Protein 2BNL (pdb70)

Foldseek 3Di:
DLVVVLVVCVVCVVVLLVVLLVLLQVLCVPPPDDDDSVVSSVLSVLVSVQLNQQSPHNPRCLVSLLVSLLVCVVVDNDVNLVVSLVVSLVVVLVCCVVVSVVVVVSSCVSCVRNVVSSVVSNVVSVD/DLCVVLVLCVVCVVVLLVVLLVLLQVLQVPPPHHDDSVVSSVLSNLVSVQLNLQSPHNPSCLVSLLVSLLVCVVVDNDVSLVVSLVVSLVVVLVCCCVSVVSVVSSCVSCVRNSVSSVVSNVVSVD/DLVVVLVLLVVCVPVLLVVLLVLLQVLCVPPPDGDDSVVSSVLSNLVSVQLNQQSPHNPRCVVSLLVSLLVCVVVPNDVSLLVSLVVSLVVVLVCCVPDDPVDDSVVSVVSSCVSRVRNSVSSVVSNVVSVD/DLVVVLVLCVVCVVVLLVVLLVLLQVLQVVDPDDDDSVVSSVLSVLVSVQLNQQSPHNPRCLVSLLVSLVVCVVVDPDVNLVVSLVVSLVVVLVCCVVVSVVVVVSSCVSCVRNVVSSVVSNVVVVD/DLCVVLVVCVVCVVVLLVVLLVLLVVLCVPPPHDDDSVVSSVLSNLVSVQLNQQSPHNPRCLVSLLVSLVVCVVVPPDVNLVVSLVVSLVVVLVCCVVVSVVVVVSSCVSRVRNSVSSVVSNVVVVD/DLCVVLVLCVVCVVVLLVVLLVLLQVLQVVPPHDDDSVVSSVLSVLVSVQLNQQSPHNPRCLVSLLVSLVVCVVVPPDVSLVVSLVVSLVVVLVCCVVVSVVSNVSSCVSRVRNSVSSVVSNVVVVD

Secondary structure (DSSP, 8-state):
--HHHHHHHHHTHHHHHHHHHHHHHHHHTTSS----HHHHHHHHHHHHHHHHT-SS-TTTTHHHHHHHHHHHHHTT---HHHHHHHHHHHHHHH-----HHHHHHHHHHHHHHHHHHHHHHHHHHH-/--HHHHHHHHHTHHHHHHHHHHHHHHHHTTSSS---HHHHHHHHHHHHHHHHH-SS-SSTTHHHHHHHHHHHHHHT---HHHHHHHHHHHHHHH----HHHHHHHHHHHHHHHHHHHHHHHHHTT-/--HHHHHHHHHTHHHHHHHHHHHHHHHHTTSSS---HHHHHHHHHHHHHHHHH-SS-SSTTHHHHHHHHHHHHHTT---HHHHHHHHHHHHHHH--TT--TT--HHHHHHHHHHHHHHHHHHHHHHHHHHH-/--HHHHHHHHHTHHHHHHHHHHHHHHHHTTSS----HHHHHHHHHHHHHHHHH-SS-SSTTHHHHHHHHHHHHHHT---HHHHHHHHHHHHHHH-----HHHHHHHHHHHHHHHHHHHHHHHHHHH-/--HHHHHHHHHTHHHHHHHHHHHHHHHHTTSSS---HHHHHHHHHHHHHHHHT-SS-SSTTHHHHHHHHHHHHHTT---HHHHHHHHHHHHHHH-----HHHHHHHHHHHHHHHHHHHHHHHHHHH-/--HHHHHHHHHTHHHHHHHHHHHHHHHHTTSS----HHHHHHHHHHHHHHHHH-SS-SSTTHHHHHHHHHHHHHTT---HHHHHHHHHHHHHHH-----HHHHHHHHHHHHHHHHHHHHHHHHHHH-

Radius of gyration: 33.42 Å; Cα contacts (8 Å, |Δi|>4): 756; chains: 6; bounding box: 87×86×76 Å

InterPro domains:
  IPR002645 STAS domain [PF01740] (153-253)
  IPR002645 STAS domain [PS50801] (150-265)
  IPR012292 Globin/Protoglobin [G3DSA:1.10.490.10] (1-136)
  IPR014792 RsbS co-antagonist protein RsbRA N-terminal domain [PF08678] (11-136)
  IPR036513 STAS domain superfamily [G3DSA:3.30.750.24] (148-268)
  IPR036513 STAS domain superfamily [SSF52091] (150-244)
  IPR051932 Bacterial Stress Response Regulators [PTHR33745] (4-265)

CATH classification: 1.10.490.10

Organism: Bacillus subtilis (strain 168) (NCBI:txid224308)

Nearest PDB structures (foldseek):
  2bnl-assembly1_B  TM=9.980E-01  e=1.025E-14  Bacillus subtilis
  2bnl-assembly3_F  TM=1.006E+00  e=1.606E-14  Bacillus subtilis
  2bnl-assembly2_C  TM=9.885E-01  e=1.191E-14  Bacillus subtilis
  5hay-assembly1_A  TM=3.260E-01  e=5.876E+00  Thermochaetoides thermophila DSM 1495
  2bnl-assembly1_B  TM=1.008E+00  e=1.007E-14  Bacillus subtilis

Structure (mmCIF, N/CA/C/O backbone):
data_2BNL
#
_entry.id   2BNL
#
_cell.length_a   136.062
_cell.length_b   136.062
_cell.length_c   113.296
_cell.angle_alpha   90.00
_cell.angle_beta   90.00
_cell.angle_gamma   120.00
#
_symmetry.space_group_name_H-M   'P 32 1 2'
#
loop_
_entity.id
_entity.type
_entity.pdbx_description
1 polymer 'MODULATOR PROTEIN RSBR'
2 non-polymer 'SODIUM ION'
3 water water
#
loop_
_atom_site.group_PDB
_atom_site.id
_atom_site.type_symbol
_atom_site.label_atom_id
_atom_site.label_alt_id
_atom_site.label_comp_id
_atom_site.label_asym_id
_atom_site.label_entity_id
_atom_site.label_seq_id
_atom_site.pdbx_PDB_ins_code
_atom_site.Cartn_x
_atom_site.Cartn_y
_atom_site.Cartn_z
_atom_site.occupancy
_atom_site.B_iso_or_equiv
_atom_site.auth_seq_id
_atom_site.auth_comp_id
_atom_site.auth_asym_id
_atom_site.auth_atom_id
_atom_site.pdbx_PDB_model_num
ATOM 1 N N . SER A 1 3 ? 26.262 157.474 -22.625 1.00 46.66 3 SER A N 1
ATOM 2 C CA . SER A 1 3 ? 26.960 158.494 -21.796 1.00 43.97 3 SER A CA 1
ATOM 3 C C . SER A 1 3 ? 26.740 158.281 -20.249 1.00 43.75 3 SER A C 1
ATOM 4 O O . SER A 1 3 ? 25.631 157.999 -19.709 1.00 45.91 3 SER A O 1
ATOM 7 N N . ASN A 1 4 ? 27.830 158.494 -19.552 1.00 39.22 4 ASN A N 1
ATOM 8 C CA . ASN A 1 4 ? 27.907 158.379 -18.114 1.00 34.19 4 ASN A CA 1
ATOM 9 C C . ASN A 1 4 ? 27.983 159.760 -17.509 1.00 32.35 4 ASN A C 1
ATOM 10 O O . ASN A 1 4 ? 28.391 159.896 -16.378 1.00 31.46 4 ASN A O 1
ATOM 15 N N . GLN A 1 5 ? 27.654 160.799 -18.291 1.00 29.31 5 GLN A N 1
ATOM 16 C CA . GLN A 1 5 ? 27.830 162.204 -17.852 1.00 31.35 5 GLN A CA 1
ATOM 17 C C . GLN A 1 5 ? 27.119 162.524 -16.540 1.00 29.64 5 GLN A C 1
ATOM 18 O O . GLN A 1 5 ? 27.687 163.162 -15.632 1.00 29.24 5 GLN A O 1
ATOM 24 N N . THR A 1 6 ? 25.871 162.086 -16.435 1.00 30.56 6 THR A N 1
ATOM 25 C CA . THR A 1 6 ? 25.074 162.420 -15.251 1.00 31.85 6 THR A CA 1
ATOM 26 C C . THR A 1 6 ? 25.690 161.858 -13.932 1.00 29.96 6 THR A C 1
ATOM 27 O O . THR A 1 6 ? 25.863 162.572 -12.983 1.00 31.56 6 THR A O 1
ATOM 31 N N . VAL A 1 7 ? 26.034 160.574 -13.909 1.00 31.23 7 VAL A N 1
ATOM 32 C CA . VAL A 1 7 ? 26.597 159.964 -12.752 1.00 30.96 7 VAL A CA 1
ATOM 33 C C . VAL A 1 7 ? 27.980 160.522 -12.516 1.00 30.88 7 VAL A C 1
ATOM 34 O O . VAL A 1 7 ? 28.353 160.869 -11.412 1.00 29.78 7 VAL A O 1
ATOM 38 N N . TYR A 1 8 ? 28.784 160.578 -13.577 1.00 31.58 8 TYR A N 1
ATOM 39 C CA . TYR A 1 8 ? 30.169 161.101 -13.415 1.00 32.09 8 TYR A CA 1
ATOM 40 C C . TYR A 1 8 ? 30.155 162.467 -12.772 1.00 32.07 8 TYR A C 1
ATOM 41 O O . TYR A 1 8 ? 30.903 162.729 -11.813 1.00 29.87 8 TYR A O 1
ATOM 50 N N . GLN A 1 9 ? 29.317 163.369 -13.296 1.00 32.12 9 GLN A N 1
ATOM 51 C CA . GLN A 1 9 ? 29.203 164.707 -12.748 1.00 33.48 9 GLN A CA 1
ATOM 52 C C . GLN A 1 9 ? 28.796 164.783 -11.285 1.00 31.07 9 GLN A C 1
ATOM 53 O O . GLN A 1 9 ? 29.316 165.560 -10.541 1.00 29.87 9 GLN A O 1
ATOM 59 N N . PHE A 1 10 ? 27.907 163.894 -10.860 1.00 32.19 10 PHE A N 1
ATOM 60 C CA . PHE A 1 10 ? 27.525 163.878 -9.506 1.00 31.58 10 PHE A CA 1
ATOM 61 C C . PHE A 1 10 ? 28.672 163.425 -8.640 1.00 30.26 10 PHE A C 1
ATOM 62 O O . PHE A 1 10 ? 28.937 164.003 -7.608 1.00 32.34 10 PHE A O 1
ATOM 70 N N . ILE A 1 11 ? 29.411 162.418 -9.058 1.00 32.61 11 ILE A N 1
ATOM 71 C CA . ILE A 1 11 ? 30.595 161.998 -8.313 1.00 31.00 11 ILE A CA 1
ATOM 72 C C . ILE A 1 11 ? 31.589 163.109 -8.249 1.00 30.29 11 ILE A C 1
ATOM 73 O O . ILE A 1 11 ? 32.072 163.384 -7.135 1.00 28.99 11 ILE A O 1
ATOM 78 N N . ALA A 1 12 ? 31.912 163.770 -9.400 1.00 28.16 12 ALA A N 1
ATOM 79 C CA . ALA A 1 12 ? 32.874 164.861 -9.423 1.00 28.51 12 ALA A CA 1
ATOM 80 C C . ALA A 1 12 ? 32.494 165.997 -8.445 1.00 30.19 12 ALA A C 1
ATOM 81 O O . ALA A 1 12 ? 33.387 166.532 -7.811 1.00 30.14 12 ALA A O 1
ATOM 83 N N . GLU A 1 13 ? 31.189 166.316 -8.313 1.00 30.86 13 GLU A N 1
ATOM 84 C CA . GLU A 1 13 ? 30.709 167.410 -7.500 1.00 32.28 13 GLU A CA 1
ATOM 85 C C . GLU A 1 13 ? 30.514 167.073 -6.029 1.00 32.97 13 GLU A C 1
ATOM 86 O O . GLU A 1 13 ? 30.312 167.954 -5.278 1.00 30.45 13 GLU A O 1
ATOM 92 N N . ASN A 1 14 ? 30.671 165.811 -5.657 1.00 32.17 14 ASN A N 1
ATOM 93 C CA . ASN A 1 14 ? 30.328 165.333 -4.298 1.00 33.57 14 ASN A CA 1
ATOM 94 C C . ASN A 1 14 ? 31.404 164.444 -3.750 1.00 33.37 14 ASN A C 1
ATOM 95 O O . ASN A 1 14 ? 31.113 163.472 -3.070 1.00 31.13 14 ASN A O 1
ATOM 100 N N . GLN A 1 15 ? 32.663 164.761 -4.099 1.00 33.16 15 GLN A N 1
ATOM 101 C CA . GLN A 1 15 ? 33.742 163.865 -3.821 1.00 32.26 15 GLN A CA 1
ATOM 102 C C . GLN A 1 15 ? 33.943 163.651 -2.307 1.00 34.06 15 GLN A C 1
ATOM 103 O O . GLN A 1 15 ? 34.155 162.517 -1.874 1.00 30.83 15 GLN A O 1
ATOM 109 N N . ASN A 1 16 ? 34.020 164.748 -1.585 1.00 33.45 16 ASN A N 1
ATOM 110 C CA . ASN A 1 16 ? 34.256 164.622 -0.114 1.00 36.74 16 ASN A CA 1
ATOM 111 C C . ASN A 1 16 ? 33.146 163.877 0.581 1.00 34.21 16 ASN A C 1
ATOM 112 O O . ASN A 1 16 ? 33.416 163.031 1.453 1.00 33.72 16 ASN A O 1
ATOM 117 N N . GLU A 1 17 ? 31.906 164.146 0.192 1.00 34.65 17 GLU A N 1
ATOM 118 C CA . GLU A 1 17 ? 30.754 163.460 0.752 1.00 36.12 17 GLU A CA 1
ATOM 119 C C . GLU A 1 17 ? 30.804 161.958 0.473 1.00 35.61 17 GLU A C 1
ATOM 120 O O . GLU A 1 17 ? 30.516 161.115 1.330 1.00 29.67 17 GLU A O 1
ATOM 126 N N . LEU A 1 18 ? 31.097 161.597 -0.788 1.00 34.47 18 LEU A N 1
ATOM 127 C CA . LEU A 1 18 ? 31.156 160.198 -1.133 1.00 34.45 18 LEU A CA 1
ATOM 128 C C . LEU A 1 18 ? 32.275 159.449 -0.425 1.00 33.98 18 LEU A C 1
ATOM 129 O O . LEU A 1 18 ? 32.099 158.350 -0.041 1.00 36.75 18 LEU A O 1
ATOM 134 N N . LEU A 1 19 ? 33.408 160.070 -0.268 1.00 34.91 19 LEU A N 1
ATOM 135 C CA . LEU A 1 19 ? 34.539 159.505 0.365 1.00 35.30 19 LEU A CA 1
ATOM 136 C C . LEU A 1 19 ? 34.099 159.102 1.821 1.00 35.51 19 LEU A C 1
ATOM 137 O O . LEU A 1 19 ? 34.458 158.040 2.282 1.00 31.72 19 LEU A O 1
ATOM 142 N N . GLN A 1 20 ? 33.428 160.037 2.496 1.00 33.84 20 GLN A N 1
ATOM 143 C CA . GLN A 1 20 ? 32.962 159.786 3.877 1.00 37.38 20 GLN A CA 1
ATOM 144 C C . GLN A 1 20 ? 31.932 158.661 3.900 1.00 36.22 20 GLN A C 1
ATOM 145 O O . GLN A 1 20 ? 31.983 157.785 4.724 1.00 36.97 20 GLN A O 1
ATOM 151 N N . LEU A 1 21 ? 30.978 158.703 2.984 1.00 35.14 21 LEU A N 1
ATOM 152 C CA . LEU A 1 21 ? 29.961 157.683 2.896 1.00 35.68 21 LEU A CA 1
ATOM 153 C C . LEU A 1 21 ? 30.548 156.249 2.701 1.00 33.30 21 LEU A C 1
ATOM 154 O O . LEU A 1 21 ? 30.149 155.313 3.356 1.00 32.04 21 LEU A O 1
ATOM 159 N N . TRP A 1 22 ? 31.438 156.132 1.739 1.00 31.94 22 TRP A N 1
ATOM 160 C CA . TRP A 1 22 ? 32.096 154.897 1.419 1.00 30.17 22 TRP A CA 1
ATOM 161 C C . TRP A 1 22 ? 33.063 154.429 2.483 1.00 31.17 22 TRP A C 1
ATOM 162 O O . TRP A 1 22 ? 33.142 153.255 2.730 1.00 29.77 22 TRP A O 1
ATOM 173 N N . THR A 1 23 ? 33.764 155.362 3.142 1.00 32.41 23 THR A N 1
ATOM 174 C CA . THR A 1 23 ? 34.622 155.019 4.251 1.00 32.42 23 THR A CA 1
ATOM 175 C C . THR A 1 23 ? 33.776 154.426 5.377 1.00 32.05 23 THR A C 1
ATOM 176 O O . THR A 1 23 ? 34.110 153.425 5.971 1.00 32.62 23 THR A O 1
ATOM 180 N N . ASP A 1 24 ? 32.664 155.056 5.670 1.00 32.21 24 ASP A N 1
ATOM 181 C CA . ASP A 1 24 ? 31.737 154.564 6.687 1.00 33.26 24 ASP A CA 1
ATOM 182 C C . ASP A 1 24 ? 31.146 153.242 6.359 1.00 32.03 24 ASP A C 1
ATOM 183 O O . ASP A 1 24 ? 30.938 152.416 7.242 1.00 29.95 24 ASP A O 1
ATOM 188 N N . THR A 1 25 ? 30.858 152.992 5.087 1.00 30.92 25 THR A N 1
ATOM 189 C CA . THR A 1 25 ? 30.354 151.665 4.653 1.00 30.90 25 THR A CA 1
ATOM 190 C C . THR A 1 25 ? 31.394 150.599 4.919 1.00 30.57 25 THR A C 1
ATOM 191 O O . THR A 1 25 ? 31.060 149.589 5.477 1.00 29.26 25 THR A O 1
ATOM 195 N N . LEU A 1 26 ? 32.679 150.850 4.573 1.00 31.64 26 LEU A N 1
ATOM 196 C CA . LEU A 1 26 ? 33.757 149.898 4.823 1.00 31.63 26 LEU A CA 1
ATOM 197 C C . LEU A 1 26 ? 33.897 149.593 6.281 1.00 32.90 26 LEU A C 1
ATOM 198 O O . LEU A 1 26 ? 34.011 148.452 6.681 1.00 32.75 26 LEU A O 1
ATOM 203 N N . LYS A 1 27 ? 33.843 150.631 7.078 1.00 31.87 27 LYS A N 1
ATOM 204 C CA . LYS A 1 27 ? 33.986 150.470 8.486 1.00 33.15 27 LYS A CA 1
ATOM 205 C C . LYS A 1 27 ? 32.865 149.626 9.060 1.00 32.63 27 LYS A C 1
ATOM 206 O O . LYS A 1 27 ? 33.090 148.723 9.862 1.00 31.04 27 LYS A O 1
ATOM 212 N N . GLU A 1 28 ? 31.638 149.920 8.635 1.00 31.99 28 GLU A N 1
ATOM 213 C CA . GLU A 1 28 ? 30.443 149.158 9.083 1.00 32.78 28 GLU A CA 1
ATOM 214 C C . GLU A 1 28 ? 30.598 147.707 8.733 1.00 31.26 28 GLU A C 1
ATOM 215 O O . GLU A 1 28 ? 30.357 146.824 9.529 1.00 29.26 28 GLU A O 1
ATOM 221 N N . LEU A 1 29 ? 31.032 147.454 7.520 1.00 31.39 29 LEU A N 1
ATOM 222 C CA . LEU A 1 29 ? 31.210 146.094 7.103 1.00 32.60 29 LEU A CA 1
ATOM 223 C C . LEU A 1 29 ? 32.333 145.385 7.824 1.00 31.38 29 LEU A C 1
ATOM 224 O O . LEU A 1 29 ? 32.211 144.146 8.112 1.00 30.70 29 LEU A O 1
ATOM 229 N N . SER A 1 30 ? 33.404 146.125 8.128 1.00 31.86 30 SER A N 1
ATOM 230 C CA . SER A 1 30 ? 34.566 145.493 8.805 1.00 32.65 30 SER A CA 1
ATOM 231 C C . SER A 1 30 ? 34.223 144.952 10.213 1.00 32.38 30 SER A C 1
ATOM 232 O O . SER A 1 30 ? 34.860 144.050 10.700 1.00 30.73 30 SER A O 1
ATOM 235 N N . GLU A 1 31 ? 33.236 145.580 10.831 1.00 33.54 31 GLU A N 1
ATOM 236 C CA . GLU A 1 31 ? 32.736 145.178 12.144 1.00 35.17 31 GLU A CA 1
ATOM 237 C C . GLU A 1 31 ? 32.184 143.791 12.197 1.00 36.93 31 GLU A C 1
ATOM 238 O O . GLU A 1 31 ? 32.161 143.198 13.256 1.00 38.13 31 GLU A O 1
ATOM 244 N N . GLN A 1 32 ? 31.820 143.229 11.068 1.00 39.27 32 GLN A N 1
ATOM 245 C CA . GLN A 1 32 ? 31.420 141.851 10.983 1.00 42.90 32 GLN A CA 1
ATOM 246 C C . GLN A 1 32 ? 32.588 140.932 10.616 1.00 45.07 32 GLN A C 1
ATOM 247 O O . GLN A 1 32 ? 32.365 139.744 10.439 1.00 46.82 32 GLN A O 1
ATOM 253 N N . GLU A 1 33 ? 33.798 141.440 10.411 1.00 46.04 33 GLU A N 1
ATOM 254 C CA . GLU A 1 33 ? 34.916 140.578 10.061 1.00 47.11 33 GLU A CA 1
ATOM 255 C C . GLU A 1 33 ? 35.686 140.299 11.396 1.00 47.30 33 GLU A C 1
ATOM 256 O O . GLU A 1 33 ? 35.346 140.846 12.457 1.00 45.92 33 GLU A O 1
ATOM 262 N N . SER A 1 34 ? 36.734 139.477 11.322 1.00 48.21 34 SER A N 1
ATOM 263 C CA . SER A 1 34 ? 37.463 139.031 12.557 1.00 49.88 34 SER A CA 1
ATOM 264 C C . SER A 1 34 ? 38.459 140.109 13.051 1.00 47.58 34 SER A C 1
ATOM 265 O O . SER A 1 34 ? 38.888 140.110 14.197 1.00 47.82 34 SER A O 1
ATOM 268 N N . TYR A 1 35 ? 38.776 141.063 12.185 1.00 44.75 35 TYR A N 1
ATOM 269 C CA . TYR A 1 35 ? 39.574 142.169 12.642 1.00 41.92 35 TYR A CA 1
ATOM 270 C C . TYR A 1 35 ? 39.136 143.398 11.809 1.00 38.53 35 TYR A C 1
ATOM 271 O O . TYR A 1 35 ? 38.580 143.250 10.683 1.00 35.13 35 TYR A O 1
ATOM 280 N N . GLN A 1 36 ? 39.378 144.566 12.406 1.00 35.13 36 GLN A N 1
ATOM 281 C CA . GLN A 1 36 ? 39.200 145.829 11.708 1.00 35.06 36 GLN A CA 1
ATOM 282 C C . GLN A 1 36 ? 40.561 146.472 11.462 1.00 33.86 36 GLN A C 1
ATOM 283 O O . GLN A 1 36 ? 41.461 146.474 12.326 1.00 35.05 36 GLN A O 1
ATOM 289 N N . LEU A 1 37 ? 40.737 146.968 10.242 1.00 33.21 37 LEU A N 1
ATOM 290 C CA . LEU A 1 37 ? 41.858 147.814 9.951 1.00 33.21 37 LEU A CA 1
ATOM 291 C C . LEU A 1 37 ? 41.569 149.259 10.482 1.00 33.47 37 LEU A C 1
ATOM 292 O O . LEU A 1 37 ? 40.525 149.511 11.102 1.00 33.55 37 LEU A O 1
ATOM 297 N N . THR A 1 38 ? 42.430 150.217 10.103 1.00 34.52 38 THR A N 1
ATOM 298 C CA . THR A 1 38 ? 42.317 151.537 10.612 1.00 32.89 38 THR A CA 1
ATOM 299 C C . THR A 1 38 ? 41.352 152.367 9.755 1.00 31.69 38 THR A C 1
ATOM 300 O O . THR A 1 38 ? 41.204 152.102 8.547 1.00 28.40 38 THR A O 1
ATOM 304 N N . ASP A 1 39 ? 40.871 153.478 10.359 1.00 28.87 39 ASP A N 1
ATOM 305 C CA . ASP A 1 39 ? 40.133 154.460 9.555 1.00 31.62 39 ASP A CA 1
ATOM 306 C C . ASP A 1 39 ? 40.847 154.914 8.297 1.00 32.36 39 ASP A C 1
ATOM 307 O O . ASP A 1 39 ? 40.190 155.014 7.247 1.00 30.13 39 ASP A O 1
ATOM 312 N N . GLN A 1 40 ? 42.153 155.281 8.426 1.00 31.03 40 GLN A N 1
ATOM 313 C CA . GLN A 1 40 ? 42.938 155.677 7.296 1.00 31.16 40 GLN A CA 1
ATOM 314 C C . GLN A 1 40 ? 43.049 154.614 6.196 1.00 30.10 40 GLN A C 1
ATOM 315 O O . GLN A 1 40 ? 43.067 154.982 5.063 1.00 29.84 40 GLN A O 1
ATOM 321 N N . VAL A 1 41 ? 43.157 153.318 6.537 1.00 29.76 41 VAL A N 1
ATOM 322 C CA . VAL A 1 41 ? 43.232 152.276 5.546 1.00 30.96 41 VAL A CA 1
ATOM 323 C C . VAL A 1 41 ? 41.939 152.294 4.745 1.00 30.49 41 VAL A C 1
ATOM 324 O O . VAL A 1 41 ? 41.957 152.282 3.514 1.00 29.53 41 VAL A O 1
ATOM 328 N N . TYR A 1 42 ? 40.817 152.404 5.434 1.00 30.84 42 TYR A N 1
ATOM 329 C CA . TYR A 1 42 ? 39.518 152.369 4.681 1.00 30.41 42 TYR A CA 1
ATOM 330 C C . TYR A 1 42 ? 39.298 153.629 3.897 1.00 31.79 42 TYR A C 1
ATOM 331 O O . TYR A 1 42 ? 38.811 153.563 2.702 1.00 31.10 42 TYR A O 1
ATOM 340 N N . GLU A 1 43 ? 39.682 154.779 4.477 1.00 31.51 43 GLU A N 1
ATOM 341 C CA . GLU A 1 43 ? 39.647 156.021 3.720 1.00 32.62 43 GLU A CA 1
ATOM 342 C C . GLU A 1 43 ? 40.482 155.964 2.411 1.00 32.69 43 GLU A C 1
ATOM 343 O O . GLU A 1 43 ? 40.063 156.410 1.384 1.00 30.21 43 GLU A O 1
ATOM 349 N N . ASN A 1 44 ? 41.648 155.395 2.507 1.00 30.39 44 ASN A N 1
ATOM 350 C CA . ASN A 1 44 ? 42.552 155.284 1.393 1.00 31.56 44 ASN A CA 1
ATOM 351 C C . ASN A 1 44 ? 41.990 154.373 0.300 1.00 31.11 44 ASN A C 1
ATOM 352 O O . ASN A 1 44 ? 42.188 154.600 -0.867 1.00 29.33 44 ASN A O 1
ATOM 357 N N . ILE A 1 45 ? 41.329 153.315 0.708 1.00 31.70 45 ILE A N 1
ATOM 358 C CA . ILE A 1 45 ? 40.553 152.504 -0.247 1.00 34.29 45 ILE A CA 1
ATOM 359 C C . ILE A 1 45 ? 39.436 153.255 -0.968 1.00 34.04 45 ILE A C 1
ATOM 360 O O . ILE A 1 45 ? 39.343 153.162 -2.197 1.00 32.77 45 ILE A O 1
ATOM 365 N N . SER A 1 46 ? 38.634 154.023 -0.224 1.00 33.14 46 SER A N 1
ATOM 366 C CA . SER A 1 46 ? 37.588 154.833 -0.820 1.00 32.14 46 SER A CA 1
ATOM 367 C C . SER A 1 46 ? 38.162 155.849 -1.757 1.00 31.84 46 SER A C 1
ATOM 368 O O . SER A 1 46 ? 37.561 156.093 -2.784 1.00 29.44 46 SER A O 1
ATOM 371 N N . LYS A 1 47 ? 39.271 156.475 -1.370 1.00 30.38 47 LYS A N 1
ATOM 372 C CA . LYS A 1 47 ? 39.903 157.480 -2.209 1.00 31.51 47 LYS A CA 1
ATOM 373 C C . LYS A 1 47 ? 40.477 156.857 -3.498 1.00 30.53 47 LYS A C 1
ATOM 374 O O . LYS A 1 47 ? 40.340 157.471 -4.555 1.00 33.03 47 LYS A O 1
ATOM 380 N N . GLU A 1 48 ? 41.110 155.723 -3.393 1.00 31.76 48 GLU A N 1
ATOM 381 C CA . GLU A 1 48 ? 41.694 155.001 -4.569 1.00 33.53 48 GLU A CA 1
ATOM 382 C C . GLU A 1 48 ? 40.540 154.632 -5.475 1.00 32.67 48 GLU A C 1
ATOM 383 O O . GLU A 1 48 ? 40.638 154.673 -6.686 1.00 31.31 48 GLU A O 1
ATOM 389 N N . TYR A 1 49 ? 39.442 154.184 -4.902 1.00 28.46 49 TYR A N 1
ATOM 390 C CA . TYR A 1 49 ? 38.215 153.860 -5.753 1.00 30.01 49 TYR A CA 1
ATOM 391 C C . TYR A 1 49 ? 37.592 155.042 -6.460 1.00 31.26 49 TYR A C 1
ATOM 392 O O . TYR A 1 49 ? 37.311 154.996 -7.666 1.00 28.49 49 TYR A O 1
ATOM 401 N N . ILE A 1 50 ? 37.391 156.141 -5.720 1.00 31.45 50 ILE A N 1
ATOM 402 C CA . ILE A 1 50 ? 36.892 157.338 -6.372 1.00 33.97 50 ILE A CA 1
ATOM 403 C C . ILE A 1 50 ? 37.828 157.792 -7.561 1.00 30.96 50 ILE A C 1
ATOM 404 O O . ILE A 1 50 ? 37.330 158.254 -8.581 1.00 31.06 50 ILE A O 1
ATOM 409 N N . ASP A 1 51 ? 39.127 157.730 -7.355 1.00 30.84 51 ASP A N 1
ATOM 410 C CA . ASP A 1 51 ? 40.121 158.118 -8.358 1.00 33.62 51 ASP A CA 1
ATOM 411 C C . ASP A 1 51 ? 39.971 157.231 -9.614 1.00 32.64 51 ASP A C 1
ATOM 412 O O . ASP A 1 51 ? 40.057 157.745 -10.695 1.00 32.65 51 ASP A O 1
ATOM 417 N N . ILE A 1 52 ? 39.694 155.951 -9.421 1.00 31.81 52 ILE A N 1
ATOM 418 C CA . ILE A 1 52 ? 39.270 155.031 -10.517 1.00 30.26 52 ILE A CA 1
ATOM 419 C C . ILE A 1 52 ? 38.027 155.489 -11.265 1.00 29.60 52 ILE A C 1
ATOM 420 O O . ILE A 1 52 ? 38.032 155.567 -12.507 1.00 28.61 52 ILE A O 1
ATOM 425 N N . LEU A 1 53 ? 37.025 155.893 -10.520 1.00 29.44 53 LEU A N 1
ATOM 426 C CA . LEU A 1 53 ? 35.792 156.325 -11.100 1.00 29.09 53 LEU A CA 1
ATOM 427 C C . LEU A 1 53 ? 36.036 157.544 -11.951 1.00 29.24 53 LEU A C 1
ATOM 428 O O . LEU A 1 53 ? 35.517 157.622 -13.069 1.00 29.45 53 LEU A O 1
ATOM 433 N N . LEU A 1 54 ? 36.826 158.493 -11.439 1.00 30.23 54 LEU A N 1
ATOM 434 C CA . LEU A 1 54 ? 37.047 159.787 -12.124 1.00 30.26 54 LEU A CA 1
ATOM 435 C C . LEU A 1 54 ? 37.841 159.627 -13.480 1.00 28.87 54 LEU A C 1
ATOM 436 O O . LEU A 1 54 ? 37.796 160.495 -14.304 1.00 29.77 54 LEU A O 1
ATOM 441 N N . LEU A 1 55 ? 38.564 158.516 -13.637 1.00 29.05 55 LEU A N 1
ATOM 442 C CA . LEU A 1 55 ? 39.266 158.127 -14.860 1.00 29.53 55 LEU A CA 1
ATOM 443 C C . LEU A 1 55 ? 38.405 157.335 -15.804 1.00 28.19 55 LEU A C 1
ATOM 444 O O . LEU A 1 55 ? 38.817 157.082 -16.879 1.00 26.58 55 LEU A O 1
ATOM 449 N N . SER A 1 56 ? 37.225 156.925 -15.373 1.00 29.32 56 SER A N 1
ATOM 450 C CA . SER A 1 56 ? 36.369 155.893 -16.070 1.00 29.29 56 SER A CA 1
ATOM 451 C C . SER A 1 56 ? 35.120 156.364 -16.802 1.00 29.86 56 SER A C 1
ATOM 452 O O . SER A 1 56 ? 34.112 155.614 -16.941 1.00 29.58 56 SER A O 1
ATOM 455 N N . VAL A 1 57 ? 35.110 157.625 -17.248 1.00 28.76 57 VAL A N 1
ATOM 456 C CA . VAL A 1 57 ? 33.866 158.150 -17.849 1.00 28.30 57 VAL A CA 1
ATOM 457 C C . VAL A 1 57 ? 33.459 157.367 -19.155 1.00 27.54 57 VAL A C 1
ATOM 458 O O . VAL A 1 57 ? 32.304 157.206 -19.402 1.00 26.16 57 VAL A O 1
ATOM 462 N N . LYS A 1 58 ? 34.448 156.884 -19.886 1.00 28.79 58 LYS A N 1
ATOM 463 C CA . LYS A 1 58 ? 34.244 156.140 -21.103 1.00 30.46 58 LYS A CA 1
ATOM 464 C C . LYS A 1 58 ? 34.030 154.680 -20.762 1.00 32.83 58 LYS A C 1
ATOM 465 O O . LYS A 1 58 ? 33.017 154.078 -21.127 1.00 35.07 58 LYS A O 1
ATOM 471 N N . ASP A 1 59 ? 34.966 154.106 -20.003 1.00 33.08 59 ASP A N 1
ATOM 472 C CA . ASP A 1 59 ? 34.957 152.695 -19.672 1.00 32.88 59 ASP A CA 1
ATOM 473 C C . ASP A 1 59 ? 36.057 152.480 -18.654 1.00 32.80 59 ASP A C 1
ATOM 474 O O . ASP A 1 59 ? 36.775 153.427 -18.250 1.00 32.89 59 ASP A O 1
ATOM 479 N N . GLU A 1 60 ? 36.241 151.203 -18.344 1.00 31.12 60 GLU A N 1
ATOM 480 C CA . GLU A 1 60 ? 37.201 150.755 -17.362 1.00 30.89 60 GLU A CA 1
ATOM 481 C C . GLU A 1 60 ? 38.674 150.649 -17.801 1.00 31.43 60 GLU A C 1
ATOM 482 O O . GLU A 1 60 ? 39.583 150.306 -16.994 1.00 30.88 60 GLU A O 1
ATOM 488 N N . ASN A 1 61 ? 38.973 151.033 -19.042 1.00 33.21 61 ASN A N 1
ATOM 489 C CA . ASN A 1 61 ? 40.312 150.837 -19.582 1.00 32.83 61 ASN A CA 1
ATOM 490 C C . ASN A 1 61 ? 41.367 151.838 -19.129 1.00 31.89 61 ASN A C 1
ATOM 491 O O . ASN A 1 61 ? 42.545 151.433 -18.930 1.00 31.31 61 ASN A O 1
ATOM 496 N N . ALA A 1 62 ? 40.980 153.102 -18.970 1.00 31.13 62 ALA A N 1
ATOM 497 C CA . ALA A 1 62 ? 41.981 154.130 -18.614 1.00 31.68 62 ALA A CA 1
ATOM 498 C C . ALA A 1 62 ? 42.577 153.900 -17.197 1.00 30.07 62 ALA A C 1
ATOM 499 O O . ALA A 1 62 ? 43.753 154.190 -16.922 1.00 31.17 62 ALA A O 1
ATOM 501 N N . ALA A 1 63 ? 41.770 153.326 -16.341 1.00 29.90 63 ALA A N 1
ATOM 502 C CA . ALA A 1 63 ? 42.142 153.072 -14.929 1.00 31.37 63 ALA A CA 1
ATOM 503 C C . ALA A 1 63 ? 42.743 151.676 -14.697 1.00 30.98 63 ALA A C 1
ATOM 504 O O . ALA A 1 63 ? 42.846 151.252 -13.587 1.00 30.47 63 ALA A O 1
ATOM 506 N N . GLU A 1 64 ? 43.229 151.031 -15.749 1.00 32.97 64 GLU A N 1
ATOM 507 C CA . GLU A 1 64 ? 43.886 149.696 -15.676 1.00 33.28 64 GLU A CA 1
ATOM 508 C C . GLU A 1 64 ? 44.858 149.517 -14.511 1.00 32.44 64 GLU A C 1
ATOM 509 O O . GLU A 1 64 ? 44.759 148.560 -13.765 1.00 33.29 64 GLU A O 1
ATOM 515 N N . SER A 1 65 ? 45.845 150.374 -14.458 1.00 32.97 65 SER A N 1
ATOM 516 C CA . SER A 1 65 ? 46.874 150.317 -13.481 1.00 35.43 65 SER A CA 1
ATOM 517 C C . SER A 1 65 ? 46.329 150.609 -12.024 1.00 35.09 65 SER A C 1
ATOM 518 O O . SER A 1 65 ? 46.666 149.881 -11.060 1.00 34.10 65 SER A O 1
ATOM 521 N N . GLN A 1 66 ? 45.445 151.599 -11.913 1.00 31.70 66 GLN A N 1
ATOM 522 C CA . GLN A 1 66 ? 44.849 151.970 -10.664 1.00 31.42 66 GLN A CA 1
ATOM 523 C C . GLN A 1 66 ? 43.983 150.799 -10.121 1.00 31.21 66 GLN A C 1
ATOM 524 O O . GLN A 1 66 ? 43.961 150.530 -8.882 1.00 30.75 66 GLN A O 1
ATOM 530 N N . ILE A 1 67 ? 43.198 150.187 -11.037 1.00 28.51 67 ILE A N 1
ATOM 531 C CA . ILE A 1 67 ? 42.412 149.009 -10.773 1.00 31.37 67 ILE A CA 1
ATOM 532 C C . ILE A 1 67 ? 43.239 147.882 -10.221 1.00 31.53 67 ILE A C 1
ATOM 533 O O . ILE A 1 67 ? 42.855 147.207 -9.273 1.00 29.69 67 ILE A O 1
ATOM 538 N N . SER A 1 68 ? 44.324 147.614 -10.894 1.00 32.42 68 SER A N 1
ATOM 539 C CA . SER A 1 68 ? 45.154 146.484 -10.563 1.00 34.94 68 SER A CA 1
ATOM 540 C C . SER A 1 68 ? 45.799 146.693 -9.182 1.00 33.25 68 SER A C 1
ATOM 541 O O . SER A 1 68 ? 45.872 145.726 -8.355 1.00 34.61 68 SER A O 1
ATOM 544 N N . GLU A 1 69 ? 46.283 147.894 -8.944 1.00 33.19 69 GLU A N 1
ATOM 545 C CA . GLU A 1 69 ? 46.799 148.269 -7.627 1.00 34.59 69 GLU A CA 1
ATOM 546 C C . GLU A 1 69 ? 45.780 148.185 -6.494 1.00 33.94 69 GLU A C 1
ATOM 547 O O . GLU A 1 69 ? 46.123 147.711 -5.369 1.00 30.04 69 GLU A O 1
ATOM 553 N N . LEU A 1 70 ? 44.567 148.693 -6.736 1.00 31.42 70 LEU A N 1
ATOM 554 C CA . LEU A 1 70 ? 43.562 148.610 -5.690 1.00 31.76 70 LEU A CA 1
ATOM 555 C C . LEU A 1 70 ? 43.256 147.135 -5.343 1.00 31.56 70 LEU A C 1
ATOM 556 O O . LEU A 1 70 ? 43.106 146.792 -4.145 1.00 29.71 70 LEU A O 1
ATOM 561 N N . ALA A 1 71 ? 43.133 146.268 -6.364 1.00 31.40 71 ALA A N 1
ATOM 562 C CA . ALA A 1 71 ? 42.735 144.867 -6.146 1.00 32.72 71 ALA A CA 1
ATOM 563 C C . ALA A 1 71 ? 43.822 144.112 -5.411 1.00 32.13 71 ALA A C 1
ATOM 564 O O . ALA A 1 71 ? 43.545 143.340 -4.473 1.00 31.80 71 ALA A O 1
ATOM 566 N N . LEU A 1 72 ? 45.054 144.318 -5.824 1.00 31.06 72 LEU A N 1
ATOM 567 C CA . LEU A 1 72 ? 46.201 143.723 -5.177 1.00 31.81 72 LEU A CA 1
ATOM 568 C C . LEU A 1 72 ? 46.361 144.103 -3.716 1.00 31.53 72 LEU A C 1
ATOM 569 O O . LEU A 1 72 ? 46.594 143.268 -2.850 1.00 30.92 72 LEU A O 1
ATOM 574 N N . ARG A 1 73 ? 46.131 145.379 -3.424 1.00 31.47 73 ARG A N 1
ATOM 575 C CA . ARG A 1 73 ? 46.167 145.853 -2.031 1.00 31.57 73 ARG A CA 1
ATOM 576 C C . ARG A 1 73 ? 45.073 145.174 -1.241 1.00 30.07 73 ARG A C 1
ATOM 577 O O . ARG A 1 73 ? 45.306 144.734 -0.084 1.00 32.00 73 ARG A O 1
ATOM 585 N N . ALA A 1 74 ? 43.873 145.119 -1.798 1.00 29.34 74 ALA A N 1
ATOM 586 C CA . ALA A 1 74 ? 42.785 144.403 -1.141 1.00 30.38 74 ALA A CA 1
ATOM 587 C C . ALA A 1 74 ? 43.110 142.942 -0.697 1.00 31.30 74 ALA A C 1
ATOM 588 O O . ALA A 1 74 ? 42.880 142.524 0.457 1.00 30.53 74 ALA A O 1
ATOM 590 N N . VAL A 1 75 ? 43.635 142.187 -1.626 1.00 31.14 75 VAL A N 1
ATOM 591 C CA . VAL A 1 75 ? 44.194 140.877 -1.352 1.00 31.77 75 VAL A CA 1
ATOM 592 C C . VAL A 1 75 ? 45.205 140.952 -0.240 1.00 32.44 75 VAL A C 1
ATOM 593 O O . VAL A 1 75 ? 45.065 140.175 0.736 1.00 30.77 75 VAL A O 1
ATOM 597 N N . GLN A 1 76 ? 46.180 141.850 -0.341 1.00 31.36 76 GLN A N 1
ATOM 598 C CA . GLN A 1 76 ? 47.340 141.793 0.568 1.00 33.48 76 GLN A CA 1
ATOM 599 C C . GLN A 1 76 ? 46.975 142.137 2.003 1.00 33.14 76 GLN A C 1
ATOM 600 O O . GLN A 1 76 ? 47.607 141.623 2.911 1.00 33.43 76 GLN A O 1
ATOM 606 N N . ILE A 1 77 ? 45.964 143.011 2.155 1.00 33.95 77 ILE A N 1
ATOM 607 C CA . ILE A 1 77 ? 45.507 143.451 3.462 1.00 34.34 77 ILE A CA 1
ATOM 608 C C . ILE A 1 77 ? 44.515 142.496 4.011 1.00 33.57 77 ILE A C 1
ATOM 609 O O . ILE A 1 77 ? 44.110 142.736 5.101 1.00 31.18 77 ILE A O 1
ATOM 614 N N . GLY A 1 78 ? 44.103 141.436 3.280 1.00 32.94 78 GLY A N 1
ATOM 615 C CA . GLY A 1 78 ? 43.210 140.427 3.886 1.00 35.21 78 GLY A CA 1
ATOM 616 C C . GLY A 1 78 ? 41.703 140.659 3.666 1.00 34.72 78 GLY A C 1
ATOM 617 O O . GLY A 1 78 ? 40.874 140.027 4.316 1.00 35.22 78 GLY A O 1
ATOM 618 N N . LEU A 1 79 ? 41.322 141.561 2.771 1.00 33.07 79 LEU A N 1
ATOM 619 C CA . LEU A 1 79 ? 39.873 141.669 2.377 1.00 32.43 79 LEU A CA 1
ATOM 620 C C . LEU A 1 79 ? 39.567 140.467 1.475 1.00 32.88 79 LEU A C 1
ATOM 621 O O . LEU A 1 79 ? 40.281 140.198 0.549 1.00 32.92 79 LEU A O 1
ATOM 626 N N . SER A 1 80 ? 38.544 139.697 1.805 1.00 32.85 80 SER A N 1
ATOM 627 C CA . SER A 1 80 ? 38.062 138.639 0.887 1.00 31.73 80 SER A CA 1
ATOM 628 C C . SER A 1 80 ? 37.334 139.203 -0.274 1.00 28.98 80 SER A C 1
ATOM 629 O O . SER A 1 80 ? 36.944 140.371 -0.291 1.00 28.75 80 SER A O 1
ATOM 640 N N . LYS A 1 82 ? 34.490 138.165 -1.176 1.00 29.82 82 LYS A N 1
ATOM 641 C CA . LYS A 1 82 ? 33.125 138.322 -0.610 1.00 29.77 82 LYS A CA 1
ATOM 642 C C . LYS A 1 82 ? 32.965 139.746 -0.044 1.00 28.48 82 LYS A C 1
ATOM 643 O O . LYS A 1 82 ? 31.977 140.426 -0.292 1.00 29.91 82 LYS A O 1
ATOM 649 N N . PHE A 1 83 ? 33.901 140.160 0.840 1.00 29.74 83 PHE A N 1
ATOM 650 C CA . PHE A 1 83 ? 33.905 141.486 1.467 1.00 29.04 83 PHE A CA 1
ATOM 651 C C . PHE A 1 83 ? 33.992 142.590 0.410 1.00 30.59 83 PHE A C 1
ATOM 652 O O . PHE A 1 83 ? 33.222 143.573 0.401 1.00 30.68 83 PHE A O 1
ATOM 660 N N . LEU A 1 84 ? 34.935 142.431 -0.493 1.00 28.71 84 LEU A N 1
ATOM 661 C CA . LEU A 1 84 ? 35.090 143.403 -1.544 1.00 30.68 84 LEU A CA 1
ATOM 662 C C . LEU A 1 84 ? 33.840 143.559 -2.374 1.00 29.97 84 LEU A C 1
ATOM 663 O O . LEU A 1 84 ? 33.413 144.694 -2.597 1.00 30.96 84 LEU A O 1
ATOM 668 N N . ALA A 1 85 ? 33.268 142.438 -2.833 1.00 31.19 85 ALA A N 1
ATOM 669 C CA . ALA A 1 85 ? 32.093 142.493 -3.698 1.00 30.33 85 ALA A CA 1
ATOM 670 C C . ALA A 1 85 ? 30.881 143.013 -2.921 1.00 30.07 85 ALA A C 1
ATOM 671 O O . ALA A 1 85 ? 30.127 143.778 -3.403 1.00 30.46 85 ALA A O 1
ATOM 673 N N . THR A 1 86 ? 30.764 142.709 -1.636 1.00 29.52 86 THR A N 1
ATOM 674 C CA . THR A 1 86 ? 29.696 143.289 -0.836 1.00 29.38 86 THR A CA 1
ATOM 675 C C . THR A 1 86 ? 29.844 144.784 -0.693 1.00 29.60 86 THR A C 1
ATOM 676 O O . THR A 1 86 ? 28.864 145.487 -0.845 1.00 29.28 86 THR A O 1
ATOM 680 N N . ALA A 1 87 ? 31.061 145.270 -0.396 1.00 29.91 87 ALA A N 1
ATOM 681 C CA . ALA A 1 87 ? 31.360 146.658 -0.297 1.00 30.65 87 ALA A CA 1
ATOM 682 C C . ALA A 1 87 ? 31.068 147.463 -1.523 1.00 31.39 87 ALA A C 1
ATOM 683 O O . ALA A 1 87 ? 30.416 148.515 -1.505 1.00 31.63 87 ALA A O 1
ATOM 685 N N . LEU A 1 88 ? 31.593 146.998 -2.630 1.00 32.20 88 LEU A N 1
ATOM 686 C CA . LEU A 1 88 ? 31.322 147.700 -3.887 1.00 31.96 88 LEU A CA 1
ATOM 687 C C . LEU A 1 88 ? 29.808 147.799 -4.214 1.00 31.73 88 LEU A C 1
ATOM 688 O O . LEU A 1 88 ? 29.379 148.852 -4.760 1.00 32.50 88 LEU A O 1
ATOM 693 N N . ALA A 1 89 ? 29.076 146.715 -4.009 1.00 31.39 89 ALA A N 1
ATOM 694 C CA . ALA A 1 89 ? 27.556 146.683 -4.164 1.00 33.22 89 ALA A CA 1
ATOM 695 C C . ALA A 1 89 ? 26.890 147.777 -3.300 1.00 34.15 89 ALA A C 1
ATOM 696 O O . ALA A 1 89 ? 26.079 148.583 -3.762 1.00 34.66 89 ALA A O 1
ATOM 698 N N . GLU A 1 90 ? 27.313 147.858 -2.032 1.00 35.45 90 GLU A N 1
ATOM 699 C CA . GLU A 1 90 ? 26.815 148.888 -1.147 1.00 35.22 90 GLU A CA 1
ATOM 700 C C . GLU A 1 90 ? 27.248 150.299 -1.542 1.00 34.73 90 GLU A C 1
ATOM 701 O O . GLU A 1 90 ? 26.468 151.220 -1.329 1.00 34.15 90 GLU A O 1
ATOM 707 N N . PHE A 1 91 ? 28.469 150.499 -2.117 1.00 32.30 91 PHE A N 1
ATOM 708 C CA . PHE A 1 91 ? 28.928 151.784 -2.541 1.00 30.46 91 PHE A CA 1
ATOM 709 C C . PHE A 1 91 ? 27.915 152.395 -3.550 1.00 30.67 91 PHE A C 1
ATOM 710 O O . PHE A 1 91 ? 27.505 153.524 -3.339 1.00 31.48 91 PHE A O 1
ATOM 718 N N . TRP A 1 92 ? 27.503 151.644 -4.576 1.00 30.53 92 TRP A N 1
ATOM 719 C CA . TRP A 1 92 ? 26.635 152.218 -5.623 1.00 31.58 92 TRP A CA 1
ATOM 720 C C . TRP A 1 92 ? 25.213 152.453 -5.063 1.00 31.73 92 TRP A C 1
ATOM 721 O O . TRP A 1 92 ? 24.520 153.415 -5.451 1.00 30.00 92 TRP A O 1
ATOM 732 N N . LYS A 1 93 ? 24.800 151.581 -4.152 1.00 31.74 93 LYS A N 1
ATOM 733 C CA . LYS A 1 93 ? 23.480 151.649 -3.584 1.00 33.60 93 LYS A CA 1
ATOM 734 C C . LYS A 1 93 ? 23.305 152.839 -2.681 1.00 33.81 93 LYS A C 1
ATOM 735 O O . LYS A 1 93 ? 22.212 153.498 -2.668 1.00 32.22 93 LYS A O 1
ATOM 741 N N . ARG A 1 94 ? 24.401 153.162 -1.983 1.00 33.57 94 ARG A N 1
ATOM 742 C CA . ARG A 1 94 ? 24.434 154.317 -1.198 1.00 35.29 94 ARG A CA 1
ATOM 743 C C . ARG A 1 94 ? 24.502 155.609 -1.980 1.00 34.02 94 ARG A C 1
ATOM 744 O O . ARG A 1 94 ? 23.901 156.587 -1.589 1.00 33.31 94 ARG A O 1
ATOM 752 N N . LEU A 1 95 ? 25.175 155.581 -3.117 1.00 31.83 95 LEU A N 1
ATOM 753 C CA . LEU A 1 95 ? 25.197 156.693 -4.042 1.00 31.77 95 LEU A CA 1
ATOM 754 C C . LEU A 1 95 ? 23.785 156.867 -4.658 1.00 31.44 95 LEU A C 1
ATOM 755 O O . LEU A 1 95 ? 23.269 157.996 -4.812 1.00 30.15 95 LEU A O 1
ATOM 760 N N . TYR A 1 96 ? 23.129 155.746 -4.989 1.00 31.59 96 TYR A N 1
ATOM 761 C CA . TYR A 1 96 ? 21.766 155.815 -5.413 1.00 31.39 96 TYR A CA 1
ATOM 762 C C . TYR A 1 96 ? 20.855 156.601 -4.437 1.00 31.83 96 TYR A C 1
ATOM 763 O O . TYR A 1 96 ? 20.141 157.510 -4.826 1.00 31.00 96 TYR A O 1
ATOM 772 N N . THR A 1 97 ? 20.901 156.260 -3.183 1.00 32.48 97 THR A N 1
ATOM 773 C CA . THR A 1 97 ? 20.058 156.945 -2.141 1.00 35.35 97 THR A CA 1
ATOM 774 C C . THR A 1 97 ? 20.355 158.473 -2.176 1.00 37.15 97 THR A C 1
ATOM 775 O O . THR A 1 97 ? 19.423 159.267 -2.221 1.00 36.05 97 THR A O 1
ATOM 779 N N . LYS A 1 98 ? 21.654 158.863 -2.230 1.00 38.92 98 LYS A N 1
ATOM 780 C CA . LYS A 1 98 ? 22.052 160.263 -2.346 1.00 40.31 98 LYS A CA 1
ATOM 781 C C . LYS A 1 98 ? 21.469 160.918 -3.565 1.00 39.74 98 LYS A C 1
ATOM 782 O O . LYS A 1 98 ? 20.819 161.975 -3.468 1.00 39.36 98 LYS A O 1
ATOM 796 N N . ASN A 1 100 ? 19.091 159.864 -5.632 1.00 41.00 100 ASN A N 1
ATOM 797 C CA . ASN A 1 100 ? 17.670 159.672 -5.819 1.00 42.56 100 ASN A CA 1
ATOM 798 C C . ASN A 1 100 ? 16.893 160.699 -5.058 1.00 46.24 100 ASN A C 1
ATOM 799 O O . ASN A 1 100 ? 15.820 161.120 -5.509 1.00 45.90 100 ASN A O 1
ATOM 804 N N . ASP A 1 101 ? 17.430 161.071 -3.904 1.00 49.96 101 ASP A N 1
ATOM 805 C CA . ASP A 1 101 ? 16.848 162.119 -3.112 1.00 54.34 101 ASP A CA 1
ATOM 806 C C . ASP A 1 101 ? 17.024 163.486 -3.709 1.00 56.17 101 ASP A C 1
ATOM 807 O O . ASP A 1 101 ? 16.354 164.414 -3.346 1.00 57.46 101 ASP A O 1
ATOM 812 N N . LYS A 1 102 ? 17.844 163.591 -4.732 1.00 59.68 102 LYS A N 1
ATOM 813 C CA . LYS A 1 102 ? 17.777 164.755 -5.592 1.00 61.10 102 LYS A CA 1
ATOM 814 C C . LYS A 1 102 ? 17.047 164.275 -6.849 1.00 61.45 102 LYS A C 1
ATOM 815 O O . LYS A 1 102 ? 17.018 164.956 -7.859 1.00 62.97 102 LYS A O 1
ATOM 821 N N . GLU A 1 108 ? 13.121 159.732 -13.351 1.00 44.35 108 GLU A N 1
ATOM 822 C CA . GLU A 1 108 ? 12.706 158.399 -12.794 1.00 44.19 108 GLU A CA 1
ATOM 823 C C . GLU A 1 108 ? 13.848 157.743 -11.978 1.00 42.44 108 GLU A C 1
ATOM 824 O O . GLU A 1 108 ? 15.034 157.781 -12.332 1.00 42.21 108 GLU A O 1
ATOM 830 N N . SER A 1 109 ? 13.463 157.107 -10.889 1.00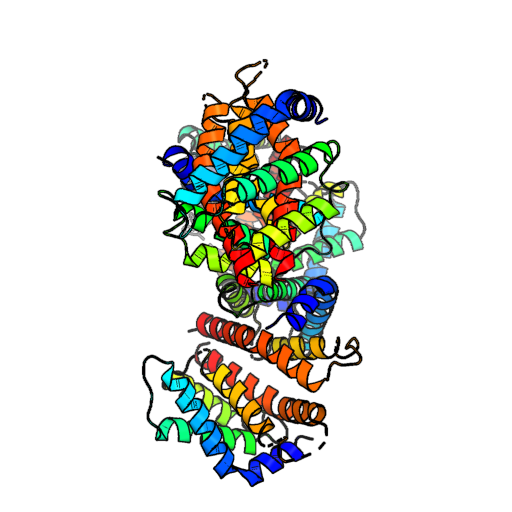 40.35 109 SER A N 1
ATOM 831 C CA . SER A 1 109 ? 14.356 156.273 -10.080 1.00 41.71 109 SER A CA 1
ATOM 832 C C . SER A 1 109 ? 14.981 155.108 -10.863 1.00 40.58 109 SER A C 1
ATOM 833 O O . SER A 1 109 ? 16.163 154.832 -10.741 1.00 40.30 109 SER A O 1
ATOM 836 N N . THR A 1 110 ? 14.153 154.462 -11.669 1.00 40.04 110 THR A N 1
ATOM 837 C CA . THR A 1 110 ? 14.567 153.314 -12.428 1.00 40.62 110 THR A CA 1
ATOM 838 C C . THR A 1 110 ? 15.684 153.725 -13.412 1.00 39.07 110 THR A C 1
ATOM 839 O O . THR A 1 110 ? 16.728 153.103 -13.452 1.00 33.67 110 THR A O 1
ATOM 843 N N . GLU A 1 111 ? 15.480 154.792 -14.143 1.00 37.33 111 GLU A N 1
ATOM 844 C CA . GLU A 1 111 ? 16.540 155.242 -15.028 1.00 40.24 111 GLU A CA 1
ATOM 845 C C . GLU A 1 111 ? 17.819 155.689 -14.325 1.00 36.70 111 GLU A C 1
ATOM 846 O O . GLU A 1 111 ? 18.877 155.378 -14.816 1.00 35.92 111 GLU A O 1
ATOM 852 N N . LEU A 1 112 ? 17.711 156.351 -13.172 1.00 33.15 112 LEU A N 1
ATOM 853 C CA . LEU A 1 112 ? 18.846 156.538 -12.321 1.00 32.77 112 LEU A CA 1
ATOM 854 C C . LEU A 1 112 ? 19.617 155.269 -11.942 1.00 32.24 112 LEU A C 1
ATOM 855 O O . LEU A 1 112 ? 20.824 155.248 -11.981 1.00 32.58 112 LEU A O 1
ATOM 860 N N . ILE A 1 113 ? 18.941 154.213 -11.507 1.00 31.66 113 ILE A N 1
ATOM 861 C CA . ILE A 1 113 ? 19.586 152.967 -11.275 1.00 31.90 113 ILE A CA 1
ATOM 862 C C . ILE A 1 113 ? 20.338 152.440 -12.500 1.00 32.11 113 ILE A C 1
ATOM 863 O O . ILE A 1 113 ? 21.447 151.937 -12.380 1.00 32.88 113 ILE A O 1
ATOM 868 N N . TRP A 1 114 ? 19.710 152.475 -13.657 1.00 32.98 114 TRP A N 1
ATOM 869 C CA . TRP A 1 114 ? 20.377 151.968 -14.853 1.00 33.72 114 TRP A CA 1
ATOM 870 C C . TRP A 1 114 ? 21.596 152.823 -15.277 1.00 32.77 114 TRP A C 1
ATOM 871 O O . TRP A 1 114 ? 22.594 152.291 -15.846 1.00 32.49 114 TRP A O 1
ATOM 882 N N . GLN A 1 115 ? 21.521 154.118 -15.011 1.00 32.25 115 GLN A N 1
ATOM 883 C CA . GLN A 1 115 ? 22.648 155.031 -15.215 1.00 33.01 115 GLN A CA 1
ATOM 884 C C . GLN A 1 115 ? 23.765 154.707 -14.313 1.00 30.48 115 GLN A C 1
ATOM 885 O O . GLN A 1 115 ? 24.950 154.592 -14.708 1.00 28.99 115 GLN A O 1
ATOM 891 N N . ILE A 1 116 ? 23.422 154.441 -13.086 1.00 29.88 116 ILE A N 1
ATOM 892 C CA . ILE A 1 116 ? 24.435 154.043 -12.134 1.00 30.54 116 ILE A CA 1
ATOM 893 C C . ILE A 1 116 ? 25.101 152.727 -12.469 1.00 31.82 116 ILE A C 1
ATOM 894 O O . ILE A 1 116 ? 26.374 152.620 -12.438 1.00 30.86 116 ILE A O 1
ATOM 899 N N . ASP A 1 117 ? 24.272 151.764 -12.841 1.00 29.79 117 ASP A N 1
ATOM 900 C CA . ASP A 1 117 ? 24.739 150.394 -13.158 1.00 31.80 117 ASP A CA 1
ATOM 901 C C . ASP A 1 117 ? 25.688 150.474 -14.414 1.00 31.30 117 ASP A C 1
ATOM 902 O O . ASP A 1 117 ? 26.728 149.869 -14.459 1.00 30.79 117 ASP A O 1
ATOM 907 N N . ARG A 1 118 ? 25.247 151.207 -15.400 1.00 29.87 118 ARG A N 1
ATOM 908 C CA . ARG A 1 118 ? 26.020 151.371 -16.632 1.00 33.94 118 ARG A CA 1
ATOM 909 C C . ARG A 1 118 ? 27.468 151.861 -16.377 1.00 32.24 118 ARG A C 1
ATOM 910 O O . ARG A 1 118 ? 28.433 151.451 -17.018 1.00 31.99 118 ARG A O 1
ATOM 918 N N . PHE A 1 119 ? 27.580 152.826 -15.493 1.00 31.33 119 PHE A N 1
ATOM 919 C CA . PHE A 1 119 ? 28.886 153.389 -15.117 1.00 29.87 119 PHE A CA 1
ATOM 920 C C . PHE A 1 119 ? 29.746 152.442 -14.276 1.00 29.95 119 PHE A C 1
ATOM 921 O O . PHE 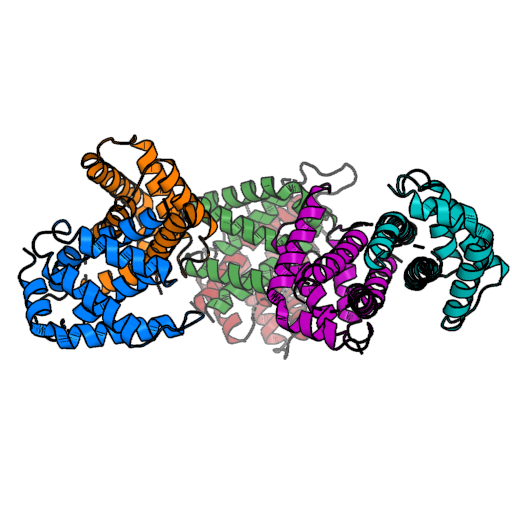A 1 119 ? 30.908 152.230 -14.567 1.00 30.84 119 PHE A O 1
ATOM 929 N N . PHE A 1 120 ? 29.175 151.878 -13.201 1.00 30.14 120 PHE A N 1
ATOM 930 C CA . PHE A 1 120 ? 29.908 151.131 -12.216 1.00 29.53 120 PHE A CA 1
ATOM 931 C C . PHE A 1 120 ? 30.160 149.687 -12.578 1.00 30.37 120 PHE A C 1
ATOM 932 O O . PHE A 1 120 ? 31.211 149.162 -12.244 1.00 30.78 120 PHE A O 1
ATOM 940 N N . SER A 1 121 ? 29.191 149.037 -13.255 1.00 30.11 121 SER A N 1
ATOM 941 C CA . SER A 1 121 ? 29.260 147.590 -13.481 1.00 31.61 121 SER A CA 1
ATOM 942 C C . SER A 1 121 ? 30.601 147.140 -14.148 1.00 30.59 121 SER A C 1
ATOM 943 O O . SER A 1 121 ? 31.309 146.363 -13.585 1.00 30.20 121 SER A O 1
ATOM 946 N N . PRO A 1 122 ? 30.981 147.741 -15.280 1.00 29.33 122 PRO A N 1
ATOM 947 C CA . PRO A 1 122 ? 32.303 147.341 -15.887 1.00 29.77 122 PRO A CA 1
ATOM 948 C C . PRO A 1 122 ? 33.587 147.637 -15.042 1.00 29.44 122 PRO A C 1
ATOM 949 O O . PRO A 1 122 ? 34.586 146.930 -15.110 1.00 30.03 122 PRO A O 1
ATOM 953 N N . ILE A 1 123 ? 33.535 148.715 -14.271 1.00 29.00 123 ILE A N 1
ATOM 954 C CA . ILE A 1 123 ? 34.606 149.018 -13.314 1.00 29.63 123 ILE A CA 1
ATOM 955 C C . ILE A 1 123 ? 34.710 147.967 -12.250 1.00 26.92 123 ILE A C 1
ATOM 956 O O . ILE A 1 123 ? 35.760 147.361 -12.016 1.00 27.14 123 ILE A O 1
ATOM 961 N N . ASN A 1 124 ? 33.569 147.681 -11.610 1.00 28.40 124 ASN A N 1
ATOM 962 C CA . ASN A 1 124 ? 33.585 146.660 -10.551 1.00 28.41 124 ASN A CA 1
ATOM 963 C C . ASN A 1 124 ? 33.943 145.281 -11.014 1.00 29.10 124 ASN A C 1
ATOM 964 O O . ASN A 1 124 ? 34.616 144.566 -10.290 1.00 29.32 124 ASN A O 1
ATOM 969 N N . THR A 1 125 ? 33.444 144.882 -12.169 1.00 28.50 125 THR A N 1
ATOM 970 C CA . THR A 1 125 ? 33.791 143.536 -12.754 1.00 28.72 125 THR A CA 1
ATOM 971 C C . THR A 1 125 ? 35.299 143.432 -13.020 1.00 28.02 125 THR A C 1
ATOM 972 O O . THR A 1 125 ? 35.914 142.417 -12.807 1.00 28.93 125 THR A O 1
ATOM 976 N N . GLU A 1 126 ? 35.888 144.524 -13.421 1.00 27.95 126 GLU A N 1
ATOM 977 C CA . GLU A 1 126 ? 37.319 144.563 -13.726 1.00 29.93 126 GLU A CA 1
ATOM 978 C C . GLU A 1 126 ? 38.087 144.510 -12.392 1.00 26.73 126 GLU A C 1
ATOM 979 O O . GLU A 1 126 ? 39.141 143.919 -12.281 1.00 28.77 126 GLU A O 1
ATOM 985 N N . ILE A 1 127 ? 37.619 145.227 -11.409 1.00 28.78 127 ILE A N 1
ATOM 986 C CA . ILE A 1 127 ? 38.188 145.035 -10.087 1.00 28.54 127 ILE A CA 1
ATOM 987 C C . ILE A 1 127 ? 38.130 143.573 -9.594 1.00 29.69 127 ILE A C 1
ATOM 988 O O . ILE A 1 127 ? 39.141 143.024 -9.036 1.00 29.73 127 ILE A O 1
ATOM 993 N N . PHE A 1 128 ? 36.970 142.951 -9.706 1.00 28.89 128 PHE A N 1
ATOM 994 C CA . PHE A 1 128 ? 36.836 141.568 -9.260 1.00 28.04 128 PHE A CA 1
ATOM 995 C C . PHE A 1 128 ? 37.882 140.713 -10.050 1.00 28.09 128 PHE A C 1
ATOM 996 O O . PHE A 1 128 ? 38.540 139.829 -9.506 1.00 26.27 128 PHE A O 1
ATOM 1004 N N . ASN A 1 129 ? 37.950 140.951 -11.379 1.00 28.25 129 ASN A N 1
ATOM 1005 C CA . ASN A 1 129 ? 38.887 140.177 -12.215 1.00 29.13 129 ASN A CA 1
ATOM 1006 C C . ASN A 1 129 ? 40.319 140.278 -11.712 1.00 27.82 129 ASN A C 1
ATOM 1007 O O . ASN A 1 129 ? 41.024 139.311 -11.627 1.00 27.84 129 ASN A O 1
ATOM 1012 N N . GLN A 1 130 ? 40.742 141.495 -11.364 1.00 28.06 130 GLN A N 1
ATOM 1013 C CA . GLN A 1 130 ? 42.179 141.748 -10.948 1.00 29.14 130 GLN A CA 1
ATOM 1014 C C . GLN A 1 130 ? 42.425 141.205 -9.564 1.00 29.05 130 GLN A C 1
ATOM 1015 O O . GLN A 1 130 ? 43.466 140.688 -9.281 1.00 29.62 130 GLN A O 1
ATOM 1021 N N . TYR A 1 131 ? 41.377 141.187 -8.769 1.00 30.97 131 TYR A N 1
ATOM 1022 C CA . TYR A 1 131 ? 41.434 140.547 -7.454 1.00 28.82 131 TYR A CA 1
ATOM 1023 C C . TYR A 1 131 ? 41.795 139.046 -7.600 1.00 30.02 131 TYR A C 1
ATOM 1024 O O . TYR A 1 131 ? 42.743 138.482 -6.947 1.00 30.27 131 TYR A O 1
ATOM 1033 N N . SER A 1 132 ? 41.006 138.360 -8.428 1.00 30.96 132 SER A N 1
ATOM 1034 C CA . SER A 1 132 ? 41.161 136.924 -8.664 1.00 31.95 132 SER A CA 1
ATOM 1035 C C . SER A 1 132 ? 42.510 136.636 -9.335 1.00 32.43 132 SER A C 1
ATOM 1036 O O . SER A 1 132 ? 43.194 135.693 -8.950 1.00 32.30 132 SER A O 1
ATOM 1039 N N . ILE A 1 133 ? 42.873 137.454 -10.311 1.00 34.23 133 ILE A N 1
ATOM 1040 C CA . ILE A 1 133 ? 44.130 137.317 -11.067 1.00 36.55 133 ILE A CA 1
ATOM 1041 C C . ILE A 1 133 ? 45.269 137.438 -10.148 1.00 38.15 133 ILE A C 1
ATOM 1042 O O . ILE A 1 133 ? 46.201 136.691 -10.301 1.00 39.77 133 ILE A O 1
ATOM 1047 N N . SER A 1 134 ? 45.188 138.258 -9.105 1.00 40.69 134 SER A N 1
ATOM 1048 C CA . SER A 1 134 ? 46.309 138.370 -8.163 1.00 43.58 134 SER A CA 1
ATOM 1049 C C . SER A 1 134 ? 46.684 136.969 -7.645 1.00 48.93 134 SER A C 1
ATOM 1050 O O . SER A 1 134 ? 47.865 136.669 -7.327 1.00 51.42 134 SER A O 1
ATOM 1053 N N . TRP A 1 135 ? 45.726 136.043 -7.645 1.00 51.27 135 TRP A N 1
ATOM 1054 C CA . TRP A 1 135 ? 45.986 134.653 -7.165 1.00 52.40 135 TRP A CA 1
ATOM 1055 C C . TRP A 1 135 ? 46.379 133.688 -8.291 1.00 52.98 135 TRP A C 1
ATOM 1056 O O . TRP A 1 135 ? 47.394 132.988 -8.145 1.00 52.85 135 TRP A O 1
ATOM 1067 N N . GLU A 1 136 ? 45.615 133.706 -9.396 1.00 53.36 136 GLU A N 1
ATOM 1068 C CA . GLU A 1 136 ? 45.914 132.938 -10.625 1.00 55.25 136 GLU A CA 1
ATOM 1069 C C . GLU A 1 136 ? 47.401 133.179 -11.019 1.00 55.60 136 GLU A C 1
ATOM 1070 O O . GLU A 1 136 ? 47.785 134.345 -11.222 1.00 56.64 136 GLU A O 1
ATOM 1076 N N . SER B 1 3 ? 9.440 136.250 1.465 1.00 48.00 3 SER B N 1
ATOM 1077 C CA . SER B 1 3 ? 10.606 137.278 1.630 1.00 49.68 3 SER B CA 1
ATOM 1078 C C . SER B 1 3 ? 11.287 137.476 0.219 1.00 47.99 3 SER B C 1
ATOM 1079 O O . SER B 1 3 ? 11.253 138.568 -0.377 1.00 49.17 3 SER B O 1
ATOM 1082 N N . ASN B 1 4 ? 11.861 136.391 -0.304 1.00 43.43 4 ASN B N 1
ATOM 1083 C CA . ASN B 1 4 ? 12.286 136.362 -1.701 1.00 41.57 4 ASN B CA 1
ATOM 1084 C C . ASN B 1 4 ? 11.258 135.636 -2.542 1.00 40.80 4 ASN B C 1
ATOM 1085 O O . ASN B 1 4 ? 11.576 135.094 -3.588 1.00 39.57 4 ASN B O 1
ATOM 1090 N N . GLN B 1 5 ? 10.026 135.589 -2.059 1.00 40.07 5 GLN B N 1
ATOM 1091 C CA . GLN B 1 5 ? 9.018 134.766 -2.662 1.00 40.33 5 GLN B CA 1
ATOM 1092 C C . GLN B 1 5 ? 8.655 135.193 -4.120 1.00 37.30 5 GLN B C 1
ATOM 1093 O O . GLN B 1 5 ? 8.531 134.338 -4.984 1.00 36.58 5 GLN B O 1
ATOM 1099 N N . THR B 1 6 ? 8.520 136.480 -4.366 1.00 36.93 6 THR B N 1
ATOM 1100 C CA . THR B 1 6 ? 8.076 136.966 -5.679 1.00 37.88 6 THR B CA 1
ATOM 1101 C C . THR B 1 6 ? 9.116 136.649 -6.782 1.00 36.78 6 THR B C 1
ATOM 1102 O O . THR B 1 6 ? 8.808 136.113 -7.895 1.00 33.64 6 THR B O 1
ATOM 1106 N N . VAL B 1 7 ? 10.387 136.886 -6.440 1.00 34.68 7 VAL B N 1
ATOM 1107 C CA . VAL B 1 7 ? 11.439 136.520 -7.353 1.00 34.48 7 VAL B CA 1
ATOM 1108 C C . VAL B 1 7 ? 11.603 135.014 -7.445 1.00 33.12 7 VAL B C 1
ATOM 1109 O O . VAL B 1 7 ? 11.724 134.485 -8.539 1.00 34.07 7 VAL B O 1
ATOM 1113 N N . TYR B 1 8 ? 11.646 134.313 -6.320 1.00 34.27 8 TYR B N 1
ATOM 1114 C CA . TYR B 1 8 ? 11.811 132.893 -6.345 1.00 33.70 8 TYR B CA 1
ATOM 1115 C C . TYR B 1 8 ? 10.763 132.231 -7.187 1.00 31.98 8 TYR B C 1
ATOM 1116 O O . TYR B 1 8 ? 11.017 131.291 -8.022 1.00 29.61 8 TYR B O 1
ATOM 1125 N N . GLN B 1 9 ? 9.539 132.633 -6.907 1.00 35.60 9 GLN B N 1
ATOM 1126 C CA . GLN B 1 9 ? 8.377 132.041 -7.625 1.00 36.22 9 GLN B CA 1
ATOM 1127 C C . GLN B 1 9 ? 8.360 132.307 -9.151 1.00 33.27 9 GLN B C 1
ATOM 1128 O O . GLN B 1 9 ? 8.041 131.426 -9.965 1.00 31.14 9 GLN B O 1
ATOM 1134 N N . PHE B 1 10 ? 8.761 133.522 -9.511 1.00 33.37 10 PHE B N 1
ATOM 1135 C CA . PHE B 1 10 ? 8.917 133.842 -10.938 1.00 33.25 10 PHE B CA 1
ATOM 1136 C C . PHE B 1 10 ? 9.966 132.954 -11.636 1.00 32.96 10 PHE B C 1
ATOM 1137 O O . PHE B 1 10 ? 9.720 132.401 -12.711 1.00 33.28 10 PHE B O 1
ATOM 1145 N N . ILE B 1 11 ? 11.128 132.777 -11.008 1.00 31.96 11 ILE B N 1
ATOM 1146 C CA . ILE B 1 11 ? 12.126 131.914 -11.555 1.00 32.35 11 ILE B CA 1
ATOM 1147 C C . ILE B 1 11 ? 11.554 130.511 -11.708 1.00 33.09 11 ILE B C 1
ATOM 1148 O O . ILE B 1 11 ? 11.684 129.850 -12.779 1.00 32.23 11 ILE B O 1
ATOM 1153 N N . ALA B 1 12 ? 10.830 130.054 -10.676 1.00 32.86 12 ALA B N 1
ATOM 1154 C CA . ALA B 1 12 ? 10.368 128.665 -10.687 1.00 31.69 12 ALA B CA 1
ATOM 1155 C C . ALA B 1 12 ? 9.376 128.437 -11.766 1.00 32.98 12 ALA B C 1
ATOM 1156 O O . ALA B 1 12 ? 9.377 127.400 -12.474 1.00 32.68 12 ALA B O 1
ATOM 1158 N N . GLU B 1 13 ? 8.546 129.444 -11.943 1.00 33.07 13 GLU B N 1
ATOM 1159 C CA . GLU B 1 13 ? 7.544 129.380 -12.983 1.00 34.13 13 GLU B CA 1
ATOM 1160 C C . GLU B 1 13 ? 8.043 129.670 -14.406 1.00 33.64 13 GLU B C 1
ATOM 1161 O O . GLU B 1 13 ? 7.295 129.523 -15.317 1.00 33.00 13 GLU B O 1
ATOM 1167 N N . ASN B 1 14 ? 9.273 130.170 -14.584 1.00 33.45 14 ASN B N 1
ATOM 1168 C CA . ASN B 1 14 ? 9.725 130.615 -15.886 1.00 33.69 14 ASN B CA 1
ATOM 1169 C C . ASN B 1 14 ? 11.060 130.018 -16.276 1.00 34.21 14 ASN B C 1
ATOM 1170 O O . ASN B 1 14 ? 11.828 130.621 -16.997 1.00 32.23 14 ASN B O 1
ATOM 1175 N N . GLN B 1 15 ? 11.313 128.803 -15.787 1.00 35.77 15 GLN B N 1
ATOM 1176 C CA . GLN B 1 15 ? 12.627 128.141 -15.853 1.00 37.82 15 GLN B CA 1
ATOM 1177 C C . GLN B 1 15 ? 13.122 127.937 -17.254 1.00 39.51 15 GLN B C 1
ATOM 1178 O O . GLN B 1 15 ? 14.264 128.249 -17.572 1.00 37.34 15 GLN B O 1
ATOM 1184 N N . ASN B 1 16 ? 12.222 127.400 -18.088 1.00 39.92 16 ASN B N 1
ATOM 1185 C CA . ASN B 1 16 ? 12.552 127.112 -19.472 1.00 40.84 16 ASN B CA 1
ATOM 1186 C C . ASN B 1 16 ? 12.910 128.359 -20.274 1.00 38.83 16 ASN B C 1
ATOM 1187 O O . ASN B 1 16 ? 13.886 128.379 -21.033 1.00 38.25 16 ASN B O 1
ATOM 1192 N N . GLU B 1 17 ? 12.130 129.417 -20.128 1.00 37.59 17 GLU B N 1
ATOM 1193 C CA . GLU B 1 17 ? 12.454 130.668 -20.776 1.00 37.91 17 GLU B CA 1
ATOM 1194 C C . GLU B 1 17 ? 13.714 131.342 -20.221 1.00 36.70 17 GLU B C 1
ATOM 1195 O O . GLU B 1 17 ? 14.546 131.903 -21.005 1.00 33.50 17 GLU B O 1
ATOM 1201 N N . LEU B 1 18 ? 13.913 131.309 -18.883 1.00 33.67 18 LEU B N 1
ATOM 1202 C CA . LEU B 1 18 ? 15.186 131.806 -18.298 1.00 33.02 18 LEU B CA 1
ATOM 1203 C C . LEU B 1 18 ? 16.419 131.084 -18.769 1.00 33.75 18 LEU B C 1
ATOM 1204 O O . LEU B 1 18 ? 17.429 131.724 -19.031 1.00 34.03 18 LEU B O 1
ATOM 1209 N N . LEU B 1 19 ? 16.321 129.764 -18.898 1.00 33.60 19 LEU B N 1
ATOM 1210 C CA . LEU B 1 19 ? 17.370 128.941 -19.381 1.00 34.48 19 LEU B CA 1
ATOM 1211 C C . LEU B 1 19 ? 17.782 129.404 -20.767 1.00 35.27 19 LEU B C 1
ATOM 1212 O O . LEU B 1 19 ? 18.978 129.524 -21.052 1.00 33.99 19 LEU B O 1
ATOM 1217 N N . GLN B 1 20 ? 16.785 129.677 -21.636 1.00 35.15 20 GLN B N 1
ATOM 1218 C CA . GLN B 1 20 ? 17.112 130.042 -22.975 1.00 37.63 20 GLN B CA 1
ATOM 1219 C C . GLN B 1 20 ? 17.724 131.447 -22.996 1.00 35.73 20 GLN B C 1
ATOM 1220 O O . GLN B 1 20 ? 18.709 131.726 -23.744 1.00 34.71 20 GLN B O 1
ATOM 1226 N N . LEU B 1 21 ? 17.052 132.339 -22.276 1.00 33.92 21 LEU B N 1
ATOM 1227 C CA . LEU B 1 21 ? 17.535 133.684 -22.117 1.00 33.95 21 LEU B CA 1
ATOM 1228 C C . LEU B 1 21 ? 19.005 133.774 -21.668 1.00 32.66 21 LEU B C 1
ATOM 1229 O O . LEU B 1 21 ? 19.803 134.556 -22.224 1.00 30.73 21 LEU B O 1
ATOM 1234 N N . TRP B 1 22 ? 19.360 133.016 -20.615 1.00 31.70 22 TRP B N 1
ATOM 1235 C CA . TRP B 1 22 ? 20.683 133.087 -20.068 1.00 30.34 22 TRP B CA 1
ATOM 1236 C C . TRP B 1 22 ? 21.711 132.386 -20.939 1.00 29.43 22 TRP B C 1
ATOM 1237 O O . TRP B 1 22 ? 22.883 132.852 -21.077 1.00 29.67 22 TRP B O 1
ATOM 1248 N N . THR B 1 23 ? 21.291 131.277 -21.543 1.00 30.79 23 THR B N 1
ATOM 1249 C CA . THR B 1 23 ? 22.180 130.605 -22.539 1.00 30.87 23 THR B CA 1
ATOM 1250 C C . THR B 1 23 ? 22.522 131.587 -23.603 1.00 31.45 23 THR B C 1
ATOM 1251 O O . THR B 1 23 ? 23.672 131.765 -23.880 1.00 31.39 23 THR B O 1
ATOM 1255 N N . ASP B 1 24 ? 21.522 132.292 -24.155 1.00 33.95 24 ASP B N 1
ATOM 1256 C CA . ASP B 1 24 ? 21.736 133.311 -25.193 1.00 33.56 24 ASP B CA 1
ATOM 1257 C C . ASP B 1 24 ? 22.582 134.436 -24.738 1.00 33.94 24 ASP B C 1
ATOM 1258 O O . ASP B 1 24 ? 23.449 134.864 -25.480 1.00 32.06 24 ASP B O 1
ATOM 1263 N N . THR B 1 25 ? 22.420 134.880 -23.475 1.00 34.57 25 THR B N 1
ATOM 1264 C CA . THR B 1 25 ? 23.329 135.874 -22.892 1.00 33.64 25 THR B CA 1
ATOM 1265 C C . THR B 1 25 ? 24.803 135.410 -22.867 1.00 33.40 25 THR B C 1
ATOM 1266 O O . THR B 1 25 ? 25.649 136.178 -23.312 1.00 33.31 25 THR B O 1
ATOM 1270 N N . LEU B 1 26 ? 25.083 134.124 -22.451 1.00 32.89 26 LEU B N 1
ATOM 1271 C CA . LEU B 1 26 ? 26.446 133.562 -22.432 1.00 30.23 26 LEU B CA 1
ATOM 1272 C C . LEU B 1 26 ? 26.980 133.523 -23.808 1.00 31.09 26 LEU B C 1
ATOM 1273 O O . LEU B 1 26 ? 28.039 133.982 -24.044 1.00 30.09 26 LEU B O 1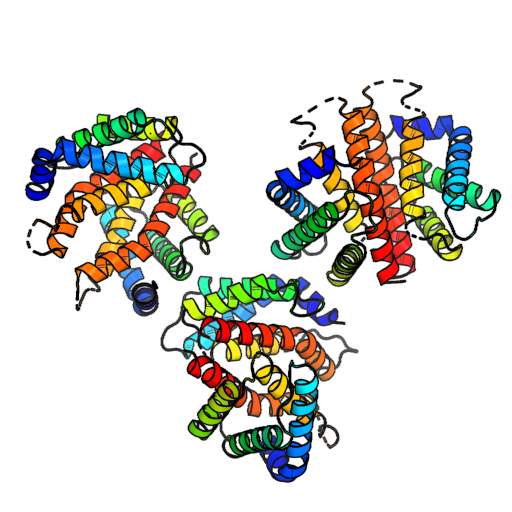
ATOM 1278 N N . LYS B 1 27 ? 26.163 133.052 -24.788 1.00 30.32 27 LYS B N 1
ATOM 1279 C CA . LYS B 1 27 ? 26.634 133.012 -26.143 1.00 31.86 27 LYS B CA 1
ATOM 1280 C C . LYS B 1 27 ? 26.987 134.375 -26.745 1.00 30.88 27 LYS B C 1
ATOM 1281 O O . LYS B 1 27 ? 28.012 134.548 -27.374 1.00 30.08 27 LYS B O 1
ATOM 1287 N N . GLU B 1 28 ? 26.171 135.384 -26.483 1.00 31.59 28 GLU B N 1
ATOM 1288 C CA . GLU B 1 28 ? 26.436 136.725 -26.963 1.00 31.49 28 GLU B CA 1
ATOM 1289 C C . GLU B 1 28 ? 27.703 137.301 -26.384 1.00 30.99 28 GLU B C 1
ATOM 1290 O O . GLU B 1 28 ? 28.585 137.763 -27.122 1.00 27.97 28 GLU B O 1
ATOM 1296 N N . LEU B 1 29 ? 27.908 137.105 -25.069 1.00 31.31 29 LEU B N 1
ATOM 1297 C CA . LEU B 1 29 ? 29.109 137.569 -24.452 1.00 31.13 29 LEU B CA 1
ATOM 1298 C C . LEU B 1 29 ? 30.335 136.861 -24.919 1.00 30.96 29 LEU B C 1
ATOM 1299 O O . LEU B 1 29 ? 31.412 137.508 -25.015 1.00 30.71 29 LEU B O 1
ATOM 1304 N N . SER B 1 30 ? 30.201 135.564 -25.223 1.00 30.70 30 SER B N 1
ATOM 1305 C CA . SER B 1 30 ? 31.308 134.732 -25.715 1.00 31.15 30 SER B CA 1
ATOM 1306 C C . SER B 1 30 ? 31.856 135.218 -27.058 1.00 33.51 30 SER B C 1
ATOM 1307 O O . SER B 1 30 ? 33.062 134.992 -27.363 1.00 33.38 30 SER B O 1
ATOM 1310 N N . GLU B 1 31 ? 30.989 135.808 -27.851 1.00 35.21 31 GLU B N 1
ATOM 1311 C CA . GLU B 1 31 ? 31.412 136.318 -29.167 1.00 38.41 31 GLU B CA 1
ATOM 1312 C C . GLU B 1 31 ? 32.397 137.483 -29.013 1.00 40.99 31 GLU B C 1
ATOM 1313 O O . GLU B 1 31 ? 33.143 137.799 -29.941 1.00 39.91 31 GLU B O 1
ATOM 1319 N N . GLN B 1 32 ? 32.439 138.112 -27.806 1.00 41.90 32 GLN B N 1
ATOM 1320 C CA . GLN B 1 32 ? 33.471 139.108 -27.546 1.00 41.84 32 GLN B CA 1
ATOM 1321 C C . GLN B 1 32 ? 34.765 138.505 -27.066 1.00 42.92 32 GLN B C 1
ATOM 1322 O O . GLN B 1 32 ? 35.719 139.238 -26.855 1.00 43.73 32 GLN B O 1
ATOM 1328 N N . GLU B 1 33 ? 34.832 137.183 -26.925 1.00 43.06 33 GLU B N 1
ATOM 1329 C CA . GLU B 1 33 ? 36.033 136.538 -26.423 1.00 43.33 33 GLU B CA 1
ATOM 1330 C C . GLU B 1 33 ? 36.788 135.904 -27.590 1.00 42.25 33 GLU B C 1
ATOM 1331 O O . GLU B 1 33 ? 36.284 135.770 -28.685 1.00 39.47 33 GLU B O 1
ATOM 1337 N N . SER B 1 34 ? 37.998 135.452 -27.300 1.00 44.46 34 SER B N 1
ATOM 1338 C CA . SER B 1 34 ? 38.921 135.041 -28.381 1.00 45.99 34 SER B CA 1
ATOM 1339 C C . SER B 1 34 ? 38.487 133.679 -28.891 1.00 44.68 34 SER B C 1
ATOM 1340 O O . SER B 1 34 ? 38.754 133.340 -30.049 1.00 45.24 34 SER B O 1
ATOM 1343 N N . TYR B 1 35 ? 37.751 132.911 -28.078 1.00 40.94 35 TYR B N 1
ATOM 1344 C CA . TYR B 1 35 ? 37.051 131.710 -28.587 1.00 41.45 35 TYR B CA 1
ATOM 1345 C C . TYR B 1 35 ? 35.720 131.475 -27.847 1.00 37.68 35 TYR B C 1
ATOM 1346 O O . TYR B 1 35 ? 35.503 132.046 -26.793 1.00 36.84 35 TYR B O 1
ATOM 1355 N N . GLN B 1 36 ? 34.850 130.674 -28.459 1.00 35.55 36 GLN B N 1
ATOM 1356 C CA . GLN B 1 36 ? 33.477 130.418 -27.996 1.00 34.22 36 GLN B CA 1
ATOM 1357 C C . GLN B 1 36 ? 33.393 128.959 -27.721 1.00 35.80 36 GLN B C 1
ATOM 1358 O O . GLN B 1 36 ? 33.713 128.152 -28.602 1.00 34.97 36 GLN B O 1
ATOM 1364 N N . LEU B 1 37 ? 32.957 128.612 -26.500 1.00 34.23 37 LEU B N 1
ATOM 1365 C CA . LEU B 1 37 ? 32.617 127.227 -26.168 1.00 34.63 37 LEU B CA 1
ATOM 1366 C C . LEU B 1 37 ? 31.313 126.902 -26.918 1.00 34.71 37 LEU B C 1
ATOM 1367 O O . LEU B 1 37 ? 30.738 127.740 -27.627 1.00 36.76 37 LEU B O 1
ATOM 1372 N N . THR B 1 38 ? 30.842 125.685 -26.784 1.00 33.85 38 THR B N 1
ATOM 1373 C CA . THR B 1 38 ? 29.704 125.235 -27.583 1.00 31.97 38 THR B CA 1
ATOM 1374 C C . THR B 1 38 ? 28.468 125.570 -26.835 1.00 31.01 38 THR B C 1
ATOM 1375 O O . THR B 1 38 ? 28.480 125.862 -25.592 1.00 31.40 38 THR B O 1
ATOM 1379 N N . ASP B 1 39 ? 27.376 125.613 -27.554 1.00 28.43 39 ASP B N 1
ATOM 1380 C CA . ASP B 1 39 ? 26.055 125.920 -26.913 1.00 30.10 39 ASP B CA 1
ATOM 1381 C C . ASP B 1 39 ? 25.744 125.031 -25.721 1.00 29.55 39 ASP B C 1
ATOM 1382 O O . ASP B 1 39 ? 25.066 125.449 -24.826 1.00 31.68 39 ASP B O 1
ATOM 1387 N N . GLN B 1 40 ? 25.958 123.724 -25.875 1.00 30.12 40 GLN B N 1
ATOM 1388 C CA . GLN B 1 40 ? 25.636 122.842 -24.730 1.00 31.02 40 GLN B CA 1
ATOM 1389 C C . GLN B 1 40 ? 26.398 123.187 -23.479 1.00 29.64 40 GLN B C 1
ATOM 1390 O O . GLN B 1 40 ? 25.909 122.991 -22.347 1.00 27.82 40 GLN B O 1
ATOM 1396 N N . VAL B 1 41 ? 27.647 123.640 -23.647 1.00 29.55 41 VAL B N 1
ATOM 1397 C CA . VAL B 1 41 ? 28.434 123.987 -22.509 1.00 30.87 41 VAL B CA 1
ATOM 1398 C C . VAL B 1 41 ? 27.737 125.187 -21.762 1.00 31.77 41 VAL B C 1
ATOM 1399 O O . VAL B 1 41 ? 27.622 125.209 -20.536 1.00 28.85 41 VAL B O 1
ATOM 1403 N N . TYR B 1 42 ? 27.348 126.226 -22.528 1.00 30.78 42 TYR B N 1
ATOM 1404 C CA . TYR B 1 42 ? 26.673 127.413 -21.939 1.00 30.13 42 TYR B CA 1
ATOM 1405 C C . TYR B 1 42 ? 25.327 127.037 -21.361 1.00 28.76 42 TYR B C 1
ATOM 1406 O O . TYR B 1 42 ? 24.888 127.564 -20.349 1.00 29.21 42 TYR B O 1
ATOM 1415 N N . GLU B 1 43 ? 24.573 126.166 -22.046 1.00 29.88 43 GLU B N 1
ATOM 1416 C CA . GLU B 1 43 ? 23.308 125.725 -21.515 1.00 30.94 43 GLU B CA 1
ATOM 1417 C C . GLU B 1 43 ? 23.427 124.986 -20.180 1.00 30.87 43 GLU B C 1
ATOM 1418 O O . GLU B 1 43 ? 22.667 125.235 -19.240 1.00 29.27 43 GLU B O 1
ATOM 1424 N N . ASN B 1 44 ? 24.377 124.048 -20.082 1.00 31.04 44 ASN B N 1
ATOM 1425 C CA . ASN B 1 44 ? 24.691 123.432 -18.795 1.00 30.21 44 ASN B CA 1
ATOM 1426 C C . ASN B 1 44 ? 25.067 124.431 -17.686 1.00 29.87 44 ASN B C 1
ATOM 1427 O O . ASN B 1 44 ? 24.659 124.270 -16.564 1.00 28.72 44 ASN B O 1
ATOM 1432 N N . ILE B 1 45 ? 25.840 125.466 -18.008 1.00 29.25 45 ILE B N 1
ATOM 1433 C CA . ILE B 1 45 ? 26.142 126.516 -17.022 1.00 31.22 45 ILE B CA 1
ATOM 1434 C C . ILE B 1 45 ? 24.850 127.220 -16.581 1.00 31.31 45 ILE B C 1
ATOM 1435 O O . ILE B 1 45 ? 24.608 127.431 -15.342 1.00 30.13 45 ILE B O 1
ATOM 1440 N N . SER B 1 46 ? 24.040 127.629 -17.565 1.00 29.33 46 SER B N 1
ATOM 1441 C CA . SER B 1 46 ? 22.781 128.212 -17.249 1.00 32.68 46 SER B CA 1
ATOM 1442 C C . SER B 1 46 ? 21.912 127.328 -16.292 1.00 31.51 46 SER B C 1
ATOM 1443 O O . SER B 1 46 ? 21.267 127.846 -15.384 1.00 32.87 46 SER B O 1
ATOM 1446 N N . LYS B 1 47 ? 21.786 126.060 -16.605 1.00 30.99 47 LYS B N 1
ATOM 1447 C CA . LYS B 1 47 ? 20.974 125.138 -15.836 1.00 30.66 47 LYS B CA 1
ATOM 1448 C C . LYS B 1 47 ? 21.533 124.989 -14.434 1.00 31.98 47 LYS B C 1
ATOM 1449 O O . LYS B 1 47 ? 20.776 125.016 -13.452 1.00 29.60 47 LYS B O 1
ATOM 1455 N N . GLU B 1 48 ? 22.843 124.923 -14.316 1.00 29.73 48 GLU B N 1
ATOM 1456 C CA . GLU B 1 48 ? 23.466 124.811 -12.972 1.00 32.77 48 GLU B CA 1
ATOM 1457 C C . GLU B 1 48 ? 23.167 126.032 -12.139 1.00 30.81 48 GLU B C 1
ATOM 1458 O O . GLU B 1 48 ? 22.963 125.951 -10.951 1.00 31.52 48 GLU B O 1
ATOM 1464 N N . TYR B 1 49 ? 23.277 127.195 -12.766 1.00 30.32 49 TYR B N 1
ATOM 1465 C CA . TYR B 1 49 ? 22.923 128.440 -12.142 1.00 29.13 49 TYR B CA 1
ATOM 1466 C C . TYR B 1 49 ? 21.474 128.486 -11.623 1.00 28.71 49 TYR B C 1
ATOM 1467 O O . TYR B 1 49 ? 21.199 128.920 -10.457 1.00 28.57 49 TYR B O 1
ATOM 1476 N N . ILE B 1 50 ? 20.540 128.118 -12.489 1.00 30.06 50 ILE B N 1
ATOM 1477 C CA . ILE B 1 50 ? 19.133 128.044 -12.095 1.00 31.49 50 ILE B CA 1
ATOM 1478 C C . ILE B 1 50 ? 18.936 127.101 -10.937 1.00 31.38 50 ILE B C 1
ATOM 1479 O O . ILE B 1 50 ? 18.184 127.421 -10.008 1.00 31.53 50 ILE B O 1
ATOM 1484 N N . ASP B 1 51 ? 19.594 125.952 -10.951 1.00 31.63 51 ASP B N 1
ATOM 1485 C CA . ASP B 1 51 ? 19.563 125.098 -9.794 1.00 31.47 51 ASP B CA 1
ATOM 1486 C C . ASP B 1 51 ? 20.023 125.792 -8.466 1.00 31.71 51 ASP B C 1
ATOM 1487 O O . ASP B 1 51 ? 19.340 125.697 -7.450 1.00 29.42 51 ASP B O 1
ATOM 1492 N N . ILE B 1 52 ? 21.174 126.430 -8.489 1.00 30.67 52 ILE B N 1
ATOM 1493 C CA . ILE B 1 52 ? 21.621 127.272 -7.443 1.00 31.19 52 ILE B CA 1
ATOM 1494 C C . ILE B 1 52 ? 20.493 128.260 -6.958 1.00 32.48 52 ILE B C 1
ATOM 1495 O O . ILE B 1 52 ? 20.270 128.384 -5.737 1.00 29.29 52 ILE B O 1
ATOM 1500 N N . LEU B 1 53 ? 19.885 129.034 -7.898 1.00 29.88 53 LEU B N 1
ATOM 1501 C CA . LEU B 1 53 ? 18.860 129.980 -7.521 1.00 31.06 53 LEU B CA 1
ATOM 1502 C C . LEU B 1 53 ? 17.723 129.261 -6.773 1.00 32.07 53 LEU B C 1
ATOM 1503 O O . LEU B 1 53 ? 17.227 129.772 -5.776 1.00 30.67 53 LEU B O 1
ATOM 1508 N N . LEU B 1 54 ? 17.305 128.093 -7.271 1.00 31.37 54 LEU B N 1
ATOM 1509 C CA . LEU B 1 54 ? 16.183 127.412 -6.664 1.00 31.79 54 LEU B CA 1
ATOM 1510 C C . LEU B 1 54 ? 16.519 126.762 -5.345 1.00 31.71 54 LEU B C 1
ATOM 1511 O O . LEU B 1 54 ? 15.627 126.368 -4.596 1.00 33.17 54 LEU B O 1
ATOM 1516 N N . LEU B 1 55 ? 17.778 126.498 -5.092 1.00 29.29 55 LEU B N 1
ATOM 1517 C CA . LEU B 1 55 ? 18.183 126.076 -3.721 1.00 30.62 55 LEU B CA 1
ATOM 1518 C C . LEU B 1 55 ? 18.331 127.292 -2.711 1.00 32.09 55 LEU B C 1
ATOM 1519 O O . LEU B 1 55 ? 18.475 127.093 -1.525 1.00 32.35 55 LEU B O 1
ATOM 1524 N N . SER B 1 56 ? 18.361 128.522 -3.250 1.00 31.51 56 SER B N 1
ATOM 1525 C CA . SER B 1 56 ? 18.780 129.762 -2.513 1.00 32.64 56 SER B CA 1
ATOM 1526 C C . SER B 1 56 ? 17.592 130.610 -2.096 1.00 34.38 56 SER B C 1
ATOM 1527 O O . SER B 1 56 ? 17.718 131.840 -1.928 1.00 35.83 56 SER B O 1
ATOM 1530 N N . VAL B 1 57 ? 16.420 129.972 -1.910 1.00 34.69 57 VAL B N 1
ATOM 1531 C CA . VAL B 1 57 ? 15.234 130.731 -1.470 1.00 36.15 57 VAL B CA 1
ATOM 1532 C C . VAL B 1 57 ? 15.503 131.592 -0.200 1.00 37.64 57 VAL B C 1
ATOM 1533 O O . VAL B 1 57 ? 15.022 132.727 -0.132 1.00 39.14 57 VAL B O 1
ATOM 1537 N N . LYS B 1 58 ? 16.269 131.056 0.765 1.00 39.16 58 LYS B N 1
ATOM 1538 C CA . LYS B 1 58 ? 16.521 131.712 2.076 1.00 41.49 58 LYS B CA 1
ATOM 1539 C C . LYS B 1 58 ? 17.726 132.638 1.818 1.00 41.47 58 LYS B C 1
ATOM 1540 O O . LYS B 1 58 ? 17.654 133.887 1.962 1.00 41.35 58 LYS B O 1
ATOM 1546 N N . ASP B 1 59 ? 18.853 132.011 1.443 1.00 40.63 59 ASP B N 1
ATOM 1547 C CA . ASP B 1 59 ? 20.085 132.717 1.223 1.00 39.48 59 ASP B CA 1
ATOM 1548 C C . ASP B 1 59 ? 21.042 131.774 0.427 1.00 38.29 59 ASP B C 1
ATOM 1549 O O . ASP B 1 59 ? 20.621 130.719 0.013 1.00 35.85 59 ASP B O 1
ATOM 1554 N N . GLU B 1 60 ? 22.309 132.123 0.336 1.00 37.80 60 GLU B N 1
ATOM 1555 C CA . GLU B 1 60 ? 23.291 131.359 -0.513 1.00 38.55 60 GLU B CA 1
ATOM 1556 C C . GLU B 1 60 ? 23.816 130.061 0.205 1.00 37.47 60 GLU B C 1
ATOM 1557 O O . GLU B 1 60 ? 24.657 129.348 -0.336 1.00 37.31 60 GLU B O 1
ATOM 1563 N N . ASN B 1 61 ? 23.419 129.813 1.474 1.00 36.28 61 ASN B N 1
ATOM 1564 C CA . ASN B 1 61 ? 24.002 128.710 2.215 1.00 35.46 61 ASN B CA 1
ATOM 1565 C C . ASN B 1 61 ? 23.665 127.266 1.787 1.00 33.84 61 ASN B C 1
ATOM 1566 O O . ASN B 1 61 ? 24.558 126.433 1.731 1.00 33.67 61 ASN B O 1
ATOM 1571 N N . ALA B 1 62 ? 22.411 127.015 1.429 1.00 33.88 62 ALA B N 1
ATOM 1572 C CA . ALA B 1 62 ? 21.916 125.691 1.050 1.00 33.00 62 ALA B CA 1
ATOM 1573 C C . ALA B 1 62 ? 22.657 125.188 -0.188 1.00 32.42 62 ALA B C 1
ATOM 1574 O O . ALA B 1 62 ? 22.843 123.957 -0.358 1.00 34.37 62 ALA B O 1
ATOM 1576 N N . ALA B 1 63 ? 23.002 126.119 -1.061 1.00 31.37 63 ALA B N 1
ATOM 1577 C CA . ALA B 1 63 ? 23.603 125.772 -2.360 1.00 31.37 63 ALA B CA 1
ATOM 1578 C C . ALA B 1 63 ? 25.141 125.714 -2.337 1.00 30.78 63 ALA B C 1
ATOM 1579 O O . ALA B 1 63 ? 25.790 125.775 -3.414 1.00 29.12 63 ALA B O 1
ATOM 1581 N N . GLU B 1 64 ? 25.717 125.627 -1.151 1.00 31.60 64 GLU B N 1
ATOM 1582 C CA . GLU B 1 64 ? 27.169 125.695 -0.979 1.00 32.34 64 GLU B CA 1
ATOM 1583 C C . GLU B 1 64 ? 27.923 124.812 -1.960 1.00 34.21 64 GLU B C 1
ATOM 1584 O O . GLU B 1 64 ? 28.807 125.285 -2.636 1.00 33.87 64 GLU B O 1
ATOM 1590 N N . SER B 1 65 ? 27.545 123.529 -2.002 1.00 32.75 65 SER B N 1
ATOM 1591 C CA . SER B 1 65 ? 28.205 122.502 -2.858 1.00 33.76 65 SER B CA 1
ATOM 1592 C C . SER B 1 65 ? 28.031 122.838 -4.355 1.00 31.18 65 SER B C 1
ATOM 1593 O O . SER B 1 65 ? 28.988 122.864 -5.086 1.00 28.93 65 SER B O 1
ATOM 1596 N N . GLN B 1 66 ? 26.865 123.286 -4.799 1.00 31.52 66 GLN B N 1
ATOM 1597 C CA . GLN B 1 66 ? 26.683 123.600 -6.241 1.00 31.33 66 GLN B CA 1
ATOM 1598 C C . GLN B 1 66 ? 27.404 124.884 -6.633 1.00 31.52 66 GLN B C 1
ATOM 1599 O O . GLN B 1 66 ? 27.871 125.010 -7.758 1.00 30.09 66 GLN B O 1
ATOM 1605 N N . ILE B 1 67 ? 27.469 125.832 -5.701 1.00 29.03 67 ILE B N 1
ATOM 1606 C CA . ILE B 1 67 ? 28.285 127.033 -5.891 1.00 29.33 67 ILE B CA 1
ATOM 1607 C C . ILE B 1 67 ? 29.740 126.777 -6.073 1.00 30.30 67 ILE B C 1
ATOM 1608 O O . ILE B 1 67 ? 30.352 127.371 -6.964 1.00 30.70 67 ILE B O 1
ATOM 1613 N N . SER B 1 68 ? 30.306 125.920 -5.219 1.00 31.37 68 SER B N 1
ATOM 1614 C CA . SER B 1 68 ? 31.654 125.555 -5.339 1.00 32.85 68 SER B CA 1
ATOM 1615 C C . SER B 1 68 ? 31.897 124.806 -6.686 1.00 33.20 68 SER B C 1
ATOM 1616 O O . SER B 1 68 ? 32.927 125.059 -7.363 1.00 32.39 68 SER B O 1
ATOM 1619 N N . GLU B 1 69 ? 30.968 123.934 -7.078 1.00 33.73 69 GLU B N 1
ATOM 1620 C CA . GLU B 1 69 ? 31.120 123.205 -8.329 1.00 32.86 69 GLU B CA 1
ATOM 1621 C C . GLU B 1 69 ? 31.099 124.137 -9.553 1.00 31.92 69 GLU B C 1
ATOM 1622 O O . GLU B 1 69 ? 31.895 123.935 -10.527 1.00 33.51 69 GLU B O 1
ATOM 1628 N N . LEU B 1 70 ? 30.165 125.085 -9.532 1.00 32.22 70 LEU B N 1
ATOM 1629 C CA . LEU B 1 70 ? 30.039 126.013 -10.639 1.00 32.05 70 LEU B CA 1
ATOM 1630 C C . LEU B 1 70 ? 31.246 126.898 -10.735 1.00 32.01 70 LEU B C 1
ATOM 1631 O O . LEU B 1 70 ? 31.763 127.196 -11.847 1.00 30.39 70 LEU B O 1
ATOM 1636 N N . ALA B 1 71 ? 31.765 127.325 -9.581 1.00 29.98 71 ALA B N 1
ATOM 1637 C CA . ALA B 1 71 ? 32.920 128.244 -9.654 1.00 31.30 71 ALA B CA 1
ATOM 1638 C C . ALA B 1 71 ? 34.134 127.471 -10.161 1.00 31.63 71 ALA B C 1
ATOM 1639 O O . ALA B 1 71 ? 34.880 127.996 -10.983 1.00 30.45 71 ALA B O 1
ATOM 1641 N N . LEU B 1 72 ? 34.332 126.236 -9.686 1.00 31.19 72 LEU B N 1
ATOM 1642 C CA . LEU B 1 72 ? 35.426 125.449 -10.149 1.00 32.49 72 LEU B CA 1
ATOM 1643 C C . LEU B 1 72 ? 35.345 125.191 -11.669 1.00 32.73 72 LEU B C 1
ATOM 1644 O O . LEU B 1 72 ? 36.373 125.196 -12.387 1.00 31.22 72 LEU B O 1
ATOM 1649 N N . ARG B 1 73 ? 34.169 124.805 -12.083 1.00 33.52 73 ARG B N 1
ATOM 1650 C CA . ARG B 1 73 ? 33.905 124.635 -13.510 1.00 33.57 73 ARG B CA 1
ATOM 1651 C C . ARG B 1 73 ? 34.182 125.799 -14.379 1.00 32.39 73 ARG B C 1
ATOM 1652 O O . ARG B 1 73 ? 34.839 125.654 -15.460 1.00 31.59 73 ARG B O 1
ATOM 1660 N N . ALA B 1 74 ? 33.734 126.974 -13.977 1.00 31.35 74 ALA B N 1
ATOM 1661 C CA . ALA B 1 74 ? 34.150 128.169 -14.642 1.00 31.70 74 ALA B CA 1
ATOM 1662 C C . ALA B 1 74 ? 35.649 128.383 -14.791 1.00 32.65 74 ALA B C 1
ATOM 1663 O O . ALA B 1 74 ? 36.151 128.730 -15.899 1.00 31.71 74 ALA B O 1
ATOM 1665 N N . VAL B 1 75 ? 36.393 128.231 -13.679 1.00 29.58 75 VAL B N 1
ATOM 1666 C CA . VAL B 1 75 ? 37.822 128.284 -13.741 1.00 33.00 75 VAL B CA 1
ATOM 1667 C C . VAL B 1 75 ? 38.395 127.239 -14.711 1.00 33.42 75 VAL B C 1
ATOM 1668 O O . VAL B 1 75 ? 39.240 127.563 -15.539 1.00 32.88 75 VAL B O 1
ATOM 1672 N N . GLN B 1 76 ? 37.959 126.003 -14.553 1.00 33.03 76 GLN B N 1
ATOM 1673 C CA . GLN B 1 76 ? 38.525 124.878 -15.370 1.00 34.56 76 GLN B CA 1
ATOM 1674 C C . GLN B 1 76 ? 38.285 124.999 -16.907 1.00 33.28 76 GLN B C 1
ATOM 1675 O O . GLN B 1 76 ? 39.158 124.684 -17.701 1.00 33.73 76 GLN B O 1
ATOM 1681 N N . ILE B 1 77 ? 37.167 125.536 -17.280 1.00 33.75 77 ILE B N 1
ATOM 1682 C CA . ILE B 1 77 ? 36.828 125.630 -18.679 1.00 35.37 77 ILE B CA 1
ATOM 1683 C C . ILE B 1 77 ? 37.337 126.945 -19.321 1.00 37.01 77 ILE B C 1
ATOM 1684 O O . ILE B 1 77 ? 37.125 127.139 -20.526 1.00 37.21 77 ILE B O 1
ATOM 1689 N N . GLY B 1 78 ? 37.931 127.855 -18.527 1.00 34.95 78 GLY B N 1
ATOM 1690 C CA . GLY B 1 78 ? 38.564 129.055 -19.086 1.00 35.86 78 GLY B CA 1
ATOM 1691 C C . GLY B 1 78 ? 37.702 130.273 -19.091 1.00 34.21 78 GLY B C 1
ATOM 1692 O O . GLY B 1 78 ? 38.026 131.214 -19.731 1.00 34.50 78 GLY B O 1
ATOM 1693 N N . LEU B 1 79 ? 36.632 130.307 -18.312 1.00 33.40 79 LEU B N 1
ATOM 1694 C CA . LEU B 1 79 ? 35.927 131.575 -18.089 1.00 33.13 79 LEU B CA 1
ATOM 1695 C C . LEU B 1 79 ? 36.644 132.462 -17.033 1.00 33.31 79 LEU B C 1
ATOM 1696 O O . LEU B 1 79 ? 37.005 131.962 -15.923 1.00 33.62 79 LEU B O 1
ATOM 1701 N N . SER B 1 80 ? 36.9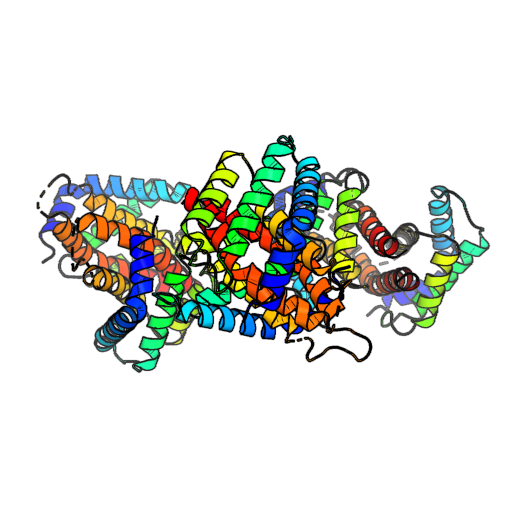79 133.670 -17.432 1.00 29.89 80 SER B N 1
ATOM 1702 C CA . SER B 1 80 ? 37.556 134.668 -16.494 1.00 29.73 80 SER B CA 1
ATOM 1703 C C . SER B 1 80 ? 36.539 135.113 -15.491 1.00 29.23 80 SER B C 1
ATOM 1704 O O . SER B 1 80 ? 35.335 135.024 -15.688 1.00 29.77 80 SER B O 1
ATOM 1715 N N . LYS B 1 82 ? 36.125 138.196 -14.958 1.00 29.13 82 LYS B N 1
ATOM 1716 C CA . LYS B 1 82 ? 35.529 139.279 -15.714 1.00 29.17 82 LYS B CA 1
ATOM 1717 C C . LYS B 1 82 ? 34.279 138.813 -16.515 1.00 28.44 82 LYS B C 1
ATOM 1718 O O . LYS B 1 82 ? 33.156 139.374 -16.378 1.00 27.68 82 LYS B O 1
ATOM 1724 N N . PHE B 1 83 ? 34.482 137.695 -17.204 1.00 28.59 83 PHE B N 1
ATOM 1725 C CA . PHE B 1 83 ? 33.409 137.104 -18.017 1.00 29.82 83 PHE B CA 1
ATOM 1726 C C . PHE B 1 83 ? 32.241 136.642 -17.119 1.00 29.32 83 PHE B C 1
ATOM 1727 O O . PHE B 1 83 ? 31.064 136.991 -17.335 1.00 31.46 83 PHE B O 1
ATOM 1735 N N . LEU B 1 84 ? 32.527 135.886 -16.097 1.00 28.63 84 LEU B N 1
ATOM 1736 C CA . LEU B 1 84 ? 31.501 135.389 -15.181 1.00 29.15 84 LEU B CA 1
ATOM 1737 C C . LEU B 1 84 ? 30.726 136.485 -14.494 1.00 30.27 84 LEU B C 1
ATOM 1738 O O . LEU B 1 84 ? 29.518 136.435 -14.419 1.00 33.20 84 LEU B O 1
ATOM 1743 N N . ALA B 1 85 ? 31.431 137.482 -13.958 1.00 30.25 85 ALA B N 1
ATOM 1744 C CA . ALA B 1 85 ? 30.750 138.582 -13.273 1.00 30.92 85 ALA B CA 1
ATOM 1745 C C . ALA B 1 85 ? 29.895 139.368 -14.276 1.00 30.02 85 ALA B C 1
ATOM 1746 O O . ALA B 1 85 ? 28.864 139.852 -13.939 1.00 29.54 85 ALA B O 1
ATOM 1748 N N . THR B 1 86 ? 30.418 139.582 -15.441 1.00 28.42 86 THR B N 1
ATOM 1749 C CA . THR B 1 86 ? 29.678 140.298 -16.496 1.00 31.11 86 THR B CA 1
ATOM 1750 C C . THR B 1 86 ? 28.381 139.536 -16.826 1.00 31.96 86 THR B C 1
ATOM 1751 O O . THR B 1 86 ? 27.261 140.111 -16.908 1.00 30.49 86 THR B O 1
ATOM 1755 N N . ALA B 1 87 ? 28.542 138.241 -17.005 1.00 31.78 87 ALA B N 1
ATOM 1756 C CA . ALA B 1 87 ? 27.393 137.384 -17.268 1.00 33.02 87 ALA B CA 1
ATOM 1757 C C . ALA B 1 87 ? 26.367 137.398 -16.228 1.00 32.55 87 ALA B C 1
ATOM 1758 O O . ALA B 1 87 ? 25.175 137.527 -16.548 1.00 31.28 87 ALA B O 1
ATOM 1760 N N . LEU B 1 88 ? 26.780 137.181 -14.968 1.00 33.60 88 LEU B N 1
ATOM 1761 C CA . LEU B 1 88 ? 25.827 137.218 -13.853 1.00 33.04 88 LEU B CA 1
ATOM 1762 C C . LEU B 1 88 ? 25.109 138.563 -13.683 1.00 32.28 88 LEU B C 1
ATOM 1763 O O . LEU B 1 88 ? 23.900 138.570 -13.487 1.00 34.19 88 LEU B O 1
ATOM 1768 N N . ALA B 1 89 ? 25.798 139.683 -13.877 1.00 33.34 89 ALA B N 1
ATOM 1769 C CA . ALA B 1 89 ? 25.148 140.996 -13.920 1.00 32.89 89 ALA B CA 1
ATOM 1770 C C . ALA B 1 89 ? 24.096 141.087 -15.032 1.00 32.73 89 ALA B C 1
ATOM 1771 O O . ALA B 1 89 ? 22.966 141.485 -14.841 1.00 34.38 89 ALA B O 1
ATOM 1773 N N . GLU B 1 90 ? 24.428 140.546 -16.186 1.00 33.94 90 GLU B N 1
ATOM 1774 C CA . GLU B 1 90 ? 23.446 140.554 -17.274 1.00 34.12 90 GLU B CA 1
ATOM 1775 C C . GLU B 1 90 ? 22.273 139.639 -17.039 1.00 32.88 90 GLU B C 1
ATOM 1776 O O . GLU B 1 90 ? 21.137 139.967 -17.407 1.00 31.63 90 GLU B O 1
ATOM 1782 N N . PHE B 1 91 ? 22.505 138.526 -16.352 1.00 30.98 91 PHE B N 1
ATOM 1783 C CA . PHE B 1 91 ? 21.420 137.607 -16.043 1.00 31.20 91 PHE B CA 1
ATOM 1784 C C . PHE B 1 91 ? 20.295 138.292 -15.286 1.00 30.22 91 PHE B C 1
ATOM 1785 O O . PHE B 1 91 ? 19.170 138.152 -15.647 1.00 31.46 91 PHE B O 1
ATOM 1793 N N . TRP B 1 92 ? 20.596 139.045 -14.250 1.00 31.37 92 TRP B N 1
ATOM 1794 C CA . TRP B 1 92 ? 19.512 139.540 -13.383 1.00 30.13 92 TRP B CA 1
ATOM 1795 C C . TRP B 1 92 ? 18.816 140.653 -14.114 1.00 31.05 92 TRP B C 1
ATOM 1796 O O . TRP B 1 92 ? 17.571 140.864 -13.951 1.00 30.37 92 TRP B O 1
ATOM 1807 N N . LYS B 1 93 ? 19.578 141.388 -14.944 1.00 32.76 93 LYS B N 1
ATOM 1808 C CA . LYS B 1 93 ? 19.000 142.518 -15.731 1.00 34.86 93 LYS B CA 1
ATOM 1809 C C . LYS B 1 93 ? 18.026 142.006 -16.790 1.00 35.04 93 LYS B C 1
ATOM 1810 O O . LYS B 1 93 ? 16.987 142.612 -17.032 1.00 35.13 93 LYS B O 1
ATOM 1816 N N . ARG B 1 94 ? 18.350 140.891 -17.435 1.00 34.71 94 ARG B N 1
ATOM 1817 C CA . ARG B 1 94 ? 17.420 140.279 -18.376 1.00 35.65 94 ARG B CA 1
ATOM 1818 C C . ARG B 1 94 ? 16.185 139.666 -17.653 1.00 34.59 94 ARG B C 1
ATOM 1819 O O . ARG B 1 94 ? 15.058 139.675 -18.168 1.00 31.30 94 ARG B O 1
ATOM 1827 N N . LEU B 1 95 ? 16.378 139.122 -16.454 1.00 32.85 95 LEU B N 1
ATOM 1828 C CA . LEU B 1 95 ? 15.250 138.718 -15.673 1.00 33.51 95 LEU B CA 1
ATOM 1829 C C . LEU B 1 95 ? 14.345 139.913 -15.386 1.00 34.24 95 LEU B C 1
ATOM 1830 O O . LEU B 1 95 ? 13.136 139.792 -15.406 1.00 32.58 95 LEU B O 1
ATOM 1835 N N . TYR B 1 96 ? 14.958 141.050 -15.019 1.00 34.04 96 TYR B N 1
ATOM 1836 C CA . TYR B 1 96 ? 14.192 142.227 -14.752 1.00 34.68 96 TYR B CA 1
ATOM 1837 C C . TYR B 1 96 ? 13.227 142.590 -15.897 1.00 35.22 96 TYR B C 1
ATOM 1838 O O . TYR B 1 96 ? 12.082 142.916 -15.662 1.00 34.27 96 TYR B O 1
ATOM 1847 N N . THR B 1 97 ? 13.725 142.551 -17.112 1.00 36.27 97 THR B N 1
ATOM 1848 C CA . THR B 1 97 ? 12.972 142.944 -18.296 1.00 38.87 97 THR B CA 1
ATOM 1849 C C . THR B 1 97 ? 11.763 142.048 -18.429 1.00 39.59 97 THR B C 1
ATOM 1850 O O . THR B 1 97 ? 10.663 142.550 -18.563 1.00 38.73 97 THR B O 1
ATOM 1854 N N . LYS B 1 98 ? 11.984 140.734 -18.308 1.00 40.70 98 LYS B N 1
ATOM 1855 C CA . LYS B 1 98 ? 10.901 139.738 -18.191 1.00 41.54 98 LYS B CA 1
ATOM 1856 C C . LYS B 1 98 ? 9.888 140.024 -17.079 1.00 40.75 98 LYS B C 1
ATOM 1857 O O . LYS B 1 98 ? 8.670 140.036 -17.337 1.00 39.90 98 LYS B O 1
ATOM 1871 N N . ASN B 1 100 ? 9.458 142.817 -15.213 1.00 46.69 100 ASN B N 1
ATOM 1872 C CA . ASN B 1 100 ? 8.857 144.173 -15.343 1.00 47.88 100 ASN B CA 1
ATOM 1873 C C . ASN B 1 100 ? 7.677 144.326 -16.321 1.00 51.40 100 ASN B C 1
ATOM 1874 O O . ASN B 1 100 ? 6.931 145.312 -16.275 1.00 52.03 100 ASN B O 1
ATOM 1879 N N . ASP B 1 101 ? 7.488 143.307 -17.140 1.00 55.31 101 ASP B N 1
ATOM 1880 C CA . ASP B 1 101 ? 6.679 143.352 -18.334 1.00 58.07 101 ASP B CA 1
ATOM 1881 C C . ASP B 1 101 ? 5.287 142.708 -18.112 1.00 59.44 101 ASP B C 1
ATOM 1882 O O . ASP B 1 101 ? 5.004 142.166 -17.014 1.00 61.59 101 ASP B O 1
ATOM 1887 N N . GLU B 1 108 ? 5.548 148.949 -8.728 1.00 44.19 108 GLU B N 1
ATOM 1888 C CA . GLU B 1 108 ? 6.740 149.759 -9.146 1.00 42.90 108 GLU B CA 1
ATOM 1889 C C . GLU B 1 108 ? 8.004 149.004 -9.559 1.00 41.19 108 GLU B C 1
ATOM 1890 O O . GLU B 1 108 ? 8.471 148.051 -8.926 1.00 40.10 108 GLU B O 1
ATOM 1896 N N . SER B 1 109 ? 8.585 149.547 -10.624 1.00 39.34 109 SER B N 1
ATOM 1897 C CA . SER B 1 109 ? 9.759 149.055 -11.268 1.00 39.53 109 SER B CA 1
ATOM 1898 C C . SER B 1 109 ? 10.961 149.050 -10.376 1.00 37.76 109 SER B C 1
ATOM 1899 O O . SER B 1 109 ? 11.672 148.058 -10.283 1.00 35.58 109 SER B O 1
ATOM 1902 N N . THR B 1 110 ? 11.130 150.165 -9.685 1.00 36.23 110 THR B N 1
ATOM 1903 C CA . THR B 1 110 ? 12.160 150.311 -8.717 1.00 36.48 110 THR B CA 1
ATOM 1904 C C . THR B 1 110 ? 12.109 149.252 -7.592 1.00 36.48 110 THR B C 1
ATOM 1905 O O . THR B 1 110 ? 13.128 148.675 -7.233 1.00 34.80 110 THR B O 1
ATOM 1909 N N . GLU B 1 111 ? 10.935 148.991 -7.023 1.00 36.18 111 GLU B N 1
ATOM 1910 C CA . GLU B 1 111 ? 10.856 147.975 -5.993 1.00 36.70 111 GLU B CA 1
ATOM 1911 C C . GLU B 1 111 ? 11.213 146.590 -6.498 1.00 35.08 111 GLU B C 1
ATOM 1912 O O . GLU B 1 111 ? 11.816 145.792 -5.779 1.00 34.51 111 GLU B O 1
ATOM 1918 N N . LEU B 1 112 ? 10.790 146.279 -7.709 1.00 34.49 112 LEU B N 1
ATOM 1919 C CA . LEU B 1 112 ? 11.198 145.020 -8.391 1.00 33.58 112 LEU B CA 1
ATOM 1920 C C . LEU B 1 112 ? 12.711 144.882 -8.505 1.00 33.24 112 LEU B C 1
ATOM 1921 O O . LEU B 1 112 ? 13.243 143.857 -8.143 1.00 32.35 112 LEU B O 1
ATOM 1926 N N . ILE B 1 113 ? 13.411 145.942 -8.925 1.00 32.23 113 ILE B N 1
ATOM 1927 C CA . ILE B 1 113 ? 14.873 145.946 -8.964 1.00 32.72 113 ILE B CA 1
ATOM 1928 C C . ILE B 1 113 ? 15.501 145.606 -7.631 1.00 32.94 113 ILE B C 1
ATOM 1929 O O . ILE B 1 113 ? 16.387 144.697 -7.580 1.00 32.18 113 ILE B O 1
ATOM 1934 N N . TRP B 1 114 ? 15.003 146.250 -6.564 1.00 32.46 114 TRP B N 1
ATOM 1935 C CA . TRP B 1 114 ? 15.471 145.940 -5.236 1.00 34.25 114 TRP B CA 1
ATOM 1936 C C . TRP B 1 114 ? 15.129 144.521 -4.739 1.00 33.56 114 TRP B C 1
ATOM 1937 O O . TRP B 1 114 ? 15.920 143.920 -4.003 1.00 33.77 114 TRP B O 1
ATOM 1948 N N . GLN B 1 115 ? 13.998 143.973 -5.157 1.00 33.87 115 GLN B N 1
ATOM 1949 C CA . GLN B 1 115 ? 13.669 142.586 -4.894 1.00 33.39 115 GLN B CA 1
ATOM 1950 C C . GLN B 1 115 ? 14.623 141.673 -5.544 1.00 31.79 115 GLN B C 1
ATOM 1951 O O . GLN B 1 115 ? 15.062 140.670 -4.963 1.00 30.55 115 GLN B O 1
ATOM 1957 N N . ILE B 1 116 ? 14.887 141.954 -6.811 1.00 32.78 116 ILE B N 1
ATOM 1958 C CA . ILE B 1 116 ? 15.797 141.091 -7.584 1.00 32.76 116 ILE B CA 1
ATOM 1959 C C . ILE B 1 116 ? 17.189 141.131 -6.912 1.00 32.84 116 ILE B C 1
ATOM 1960 O O . ILE B 1 116 ? 17.887 140.118 -6.751 1.00 32.34 116 ILE B O 1
ATOM 1965 N N . ASP B 1 117 ? 17.593 142.344 -6.553 1.00 33.47 117 ASP B N 1
ATOM 1966 C CA . ASP B 1 117 ? 18.943 142.589 -5.979 1.00 32.76 117 ASP B CA 1
ATOM 1967 C C . ASP B 1 117 ? 19.085 141.816 -4.655 1.00 33.50 117 ASP B C 1
ATOM 1968 O O . ASP B 1 117 ? 20.036 141.149 -4.430 1.00 32.02 117 ASP B O 1
ATOM 1973 N N . ARG B 1 118 ? 18.088 141.861 -3.820 1.00 31.86 118 ARG B N 1
ATOM 1974 C CA . ARG B 1 118 ? 18.145 141.150 -2.565 1.00 35.91 118 ARG B CA 1
ATOM 1975 C C . ARG B 1 118 ? 18.250 139.627 -2.722 1.00 34.03 118 ARG B C 1
ATOM 1976 O O . ARG B 1 118 ? 18.899 138.969 -1.961 1.00 35.32 118 ARG B O 1
ATOM 1984 N N . PHE B 1 119 ? 17.570 139.050 -3.694 1.00 33.44 119 PHE B N 1
ATOM 1985 C CA . PHE B 1 119 ? 17.698 137.638 -3.951 1.00 32.11 119 PHE B CA 1
ATOM 1986 C C . PHE B 1 119 ? 19.035 137.262 -4.541 1.00 31.19 119 PHE B C 1
ATOM 1987 O O . PHE B 1 119 ? 19.656 136.314 -4.081 1.00 32.14 119 PHE B O 1
ATOM 1995 N N . PHE B 1 120 ? 19.503 137.995 -5.573 1.00 31.05 120 PHE B N 1
ATOM 1996 C CA . PHE B 1 120 ? 20.693 137.569 -6.293 1.00 30.75 120 PHE B CA 1
ATOM 1997 C C . PHE B 1 120 ? 22.019 137.944 -5.666 1.00 32.03 120 PHE B C 1
ATOM 1998 O O . PHE B 1 120 ? 22.989 137.202 -5.812 1.00 31.29 120 PHE B O 1
ATOM 2006 N N . SER B 1 121 ? 22.088 139.128 -5.034 1.00 32.89 121 SER B N 1
ATOM 2007 C CA . SER B 1 121 ? 23.374 139.731 -4.635 1.00 34.78 121 SER B CA 1
ATOM 2008 C C . SER B 1 121 ? 24.254 138.775 -3.802 1.00 33.50 121 SER B C 1
ATOM 2009 O O . SER B 1 121 ? 25.407 138.517 -4.170 1.00 34.72 121 SER B O 1
ATOM 2012 N N . PRO B 1 122 ? 23.692 138.178 -2.745 1.00 32.75 122 PRO B N 1
ATOM 2013 C CA . PRO B 1 122 ? 24.492 137.282 -1.964 1.00 33.03 122 PRO B CA 1
ATOM 2014 C C . PRO B 1 122 ? 24.880 135.966 -2.646 1.00 33.01 122 PRO B C 1
ATOM 2015 O O . PRO B 1 122 ? 25.928 135.397 -2.323 1.00 32.12 122 PRO B O 1
ATOM 2019 N N . ILE B 1 123 ? 24.027 135.532 -3.592 1.00 31.52 123 ILE B N 1
ATOM 2020 C CA . ILE B 1 123 ? 24.346 134.355 -4.364 1.00 30.91 123 ILE B CA 1
ATOM 2021 C C . ILE B 1 123 ? 25.570 134.627 -5.247 1.00 30.23 123 ILE B C 1
ATOM 2022 O O . ILE B 1 123 ? 26.512 133.833 -5.300 1.00 27.92 123 ILE B O 1
ATOM 2027 N N . ASN B 1 124 ? 25.499 135.725 -6.016 1.00 31.28 124 ASN B N 1
ATOM 2028 C CA . ASN B 1 124 ? 26.537 136.077 -6.903 1.00 31.21 124 ASN B CA 1
ATOM 2029 C C . ASN B 1 124 ? 27.837 136.407 -6.180 1.00 29.76 124 ASN B C 1
ATOM 2030 O O . ASN B 1 124 ? 28.897 136.031 -6.693 1.00 29.89 124 ASN B O 1
ATOM 2035 N N . THR B 1 125 ? 27.763 137.112 -5.065 1.00 30.06 125 THR B N 1
ATOM 2036 C CA . THR B 1 125 ? 28.990 137.436 -4.383 1.00 30.89 125 THR B CA 1
ATOM 2037 C C . THR B 1 125 ? 29.628 136.124 -3.852 1.00 29.77 125 THR B C 1
ATOM 2038 O O . THR B 1 125 ? 30.852 136.021 -3.818 1.00 27.17 125 THR B O 1
ATOM 2042 N N . GLU B 1 126 ? 28.802 135.115 -3.478 1.00 29.07 126 GLU B N 1
ATOM 2043 C CA . GLU B 1 126 ? 29.390 133.858 -3.004 1.00 29.31 126 GLU B CA 1
ATOM 2044 C C . GLU B 1 126 ? 30.012 133.083 -4.171 1.00 29.40 126 GLU B C 1
ATOM 2045 O O . GLU B 1 126 ? 31.046 132.475 -4.001 1.00 28.39 126 GLU B O 1
ATOM 2051 N N . ILE B 1 127 ? 29.371 133.130 -5.347 1.00 29.43 127 ILE B N 1
ATOM 2052 C CA . ILE B 1 127 ? 29.988 132.550 -6.489 1.00 28.42 127 ILE B CA 1
ATOM 2053 C C . ILE B 1 127 ? 31.331 133.215 -6.814 1.00 28.00 127 ILE B C 1
ATOM 2054 O O . ILE B 1 127 ? 32.336 132.517 -7.059 1.00 29.16 127 ILE B O 1
ATOM 2059 N N . PHE B 1 128 ? 31.415 134.541 -6.732 1.00 29.17 128 PHE B N 1
ATOM 2060 C CA . PHE B 1 128 ? 32.653 135.234 -6.969 1.00 27.73 128 PHE B CA 1
ATOM 2061 C C . PHE B 1 128 ? 33.709 134.826 -5.975 1.00 27.30 128 PHE B C 1
ATOM 2062 O O . PHE B 1 128 ? 34.858 134.594 -6.351 1.00 26.80 128 PHE B O 1
ATOM 2070 N N . ASN B 1 129 ? 33.324 134.738 -4.726 1.00 27.82 129 ASN B N 1
ATOM 2071 C CA . ASN B 1 129 ? 34.239 134.347 -3.681 1.00 29.45 129 ASN B CA 1
ATOM 2072 C C . ASN B 1 129 ? 34.836 132.939 -3.990 1.00 28.50 129 ASN B C 1
ATOM 2073 O O . ASN B 1 129 ? 36.006 132.715 -3.834 1.00 28.07 129 ASN B O 1
ATOM 2078 N N . GLN B 1 130 ? 33.990 132.006 -4.394 1.00 29.90 130 GLN B N 1
ATOM 2079 C CA . GLN B 1 130 ? 34.447 130.655 -4.521 1.00 28.80 130 GLN B CA 1
ATOM 2080 C C . GLN B 1 130 ? 35.286 130.566 -5.778 1.00 29.16 130 GLN B C 1
ATOM 2081 O O . GLN B 1 130 ? 36.171 129.732 -5.865 1.00 28.77 130 GLN B O 1
ATOM 2087 N N . TYR B 1 131 ? 35.029 131.435 -6.791 1.00 29.67 131 TYR B N 1
ATOM 2088 C CA . TYR B 1 131 ? 35.894 131.446 -8.009 1.00 28.92 131 TYR B CA 1
ATOM 2089 C C . TYR B 1 131 ? 37.308 131.869 -7.592 1.00 29.14 131 TYR B C 1
ATOM 2090 O O . TYR B 1 131 ? 38.248 131.224 -7.928 1.00 30.09 131 TYR B O 1
ATOM 2099 N N . SER B 1 132 ? 37.443 132.900 -6.766 1.00 28.70 132 SER B N 1
ATOM 2100 C CA . SER B 1 132 ? 38.752 133.415 -6.399 1.00 32.95 132 SER B CA 1
ATOM 2101 C C . SER B 1 132 ? 39.463 132.397 -5.507 1.00 34.67 132 SER B C 1
ATOM 2102 O O . SER B 1 132 ? 40.715 132.198 -5.649 1.00 34.63 132 SER B O 1
ATOM 2105 N N . ILE B 1 133 ? 38.692 131.806 -4.575 1.00 34.61 133 ILE B N 1
ATOM 2106 C CA . ILE B 1 133 ? 39.154 130.706 -3.674 1.00 38.51 133 ILE B CA 1
ATOM 2107 C C . ILE B 1 133 ? 39.662 129.536 -4.511 1.00 41.67 133 ILE B C 1
ATOM 2108 O O . ILE B 1 133 ? 40.639 128.933 -4.102 1.00 44.23 133 ILE B O 1
ATOM 2113 N N . SER B 1 134 ? 39.047 129.215 -5.649 1.00 44.14 134 SER B N 1
ATOM 2114 C CA . SER B 1 134 ? 39.469 128.101 -6.475 1.00 47.70 134 SER B CA 1
ATOM 2115 C C . SER B 1 134 ? 40.758 128.402 -7.262 1.00 53.07 134 SER B C 1
ATOM 2116 O O . SER B 1 134 ? 41.024 127.681 -8.311 1.00 55.13 134 SER B O 1
ATOM 2119 N N . TRP B 1 135 ? 41.508 129.465 -6.789 1.00 52.73 135 TRP B N 1
ATOM 2120 C CA . TRP B 1 135 ? 42.916 129.828 -7.143 1.00 51.76 135 TRP B CA 1
ATOM 2121 C C . TRP B 1 135 ? 43.691 130.048 -5.848 1.00 51.44 135 TRP B C 1
ATOM 2122 O O . TRP B 1 135 ? 44.743 129.508 -5.674 1.00 51.83 135 TRP B O 1
ATOM 2133 N N . GLU B 1 136 ? 43.130 130.841 -4.946 1.00 49.62 136 GLU B N 1
ATOM 2134 C CA . GLU B 1 136 ? 43.674 131.032 -3.626 1.00 51.17 136 GLU B CA 1
ATOM 2135 C C . GLU B 1 136 ? 43.958 129.690 -2.879 1.00 51.71 136 GLU B C 1
ATOM 2136 O O . GLU B 1 136 ? 45.114 129.552 -2.395 1.00 51.87 136 GLU B O 1
ATOM 2142 N N . SER C 1 3 ? 11.566 97.480 18.298 1.00 42.94 3 SER C N 1
ATOM 2143 C CA . SER C 1 3 ? 12.864 97.540 17.444 1.00 43.05 3 SER C CA 1
ATOM 2144 C C . SER C 1 3 ? 12.624 97.927 15.934 1.00 42.97 3 SER C C 1
ATOM 2145 O O . SER C 1 3 ? 11.852 97.282 15.198 1.00 45.09 3 SER C O 1
ATOM 2148 N N . ASN C 1 4 ? 13.321 98.975 15.526 1.00 38.28 4 ASN C N 1
ATOM 2149 C CA . ASN C 1 4 ? 13.286 99.465 14.157 1.00 36.88 4 ASN C CA 1
ATOM 2150 C C . ASN C 1 4 ? 14.424 98.960 13.285 1.00 35.48 4 ASN C C 1
ATOM 2151 O O . ASN C 1 4 ? 14.662 99.517 12.213 1.00 31.17 4 ASN C O 1
ATOM 2156 N N . GLN C 1 5 ? 15.092 97.870 13.714 1.00 35.24 5 GLN C N 1
ATOM 2157 C CA . GLN C 1 5 ? 16.275 97.343 13.054 1.00 34.41 5 GLN C CA 1
ATOM 2158 C C . GLN C 1 5 ? 16.050 96.939 11.636 1.00 35.22 5 GLN C C 1
ATOM 2159 O O . GLN C 1 5 ? 16.870 97.330 10.805 1.00 34.00 5 GLN C O 1
ATOM 2165 N N . THR C 1 6 ? 15.009 96.130 11.336 1.00 34.63 6 THR C N 1
ATOM 2166 C CA . THR C 1 6 ? 14.869 95.641 9.953 1.00 33.66 6 THR C CA 1
ATOM 2167 C C . THR C 1 6 ? 14.702 96.855 8.980 1.00 33.19 6 THR C C 1
ATOM 2168 O O . THR C 1 6 ? 15.365 96.931 7.967 1.00 31.00 6 THR C O 1
ATOM 2172 N N . VAL C 1 7 ? 13.840 97.812 9.319 1.00 31.66 7 VAL C N 1
ATOM 2173 C CA . VAL C 1 7 ? 13.706 99.015 8.492 1.00 31.94 7 VAL C CA 1
ATOM 2174 C C . VAL C 1 7 ? 14.973 99.897 8.500 1.00 30.61 7 VAL C C 1
ATOM 2175 O O . VAL C 1 7 ? 15.397 100.368 7.420 1.00 29.30 7 VAL C O 1
ATOM 2179 N N . TYR C 1 8 ? 15.525 100.187 9.668 1.00 29.46 8 TYR C N 1
ATOM 2180 C CA . TYR C 1 8 ? 16.627 101.086 9.751 1.00 30.18 8 TYR C CA 1
ATOM 2181 C C . TYR C 1 8 ? 17.794 100.557 8.856 1.00 32.29 8 TYR C C 1
ATOM 2182 O O . TYR C 1 8 ? 18.378 101.358 8.090 1.00 30.67 8 TYR C O 1
ATOM 2191 N N . GLN C 1 9 ? 18.147 99.263 9.025 1.00 31.43 9 GLN C N 1
ATOM 2192 C CA . GLN C 1 9 ? 19.257 98.634 8.266 1.00 32.82 9 GLN C CA 1
ATOM 2193 C C . GLN C 1 9 ? 19.009 98.635 6.782 1.00 31.25 9 GLN C C 1
ATOM 2194 O O . GLN C 1 9 ? 19.930 98.940 6.025 1.00 32.30 9 GLN C O 1
ATOM 2200 N N . PHE C 1 10 ? 17.745 98.425 6.368 1.00 29.84 10 PHE C N 1
ATOM 2201 C CA . PHE C 1 10 ? 17.400 98.594 4.958 1.00 31.13 10 PHE C CA 1
ATOM 2202 C C . PHE C 1 10 ? 17.674 99.970 4.395 1.00 31.87 10 PHE C C 1
ATOM 2203 O O . PHE C 1 10 ? 18.315 100.108 3.331 1.00 32.38 10 PHE C O 1
ATOM 2211 N N . ILE C 1 11 ? 17.242 101.023 5.116 1.00 30.97 11 ILE C N 1
ATOM 2212 C CA . ILE C 1 11 ? 17.607 102.366 4.739 1.00 29.91 11 ILE C CA 1
ATOM 2213 C C . ILE C 1 11 ? 19.080 102.581 4.637 1.00 29.78 11 ILE C C 1
ATOM 2214 O O . ILE C 1 11 ? 19.559 103.067 3.584 1.00 28.67 11 ILE C O 1
ATOM 2219 N N . ALA C 1 12 ? 19.825 102.198 5.689 1.00 29.64 12 ALA C N 1
ATOM 2220 C CA . ALA C 1 12 ? 21.247 102.384 5.731 1.00 30.57 12 ALA C CA 1
ATOM 2221 C C . ALA C 1 12 ? 21.961 101.741 4.594 1.00 31.56 12 ALA C C 1
ATOM 2222 O O . ALA C 1 12 ? 22.872 102.345 4.065 1.00 33.64 12 ALA C O 1
ATOM 2224 N N . GLU C 1 13 ? 21.492 100.567 4.182 1.00 33.67 13 GLU C N 1
ATOM 2225 C CA . GLU C 1 13 ? 22.136 99.750 3.171 1.00 34.42 13 GLU C CA 1
ATOM 2226 C C . GLU C 1 13 ? 21.662 100.070 1.789 1.00 34.41 13 GLU C C 1
ATOM 2227 O O . GLU C 1 13 ? 22.292 99.604 0.882 1.00 33.57 13 GLU C O 1
ATOM 2233 N N . ASN C 1 14 ? 20.629 100.898 1.605 1.00 33.27 14 ASN C N 1
ATOM 2234 C CA . ASN C 1 14 ? 20.034 101.193 0.285 1.00 33.16 14 ASN C CA 1
ATOM 2235 C C . ASN C 1 14 ? 19.838 102.682 0.045 1.00 33.28 14 ASN C C 1
ATOM 2236 O O . ASN C 1 14 ? 18.890 103.087 -0.659 1.00 34.14 14 ASN C O 1
ATOM 2241 N N . GLN C 1 15 ? 20.773 103.460 0.554 1.00 33.58 15 GLN C N 1
ATOM 2242 C CA . GLN C 1 15 ? 20.703 104.937 0.600 1.00 36.20 15 GLN C CA 1
ATOM 2243 C C . GLN C 1 15 ? 20.669 105.490 -0.811 1.00 36.58 15 GLN C C 1
ATOM 2244 O O . GLN C 1 15 ? 19.855 106.360 -1.077 1.00 34.71 15 GLN C O 1
ATOM 2250 N N . ASN C 1 16 ? 21.505 104.939 -1.711 1.00 35.79 16 ASN C N 1
ATOM 2251 C CA . ASN C 1 16 ? 21.586 105.518 -3.107 1.00 37.05 16 ASN C CA 1
ATOM 2252 C C . ASN C 1 16 ? 20.335 105.169 -3.862 1.00 34.06 16 ASN C C 1
ATOM 2253 O O . ASN C 1 16 ? 19.776 105.988 -4.574 1.00 33.68 16 ASN C O 1
ATOM 2258 N N . GLU C 1 17 ? 19.862 103.972 -3.689 1.00 32.98 17 GLU C N 1
ATOM 2259 C CA . GLU C 1 17 ? 18.646 103.570 -4.400 1.00 34.63 17 GLU C CA 1
ATOM 2260 C C . GLU C 1 17 ? 17.431 104.291 -3.886 1.00 32.31 17 GLU C C 1
ATOM 2261 O O . GLU C 1 17 ? 16.458 104.619 -4.604 1.00 30.06 17 GLU C O 1
ATOM 2267 N N . LEU C 1 18 ? 17.365 104.422 -2.571 1.00 32.08 18 LEU C N 1
ATOM 2268 C CA . LEU C 1 18 ? 16.217 105.186 -2.020 1.00 31.46 18 LEU C CA 1
ATOM 2269 C C . LEU C 1 18 ? 16.258 106.676 -2.446 1.00 32.01 18 LEU C C 1
ATOM 2270 O O . LEU C 1 18 ? 15.227 107.247 -2.690 1.00 32.20 18 LEU C O 1
ATOM 2275 N N . LEU C 1 19 ? 17.431 107.317 -2.433 1.00 33.44 19 LEU C N 1
ATOM 2276 C CA . LEU C 1 19 ? 17.544 108.695 -2.906 1.00 33.78 19 LEU C CA 1
ATOM 2277 C C . LEU C 1 19 ? 16.937 108.813 -4.318 1.00 34.85 19 LEU C C 1
ATOM 2278 O O . LEU C 1 19 ? 16.162 109.734 -4.601 1.00 32.98 19 LEU C O 1
ATOM 2283 N N . GLN C 1 20 ? 17.299 107.878 -5.192 1.00 36.33 20 GLN C N 1
ATOM 2284 C CA . GLN C 1 20 ? 16.778 107.915 -6.541 1.00 37.54 20 GLN C CA 1
ATOM 2285 C C . GLN C 1 20 ? 15.253 107.743 -6.555 1.00 36.22 20 GLN C C 1
ATOM 2286 O O . GLN C 1 20 ? 14.543 108.482 -7.213 1.00 35.42 20 GLN C O 1
ATOM 2292 N N . LEU C 1 21 ? 14.781 106.720 -5.849 1.00 35.97 21 LEU C N 1
ATOM 2293 C CA . LEU C 1 21 ? 13.339 106.394 -5.757 1.00 34.45 21 LEU C CA 1
ATOM 2294 C C . LEU C 1 21 ? 12.546 107.569 -5.345 1.00 32.56 21 LEU C C 1
ATOM 2295 O O . LEU C 1 21 ? 11.520 107.923 -5.961 1.00 32.81 21 LEU C O 1
ATOM 2300 N N . TRP C 1 22 ? 12.959 108.186 -4.222 1.00 31.85 22 TRP C N 1
ATOM 2301 C CA . TRP C 1 22 ? 12.220 109.311 -3.627 1.00 29.93 22 TRP C CA 1
ATOM 2302 C C . TRP C 1 22 ? 12.329 110.630 -4.445 1.00 31.84 22 TRP C C 1
ATOM 2303 O O . TRP C 1 22 ? 11.367 111.332 -4.620 1.00 30.65 22 TRP C O 1
ATOM 2314 N N . THR C 1 23 ? 13.481 110.853 -5.073 1.00 32.72 23 THR C N 1
ATOM 2315 C CA . THR C 1 23 ? 13.632 111.953 -5.961 1.00 32.53 23 THR C CA 1
ATOM 2316 C C . THR C 1 23 ? 12.642 111.761 -7.131 1.00 32.16 23 THR C C 1
ATOM 2317 O O . THR C 1 23 ? 11.959 112.696 -7.500 1.00 32.59 23 THR C O 1
ATOM 2321 N N . ASP C 1 24 ? 12.596 110.573 -7.703 1.00 33.76 24 ASP C N 1
ATOM 2322 C CA . ASP C 1 24 ? 11.677 110.287 -8.848 1.00 33.70 24 ASP C CA 1
ATOM 2323 C C . ASP C 1 24 ? 10.225 110.411 -8.432 1.00 32.00 24 ASP C C 1
ATOM 2324 O O . ASP C 1 24 ? 9.408 110.902 -9.148 1.00 29.98 24 ASP C O 1
ATOM 2329 N N . THR C 1 25 ? 9.922 109.961 -7.226 1.00 31.63 25 THR C N 1
ATOM 2330 C CA . THR C 1 25 ? 8.624 110.179 -6.596 1.00 32.35 25 THR C CA 1
ATOM 2331 C C . THR C 1 25 ? 8.205 111.644 -6.506 1.00 31.11 25 THR C C 1
ATOM 2332 O O . THR C 1 25 ? 7.074 111.971 -6.878 1.00 32.79 25 THR C O 1
ATOM 2336 N N . LEU C 1 26 ? 9.047 112.515 -5.998 1.00 29.71 26 LEU C N 1
ATOM 2337 C CA . LEU C 1 26 ? 8.762 113.921 -5.938 1.00 30.00 26 LEU C CA 1
ATOM 2338 C C . LEU C 1 26 ? 8.580 114.493 -7.362 1.00 31.84 26 LEU C C 1
ATOM 2339 O O . LEU C 1 26 ? 7.634 115.216 -7.613 1.00 31.24 26 LEU C O 1
ATOM 2344 N N . LYS C 1 27 ? 9.416 114.077 -8.296 1.00 33.49 27 LYS C N 1
ATOM 2345 C CA . LYS C 1 27 ? 9.268 114.545 -9.698 1.00 34.33 27 LYS C CA 1
ATOM 2346 C C . LYS C 1 27 ? 7.924 114.182 -10.258 1.00 32.45 27 LYS C C 1
ATOM 2347 O O . LYS C 1 27 ? 7.258 115.018 -10.857 1.00 33.82 27 LYS C O 1
ATOM 2353 N N . GLU C 1 28 ? 7.502 112.942 -10.026 1.00 34.38 28 GLU C N 1
ATOM 2354 C CA . GLU C 1 28 ? 6.239 112.426 -10.474 1.00 34.15 28 GLU C CA 1
ATOM 2355 C C . GLU C 1 28 ? 5.093 113.196 -9.935 1.00 35.85 28 GLU C C 1
ATOM 2356 O O . GLU C 1 28 ? 4.199 113.660 -10.696 1.00 33.05 28 GLU C O 1
ATOM 2362 N N . LEU C 1 29 ? 5.112 113.459 -8.626 1.00 34.04 29 LEU C N 1
ATOM 2363 C CA . LEU C 1 29 ? 4.024 114.213 -8.002 1.00 34.24 29 LEU C CA 1
ATOM 2364 C C . LEU C 1 29 ? 4.053 115.658 -8.459 1.00 33.97 29 LEU C C 1
ATOM 2365 O O . LEU C 1 29 ? 2.996 116.315 -8.660 1.00 34.38 29 LEU C O 1
ATOM 2370 N N . SER C 1 30 ? 5.252 116.167 -8.709 1.00 32.86 30 SER C N 1
ATOM 2371 C CA . SER C 1 30 ? 5.340 117.563 -9.075 1.00 34.48 30 SER C CA 1
ATOM 2372 C C . SER C 1 30 ? 4.670 117.757 -10.446 1.00 34.07 30 SER C C 1
ATOM 2373 O O . SER C 1 30 ? 4.248 118.866 -10.769 1.00 34.61 30 SER C O 1
ATOM 2376 N N . GLU C 1 31 ? 4.667 116.722 -11.284 1.00 35.60 31 GLU C N 1
ATOM 2377 C CA . GLU C 1 31 ? 4.048 116.791 -12.626 1.00 38.25 31 GLU C CA 1
ATOM 2378 C C . GLU C 1 31 ? 2.534 117.094 -12.509 1.00 40.04 31 GLU C C 1
ATOM 2379 O O . GLU C 1 31 ? 1.939 117.642 -13.408 1.00 39.55 31 GLU C O 1
ATOM 2385 N N . GLN C 1 32 ? 1.902 116.766 -11.382 1.00 41.92 32 GLN C N 1
ATOM 2386 C CA . GLN C 1 32 ? 0.489 117.142 -11.241 1.00 43.36 32 GLN C CA 1
ATOM 2387 C C . GLN C 1 32 ? 0.379 118.517 -10.647 1.00 44.37 32 GLN C C 1
ATOM 2388 O O . GLN C 1 32 ? -0.699 118.939 -10.380 1.00 45.85 32 GLN C O 1
ATOM 2394 N N . GLU C 1 33 ? 1.463 119.237 -10.397 1.00 44.77 33 GLU C N 1
ATOM 2395 C CA . GLU C 1 33 ? 1.316 120.602 -9.872 1.00 44.92 33 GLU C CA 1
ATOM 2396 C C . GLU C 1 33 ? 1.426 121.589 -11.023 1.00 45.69 33 GLU C C 1
ATOM 2397 O O . GLU C 1 33 ? 1.726 121.216 -12.179 1.00 45.03 33 GLU C O 1
ATOM 2403 N N . SER C 1 34 ? 1.205 122.868 -10.752 1.00 46.90 34 SER C N 1
ATOM 2404 C CA . SER C 1 34 ? 1.197 123.833 -11.889 1.00 48.81 34 SER C CA 1
ATOM 2405 C C . SER C 1 34 ? 2.623 124.125 -12.394 1.00 47.32 34 SER C C 1
ATOM 2406 O O . SER C 1 34 ? 2.786 124.434 -13.560 1.00 47.52 34 SER C O 1
ATOM 2409 N N . TYR C 1 35 ? 3.636 123.973 -11.519 1.00 45.70 35 TYR C N 1
ATOM 2410 C CA . TYR C 1 35 ? 5.051 124.063 -11.939 1.00 44.39 35 TYR C CA 1
ATOM 2411 C C . TYR C 1 35 ? 5.923 123.030 -11.176 1.00 41.52 35 TYR C C 1
ATOM 2412 O O . TYR C 1 35 ? 5.507 122.445 -10.187 1.00 38.18 35 TYR C O 1
ATOM 2421 N N . GLN C 1 36 ? 7.082 122.727 -11.737 1.00 38.93 36 GLN C N 1
ATOM 2422 C CA . GLN C 1 36 ? 7.950 121.665 -11.260 1.00 38.15 36 GLN C CA 1
ATOM 2423 C C . GLN C 1 36 ? 9.285 122.333 -10.958 1.00 38.91 36 GLN C C 1
ATOM 2424 O O . GLN C 1 36 ? 9.785 123.056 -11.817 1.00 40.97 36 GLN C O 1
ATOM 2430 N N . LEU C 1 37 ? 9.864 122.121 -9.757 1.00 36.45 37 LEU C N 1
ATOM 2431 C CA . LEU C 1 37 ? 11.203 122.547 -9.497 1.00 36.32 37 LEU C CA 1
ATOM 2432 C C . LEU C 1 37 ? 12.201 121.558 -10.211 1.00 36.34 37 LEU C C 1
ATOM 2433 O O . LEU C 1 37 ? 11.840 120.594 -10.970 1.00 35.19 37 LEU C O 1
ATOM 2438 N N . THR C 1 38 ? 13.455 121.761 -9.966 1.00 34.05 38 THR C N 1
ATOM 2439 C CA . THR C 1 38 ? 14.443 121.059 -10.822 1.00 33.78 38 THR C CA 1
ATOM 2440 C C . THR C 1 38 ? 14.791 119.830 -10.000 1.00 32.24 38 THR C C 1
ATOM 2441 O O . THR C 1 38 ? 14.512 119.785 -8.797 1.00 31.18 38 THR C O 1
ATOM 2445 N N . ASP C 1 39 ? 15.379 118.844 -10.641 1.00 30.70 39 ASP C N 1
ATOM 2446 C CA . ASP C 1 39 ? 15.743 117.626 -9.973 1.00 30.57 39 ASP C CA 1
ATOM 2447 C C . ASP C 1 39 ? 16.679 117.813 -8.803 1.00 31.40 39 ASP C C 1
ATOM 2448 O O . ASP C 1 39 ? 16.547 117.090 -7.798 1.00 32.54 39 ASP C O 1
ATOM 2453 N N . GLN C 1 40 ? 17.649 118.728 -8.902 1.00 28.57 40 GLN C N 1
ATOM 2454 C CA . GLN C 1 40 ? 18.493 118.959 -7.775 1.00 30.95 40 GLN C CA 1
ATOM 2455 C C . GLN C 1 40 ? 17.751 119.413 -6.489 1.00 30.59 40 GLN C C 1
ATOM 2456 O O . GLN C 1 40 ? 18.122 119.059 -5.372 1.00 29.95 40 GLN C O 1
ATOM 2462 N N . VAL C 1 41 ? 16.716 120.218 -6.628 1.00 31.21 41 VAL C N 1
ATOM 2463 C CA . VAL C 1 41 ? 15.913 120.633 -5.462 1.00 31.39 41 VAL C CA 1
ATOM 2464 C C . VAL C 1 41 ? 15.255 119.438 -4.774 1.00 31.61 41 VAL C C 1
ATOM 2465 O O . VAL C 1 41 ? 15.221 119.286 -3.539 1.00 30.93 41 VAL C O 1
ATOM 2469 N N . TYR C 1 42 ? 14.684 118.576 -5.606 1.00 30.03 42 TYR C N 1
ATOM 2470 C CA . TYR C 1 42 ? 14.000 117.358 -5.132 1.00 31.01 42 TYR C CA 1
ATOM 2471 C C . TYR C 1 42 ? 14.960 116.382 -4.574 1.00 30.46 42 TYR C C 1
ATOM 2472 O O . TYR C 1 42 ? 14.688 115.759 -3.566 1.00 28.86 42 TYR C O 1
ATOM 2481 N N . GLU C 1 43 ? 16.098 116.226 -5.231 1.00 29.81 43 GLU C N 1
ATOM 2482 C CA . GLU C 1 43 ? 17.164 115.396 -4.695 1.00 30.45 43 GLU C CA 1
ATOM 2483 C C . GLU C 1 43 ? 17.635 115.845 -3.340 1.00 31.21 43 GLU C C 1
ATOM 2484 O O . GLU C 1 43 ? 17.875 114.961 -2.392 1.00 28.32 43 GLU C O 1
ATOM 2490 N N . ASN C 1 44 ? 17.871 117.164 -3.197 1.00 29.78 44 ASN C N 1
ATOM 2491 C CA . ASN C 1 44 ? 18.188 117.680 -1.882 1.00 30.90 44 ASN C CA 1
ATOM 2492 C C . ASN C 1 44 ? 17.171 117.349 -0.768 1.00 30.49 44 ASN C C 1
ATOM 2493 O O . ASN C 1 44 ? 17.505 117.080 0.383 1.00 30.02 44 ASN C O 1
ATOM 2498 N N . ILE C 1 45 ? 15.900 117.479 -1.072 1.00 32.88 45 ILE C N 1
ATOM 2499 C CA . ILE C 1 45 ? 14.855 117.191 -0.119 1.00 32.53 45 ILE C CA 1
ATOM 2500 C C . ILE C 1 45 ? 14.957 115.679 0.289 1.00 32.44 45 ILE C C 1
ATOM 2501 O O . ILE C 1 45 ? 14.878 115.317 1.447 1.00 31.42 45 ILE C O 1
ATOM 2506 N N . SER C 1 46 ? 15.118 114.806 -0.719 1.00 32.20 46 SER C N 1
ATOM 2507 C CA . SER C 1 46 ? 15.208 113.367 -0.486 1.00 32.02 46 SER C CA 1
ATOM 2508 C C . SER C 1 46 ? 16.375 113.090 0.475 1.00 29.43 46 SER C C 1
ATOM 2509 O O . SER C 1 46 ? 16.271 112.239 1.328 1.00 29.60 46 SER C O 1
ATOM 2512 N N . LYS C 1 47 ? 17.516 113.718 0.193 1.00 30.59 47 LYS C N 1
ATOM 2513 C CA . LYS C 1 47 ? 18.737 113.522 0.954 1.00 31.03 47 LYS C CA 1
ATOM 2514 C C . LYS C 1 47 ? 18.559 113.953 2.385 1.00 31.08 47 LYS C C 1
ATOM 2515 O O . LYS C 1 47 ? 18.946 113.259 3.320 1.00 32.13 47 LYS C O 1
ATOM 2521 N N . GLU C 1 48 ? 17.998 115.142 2.567 1.00 31.95 48 GLU C N 1
ATOM 2522 C CA . GLU C 1 48 ? 17.704 115.666 3.866 1.00 31.94 48 GLU C CA 1
ATOM 2523 C C . GLU C 1 48 ? 16.777 114.746 4.613 1.00 30.46 48 GLU C C 1
ATOM 2524 O O . GLU C 1 48 ? 16.922 114.580 5.818 1.00 30.96 48 GLU C O 1
ATOM 2530 N N . TYR C 1 49 ? 15.744 114.233 3.934 1.00 29.64 49 TYR C N 1
ATOM 2531 C CA . TYR C 1 49 ? 14.812 113.242 4.542 1.00 28.65 49 TYR C CA 1
ATOM 2532 C C . TYR C 1 49 ? 15.556 111.981 4.966 1.00 28.28 49 TYR C C 1
ATOM 2533 O O . TYR C 1 49 ? 15.374 111.514 6.069 1.00 29.00 49 TYR C O 1
ATOM 2542 N N . ILE C 1 50 ? 16.428 111.454 4.131 1.00 29.12 50 ILE C N 1
ATOM 2543 C CA . ILE C 1 50 ? 17.233 110.320 4.461 1.00 29.33 50 ILE C CA 1
ATOM 2544 C C . ILE C 1 50 ? 18.046 110.568 5.705 1.00 29.29 50 ILE C C 1
ATOM 2545 O O . ILE C 1 50 ? 18.133 109.648 6.533 1.00 29.60 50 ILE C O 1
ATOM 2550 N N . ASP C 1 51 ? 18.613 111.740 5.829 1.00 28.42 51 ASP C N 1
ATOM 2551 C CA . ASP C 1 51 ? 19.422 112.049 7.013 1.00 28.90 51 ASP C CA 1
ATOM 2552 C C . ASP C 1 51 ? 18.530 112.018 8.256 1.00 28.19 51 ASP C C 1
ATOM 2553 O O . ASP C 1 51 ? 18.932 111.446 9.292 1.00 29.06 51 ASP C O 1
ATOM 2558 N N . ILE C 1 52 ? 17.333 112.531 8.123 1.00 27.85 52 ILE C N 1
ATOM 2559 C CA . ILE C 1 52 ? 16.362 112.468 9.189 1.00 29.62 52 ILE C CA 1
ATOM 2560 C C . ILE C 1 52 ? 16.111 111.013 9.569 1.00 29.21 52 ILE C C 1
ATOM 2561 O O . ILE C 1 52 ? 16.113 110.672 10.773 1.00 30.57 52 ILE C O 1
ATOM 2566 N N . LEU C 1 53 ? 15.844 110.141 8.608 1.00 28.75 53 LEU C N 1
ATOM 2567 C CA . LEU C 1 53 ? 15.591 108.742 8.902 1.00 29.53 53 LEU C CA 1
ATOM 2568 C C . LEU C 1 53 ? 16.772 108.093 9.694 1.00 31.49 53 LEU C C 1
ATOM 2569 O O . LEU C 1 53 ? 16.549 107.362 10.669 1.00 28.77 53 LEU C O 1
ATOM 2574 N N . LEU C 1 54 ? 17.990 108.373 9.275 1.00 31.86 54 LEU C N 1
ATOM 2575 C CA . LEU C 1 54 ? 19.173 107.757 9.860 1.00 32.95 54 LEU C CA 1
ATOM 2576 C C . LEU C 1 54 ? 19.473 108.245 11.221 1.00 31.87 54 LEU C C 1
ATOM 2577 O O . LEU C 1 54 ? 20.253 107.626 11.903 1.00 34.28 54 LEU C O 1
ATOM 2582 N N . LEU C 1 55 ? 18.889 109.368 11.584 1.00 30.24 55 LEU C N 1
ATOM 2583 C CA . LEU C 1 55 ? 18.930 109.831 12.964 1.00 30.57 55 LEU C CA 1
ATOM 2584 C C . LEU C 1 55 ? 17.811 109.301 13.845 1.00 31.24 55 LEU C C 1
ATOM 2585 O O . LEU C 1 55 ? 17.833 109.447 15.035 1.00 31.82 55 LEU C O 1
ATOM 2590 N N . SER C 1 56 ? 16.811 108.626 13.252 1.00 31.38 56 SER C N 1
ATOM 2591 C CA . SER C 1 56 ? 15.531 108.385 13.949 1.00 30.65 56 SER C CA 1
ATOM 2592 C C . SER C 1 56 ? 15.354 106.858 14.260 1.00 30.87 56 SER C C 1
ATOM 2593 O O . SER C 1 56 ? 14.220 106.307 14.288 1.00 29.94 56 SER C O 1
ATOM 2596 N N . VAL C 1 57 ? 16.482 106.174 14.448 1.00 30.39 57 VAL C N 1
ATOM 2597 C CA . VAL C 1 57 ? 16.441 104.691 14.753 1.00 32.52 57 VAL C CA 1
ATOM 2598 C C . VAL C 1 57 ? 15.508 104.357 15.971 1.00 32.62 57 VAL C C 1
ATOM 2599 O O . VAL C 1 57 ? 14.867 103.287 15.972 1.00 32.51 57 VAL C O 1
ATOM 2603 N N . LYS C 1 58 ? 15.498 105.248 16.983 1.00 32.40 58 LYS C N 1
ATOM 2604 C CA . LYS C 1 58 ? 14.689 105.126 18.182 1.00 34.35 58 LYS C CA 1
ATOM 2605 C C . LYS C 1 58 ? 13.336 105.743 17.980 1.00 34.99 58 LYS C C 1
ATOM 2606 O O . LYS C 1 58 ? 12.288 105.099 18.095 1.00 36.91 58 LYS C O 1
ATOM 2612 N N . ASP C 1 59 ? 13.335 107.003 17.633 1.00 35.54 59 ASP C N 1
ATOM 2613 C CA . ASP C 1 59 ? 12.092 107.779 17.426 1.00 36.18 59 ASP C CA 1
ATOM 2614 C C . ASP C 1 59 ? 12.472 109.130 16.721 1.00 34.00 59 ASP C C 1
ATOM 2615 O O . ASP C 1 59 ? 13.613 109.351 16.375 1.00 32.13 59 ASP C O 1
ATOM 2620 N N . GLU C 1 60 ? 11.512 110.021 16.617 1.00 34.57 60 GLU C N 1
ATOM 2621 C CA . GLU C 1 60 ? 11.649 111.335 15.955 1.00 35.62 60 GLU C CA 1
ATOM 2622 C C . GLU C 1 60 ? 12.361 112.440 16.752 1.00 36.26 60 GLU C C 1
ATOM 2623 O O . GLU C 1 60 ? 12.473 113.554 16.239 1.00 35.14 60 GLU C O 1
ATOM 2629 N N . ASN C 1 61 ? 12.754 112.181 18.021 1.00 33.31 61 ASN C N 1
ATOM 2630 C CA . ASN C 1 61 ? 13.307 113.246 18.800 1.00 33.50 61 ASN C CA 1
ATOM 2631 C C . ASN C 1 61 ? 14.798 113.656 18.448 1.00 31.85 61 ASN C C 1
ATOM 2632 O O . ASN C 1 61 ? 15.119 114.830 18.485 1.00 30.49 61 ASN C O 1
ATOM 2637 N N . ALA C 1 62 ? 15.687 112.698 18.183 1.00 31.05 62 ALA C N 1
ATOM 2638 C CA . ALA C 1 62 ? 17.027 113.073 17.873 1.00 31.37 62 ALA C CA 1
ATOM 2639 C C . ALA C 1 62 ? 17.149 114.050 16.646 1.00 29.73 62 ALA C C 1
ATOM 2640 O O . ALA C 1 62 ? 18.111 114.853 16.551 1.00 32.17 62 ALA C O 1
ATOM 2642 N N . ALA C 1 63 ? 16.296 113.827 15.639 1.00 32.44 63 ALA C N 1
ATOM 2643 C CA . ALA C 1 63 ? 16.328 114.589 14.401 1.00 29.59 63 ALA C CA 1
ATOM 2644 C C . ALA C 1 63 ? 15.557 115.867 14.491 1.00 31.18 63 ALA C C 1
ATOM 2645 O O . ALA C 1 63 ? 15.259 116.482 13.462 1.00 31.14 63 ALA C O 1
ATOM 2647 N N . GLU C 1 64 ? 15.317 116.395 15.693 1.00 31.08 64 GLU C N 1
ATOM 2648 C CA . GLU C 1 64 ? 14.563 117.646 15.849 1.00 32.61 64 GLU C CA 1
ATOM 2649 C C . GLU C 1 64 ? 14.914 118.808 14.957 1.00 32.54 64 GLU C C 1
ATOM 2650 O O . GLU C 1 64 ? 14.025 119.417 14.298 1.00 30.44 64 GLU C O 1
ATOM 2656 N N . SER C 1 65 ? 16.189 119.176 14.962 1.00 32.49 65 SER C N 1
ATOM 2657 C CA . SER C 1 65 ? 16.672 120.324 14.217 1.00 33.30 65 SER C CA 1
ATOM 2658 C C . SER C 1 65 ? 16.603 120.129 12.729 1.00 33.44 65 SER C C 1
ATOM 2659 O O . SER C 1 65 ? 16.221 121.054 11.971 1.00 33.11 65 SER C O 1
ATOM 2662 N N . GLN C 1 66 ? 16.855 118.905 12.282 1.00 32.12 66 GLN C N 1
ATOM 2663 C CA . GLN C 1 66 ? 16.702 118.566 10.871 1.00 31.18 66 GLN C CA 1
ATOM 2664 C C . GLN C 1 66 ? 15.272 118.658 10.406 1.00 30.23 66 GLN C C 1
ATOM 2665 O O . GLN C 1 66 ? 14.983 119.059 9.290 1.00 30.36 66 GLN C O 1
ATOM 2671 N N . ILE C 1 67 ? 14.376 118.196 11.249 1.00 29.39 67 ILE C N 1
ATOM 2672 C CA . ILE C 1 67 ? 12.960 118.117 10.948 1.00 31.87 67 ILE C CA 1
ATOM 2673 C C . ILE C 1 67 ? 12.419 119.527 10.778 1.00 33.05 67 ILE C C 1
ATOM 2674 O O . ILE C 1 67 ? 11.749 119.877 9.777 1.00 32.74 67 ILE C O 1
ATOM 2679 N N . SER C 1 68 ? 12.841 120.403 11.711 1.00 34.27 68 SER C N 1
ATOM 2680 C CA . SER C 1 68 ? 12.452 121.777 11.670 1.00 32.89 68 SER C CA 1
ATOM 2681 C C . SER C 1 68 ? 12.948 122.461 10.343 1.00 33.24 68 SER C C 1
ATOM 2682 O O . SER C 1 68 ? 12.224 123.208 9.663 1.00 31.03 68 SER C O 1
ATOM 2685 N N . GLU C 1 69 ? 14.209 122.233 10.007 1.00 33.23 69 GLU C N 1
ATOM 2686 C CA . GLU C 1 69 ? 14.823 122.743 8.795 1.00 32.20 69 GLU C CA 1
ATOM 2687 C C . GLU C 1 69 ? 14.167 122.269 7.482 1.00 31.36 69 GLU C C 1
ATOM 2688 O O . GLU C 1 69 ? 13.942 123.074 6.542 1.00 30.02 69 GLU C O 1
ATOM 2694 N N . LEU C 1 70 ? 13.800 120.995 7.435 1.00 31.21 70 LEU C N 1
ATOM 2695 C CA . LEU C 1 70 ? 13.151 120.442 6.229 1.00 32.18 70 LEU C CA 1
ATOM 2696 C C . LEU C 1 70 ? 11.748 121.038 6.080 1.00 32.38 70 LEU C C 1
ATOM 2697 O O . LEU C 1 70 ? 11.284 121.389 4.981 1.00 30.09 70 LEU C O 1
ATOM 2702 N N . ALA C 1 71 ? 11.004 121.085 7.183 1.00 31.08 71 ALA C N 1
ATOM 2703 C CA . ALA C 1 71 ? 9.610 121.626 7.143 1.00 31.41 71 ALA C CA 1
ATOM 2704 C C . ALA C 1 71 ? 9.627 123.082 6.691 1.00 32.31 71 ALA C C 1
ATOM 2705 O O . ALA C 1 71 ? 8.842 123.493 5.847 1.00 32.81 71 ALA C O 1
ATOM 2707 N N . LEU C 1 72 ? 10.553 123.869 7.210 1.00 33.20 72 LEU C N 1
ATOM 2708 C CA . LEU C 1 72 ? 10.668 125.275 6.803 1.00 34.31 72 LEU C CA 1
ATOM 2709 C C . LEU C 1 72 ? 11.048 125.382 5.374 1.00 33.02 72 LEU C C 1
ATOM 2710 O O . LEU C 1 72 ? 10.610 126.238 4.677 1.00 30.61 72 LEU C O 1
ATOM 2715 N N . ARG C 1 73 ? 11.953 124.539 4.941 1.00 32.77 73 ARG C N 1
ATOM 2716 C CA . ARG C 1 73 ? 12.348 124.559 3.534 1.00 32.87 73 ARG C CA 1
ATOM 2717 C C . ARG C 1 73 ? 11.163 124.291 2.652 1.00 30.99 73 ARG C C 1
ATOM 2718 O O . ARG C 1 73 ? 10.996 124.936 1.619 1.00 31.17 73 ARG C O 1
ATOM 2726 N N . ALA C 1 74 ? 10.392 123.270 2.975 1.00 31.77 74 ALA C N 1
ATOM 2727 C CA . ALA C 1 74 ? 9.168 122.955 2.223 1.00 29.63 74 ALA C CA 1
ATOM 2728 C C . ALA C 1 74 ? 8.227 124.104 2.010 1.00 29.49 74 ALA C C 1
ATOM 2729 O O . ALA C 1 74 ? 7.712 124.349 0.889 1.00 29.81 74 ALA C O 1
ATOM 2731 N N . VAL C 1 75 ? 7.975 124.826 3.098 1.00 28.23 75 VAL C N 1
ATOM 2732 C CA . VAL C 1 75 ? 7.169 126.026 3.090 1.00 30.81 75 VAL C CA 1
ATOM 2733 C C . VAL C 1 75 ? 7.780 127.120 2.186 1.00 32.24 75 VAL C C 1
ATOM 2734 O O . VAL C 1 75 ? 7.063 127.659 1.311 1.00 32.35 75 VAL C O 1
ATOM 2738 N N . GLN C 1 76 ? 9.081 127.385 2.354 1.00 31.74 76 GLN C N 1
ATOM 2739 C CA . GLN C 1 76 ? 9.706 128.493 1.583 1.00 33.37 76 GLN C CA 1
ATOM 2740 C C . GLN C 1 76 ? 9.759 128.219 0.055 1.00 34.01 76 GLN C C 1
ATOM 2741 O O . GLN C 1 76 ? 9.597 129.154 -0.735 1.00 36.79 76 GLN C O 1
ATOM 2747 N N . ILE C 1 77 ? 9.989 126.980 -0.334 1.00 33.44 77 ILE C N 1
ATOM 2748 C CA . ILE C 1 77 ? 10.026 126.624 -1.742 1.00 34.64 77 ILE C CA 1
ATOM 2749 C C . ILE C 1 77 ? 8.684 126.473 -2.419 1.00 36.39 77 ILE C C 1
ATOM 2750 O O . ILE C 1 77 ? 8.648 126.206 -3.634 1.00 35.39 77 ILE C O 1
ATOM 2755 N N . GLY C 1 78 ? 7.620 126.465 -1.616 1.00 35.24 78 GLY C N 1
ATOM 2756 C CA . GLY C 1 78 ? 6.282 126.459 -2.114 1.00 36.58 78 GLY C CA 1
ATOM 2757 C C . GLY C 1 78 ? 5.621 125.082 -2.160 1.00 34.85 78 GLY C C 1
ATOM 2758 O O . GLY C 1 78 ? 4.683 124.925 -2.887 1.00 34.33 78 GLY C O 1
ATOM 2759 N N . LEU C 1 79 ? 6.104 124.099 -1.399 1.00 32.43 79 LEU C N 1
ATOM 2760 C CA . LEU C 1 79 ? 5.404 122.851 -1.269 1.00 32.93 79 LEU C CA 1
ATOM 2761 C C . LEU C 1 79 ? 4.249 123.069 -0.296 1.00 31.25 79 LEU C C 1
ATOM 2762 O O . LEU C 1 79 ? 4.459 123.487 0.840 1.00 32.23 79 LEU C O 1
ATOM 2767 N N . SER C 1 80 ? 3.059 122.717 -0.735 1.00 29.80 80 SER C N 1
ATOM 2768 C CA . SER C 1 80 ? 1.878 122.641 0.165 1.00 28.53 80 SER C CA 1
ATOM 2769 C C . SER C 1 80 ? 1.970 121.522 1.183 1.00 27.70 80 SER C C 1
ATOM 2770 O O . SER C 1 80 ? 2.619 120.542 0.950 1.00 26.97 80 SER C O 1
ATOM 2781 N N . LYS C 1 82 ? -0.445 119.594 1.553 1.00 26.27 82 LYS C N 1
ATOM 2782 C CA . LYS C 1 82 ? -1.031 118.465 0.803 1.00 26.74 82 LYS C CA 1
ATOM 2783 C C . LYS C 1 82 ? 0.003 117.687 -0.035 1.00 27.28 82 LYS C C 1
ATOM 2784 O O . LYS C 1 82 ? 0.055 116.456 0.032 1.00 29.22 82 LYS C O 1
ATOM 2790 N N . PHE C 1 83 ? 0.855 118.458 -0.717 1.00 27.12 83 PHE C N 1
ATOM 2791 C CA . PHE C 1 83 ? 1.914 117.855 -1.545 1.00 28.81 83 PHE C CA 1
ATOM 2792 C C . PHE C 1 83 ? 2.903 117.111 -0.652 1.00 26.98 83 PHE C C 1
ATOM 2793 O O . PHE C 1 83 ? 3.260 115.956 -0.919 1.00 28.03 83 PHE C O 1
ATOM 2801 N N . LEU C 1 84 ? 3.372 117.781 0.382 1.00 28.36 84 LEU C N 1
ATOM 2802 C CA . LEU C 1 84 ? 4.324 117.168 1.346 1.00 29.44 84 LEU C CA 1
ATOM 2803 C C . LEU C 1 84 ? 3.816 115.833 1.951 1.00 29.14 84 LEU C C 1
ATOM 2804 O O . LEU C 1 84 ? 4.509 114.827 1.963 1.00 28.04 84 LEU C O 1
ATOM 2809 N N . ALA C 1 85 ? 2.595 115.882 2.491 1.00 30.06 85 ALA C N 1
ATOM 2810 C CA . ALA C 1 85 ? 2.025 114.695 3.075 1.00 31.36 85 ALA C CA 1
ATOM 2811 C C . ALA C 1 85 ? 1.753 113.575 2.061 1.00 31.78 85 ALA C C 1
ATOM 2812 O O . ALA C 1 85 ? 1.903 112.423 2.372 1.00 29.52 85 ALA C O 1
ATOM 2814 N N . THR C 1 86 ? 1.298 113.948 0.877 1.00 28.76 86 THR C N 1
ATOM 2815 C CA . THR C 1 86 ? 1.156 112.958 -0.208 1.00 29.34 86 THR C CA 1
ATOM 2816 C C . THR C 1 86 ? 2.482 112.367 -0.532 1.00 29.12 86 THR C C 1
ATOM 2817 O O . THR C 1 86 ? 2.596 111.137 -0.726 1.00 29.04 86 THR C O 1
ATOM 2821 N N . ALA C 1 87 ? 3.501 113.196 -0.677 1.00 27.09 87 ALA C N 1
ATOM 2822 C CA . ALA C 1 87 ? 4.840 112.648 -0.938 1.00 29.96 87 ALA C CA 1
ATOM 2823 C C . ALA C 1 87 ? 5.427 111.678 0.096 1.00 31.59 87 ALA C C 1
ATOM 2824 O O . ALA C 1 87 ? 5.902 110.609 -0.257 1.00 29.40 87 ALA C O 1
ATOM 2826 N N . LEU C 1 88 ? 5.361 112.064 1.376 1.00 30.38 88 LEU C N 1
ATOM 2827 C CA . LEU C 1 88 ? 5.850 111.225 2.480 1.00 32.64 88 LEU C CA 1
ATOM 2828 C C . LEU C 1 88 ? 5.039 109.953 2.571 1.00 33.07 88 LEU C C 1
ATOM 2829 O O . LEU C 1 88 ? 5.674 108.917 2.755 1.00 33.96 88 LEU C O 1
ATOM 2834 N N . ALA C 1 89 ? 3.721 109.982 2.292 1.00 32.25 89 ALA C N 1
ATOM 2835 C CA . ALA C 1 89 ? 2.986 108.718 2.204 1.00 33.01 89 ALA C CA 1
ATOM 2836 C C . ALA C 1 89 ? 3.546 107.844 1.079 1.00 33.62 89 ALA C C 1
ATOM 2837 O O . ALA C 1 89 ? 3.772 106.646 1.252 1.00 34.83 89 ALA C O 1
ATOM 2839 N N . GLU C 1 90 ? 3.666 108.365 -0.139 1.00 33.78 90 GLU C N 1
ATOM 2840 C CA . GLU C 1 90 ? 4.262 107.534 -1.210 1.00 34.04 90 GLU C CA 1
ATOM 2841 C C . GLU C 1 90 ? 5.665 107.037 -0.948 1.00 33.36 90 GLU C C 1
ATOM 2842 O O . GLU C 1 90 ? 6.038 105.984 -1.423 1.00 33.63 90 GLU C O 1
ATOM 2848 N N . PHE C 1 91 ? 6.469 107.845 -0.238 1.00 31.87 91 PHE C N 1
ATOM 2849 C CA . PHE C 1 91 ? 7.827 107.457 0.147 1.00 30.81 91 PHE C CA 1
ATOM 2850 C C . PHE C 1 91 ? 7.800 106.110 0.825 1.00 31.56 91 PHE C C 1
ATOM 2851 O O . PHE C 1 91 ? 8.558 105.239 0.479 1.00 30.55 91 PHE C O 1
ATOM 2859 N N . TRP C 1 92 ? 7.065 105.981 1.922 1.00 31.61 92 TRP C N 1
ATOM 2860 C CA . TRP C 1 92 ? 7.102 104.721 2.648 1.00 31.51 92 TRP C CA 1
ATOM 2861 C C . TRP C 1 92 ? 6.393 103.626 1.887 1.00 31.50 92 TRP C C 1
ATOM 2862 O O . TRP C 1 92 ? 6.794 102.459 1.970 1.00 30.30 92 TRP C O 1
ATOM 2873 N N . LYS C 1 93 ? 5.369 103.927 1.091 1.00 32.66 93 LYS C N 1
ATOM 2874 C CA . LYS C 1 93 ? 4.771 102.879 0.301 1.00 33.36 93 LYS C CA 1
ATOM 2875 C C . LYS C 1 93 ? 5.663 102.333 -0.832 1.00 34.03 93 LYS C C 1
ATOM 2876 O O . LYS C 1 93 ? 5.679 101.120 -1.128 1.00 33.60 93 LYS C O 1
ATOM 2882 N N . ARG C 1 94 ? 6.440 103.204 -1.449 1.00 33.95 94 ARG C N 1
ATOM 2883 C CA . ARG C 1 94 ? 7.481 102.790 -2.401 1.00 35.06 94 ARG C CA 1
ATOM 2884 C C . ARG C 1 94 ? 8.661 102.026 -1.775 1.00 34.33 94 ARG C C 1
ATOM 2885 O O . ARG C 1 94 ? 9.174 101.059 -2.353 1.00 31.21 94 ARG C O 1
ATOM 2893 N N . LEU C 1 95 ? 9.001 102.382 -0.541 1.00 33.09 95 LEU C N 1
ATOM 2894 C CA . LEU C 1 95 ? 9.954 101.581 0.189 1.00 32.82 95 LEU C CA 1
ATOM 2895 C C . LEU C 1 95 ? 9.404 100.164 0.418 1.00 32.66 95 LEU C C 1
ATOM 2896 O O . LEU C 1 95 ? 10.124 99.183 0.289 1.00 32.25 95 LEU C O 1
ATOM 2901 N N . TYR C 1 96 ? 8.130 100.075 0.822 1.00 31.62 96 TYR C N 1
ATOM 2902 C CA . TYR C 1 96 ? 7.531 98.813 1.094 1.00 31.42 96 TYR C CA 1
ATOM 2903 C C . TYR C 1 96 ? 7.691 97.865 -0.095 1.00 31.30 96 TYR C C 1
ATOM 2904 O O . TYR C 1 96 ? 8.041 96.743 0.091 1.00 34.42 96 TYR C O 1
ATOM 2913 N N . THR C 1 97 ? 7.341 98.327 -1.300 1.00 30.56 97 THR C N 1
ATOM 2914 C CA . THR C 1 97 ? 7.518 97.564 -2.504 1.00 33.88 97 THR C CA 1
ATOM 2915 C C . THR C 1 97 ? 8.928 97.072 -2.659 1.00 33.03 97 THR C C 1
ATOM 2916 O O . THR C 1 97 ? 9.132 95.903 -2.990 1.00 31.29 97 THR C O 1
ATOM 2920 N N . LYS C 1 98 ? 9.875 97.970 -2.436 1.00 34.23 98 LYS C N 1
ATOM 2921 C CA . LYS C 1 98 ? 11.313 97.573 -2.483 1.00 35.56 98 LYS C CA 1
ATOM 2922 C C . LYS C 1 98 ? 11.640 96.513 -1.480 1.00 32.58 98 LYS C C 1
ATOM 2923 O O . LYS C 1 98 ? 12.171 95.456 -1.862 1.00 31.31 98 LYS C O 1
ATOM 2937 N N . ASN C 1 100 ? 9.506 94.574 0.251 1.00 31.11 100 ASN C N 1
ATOM 2938 C CA . ASN C 1 100 ? 8.646 93.442 0.085 1.00 31.43 100 ASN C CA 1
ATOM 2939 C C . ASN C 1 100 ? 9.139 92.493 -1.040 1.00 32.61 100 ASN C C 1
ATOM 2940 O O . ASN C 1 100 ? 9.072 91.316 -0.869 1.00 32.35 100 ASN C O 1
ATOM 2945 N N . ASP C 1 101 ? 9.605 93.033 -2.156 1.00 34.71 101 ASP C N 1
ATOM 2946 C CA . ASP C 1 101 ? 10.198 92.260 -3.243 1.00 37.91 101 ASP C CA 1
ATOM 2947 C C . ASP C 1 101 ? 11.513 91.491 -2.867 1.00 38.56 101 ASP C C 1
ATOM 2948 O O . ASP C 1 101 ? 11.921 90.594 -3.543 1.00 38.43 101 ASP C O 1
ATOM 2953 N N . LYS C 1 102 ? 12.169 91.896 -1.793 1.00 39.86 102 LYS C N 1
ATOM 2954 C CA . LYS C 1 102 ? 13.414 91.345 -1.353 1.00 42.15 102 LYS C CA 1
ATOM 2955 C C . LYS C 1 102 ? 13.167 90.613 -0.066 1.00 41.02 102 LYS C C 1
ATOM 2956 O O . LYS C 1 102 ? 14.124 90.187 0.556 1.00 41.73 102 LYS C O 1
ATOM 2962 N N . ARG C 1 103 ? 11.927 90.408 0.357 1.00 40.29 103 ARG C N 1
ATOM 2963 C CA . ARG C 1 103 ? 11.765 89.848 1.679 1.00 41.30 103 ARG C CA 1
ATOM 2964 C C . ARG C 1 103 ? 12.119 88.331 1.665 1.00 41.69 103 ARG C C 1
ATOM 2965 O O . ARG C 1 103 ? 12.029 87.632 0.617 1.00 40.20 103 ARG C O 1
ATOM 2973 N N . LEU C 1 104 ? 12.574 87.891 2.832 1.00 41.42 104 LEU C N 1
ATOM 2974 C CA . LEU C 1 104 ? 12.996 86.548 3.043 1.00 43.70 104 LEU C CA 1
ATOM 2975 C C . LEU C 1 104 ? 11.868 85.599 3.311 1.00 43.81 104 LEU C C 1
ATOM 2976 O O . LEU C 1 104 ? 10.781 86.057 3.616 1.00 42.69 104 LEU C O 1
ATOM 2981 N N . PRO C 1 105 ? 12.115 84.279 3.048 1.00 43.22 105 PRO C N 1
ATOM 2982 C CA . PRO C 1 105 ? 11.115 83.291 3.148 1.00 44.41 105 PRO C CA 1
ATOM 2983 C C . PRO C 1 105 ? 10.290 83.319 4.403 1.00 45.18 105 PRO C C 1
ATOM 2984 O O . PRO C 1 105 ? 9.167 82.877 4.322 1.00 44.91 105 PRO C O 1
ATOM 2988 N N . ASP C 1 106 ? 10.825 83.784 5.536 1.00 47.57 106 ASP C N 1
ATOM 2989 C CA . ASP C 1 106 ? 10.063 83.710 6.827 1.00 49.88 106 ASP C CA 1
ATOM 2990 C C . ASP C 1 106 ? 9.194 84.993 7.126 1.00 49.61 106 ASP C C 1
ATOM 2991 O O . ASP C 1 106 ? 8.116 84.902 7.793 1.00 50.18 106 ASP C O 1
ATOM 2996 N N . GLN C 1 107 ? 9.651 86.118 6.541 1.00 48.85 107 GLN C N 1
ATOM 2997 C CA . GLN C 1 107 ? 9.037 87.478 6.605 1.00 48.31 107 GLN C CA 1
ATOM 2998 C C . GLN C 1 107 ? 7.637 87.579 5.913 1.00 46.42 107 GLN C C 1
ATOM 2999 O O . GLN C 1 107 ? 7.496 87.327 4.704 1.00 46.61 107 GLN C O 1
ATOM 3005 N N . GLU C 1 108 ? 6.624 87.978 6.679 1.00 44.38 108 GLU C N 1
ATOM 3006 C CA . GLU C 1 108 ? 5.286 88.288 6.131 1.00 42.53 108 GLU C CA 1
ATOM 3007 C C . GLU C 1 108 ? 5.134 89.772 5.747 1.00 38.23 108 GLU C C 1
ATOM 3008 O O . GLU C 1 108 ? 5.638 90.634 6.439 1.00 36.64 108 GLU C O 1
ATOM 3014 N N . SER C 1 109 ? 4.488 90.022 4.609 1.00 34.52 109 SER C N 1
ATOM 3015 C CA . SER C 1 109 ? 4.229 91.364 4.089 1.00 35.93 109 SER C CA 1
ATOM 3016 C C . SER C 1 109 ? 3.523 92.261 5.106 1.00 34.72 109 SER C C 1
ATOM 3017 O O . SER C 1 109 ? 3.915 93.425 5.311 1.00 35.19 109 SER C O 1
ATOM 3020 N N . THR C 1 110 ? 2.567 91.683 5.816 1.00 35.95 110 THR C N 1
ATOM 3021 C CA . THR C 1 110 ? 1.796 92.456 6.770 1.00 37.34 110 THR C CA 1
ATOM 3022 C C . THR C 1 110 ? 2.706 92.949 7.942 1.00 36.35 110 THR C C 1
ATOM 3023 O O . THR C 1 110 ? 2.648 94.090 8.343 1.00 33.90 110 THR C O 1
ATOM 3027 N N . GLU C 1 111 ? 3.545 92.051 8.447 1.00 35.65 111 GLU C N 1
ATOM 3028 C CA . GLU C 1 111 ? 4.509 92.371 9.494 1.00 35.52 111 GLU C CA 1
ATOM 3029 C C . GLU C 1 111 ? 5.450 93.517 9.002 1.00 33.19 111 GLU C C 1
ATOM 3030 O O . GLU C 1 111 ? 5.750 94.454 9.732 1.00 32.46 111 GLU C O 1
ATOM 3036 N N . LEU C 1 112 ? 5.881 93.423 7.749 1.00 31.16 112 LEU C N 1
ATOM 3037 C CA . LEU C 1 112 ? 6.718 94.438 7.141 1.00 30.76 112 LEU C CA 1
ATOM 3038 C C . LEU C 1 112 ? 6.063 95.815 7.061 1.00 28.59 112 LEU C C 1
ATOM 3039 O O . LEU C 1 112 ? 6.658 96.825 7.396 1.00 27.53 112 LEU C O 1
ATOM 3044 N N . ILE C 1 113 ? 4.771 95.842 6.658 1.00 29.20 113 ILE C N 1
ATOM 3045 C CA . ILE C 1 113 ? 4.034 97.040 6.634 1.00 30.32 113 ILE C CA 1
ATOM 3046 C C . ILE C 1 113 ? 3.979 97.697 8.028 1.00 30.61 113 ILE C C 1
ATOM 3047 O O . ILE C 1 113 ? 4.254 98.945 8.137 1.00 31.12 113 ILE C O 1
ATOM 3052 N N . TRP C 1 114 ? 3.685 96.912 9.056 1.00 30.65 114 TRP C N 1
ATOM 3053 C CA . TRP C 1 114 ? 3.659 97.436 10.425 1.00 32.33 114 TRP C CA 1
ATOM 3054 C C . TRP C 1 114 ? 5.047 97.886 10.929 1.00 31.34 114 TRP C C 1
ATOM 3055 O O . TRP C 1 114 ? 5.139 98.823 11.703 1.00 30.26 114 TRP C O 1
ATOM 3066 N N . GLN C 1 115 ? 6.093 97.254 10.456 1.00 31.33 115 GLN C N 1
ATOM 3067 C CA . GLN C 1 115 ? 7.459 97.645 10.841 1.00 31.11 115 GLN C CA 1
ATOM 3068 C C . GLN C 1 115 ? 7.759 99.031 10.212 1.00 30.90 115 GLN C C 1
ATOM 3069 O O . GLN C 1 115 ? 8.343 99.916 10.843 1.00 28.57 115 GLN C O 1
ATOM 3075 N N . ILE C 1 116 ? 7.321 99.206 8.953 1.00 31.27 116 ILE C N 1
ATOM 3076 C CA . ILE C 1 116 ? 7.564 100.435 8.262 1.00 29.80 116 ILE C CA 1
ATOM 3077 C C . ILE C 1 116 ? 6.791 101.560 8.982 1.00 29.65 116 ILE C C 1
ATOM 3078 O O . ILE C 1 116 ? 7.371 102.635 9.292 1.00 29.11 116 ILE C O 1
ATOM 3083 N N . ASP C 1 117 ? 5.512 101.284 9.251 1.00 29.32 117 ASP C N 1
ATOM 3084 C CA . ASP C 1 117 ? 4.662 102.246 9.912 1.00 31.00 117 ASP C CA 1
ATOM 3085 C C . ASP C 1 117 ? 5.278 102.729 11.203 1.00 30.20 117 ASP C C 1
ATOM 3086 O O . ASP C 1 117 ? 5.274 103.897 11.496 1.00 31.25 117 ASP C O 1
ATOM 3091 N N . ARG C 1 118 ? 5.725 101.791 11.992 1.00 31.71 118 ARG C N 1
ATOM 3092 C CA . ARG C 1 118 ? 6.239 102.096 13.301 1.00 33.47 118 ARG C CA 1
ATOM 3093 C C . ARG C 1 118 ? 7.466 103.006 13.264 1.00 31.96 118 ARG C C 1
ATOM 3094 O O . ARG C 1 118 ? 7.627 103.877 14.083 1.00 29.36 118 ARG C O 1
ATOM 3102 N N . PHE C 1 119 ? 8.343 102.777 12.298 1.00 30.45 119 PHE C N 1
ATOM 3103 C CA . PHE C 1 119 ? 9.459 103.648 12.096 1.00 31.26 119 PHE C CA 1
ATOM 3104 C C . PHE C 1 119 ? 9.074 105.079 11.538 1.00 29.83 119 PHE C C 1
ATOM 3105 O O . PHE C 1 119 ? 9.572 106.096 11.986 1.00 27.91 119 PHE C O 1
ATOM 3113 N N . PHE C 1 120 ? 8.262 105.120 10.477 1.00 31.17 120 PHE C N 1
ATOM 3114 C CA . PHE C 1 120 ? 8.030 106.311 9.777 1.00 29.25 120 PHE C CA 1
ATOM 3115 C C . PHE C 1 120 ? 6.936 107.211 10.411 1.00 30.88 120 PHE C C 1
ATOM 3116 O O . PHE C 1 120 ? 7.010 108.416 10.249 1.00 29.78 120 PHE C O 1
ATOM 3124 N N . SER C 1 121 ? 5.862 106.633 10.943 1.00 29.03 121 SER C N 1
ATOM 3125 C CA . SER C 1 121 ? 4.722 107.461 11.220 1.00 30.59 121 SER C CA 1
ATOM 3126 C C . SER C 1 121 ? 5.062 108.654 12.192 1.00 31.43 121 SER C C 1
ATOM 3127 O O . SER C 1 121 ? 4.644 109.740 11.908 1.00 31.88 121 SER C O 1
ATOM 3130 N N . PRO C 1 122 ? 5.796 108.419 13.292 1.00 31.09 122 PRO C N 1
ATOM 3131 C CA . PRO C 1 122 ? 6.153 109.534 14.238 1.00 31.43 122 PRO C CA 1
ATOM 3132 C C . PRO C 1 122 ? 7.116 110.598 13.681 1.00 30.34 122 PRO C C 1
ATOM 3133 O O . PRO C 1 122 ? 7.028 111.748 14.083 1.00 28.57 122 PRO C O 1
ATOM 3137 N N . ILE C 1 123 ? 7.964 110.172 12.702 1.00 27.68 123 ILE C N 1
ATOM 3138 C CA . ILE C 1 123 ? 8.776 111.096 11.985 1.00 28.85 123 ILE C CA 1
ATOM 3139 C C . ILE C 1 123 ? 7.942 112.009 11.126 1.00 28.47 123 ILE C C 1
ATOM 3140 O O . ILE C 1 123 ? 8.100 113.210 11.171 1.00 26.02 123 ILE C O 1
ATOM 3145 N N . ASN C 1 124 ? 7.096 111.395 10.305 1.00 28.67 124 ASN C N 1
ATOM 3146 C CA . ASN C 1 124 ? 6.256 112.126 9.440 1.00 29.44 124 ASN C CA 1
ATOM 3147 C C . ASN C 1 124 ? 5.278 113.070 10.155 1.00 29.46 124 ASN C C 1
ATOM 3148 O O . ASN C 1 124 ? 5.101 114.230 9.794 1.00 27.65 124 ASN C O 1
ATOM 3153 N N . THR C 1 125 ? 4.659 112.581 11.222 1.00 30.36 125 THR C N 1
ATOM 3154 C CA . THR C 1 125 ? 3.810 113.455 11.985 1.00 29.56 125 THR C CA 1
ATOM 3155 C C . THR C 1 125 ? 4.532 114.672 12.542 1.00 26.92 125 THR C C 1
ATOM 3156 O O . THR C 1 125 ? 3.935 115.756 12.656 1.00 28.33 125 THR C O 1
ATOM 3160 N N . GLU C 1 126 ? 5.742 114.486 13.001 1.00 28.20 126 GLU C N 1
ATOM 3161 C CA . GLU C 1 126 ? 6.554 115.580 13.510 1.00 27.11 126 GLU C CA 1
ATOM 3162 C C . GLU C 1 126 ? 6.932 116.541 12.365 1.00 27.05 126 GLU C C 1
ATOM 3163 O O . GLU C 1 126 ? 6.961 117.746 12.572 1.00 28.31 126 GLU C O 1
ATOM 3169 N N . ILE C 1 127 ? 7.254 116.043 11.144 1.00 28.81 127 ILE C N 1
ATOM 3170 C CA . ILE C 1 127 ? 7.413 116.951 10.017 1.00 27.76 127 ILE C CA 1
ATOM 3171 C C . ILE C 1 127 ? 6.180 117.817 9.715 1.00 27.86 127 ILE C C 1
ATOM 3172 O O . ILE C 1 127 ? 6.251 119.022 9.470 1.00 28.19 127 ILE C O 1
ATOM 3177 N N . PHE C 1 128 ? 5.006 117.174 9.715 1.00 28.57 128 PHE C N 1
ATOM 3178 C CA . PHE C 1 128 ? 3.711 117.874 9.611 1.00 26.91 128 PHE C CA 1
ATOM 3179 C C . PHE C 1 128 ? 3.528 118.948 10.629 1.00 25.82 128 PHE C C 1
ATOM 3180 O O . PHE C 1 128 ? 3.188 120.069 10.298 1.00 25.07 128 PHE C O 1
ATOM 3188 N N . ASN C 1 129 ? 3.745 118.586 11.882 1.00 25.82 129 ASN C N 1
ATOM 3189 C CA . ASN C 1 129 ? 3.639 119.543 12.935 1.00 26.40 129 ASN C CA 1
ATOM 3190 C C . ASN C 1 129 ? 4.540 120.720 12.729 1.00 25.71 129 ASN C C 1
ATOM 3191 O O . ASN C 1 129 ? 4.123 121.847 12.900 1.00 26.43 129 ASN C O 1
ATOM 3196 N N . GLN C 1 130 ? 5.778 120.477 12.312 1.00 27.03 130 GLN C N 1
ATOM 3197 C CA . GLN C 1 130 ? 6.709 121.591 12.120 1.00 28.75 130 GLN C CA 1
ATOM 3198 C C . GLN C 1 130 ? 6.393 122.442 10.890 1.00 28.77 130 GLN C C 1
ATOM 3199 O O . GLN C 1 130 ? 6.622 123.626 10.899 1.00 28.30 130 GLN C O 1
ATOM 3205 N N . TYR C 1 131 ? 5.829 121.847 9.862 1.00 29.11 131 TYR C N 1
ATOM 3206 C CA . TYR C 1 131 ? 5.331 122.574 8.675 1.00 27.42 131 TYR C CA 1
ATOM 3207 C C . TYR C 1 131 ? 4.263 123.625 9.121 1.00 27.79 131 TYR C C 1
ATOM 3208 O O . TYR C 1 131 ? 4.387 124.769 8.852 1.00 28.23 131 TYR C O 1
ATOM 3217 N N . SER C 1 132 ? 3.254 123.207 9.883 1.00 28.26 132 SER C N 1
ATOM 3218 C CA . SER C 1 132 ? 2.135 124.027 10.240 1.00 27.81 132 SER C CA 1
ATOM 3219 C C . SER C 1 132 ? 2.671 125.119 11.136 1.00 28.77 132 SER C C 1
ATOM 3220 O O . SER C 1 132 ? 2.263 126.259 11.049 1.00 28.90 132 SER C O 1
ATOM 3223 N N . ILE C 1 133 ? 3.615 124.749 12.000 1.00 31.55 133 ILE C N 1
ATOM 3224 C CA . ILE C 1 133 ? 4.157 125.639 13.021 1.00 34.22 133 ILE C CA 1
ATOM 3225 C C . ILE C 1 133 ? 4.917 126.653 12.381 1.00 35.27 133 ILE C C 1
ATOM 3226 O O . ILE C 1 133 ? 4.884 127.762 12.818 1.00 35.70 133 ILE C O 1
ATOM 3231 N N . SER C 1 134 ? 5.605 126.343 11.290 1.00 38.08 134 SER C N 1
ATOM 3232 C CA . SER C 1 134 ? 6.177 127.407 10.490 1.00 41.46 134 SER C CA 1
ATOM 3233 C C . SER C 1 134 ? 5.178 128.536 10.252 1.00 44.75 134 SER C C 1
ATOM 3234 O O . SER C 1 134 ? 5.548 129.706 10.422 1.00 48.29 134 SER C O 1
ATOM 3237 N N . TRP C 1 135 ? 3.899 128.275 9.929 1.00 45.80 135 TRP C N 1
ATOM 3238 C CA . TRP C 1 135 ? 2.947 129.398 9.677 1.00 44.32 135 TRP C CA 1
ATOM 3239 C C . TRP C 1 135 ? 2.358 129.969 10.957 1.00 45.44 135 TRP C C 1
ATOM 3240 O O . TRP C 1 135 ? 2.246 131.193 11.121 1.00 45.16 135 TRP C O 1
ATOM 3251 N N . GLU C 1 136 ? 1.977 129.070 11.849 1.00 44.79 136 GLU C N 1
ATOM 3252 C CA . GLU C 1 136 ? 1.457 129.435 13.156 1.00 45.87 136 GLU C CA 1
ATOM 3253 C C . GLU C 1 136 ? 2.451 130.372 13.899 1.00 46.22 136 GLU C C 1
ATOM 3254 O O . GLU C 1 136 ? 2.004 131.496 14.212 1.00 45.06 136 GLU C O 1
ATOM 3260 N N . SER D 1 3 ? -12.238 101.292 -6.781 1.00 42.33 3 SER D N 1
ATOM 3261 C CA . SER D 1 3 ? -13.377 101.342 -5.718 1.00 40.66 3 SER D CA 1
ATOM 3262 C C . SER D 1 3 ? -13.070 101.310 -4.148 1.00 38.32 3 SER D C 1
ATOM 3263 O O . SER D 1 3 ? -12.446 100.412 -3.608 1.00 36.42 3 SER D O 1
ATOM 3266 N N . ASN D 1 4 ? -13.664 102.239 -3.405 1.00 37.97 4 ASN D N 1
ATOM 3267 C CA . ASN D 1 4 ? -13.610 102.223 -1.911 1.00 34.79 4 ASN D CA 1
ATOM 3268 C C . ASN D 1 4 ? -14.834 101.605 -1.217 1.00 34.38 4 ASN D C 1
ATOM 3269 O O . ASN D 1 4 ? -15.041 101.684 -0.038 1.00 33.22 4 ASN D O 1
ATOM 3274 N N . GLN D 1 5 ? -15.643 100.952 -2.012 1.00 34.66 5 GLN D N 1
ATOM 3275 C CA . GLN D 1 5 ? -16.871 100.284 -1.570 1.00 36.54 5 GLN D CA 1
ATOM 3276 C C . GLN D 1 5 ? -16.768 99.384 -0.347 1.00 34.00 5 GLN D C 1
ATOM 3277 O O . GLN D 1 5 ? -17.596 99.436 0.563 1.00 33.42 5 GLN D O 1
ATOM 3283 N N . THR D 1 6 ? -15.789 98.495 -0.357 1.00 33.07 6 THR D N 1
ATOM 3284 C CA . THR D 1 6 ? -15.629 97.608 0.796 1.00 34.35 6 THR D CA 1
ATOM 3285 C C . THR D 1 6 ? -15.366 98.259 2.131 1.00 31.88 6 THR D C 1
ATOM 3286 O O . THR D 1 6 ? -15.925 97.893 3.201 1.00 32.20 6 THR D O 1
ATOM 3290 N N . VAL D 1 7 ? -14.415 99.184 2.113 1.00 29.97 7 VAL D N 1
ATOM 3291 C CA . VAL D 1 7 ? -14.061 99.892 3.347 1.00 29.08 7 VAL D CA 1
ATOM 3292 C C . VAL D 1 7 ? -15.182 100.794 3.691 1.00 28.21 7 VAL D C 1
ATOM 3293 O O . VAL D 1 7 ? -15.577 100.936 4.883 1.00 27.30 7 VAL D O 1
ATOM 3297 N N . TYR D 1 8 ? -15.733 101.461 2.677 1.00 29.10 8 TYR D N 1
ATOM 3298 C CA . TYR D 1 8 ? -16.862 102.367 2.912 1.00 29.06 8 TYR D CA 1
ATOM 3299 C C . TYR D 1 8 ? -17.968 101.612 3.579 1.00 29.52 8 TYR D C 1
ATOM 3300 O O . TYR D 1 8 ? -18.611 102.132 4.494 1.00 28.26 8 TYR D O 1
ATOM 3309 N N . GLN D 1 9 ? -18.322 100.436 3.049 1.00 31.01 9 GLN D N 1
ATOM 3310 C CA . GLN D 1 9 ? -19.436 99.776 3.576 1.00 32.27 9 GLN D CA 1
ATOM 3311 C C . GLN D 1 9 ? -19.213 99.214 5.021 1.00 30.95 9 GLN D C 1
ATOM 3312 O O . GLN D 1 9 ? -20.139 99.216 5.829 1.00 29.35 9 GLN D O 1
ATOM 3318 N N . PHE D 1 10 ? -18.030 98.746 5.325 1.00 29.79 10 PHE D N 1
ATOM 3319 C CA . PHE D 1 10 ? -17.702 98.465 6.708 1.00 29.97 10 PHE D CA 1
ATOM 3320 C C . PHE D 1 10 ? -17.927 99.681 7.664 1.00 27.45 10 PHE D C 1
ATOM 3321 O O . PHE D 1 10 ? -18.491 99.497 8.705 1.00 28.99 10 PHE D O 1
ATOM 3329 N N . ILE D 1 11 ? -17.432 100.882 7.339 1.00 25.51 11 ILE D N 1
ATOM 3330 C CA . ILE D 1 11 ? -17.610 102.055 8.100 1.00 27.23 11 ILE D CA 1
ATOM 3331 C C . ILE D 1 11 ? -19.110 102.310 8.279 1.00 27.61 11 ILE D C 1
ATOM 3332 O O . ILE D 1 11 ? -19.579 102.474 9.386 1.00 28.67 11 ILE D O 1
ATOM 3337 N N . ALA D 1 12 ? -19.862 102.266 7.165 1.00 29.80 12 ALA D N 1
ATOM 3338 C CA . ALA D 1 12 ? -21.299 102.534 7.216 1.00 28.24 12 ALA D CA 1
ATOM 3339 C C . ALA D 1 12 ? -22.025 101.592 8.124 1.00 28.54 12 ALA D C 1
ATOM 3340 O O . ALA D 1 12 ? -22.964 102.006 8.838 1.00 27.84 12 ALA D O 1
ATOM 3342 N N . GLU D 1 13 ? -21.628 100.325 8.040 1.00 28.38 13 GLU D N 1
ATOM 3343 C CA . GLU D 1 13 ? -22.245 99.269 8.815 1.00 29.92 13 GLU D CA 1
ATOM 3344 C C . GLU D 1 13 ? -21.828 99.207 10.295 1.00 30.26 13 GLU D C 1
ATOM 3345 O O . GLU D 1 13 ? -22.484 98.525 11.066 1.00 27.61 13 GLU D O 1
ATOM 3351 N N . ASN D 1 14 ? -20.772 99.924 10.659 1.00 27.98 14 ASN D N 1
ATOM 3352 C CA . ASN D 1 14 ? -20.280 99.870 12.028 1.00 29.09 14 ASN D CA 1
ATOM 3353 C C . ASN D 1 14 ? -20.041 101.221 12.658 1.00 29.61 14 ASN D C 1
ATOM 3354 O O . ASN D 1 14 ? -19.055 101.401 13.437 1.00 30.55 14 ASN D O 1
ATOM 3359 N N . GLN D 1 15 ? -20.897 102.206 12.318 1.00 28.57 15 GLN D N 1
ATOM 3360 C CA . GLN D 1 15 ? -20.708 103.571 12.742 1.00 29.32 15 GLN D CA 1
ATOM 3361 C C . GLN D 1 15 ? -20.612 103.792 14.271 1.00 30.17 15 GLN D C 1
ATOM 3362 O O . GLN D 1 15 ? -19.744 104.514 14.768 1.00 30.47 15 GLN D O 1
ATOM 3368 N N . ASN D 1 16 ? -21.541 103.187 14.981 1.00 29.44 16 ASN D N 1
ATOM 3369 C CA . ASN D 1 16 ? -21.570 103.367 16.440 1.00 30.92 16 ASN D CA 1
ATOM 3370 C C . ASN D 1 16 ? -20.313 102.794 17.093 1.00 29.35 16 ASN D C 1
ATOM 3371 O O . ASN D 1 16 ? -19.720 103.418 18.021 1.00 28.75 16 ASN D O 1
ATOM 3376 N N . GLU D 1 17 ? -19.875 101.650 16.638 1.00 28.98 17 GLU D N 1
ATOM 3377 C CA . GLU D 1 17 ? -18.637 101.030 17.165 1.00 32.10 17 GLU D CA 1
ATOM 3378 C C . GLU D 1 17 ? -17.400 101.837 16.891 1.00 31.32 17 GLU D C 1
ATOM 3379 O O . GLU D 1 17 ? -16.503 102.012 17.750 1.00 28.41 17 GLU D O 1
ATOM 3385 N N . LEU D 1 18 ? -17.284 102.325 15.646 1.00 28.92 18 LEU D N 1
ATOM 3386 C CA . LEU D 1 18 ? -16.181 103.133 15.286 1.00 28.68 18 LEU D CA 1
ATOM 3387 C C . LEU D 1 18 ? -16.146 104.433 16.017 1.00 28.21 18 LEU D C 1
ATOM 3388 O O . LEU D 1 18 ? -15.107 104.868 16.397 1.00 31.25 18 LEU D O 1
ATOM 3393 N N . LEU D 1 19 ? -17.278 105.066 16.228 1.00 30.33 19 LEU D N 1
ATOM 3394 C CA . LEU D 1 19 ? -17.320 106.305 16.939 1.00 31.47 19 LEU D CA 1
ATOM 3395 C C . LEU D 1 19 ? -16.761 106.115 18.357 1.00 31.86 19 LEU D C 1
ATOM 3396 O O . LEU D 1 19 ? -16.126 106.972 18.863 1.00 31.45 19 LEU D O 1
ATOM 3401 N N . GLN D 1 20 ? -17.150 105.062 19.000 1.00 31.81 20 GLN D N 1
ATOM 3402 C CA . GLN D 1 20 ? -16.639 104.790 20.375 1.00 34.61 20 GLN D CA 1
ATOM 3403 C C . GLN D 1 20 ? -15.173 104.507 20.403 1.00 31.85 20 GLN D C 1
ATOM 3404 O O . GLN D 1 20 ? -14.422 104.947 21.265 1.00 29.64 20 GLN D O 1
ATOM 3410 N N . LEU D 1 21 ? -14.736 103.713 19.454 1.00 30.25 21 LEU D N 1
ATOM 3411 C CA . LEU D 1 21 ? -13.358 103.429 19.319 1.00 30.78 21 LEU D CA 1
ATOM 3412 C C . LEU D 1 21 ? -12.485 104.651 19.096 1.00 30.65 21 LEU D C 1
ATOM 3413 O O . LEU D 1 21 ? -11.410 104.809 19.716 1.00 30.23 21 LEU D O 1
ATOM 3418 N N . TRP D 1 22 ? -12.932 105.498 18.172 1.00 27.18 22 TRP D N 1
ATOM 3419 C CA . TRP D 1 22 ? -12.249 106.716 17.857 1.00 27.83 22 TRP D CA 1
ATOM 3420 C C . TRP D 1 22 ? -12.283 107.752 19.024 1.00 27.34 22 TRP D C 1
ATOM 3421 O O . TRP D 1 22 ? -11.293 108.461 19.259 1.00 27.78 22 TRP D O 1
ATOM 3432 N N . THR D 1 23 ? -13.399 107.805 19.687 1.00 28.58 23 THR D N 1
ATOM 3433 C CA . THR D 1 23 ? -13.599 108.746 20.775 1.00 29.76 23 THR D CA 1
ATOM 3434 C C . THR D 1 23 ? -12.643 108.263 21.904 1.00 31.07 23 THR D C 1
ATOM 3435 O O . THR D 1 23 ? -11.948 109.033 22.484 1.00 30.37 23 THR D O 1
ATOM 3439 N N . ASP D 1 24 ? -12.555 106.969 22.126 1.00 31.52 24 ASP D N 1
ATOM 3440 C CA . ASP D 1 24 ? -11.530 106.394 23.059 1.00 33.08 24 ASP D CA 1
ATOM 3441 C C . ASP D 1 24 ? -10.094 106.649 22.701 1.00 32.09 24 ASP D C 1
ATOM 3442 O O . ASP D 1 24 ? -9.282 106.980 23.536 1.00 29.72 24 ASP D O 1
ATOM 3447 N N . THR D 1 25 ? -9.768 106.610 21.409 1.00 30.24 25 THR D N 1
ATOM 3448 C CA . THR D 1 25 ? -8.456 106.980 20.972 1.00 31.30 25 THR D CA 1
ATOM 3449 C C . THR D 1 25 ? -8.124 108.422 21.279 1.00 30.19 25 THR D C 1
ATOM 3450 O O . THR D 1 25 ? -7.031 108.704 21.809 1.00 30.41 25 THR D O 1
ATOM 3454 N N . LEU D 1 26 ? -9.028 109.340 20.939 1.00 29.21 26 LEU D N 1
ATOM 3455 C CA . LEU D 1 26 ? -8.808 110.753 21.292 1.00 28.23 26 LEU D CA 1
ATOM 3456 C C . LEU D 1 26 ? -8.666 110.989 22.808 1.00 30.18 26 LEU D C 1
ATOM 3457 O O . LEU D 1 26 ? -7.813 111.723 23.224 1.00 29.84 26 LEU D O 1
ATOM 3462 N N . LYS D 1 27 ? -9.499 110.328 23.611 1.00 29.22 27 LYS D N 1
ATOM 3463 C CA . LYS D 1 27 ? -9.367 110.451 25.047 1.00 29.74 27 LYS D CA 1
ATOM 3464 C C . LYS D 1 27 ? -8.053 109.963 25.551 1.00 29.46 27 LYS D C 1
ATOM 3465 O O . LYS D 1 27 ? -7.361 110.603 26.439 1.00 28.85 27 LYS D O 1
ATOM 3471 N N . GLU D 1 28 ? -7.609 108.817 25.010 1.00 29.73 28 GLU D N 1
ATOM 3472 C CA . GLU D 1 28 ? -6.380 108.251 25.419 1.00 31.62 28 GLU D CA 1
ATOM 3473 C C . GLU D 1 28 ? -5.223 109.201 25.099 1.00 31.50 28 GLU D C 1
ATOM 3474 O O . GLU D 1 28 ? -4.317 109.486 25.938 1.00 29.81 28 GLU D O 1
ATOM 3480 N N . LEU D 1 29 ? -5.244 109.720 23.919 1.00 28.45 29 LEU D N 1
ATOM 3481 C CA . LEU D 1 29 ? -4.214 110.677 23.498 1.00 30.44 29 LEU D CA 1
ATOM 3482 C C . LEU D 1 29 ? -4.250 111.954 24.286 1.00 29.47 29 LEU D C 1
ATOM 3483 O O . LEU D 1 29 ? -3.213 112.511 24.623 1.00 31.62 29 LEU D O 1
ATOM 3488 N N . SER D 1 30 ? -5.458 112.400 24.690 1.00 30.59 30 SER D N 1
ATOM 3489 C CA . SER D 1 30 ? -5.595 113.651 25.395 1.00 31.40 30 SER D CA 1
ATOM 3490 C C . SER D 1 30 ? -4.937 113.579 26.784 1.00 32.31 30 SER D C 1
ATOM 3491 O O . SER D 1 30 ? -4.442 114.569 27.353 1.00 30.66 30 SER D O 1
ATOM 3494 N N . GLU D 1 31 ? -4.949 112.392 27.379 1.00 33.99 31 GLU D N 1
ATOM 3495 C CA . GLU D 1 31 ? -4.323 112.211 28.715 1.00 35.38 31 GLU D CA 1
ATOM 3496 C C . GLU D 1 31 ? -2.845 112.504 28.663 1.00 37.89 31 GLU D C 1
ATOM 3497 O O . GLU D 1 31 ? -2.227 112.762 29.674 1.00 37.34 31 GLU D O 1
ATOM 3503 N N . GLN D 1 32 ? -2.225 112.441 27.492 1.00 38.38 32 GLN D N 1
ATOM 3504 C CA . GLN D 1 32 ? -0.815 112.817 27.430 1.00 41.78 32 GLN D CA 1
ATOM 3505 C C . GLN D 1 32 ? -0.608 114.306 27.358 1.00 43.16 32 GLN D C 1
ATOM 3506 O O . GLN D 1 32 ? 0.494 114.745 27.446 1.00 44.18 32 GLN D O 1
ATOM 3512 N N . GLU D 1 33 ? -1.666 115.066 27.129 1.00 45.26 33 GLU D N 1
ATOM 3513 C CA . GLU D 1 33 ? -1.577 116.509 26.964 1.00 46.88 33 GLU D CA 1
ATOM 3514 C C . GLU D 1 33 ? -1.789 117.272 28.303 1.00 46.51 33 GLU D C 1
ATOM 3515 O O . GLU D 1 33 ? -2.128 116.652 29.326 1.00 45.89 33 GLU D O 1
ATOM 3521 N N . SER D 1 34 ? -1.561 118.609 28.253 1.00 48.27 34 SER D N 1
ATOM 3522 C CA . SER D 1 34 ? -1.600 119.540 29.443 1.00 49.67 34 SER D CA 1
ATOM 3523 C C . SER D 1 34 ? -2.970 119.581 30.173 1.00 48.92 34 SER D C 1
ATOM 3524 O O . SER D 1 34 ? -3.056 119.661 31.434 1.00 48.71 34 SER D O 1
ATOM 3527 N N . TYR D 1 35 ? -4.002 119.446 29.332 1.00 46.49 35 TYR D N 1
ATOM 3528 C CA . TYR D 1 35 ? -5.403 119.307 29.738 1.00 44.10 35 TYR D CA 1
ATOM 3529 C C . TYR D 1 35 ? -6.212 118.450 28.766 1.00 39.78 35 TYR D C 1
ATOM 3530 O O . TYR D 1 35 ? -5.856 118.217 27.568 1.00 38.92 35 TYR D O 1
ATOM 3539 N N . GLN D 1 36 ? -7.375 118.103 29.257 1.00 35.33 36 GLN D N 1
ATOM 3540 C CA . GLN D 1 36 ? -8.279 117.339 28.446 1.00 33.76 36 GLN D CA 1
ATOM 3541 C C . GLN D 1 36 ? -9.587 118.141 28.255 1.00 33.14 36 GLN D C 1
ATOM 3542 O O . GLN D 1 36 ? -10.090 118.791 29.195 1.00 31.62 36 GLN D O 1
ATOM 3548 N N . LEU D 1 37 ? -10.112 118.076 27.037 1.00 30.47 37 LEU D N 1
ATOM 3549 C CA . LEU D 1 37 ? -11.439 118.555 26.766 1.00 30.84 37 LEU D CA 1
ATOM 3550 C C . LEU D 1 37 ? -12.456 117.567 27.348 1.00 31.71 37 LEU D C 1
ATOM 3551 O O . LEU D 1 37 ? -12.082 116.522 27.964 1.00 30.32 37 LEU D O 1
ATOM 3556 N N . THR D 1 38 ? -13.729 117.796 27.108 1.00 32.15 38 THR D N 1
ATOM 3557 C CA . THR D 1 38 ? -14.773 116.899 27.652 1.00 29.43 38 THR D CA 1
ATOM 3558 C C . THR D 1 38 ? -14.992 115.719 26.749 1.00 28.55 38 THR D C 1
ATOM 3559 O O . THR D 1 38 ? -14.702 115.785 25.530 1.00 25.54 38 THR D O 1
ATOM 3563 N N . ASP D 1 39 ? -15.599 114.668 27.292 1.00 26.95 39 ASP D N 1
ATOM 3564 C CA . ASP D 1 39 ? -15.930 113.521 26.422 1.00 30.87 39 ASP D CA 1
ATOM 3565 C C . ASP D 1 39 ? -16.758 113.915 25.251 1.00 30.56 39 ASP D C 1
ATOM 3566 O O . ASP D 1 39 ? -16.525 113.337 24.149 1.00 28.76 39 ASP D O 1
ATOM 3571 N N . GLN D 1 40 ? -17.734 114.839 25.460 1.00 28.20 40 GLN D N 1
ATOM 3572 C CA . GLN D 1 40 ? -18.596 115.242 24.364 1.00 29.74 40 GLN D CA 1
ATOM 3573 C C . GLN D 1 40 ? -17.854 115.954 23.217 1.00 28.89 40 GLN D C 1
ATOM 3574 O O . GLN D 1 40 ? -18.215 115.773 22.041 1.00 27.45 40 GLN D O 1
ATOM 3580 N N . VAL D 1 41 ? -16.824 116.731 23.541 1.00 26.57 41 VAL D N 1
ATOM 3581 C CA . VAL D 1 41 ? -16.064 117.356 22.522 1.00 28.55 41 VAL D CA 1
ATOM 3582 C C . VAL D 1 41 ? -15.362 116.286 21.589 1.00 27.66 41 VAL D C 1
ATOM 3583 O O . VAL D 1 41 ? -15.374 116.366 20.374 1.00 29.94 41 VAL D O 1
ATOM 3587 N N . TYR D 1 42 ? -14.785 115.274 22.229 1.00 28.43 42 TYR D N 1
ATOM 3588 C CA . TYR D 1 42 ? -14.055 114.235 21.526 1.00 28.72 42 TYR D CA 1
ATOM 3589 C C . TYR D 1 42 ? -15.062 113.404 20.738 1.00 29.30 42 TYR D C 1
ATOM 3590 O O . TYR D 1 42 ? -14.818 113.082 19.544 1.00 28.72 42 TYR D O 1
ATOM 3599 N N . GLU D 1 43 ? -16.191 113.106 21.323 1.00 27.52 43 GLU D N 1
ATOM 3600 C CA . GLU D 1 43 ? -17.222 112.391 20.557 1.00 30.28 43 GLU D CA 1
ATOM 3601 C C . GLU D 1 43 ? -17.698 113.145 19.312 1.00 30.87 43 GLU D C 1
ATOM 3602 O O . GLU D 1 43 ? -17.904 112.566 18.273 1.00 27.98 43 GLU D O 1
ATOM 3608 N N 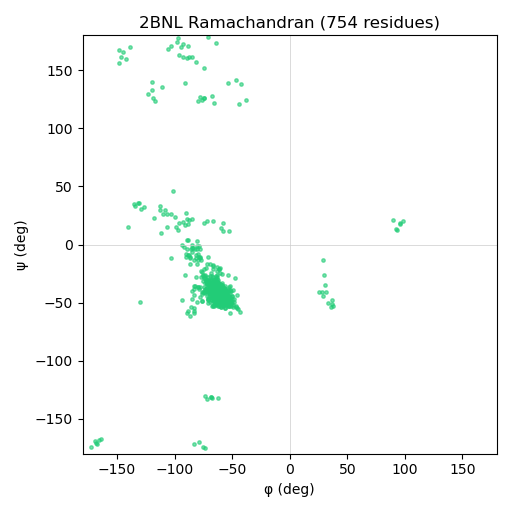. ASN D 1 44 ? -17.859 114.448 19.454 1.00 30.41 44 ASN D N 1
ATOM 3609 C CA . ASN D 1 44 ? -18.270 115.274 18.361 1.00 31.11 44 ASN D CA 1
ATOM 3610 C C . ASN D 1 44 ? -17.211 115.342 17.214 1.00 30.28 44 ASN D C 1
ATOM 3611 O O . ASN D 1 44 ? -17.558 115.439 16.050 1.00 29.67 44 ASN D O 1
ATOM 3616 N N . ILE D 1 45 ? -15.935 115.340 17.546 1.00 29.57 45 ILE D N 1
ATOM 3617 C CA . ILE D 1 45 ? -14.846 115.228 16.605 1.00 31.80 45 ILE D CA 1
ATOM 3618 C C . ILE D 1 45 ? -14.905 113.957 15.825 1.00 29.76 45 ILE D C 1
ATOM 3619 O O . ILE D 1 45 ? -14.802 113.957 14.578 1.00 29.85 45 ILE D O 1
ATOM 3624 N N . SER D 1 46 ? -15.094 112.893 16.540 1.00 31.15 46 SER D N 1
ATOM 3625 C CA . SER D 1 46 ? -15.211 111.585 15.932 1.00 30.61 46 SER D CA 1
ATOM 3626 C C . SER D 1 46 ? -16.350 111.532 14.998 1.00 29.29 46 SER D C 1
ATOM 3627 O O . SER D 1 46 ? -16.204 110.961 13.890 1.00 28.67 46 SER D O 1
ATOM 3630 N N . LYS D 1 47 ? -17.485 112.039 15.420 1.00 29.18 47 LYS D N 1
ATOM 3631 C CA . LYS D 1 47 ? -18.674 112.066 14.575 1.00 30.91 47 LYS D CA 1
ATOM 3632 C C . LYS D 1 47 ? -18.503 112.983 13.345 1.00 30.34 47 LYS D C 1
ATOM 3633 O O . LYS D 1 47 ? -18.899 112.580 12.237 1.00 27.51 47 LYS D O 1
ATOM 3639 N N . GLU D 1 48 ? -17.874 114.165 13.508 1.00 28.97 48 GLU D N 1
ATOM 3640 C CA . GLU D 1 48 ? -17.664 115.075 12.444 1.00 31.07 48 GLU D CA 1
ATOM 3641 C C . GLU D 1 48 ? -16.712 114.352 11.408 1.00 30.92 48 GLU D C 1
ATOM 3642 O O . GLU D 1 48 ? -16.876 114.447 10.190 1.00 31.87 48 GLU D O 1
ATOM 3648 N N . TYR D 1 49 ? -15.750 113.578 11.913 1.00 28.89 49 TYR D N 1
ATOM 3649 C CA . TYR D 1 49 ? -14.843 112.822 11.041 1.00 28.23 49 TYR D CA 1
ATOM 3650 C C . TYR D 1 49 ? -15.513 111.708 10.273 1.00 28.81 49 TYR D C 1
ATOM 3651 O O . TYR D 1 49 ? -15.344 111.607 9.071 1.00 29.56 49 TYR D O 1
ATOM 3660 N N . ILE D 1 50 ? -16.349 110.899 10.922 1.00 29.25 50 ILE D N 1
ATOM 3661 C CA . ILE D 1 50 ? -17.120 109.856 10.229 1.00 30.30 50 ILE D CA 1
ATOM 3662 C C . ILE D 1 50 ? -18.057 110.437 9.139 1.00 27.44 50 ILE D C 1
ATOM 3663 O O . ILE D 1 50 ? -18.267 109.765 8.112 1.00 28.24 50 ILE D O 1
ATOM 3668 N N . ASP D 1 51 ? -18.646 111.576 9.426 1.00 26.62 51 ASP D N 1
ATOM 3669 C CA . ASP D 1 51 ? -19.483 112.279 8.490 1.00 30.93 51 ASP D CA 1
ATOM 3670 C C . ASP D 1 51 ? -18.722 112.677 7.229 1.00 29.96 51 ASP D C 1
ATOM 3671 O O . ASP D 1 51 ? -19.275 112.534 6.075 1.00 31.49 51 ASP D O 1
ATOM 3676 N N . ILE D 1 52 ? -17.495 113.112 7.432 1.00 29.45 52 ILE D N 1
ATOM 3677 C CA . ILE D 1 52 ? -16.559 113.272 6.280 1.00 29.47 52 ILE D CA 1
ATOM 3678 C C . ILE D 1 52 ? -16.339 111.948 5.483 1.00 27.13 52 ILE D C 1
ATOM 3679 O O . ILE D 1 52 ? -16.407 111.903 4.252 1.00 26.58 52 ILE D O 1
ATOM 3684 N N . LEU D 1 53 ? -15.998 110.862 6.190 1.00 27.77 53 LEU D N 1
ATOM 3685 C CA . LEU D 1 53 ? -15.786 109.577 5.570 1.00 27.73 53 LEU D CA 1
ATOM 3686 C C . LEU D 1 53 ? -16.957 109.193 4.699 1.00 29.01 53 LEU D C 1
ATOM 3687 O O . LEU D 1 53 ? -16.773 108.667 3.556 1.00 26.30 53 LEU D O 1
ATOM 3692 N N . LEU D 1 54 ? -18.143 109.357 5.286 1.00 28.70 54 LEU D N 1
ATOM 3693 C CA . LEU D 1 54 ? -19.383 108.919 4.584 1.00 30.17 54 LEU D CA 1
ATOM 3694 C C . LEU D 1 54 ? -19.720 109.720 3.304 1.00 28.33 54 LEU D C 1
ATOM 3695 O O . LEU D 1 54 ? -20.497 109.247 2.455 1.00 28.62 54 LEU D O 1
ATOM 3700 N N . LEU D 1 55 ? -19.112 110.917 3.145 1.00 28.52 55 LEU D N 1
ATOM 3701 C CA . LEU D 1 55 ? -19.126 111.678 1.902 1.00 28.76 55 LEU D CA 1
ATOM 3702 C C . LEU D 1 55 ? -18.054 111.358 0.876 1.00 30.07 55 LEU D C 1
ATOM 3703 O O . LEU D 1 55 ? -18.077 111.919 -0.268 1.00 28.77 55 LEU D O 1
ATOM 3708 N N . SER D 1 56 ? -17.063 110.558 1.293 1.00 28.45 56 SER D N 1
ATOM 3709 C CA . SER D 1 56 ? -15.757 110.407 0.593 1.00 27.77 56 SER D CA 1
ATOM 3710 C C . SER D 1 56 ? -15.584 109.054 -0.124 1.00 27.78 56 SER D C 1
ATOM 3711 O O . SER D 1 56 ? -14.466 108.570 -0.315 1.00 27.54 56 SER D O 1
ATOM 3714 N N . VAL D 1 57 ? -16.696 108.468 -0.570 1.00 26.87 57 VAL D N 1
ATOM 3715 C CA . VAL D 1 57 ? -16.540 107.149 -1.188 1.00 29.18 57 VAL D CA 1
ATOM 3716 C C . VAL D 1 57 ? -15.681 107.248 -2.456 1.00 28.70 57 VAL D C 1
ATOM 3717 O O . VAL D 1 57 ? -15.015 106.247 -2.804 1.00 26.87 57 VAL D O 1
ATOM 3721 N N . LYS D 1 58 ? -15.770 108.391 -3.155 1.00 28.61 58 LYS D N 1
ATOM 3722 C CA . LYS D 1 58 ? -14.936 108.536 -4.367 1.00 29.74 58 LYS D CA 1
ATOM 3723 C C . LYS D 1 58 ? -13.556 108.989 -4.030 1.00 30.67 58 LYS D C 1
ATOM 3724 O O . LYS D 1 58 ? -12.492 108.370 -4.363 1.00 31.55 58 LYS D O 1
ATOM 3730 N N . ASP D 1 59 ? -13.508 110.138 -3.388 1.00 29.18 59 ASP D N 1
ATOM 3731 C CA . ASP D 1 59 ? -12.298 110.771 -3.007 1.00 29.53 59 ASP D CA 1
ATOM 3732 C C . ASP D 1 59 ? -12.673 111.889 -1.954 1.00 30.07 59 ASP D C 1
ATOM 3733 O O . ASP D 1 59 ? -13.827 111.974 -1.521 1.00 28.66 59 ASP D O 1
ATOM 3738 N N . GLU 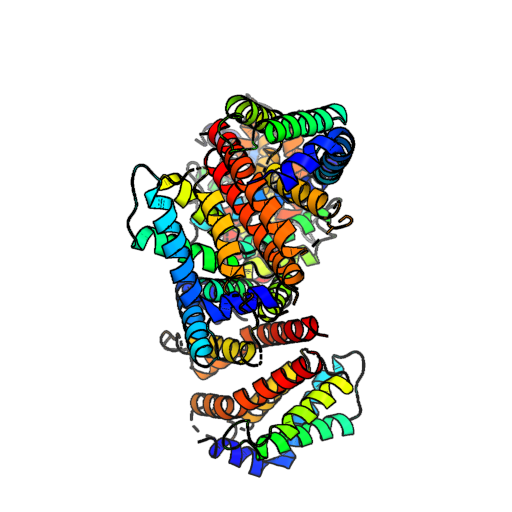D 1 60 ? -11.696 112.757 -1.662 1.00 29.75 60 GLU D N 1
ATOM 3739 C CA . GLU D 1 60 ? -11.819 113.837 -0.640 1.00 29.84 60 GLU D CA 1
ATOM 3740 C C . GLU D 1 60 ? -12.564 115.079 -1.142 1.00 30.69 60 GLU D C 1
ATOM 3741 O O . GLU D 1 60 ? -12.706 116.051 -0.405 1.00 30.55 60 GLU D O 1
ATOM 3747 N N . ASN D 1 61 ? -13.015 115.114 -2.435 1.00 30.71 61 ASN D N 1
ATOM 3748 C CA . ASN D 1 61 ? -13.584 116.346 -2.979 1.00 31.00 61 ASN D CA 1
ATOM 3749 C C . ASN D 1 61 ? -14.979 116.684 -2.494 1.00 29.78 61 ASN D C 1
ATOM 3750 O O . ASN D 1 61 ? -15.257 117.828 -2.215 1.00 32.25 61 ASN D O 1
ATOM 3755 N N . ALA D 1 62 ? -15.858 115.737 -2.365 1.00 31.00 62 ALA D N 1
ATOM 3756 C CA . ALA D 1 62 ? -17.266 116.049 -1.945 1.00 30.69 62 ALA D CA 1
ATOM 3757 C C . ALA D 1 62 ? -17.314 116.641 -0.557 1.00 30.91 62 ALA D C 1
ATOM 3758 O O . ALA D 1 62 ? -18.218 117.383 -0.232 1.00 33.60 62 ALA D O 1
ATOM 3760 N N . ALA D 1 63 ? -16.409 116.199 0.326 1.00 29.68 63 ALA D N 1
ATOM 3761 C CA . ALA D 1 63 ? -16.403 116.634 1.686 1.00 29.92 63 ALA D CA 1
ATOM 3762 C C . ALA D 1 63 ? -15.553 117.905 1.937 1.00 31.00 63 ALA D C 1
ATOM 3763 O O . ALA D 1 63 ? -15.202 118.208 3.108 1.00 28.02 63 ALA D O 1
ATOM 3765 N N . GLU D 1 64 ? -15.326 118.655 0.903 1.00 33.02 64 GLU D N 1
ATOM 3766 C CA . GLU D 1 64 ? -14.499 119.870 0.898 1.00 33.87 64 GLU D CA 1
ATOM 3767 C C . GLU D 1 64 ? -14.804 120.791 2.118 1.00 33.97 64 GLU D C 1
ATOM 3768 O O . GLU D 1 64 ? -13.889 121.181 2.832 1.00 31.07 64 GLU D O 1
ATOM 3774 N N . SER D 1 65 ? -16.074 121.174 2.294 1.00 32.45 65 SER D N 1
ATOM 3775 C CA . SER D 1 65 ? -16.433 122.167 3.264 1.00 34.66 65 SER D CA 1
ATOM 3776 C C . SER D 1 65 ? -16.381 121.543 4.671 1.00 33.50 65 SER D C 1
ATOM 3777 O O . SER D 1 65 ? -15.963 122.196 5.639 1.00 32.58 65 SER D O 1
ATOM 3780 N N . GLN D 1 66 ? -16.862 120.312 4.783 1.00 30.13 66 GLN D N 1
ATOM 3781 C CA . GLN D 1 66 ? -16.781 119.533 5.995 1.00 30.66 66 GLN D CA 1
ATOM 3782 C C . GLN D 1 66 ? -15.336 119.382 6.485 1.00 29.87 66 GLN D C 1
ATOM 3783 O O . GLN D 1 66 ? -15.060 119.430 7.672 1.00 29.42 66 GLN D O 1
ATOM 3789 N N . ILE D 1 67 ? -14.415 119.091 5.558 1.00 29.17 67 ILE D N 1
ATOM 3790 C CA . ILE D 1 67 ? -13.023 118.988 5.878 1.00 28.96 67 ILE D CA 1
ATOM 3791 C C . ILE D 1 67 ? -12.493 120.301 6.439 1.00 30.13 67 ILE D C 1
ATOM 3792 O O . ILE D 1 67 ? -11.740 120.342 7.407 1.00 27.76 67 ILE D O 1
ATOM 3797 N N . SER D 1 68 ? -12.761 121.397 5.751 1.00 30.00 68 SER D N 1
ATOM 3798 C CA . SER D 1 68 ? -12.308 122.684 6.161 1.00 32.08 68 SER D CA 1
ATOM 3799 C C . SER D 1 68 ? -12.831 123.077 7.559 1.00 32.01 68 SER D C 1
ATOM 3800 O O . SER D 1 68 ? -12.091 123.620 8.367 1.00 28.81 68 SER D O 1
ATOM 3803 N N . GLU D 1 69 ? -14.086 122.754 7.840 1.00 32.40 69 GLU D N 1
ATOM 3804 C CA . GLU D 1 69 ? -14.685 122.975 9.138 1.00 32.42 69 GLU D CA 1
ATOM 3805 C C . GLU D 1 69 ? -14.125 122.146 10.251 1.00 32.21 69 GLU D C 1
ATOM 3806 O O . GLU D 1 69 ? -13.889 122.660 11.387 1.00 30.24 69 GLU D O 1
ATOM 3812 N N . LEU D 1 70 ? -13.833 120.869 9.971 1.00 30.96 70 LEU D N 1
ATOM 3813 C CA . LEU D 1 70 ? -13.157 120.068 10.968 1.00 29.42 70 LEU D CA 1
ATOM 3814 C C . LEU D 1 70 ? -11.750 120.566 11.279 1.00 29.93 70 LEU D C 1
ATOM 3815 O O . LEU D 1 70 ? -11.348 120.660 12.480 1.00 30.17 70 LEU D O 1
ATOM 3820 N N . ALA D 1 71 ? -10.972 120.884 10.258 1.00 29.63 71 ALA D N 1
ATOM 3821 C CA . ALA D 1 71 ? -9.627 121.322 10.477 1.00 30.87 71 ALA D CA 1
ATOM 3822 C C . ALA D 1 71 ? -9.624 122.619 11.325 1.00 30.36 71 ALA D C 1
ATOM 3823 O O . ALA D 1 71 ? -8.820 122.743 12.200 1.00 30.96 71 ALA D O 1
ATOM 3825 N N . LEU D 1 72 ? -10.536 123.546 11.006 1.00 31.09 72 LEU D N 1
ATOM 3826 C CA . LEU D 1 72 ? -10.643 124.859 11.714 1.00 31.23 72 LEU D CA 1
ATOM 3827 C C . LEU D 1 72 ? -11.012 124.672 13.158 1.00 30.98 72 LEU D C 1
ATOM 3828 O O . LEU D 1 72 ? -10.373 125.298 14.085 1.00 28.81 72 LEU D O 1
ATOM 3833 N N . ARG D 1 73 ? -11.951 123.747 13.392 1.00 29.59 73 ARG D N 1
ATOM 3834 C CA . ARG D 1 73 ? -12.324 123.419 14.759 1.00 30.19 73 ARG D CA 1
ATOM 3835 C C . ARG D 1 73 ? -11.154 122.774 15.523 1.00 29.36 73 ARG D C 1
ATOM 3836 O O . ARG D 1 73 ? -10.932 123.177 16.664 1.00 29.48 73 ARG D O 1
ATOM 3844 N N . ALA D 1 74 ? -10.388 121.870 14.902 1.00 29.06 74 ALA D N 1
ATOM 3845 C CA . ALA D 1 74 ? -9.212 121.357 15.525 1.00 27.44 74 ALA D CA 1
ATOM 3846 C C . ALA D 1 74 ? -8.189 122.388 15.956 1.00 27.51 74 ALA D C 1
ATOM 3847 O O . ALA D 1 74 ? -7.686 122.364 17.131 1.00 29.40 74 ALA D O 1
ATOM 3849 N N . VAL D 1 75 ? -7.975 123.372 15.116 1.00 26.89 75 VAL D N 1
ATOM 3850 C CA . VAL D 1 75 ? -7.119 124.507 15.421 1.00 28.16 75 VAL D CA 1
ATOM 3851 C C . VAL D 1 75 ? -7.672 125.285 16.593 1.00 29.86 75 VAL D C 1
ATOM 3852 O O . VAL D 1 75 ? -6.946 125.551 17.584 1.00 27.72 75 VAL D O 1
ATOM 3856 N N . GLN D 1 76 ? -8.949 125.556 16.534 1.00 27.65 76 GLN D N 1
ATOM 3857 C CA . GLN D 1 76 ? -9.513 126.472 17.464 1.00 29.04 76 GLN D CA 1
ATOM 3858 C C . GLN D 1 76 ? -9.624 125.904 18.898 1.00 29.29 76 GLN D C 1
ATOM 3859 O O . GLN D 1 76 ? -9.453 126.704 19.863 1.00 29.91 76 GLN D O 1
ATOM 3865 N N . ILE D 1 77 ? -9.838 124.590 19.012 1.00 28.83 77 ILE D N 1
ATOM 3866 C CA . ILE D 1 77 ? -9.975 123.919 20.302 1.00 30.62 77 ILE D CA 1
ATOM 3867 C C . ILE D 1 77 ? -8.599 123.562 20.869 1.00 31.89 77 ILE D C 1
ATOM 3868 O O . ILE D 1 77 ? -8.532 123.076 21.990 1.00 31.69 77 ILE D O 1
ATOM 3873 N N . GLY D 1 78 ? -7.532 123.847 20.112 1.00 29.79 78 GLY D N 1
ATOM 3874 C CA . GLY D 1 78 ? -6.157 123.670 20.572 1.00 30.49 78 GLY D CA 1
ATOM 3875 C C . GLY D 1 78 ? -5.563 122.303 20.292 1.00 29.93 78 GLY D C 1
ATOM 3876 O O . GLY D 1 78 ? -4.621 121.918 20.905 1.00 28.49 78 GLY D O 1
ATOM 3877 N N . LEU D 1 79 ? -6.085 121.538 19.326 1.00 28.34 79 LEU D N 1
ATOM 3878 C CA . LEU D 1 79 ? -5.403 120.324 18.963 1.00 28.21 79 LEU D CA 1
ATOM 3879 C C . LEU D 1 79 ? -4.202 120.717 18.113 1.00 29.27 79 LEU D C 1
ATOM 3880 O O . LEU D 1 79 ? -4.385 121.368 17.075 1.00 32.27 79 LEU D O 1
ATOM 3885 N N . SER D 1 80 ? -3.010 120.319 18.479 1.00 28.36 80 SER D N 1
ATOM 3886 C CA . SER D 1 80 ? -1.808 120.426 17.548 1.00 27.10 80 SER D CA 1
ATOM 3887 C C . SER D 1 80 ? -1.957 119.603 16.310 1.00 27.19 80 SER D C 1
ATOM 3888 O O . SER D 1 80 ? -2.718 118.622 16.280 1.00 26.74 80 SER D O 1
ATOM 3899 N N . LYS D 1 82 ? 0.474 117.677 15.351 1.00 26.87 82 LYS D N 1
ATOM 3900 C CA . LYS D 1 82 ? 1.044 116.456 15.842 1.00 29.16 82 LYS D CA 1
ATOM 3901 C C . LYS D 1 82 ? -0.095 115.563 16.429 1.00 29.20 82 LYS D C 1
ATOM 3902 O O . LYS D 1 82 ? -0.169 114.389 16.166 1.00 30.56 82 LYS D O 1
ATOM 3908 N N . PHE D 1 83 ? -0.878 116.126 17.357 1.00 29.24 83 PHE D N 1
ATOM 3909 C CA . PHE D 1 83 ? -2.013 115.420 17.958 1.00 27.05 83 PHE D CA 1
ATOM 3910 C C . PHE D 1 83 ? -3.025 114.892 16.953 1.00 27.70 83 PHE D C 1
ATOM 3911 O O . PHE D 1 83 ? -3.359 113.726 16.935 1.00 28.71 83 PHE D O 1
ATOM 3919 N N . LEU D 1 84 ? -3.468 115.755 16.062 1.00 27.78 84 LEU D N 1
ATOM 3920 C CA . LEU D 1 84 ? -4.415 115.373 15.063 1.00 27.16 84 LEU D CA 1
ATOM 3921 C C . LEU D 1 84 ? -3.898 114.318 14.142 1.00 26.93 84 LEU D C 1
ATOM 3922 O O . LEU D 1 84 ? -4.577 113.391 13.843 1.00 27.88 84 LEU D O 1
ATOM 3927 N N . ALA D 1 85 ? -2.666 114.448 13.643 1.00 29.12 85 ALA D N 1
ATOM 3928 C CA . ALA D 1 85 ? -2.093 113.433 12.723 1.00 28.61 85 ALA D CA 1
ATOM 3929 C C . ALA D 1 85 ? -1.867 112.107 13.415 1.00 29.94 85 ALA D C 1
ATOM 3930 O O . ALA D 1 85 ? -2.110 111.065 12.858 1.00 25.78 85 ALA D O 1
ATOM 3932 N N . THR D 1 86 ? -1.435 112.177 14.687 1.00 28.74 86 THR D N 1
ATOM 3933 C CA . THR D 1 86 ? -1.309 110.968 15.508 1.00 28.30 86 THR D CA 1
ATOM 3934 C C . THR D 1 86 ? -2.663 110.304 15.644 1.00 28.69 86 THR D C 1
ATOM 3935 O O . THR D 1 86 ? -2.789 109.019 15.433 1.00 26.92 86 THR D O 1
ATOM 3939 N N . ALA D 1 87 ? -3.695 111.135 15.923 1.00 29.28 87 ALA D N 1
ATOM 3940 C CA . ALA D 1 87 ? -5.034 110.590 16.083 1.00 29.65 87 ALA D CA 1
ATOM 3941 C C . ALA D 1 87 ? -5.588 109.909 14.845 1.00 29.26 87 ALA D C 1
ATOM 3942 O O . ALA D 1 87 ? -6.138 108.803 14.892 1.00 28.71 87 ALA D O 1
ATOM 3944 N N . LEU D 1 88 ? -5.454 110.575 13.724 1.00 27.50 88 LEU D N 1
ATOM 3945 C CA . LEU D 1 88 ? -6.012 110.048 12.516 1.00 29.22 88 LEU D CA 1
ATOM 3946 C C . LEU D 1 88 ? -5.248 108.753 12.046 1.00 29.45 88 LEU D C 1
ATOM 3947 O O . LEU D 1 88 ? -5.902 107.814 11.566 1.00 30.65 88 LEU D O 1
ATOM 3952 N N . ALA D 1 89 ? -3.951 108.691 12.248 1.00 31.38 89 ALA D N 1
ATOM 3953 C CA . ALA D 1 89 ? -3.188 107.457 12.013 1.00 29.90 89 ALA D CA 1
ATOM 3954 C C . ALA D 1 89 ? -3.746 106.326 12.885 1.00 30.76 89 ALA D C 1
ATOM 3955 O O . ALA D 1 89 ? -3.986 105.185 12.387 1.00 30.85 89 ALA D O 1
ATOM 3957 N N . GLU D 1 90 ? -3.977 106.579 14.183 1.00 31.48 90 GLU D N 1
ATOM 3958 C CA . GLU D 1 90 ? -4.553 105.505 15.032 1.00 33.08 90 GLU D CA 1
ATOM 3959 C C . GLU D 1 90 ? -5.979 105.157 14.683 1.00 31.28 90 GLU D C 1
ATOM 3960 O O . GLU D 1 90 ? -6.406 103.989 14.860 1.00 29.92 90 GLU D O 1
ATOM 3966 N N . PHE D 1 91 ? -6.754 106.111 14.191 1.00 29.00 91 PHE D N 1
ATOM 3967 C CA . PHE D 1 91 ? -8.150 105.796 13.807 1.00 27.61 91 PHE D CA 1
ATOM 3968 C C . PHE D 1 91 ? -8.176 104.659 12.733 1.00 28.27 91 PHE D C 1
ATOM 3969 O O . PHE D 1 91 ? -8.983 103.719 12.867 1.00 28.67 91 PHE D O 1
ATOM 3977 N N . TRP D 1 92 ? -7.334 104.740 11.701 1.00 30.40 92 TRP D N 1
ATOM 3978 C CA . TRP D 1 92 ? -7.410 103.768 10.603 1.00 28.72 92 TRP D CA 1
ATOM 3979 C C . TRP D 1 92 ? -6.786 102.459 11.034 1.00 30.96 92 TRP D C 1
ATOM 3980 O O . TRP D 1 92 ? -7.283 101.396 10.611 1.00 33.34 92 TRP D O 1
ATOM 3991 N N . LYS D 1 93 ? -5.829 102.506 11.948 1.00 31.19 93 LYS D N 1
ATOM 3992 C CA . LYS D 1 93 ? -5.174 101.293 12.494 1.00 32.14 93 LYS D CA 1
ATOM 3993 C C . LYS D 1 93 ? -6.158 100.466 13.382 1.00 34.09 93 LYS D C 1
ATOM 3994 O O . LYS D 1 93 ? -6.215 99.219 13.329 1.00 32.16 93 LYS D O 1
ATOM 4000 N N . ARG D 1 94 ? -6.982 101.162 14.188 1.00 31.35 94 ARG D N 1
ATOM 4001 C CA . ARG D 1 94 ? -8.004 100.504 14.950 1.00 32.91 94 ARG D CA 1
ATOM 4002 C C . ARG D 1 94 ? -9.097 99.958 14.074 1.00 31.82 94 ARG D C 1
ATOM 4003 O O . ARG D 1 94 ? -9.679 98.876 14.435 1.00 32.14 94 ARG D O 1
ATOM 4011 N N . LEU D 1 95 ? -9.445 100.672 12.966 1.00 31.01 95 LEU D N 1
ATOM 4012 C CA . LEU D 1 95 ? -10.363 100.131 11.978 1.00 32.63 95 LEU D CA 1
ATOM 4013 C C . LEU D 1 95 ? -9.838 98.789 11.369 1.00 32.60 95 LEU D C 1
ATOM 4014 O O . LEU D 1 95 ? -10.580 97.833 11.211 1.00 30.65 95 LEU D O 1
ATOM 4019 N N . TYR D 1 96 ? -8.559 98.777 11.032 1.00 31.79 96 TYR D N 1
ATOM 4020 C CA . TYR D 1 96 ? -7.928 97.572 10.545 1.00 31.92 96 TYR D CA 1
ATOM 4021 C C . TYR D 1 96 ? -8.110 96.386 11.484 1.00 31.02 96 TYR D C 1
ATOM 4022 O O . TYR D 1 96 ? -8.485 95.321 11.045 1.00 30.74 96 TYR D O 1
ATOM 4031 N N . THR D 1 97 ? -7.816 96.563 12.753 1.00 31.04 97 THR D N 1
ATOM 4032 C CA . THR D 1 97 ? -7.968 95.526 13.754 1.00 32.64 97 THR D CA 1
ATOM 4033 C C . THR D 1 97 ? -9.403 94.945 13.752 1.00 33.37 97 THR D C 1
ATOM 4034 O O . THR D 1 97 ? -9.577 93.714 13.796 1.00 33.46 97 THR D O 1
ATOM 4038 N N . LYS D 1 98 ? -10.396 95.792 13.598 1.00 32.32 98 LYS D N 1
ATOM 4039 C CA . LYS D 1 98 ? -11.779 95.333 13.534 1.00 35.91 98 LYS D CA 1
ATOM 4040 C C . LYS D 1 98 ? -12.062 94.642 12.277 1.00 33.66 98 LYS D C 1
ATOM 4041 O O . LYS D 1 98 ? -12.602 93.570 12.301 1.00 34.41 98 LYS D O 1
ATOM 4055 N N . ASN D 1 100 ? -9.952 93.311 10.218 1.00 37.34 100 ASN D N 1
ATOM 4056 C CA . ASN D 1 100 ? -9.059 92.172 9.987 1.00 39.98 100 ASN D CA 1
ATOM 4057 C C . ASN D 1 100 ? -9.580 91.008 10.773 1.00 43.84 100 ASN D C 1
ATOM 4058 O O . ASN D 1 100 ? -9.558 89.921 10.274 1.00 44.69 100 ASN D O 1
ATOM 4063 N N . ASP D 1 101 ? -10.018 91.279 11.990 1.00 48.74 101 ASP D N 1
ATOM 4064 C CA . ASP D 1 101 ? -10.462 90.281 12.952 1.00 53.41 101 ASP D CA 1
ATOM 4065 C C . ASP D 1 101 ? -11.835 89.679 12.560 1.00 56.12 101 ASP D C 1
ATOM 4066 O O . ASP D 1 101 ? -12.179 88.571 12.967 1.00 57.85 101 ASP D O 1
ATOM 4071 N N . LYS D 1 102 ? -12.578 90.393 11.720 1.00 58.93 102 LYS D N 1
ATOM 4072 C CA . LYS D 1 102 ? -13.427 89.762 10.710 1.00 60.36 102 LYS D CA 1
ATOM 4073 C C . LYS D 1 102 ? -12.482 89.467 9.505 1.00 61.03 102 LYS D C 1
ATOM 4074 O O . LYS D 1 102 ? -12.902 89.109 8.388 1.00 62.48 102 LYS D O 1
ATOM 4080 N N . GLU D 1 108 ? -6.818 88.307 2.476 1.00 39.60 108 GLU D N 1
ATOM 4081 C CA . GLU D 1 108 ? -5.457 88.811 2.812 1.00 38.79 108 GLU D CA 1
ATOM 4082 C C . GLU D 1 108 ? -5.431 90.160 3.514 1.00 38.25 108 GLU D C 1
ATOM 4083 O O . GLU D 1 108 ? -5.943 91.199 3.009 1.00 38.51 108 GLU D O 1
ATOM 4089 N N . SER D 1 109 ? -4.841 90.126 4.704 1.00 36.98 109 SER D N 1
ATOM 4090 C CA . SER D 1 109 ? -4.553 91.337 5.511 1.00 37.06 109 SER D CA 1
ATOM 4091 C C . SER D 1 109 ? -3.852 92.445 4.770 1.00 34.84 109 SER D C 1
ATOM 4092 O O . SER D 1 109 ? -4.217 93.533 4.933 1.00 30.98 109 SER D O 1
ATOM 4095 N N . THR D 1 110 ? -2.818 92.127 3.966 1.00 34.25 110 THR D N 1
ATOM 4096 C CA . THR D 1 110 ? -2.090 93.134 3.165 1.00 33.85 110 THR D CA 1
ATOM 4097 C C . THR D 1 110 ? -3.027 93.851 2.213 1.00 33.37 110 THR D C 1
ATOM 4098 O O . THR D 1 110 ? -3.036 95.114 2.157 1.00 33.55 110 THR D O 1
ATOM 4102 N N . GLU D 1 111 ? -3.870 93.078 1.516 1.00 32.37 111 GLU D N 1
ATOM 4103 C CA . GLU D 1 111 ? -4.842 93.692 0.647 1.00 34.41 111 GLU D CA 1
ATOM 4104 C C . GLU D 1 111 ? -5.756 94.691 1.378 1.00 32.68 111 GLU D C 1
ATOM 4105 O O . GLU D 1 111 ? -6.009 95.795 0.908 1.00 32.93 111 GLU D O 1
ATOM 4111 N N . LEU D 1 112 ? -6.227 94.270 2.539 1.00 31.48 112 LEU D N 1
ATOM 4112 C CA . LEU D 1 112 ? -7.090 95.077 3.397 1.00 31.19 112 LEU D CA 1
ATOM 4113 C C . LEU D 1 112 ? -6.394 96.366 3.802 1.00 29.86 112 LEU D C 1
ATOM 4114 O O . LEU D 1 112 ? -6.991 97.459 3.747 1.00 31.70 112 LEU D O 1
ATOM 4119 N N . ILE D 1 113 ? -5.149 96.247 4.242 1.00 30.62 113 ILE D N 1
ATOM 4120 C CA . ILE D 1 113 ? -4.351 97.414 4.560 1.00 28.75 113 ILE D CA 1
ATOM 4121 C C . ILE D 1 113 ? -4.315 98.435 3.445 1.00 29.17 113 ILE D C 1
ATOM 4122 O O . ILE D 1 113 ? -4.526 99.638 3.693 1.00 27.87 113 ILE D O 1
ATOM 4127 N N . TRP D 1 114 ? -4.042 98.008 2.216 1.00 28.33 114 TRP D N 1
ATOM 4128 C CA . TRP D 1 114 ? -3.990 98.942 1.065 1.00 29.79 114 TRP D CA 1
ATOM 4129 C C . TRP D 1 114 ? -5.378 99.430 0.652 1.00 29.18 114 TRP D C 1
ATOM 4130 O O . TRP D 1 114 ? -5.494 100.544 0.237 1.00 28.89 114 TRP D O 1
ATOM 4141 N N . GLN D 1 115 ? -6.422 98.629 0.816 1.00 29.11 115 GLN D N 1
ATOM 4142 C CA . GLN D 1 115 ? -7.807 99.174 0.794 1.00 30.38 115 GLN D CA 1
ATOM 4143 C C . GLN D 1 115 ? -8.100 100.334 1.766 1.00 28.48 115 GLN D C 1
ATOM 4144 O O . GLN D 1 115 ? -8.618 101.385 1.360 1.00 29.87 115 GLN D O 1
ATOM 4150 N N . ILE D 1 116 ? -7.757 100.138 3.016 1.00 28.41 116 ILE D N 1
ATOM 4151 C CA . ILE D 1 116 ? -7.894 101.137 4.007 1.00 29.89 116 ILE D CA 1
ATOM 4152 C C . ILE D 1 116 ? -7.046 102.396 3.621 1.00 30.62 116 ILE D C 1
ATOM 4153 O O . ILE D 1 116 ? -7.539 103.524 3.662 1.00 28.70 116 ILE D O 1
ATOM 4158 N N . ASP D 1 117 ? -5.803 102.169 3.192 1.00 28.89 117 ASP D N 1
ATOM 4159 C CA . ASP D 1 117 ? -4.929 103.273 2.905 1.00 29.44 117 ASP D CA 1
ATOM 4160 C C . ASP D 1 117 ? -5.553 104.075 1.751 1.00 30.88 117 ASP D C 1
ATOM 4161 O O . ASP D 1 117 ? -5.542 105.300 1.770 1.00 29.87 117 ASP D O 1
ATOM 4166 N N . ARG D 1 118 ? -5.957 103.371 0.677 1.00 29.89 118 ARG D N 1
ATOM 4167 C CA . ARG D 1 118 ? -6.531 104.053 -0.499 1.00 32.24 118 ARG D CA 1
ATOM 4168 C C . ARG D 1 118 ? -7.741 105.013 -0.158 1.00 29.83 118 ARG D C 1
ATOM 4169 O O . ARG D 1 118 ? -7.871 106.075 -0.718 1.00 28.90 118 ARG D O 1
ATOM 4177 N N . PHE D 1 119 ? -8.597 104.618 0.771 1.00 29.31 119 PHE D N 1
ATOM 4178 C CA . PHE D 1 119 ? -9.721 105.383 1.184 1.00 27.14 119 PHE D CA 1
ATOM 4179 C C . PHE D 1 119 ? -9.360 106.528 2.083 1.00 27.73 119 PHE D C 1
ATOM 4180 O O . PHE D 1 119 ? -9.813 107.680 1.873 1.00 30.04 119 PHE D O 1
ATOM 4188 N N . PHE D 1 120 ? -8.555 106.267 3.100 1.00 27.94 120 PHE D N 1
ATOM 4189 C CA . PHE D 1 120 ? -8.220 107.308 4.137 1.00 27.78 120 PHE D CA 1
ATOM 4190 C C . PHE D 1 120 ? -7.181 108.308 3.767 1.00 27.86 120 PHE D C 1
ATOM 4191 O O . PHE D 1 120 ? -7.294 109.441 4.098 1.00 28.29 120 PHE D O 1
ATOM 4199 N N . SER D 1 121 ? -6.177 107.899 3.039 1.00 26.79 121 SER D N 1
ATOM 4200 C CA . SER D 1 121 ? -4.976 108.721 2.907 1.00 29.32 121 SER D CA 1
ATOM 4201 C C . SER D 1 121 ? -5.324 110.109 2.257 1.00 29.14 121 SER D C 1
ATOM 4202 O O . SER D 1 121 ? -4.912 111.151 2.797 1.00 30.18 121 SER D O 1
ATOM 4205 N N . PRO D 1 122 ? -6.075 110.135 1.097 1.00 30.09 122 PRO D N 1
ATOM 4206 C CA . PRO D 1 122 ? -6.383 111.473 0.548 1.00 30.24 122 PRO D CA 1
ATOM 4207 C C . PRO D 1 122 ? -7.276 112.349 1.422 1.00 28.27 122 PRO D C 1
ATOM 4208 O O . PRO D 1 122 ? -7.197 113.557 1.318 1.00 27.49 122 PRO D O 1
ATOM 4212 N N . ILE D 1 123 ? -8.166 111.712 2.199 1.00 28.28 123 ILE D N 1
ATOM 4213 C CA . ILE D 1 123 ? -9.020 112.415 3.199 1.00 27.81 123 ILE D CA 1
ATOM 4214 C C . ILE D 1 123 ? -8.158 113.063 4.240 1.00 25.66 123 ILE D C 1
ATOM 4215 O O . ILE D 1 123 ? -8.212 114.311 4.530 1.00 25.51 123 ILE D O 1
ATOM 4220 N N . ASN D 1 124 ? -7.279 112.240 4.813 1.00 27.24 124 ASN D N 1
ATOM 4221 C CA . ASN D 1 124 ? -6.455 112.736 5.924 1.00 26.20 124 ASN D CA 1
ATOM 4222 C C . ASN D 1 124 ? -5.461 113.773 5.428 1.00 26.96 124 ASN D C 1
ATOM 4223 O O . ASN D 1 124 ? -5.238 114.726 6.088 1.00 26.02 124 ASN D O 1
ATOM 4228 N N . THR D 1 125 ? -4.820 113.578 4.269 1.00 25.83 125 THR D N 1
ATOM 4229 C CA . THR D 1 125 ? -3.864 114.591 3.782 1.00 27.52 125 THR D CA 1
ATOM 4230 C C . THR D 1 125 ? -4.561 115.966 3.453 1.00 27.01 125 THR D C 1
ATOM 4231 O O . THR D 1 125 ? -3.996 117.036 3.727 1.00 28.32 125 THR D O 1
ATOM 4235 N N . GLU D 1 126 ? -5.850 115.883 3.109 1.00 28.59 126 GLU D N 1
ATOM 4236 C CA . GLU D 1 126 ? -6.671 117.123 2.871 1.00 29.49 126 GLU D CA 1
ATOM 4237 C C . GLU D 1 126 ? -6.986 117.814 4.198 1.00 27.62 126 GLU D C 1
ATOM 4238 O O . GLU D 1 126 ? -6.915 118.990 4.317 1.00 26.78 126 GLU D O 1
ATOM 4244 N N . ILE D 1 127 ? -7.299 117.046 5.198 1.00 28.33 127 ILE D N 1
ATOM 4245 C CA . ILE D 1 127 ? -7.459 117.580 6.534 1.00 28.65 127 ILE D CA 1
ATOM 4246 C C . ILE D 1 127 ? -6.173 118.266 6.944 1.00 27.66 127 ILE D C 1
ATOM 4247 O O . ILE D 1 127 ? -6.229 119.386 7.490 1.00 30.04 127 ILE D O 1
ATOM 4252 N N . PHE D 1 128 ? -5.039 117.583 6.842 1.00 26.34 128 PHE D N 1
ATOM 4253 C CA . PHE D 1 128 ? -3.834 118.210 7.202 1.00 24.89 128 PHE D CA 1
ATOM 4254 C C . PHE D 1 128 ? -3.622 119.552 6.457 1.00 24.39 128 PHE D C 1
ATOM 4255 O O . PHE D 1 128 ? -3.118 120.504 7.030 1.00 24.89 128 PHE D O 1
ATOM 4263 N N . ASN D 1 129 ? -3.834 119.561 5.140 1.00 25.33 129 ASN D N 1
ATOM 4264 C CA . ASN D 1 129 ? -3.681 120.747 4.359 1.00 26.57 129 ASN D CA 1
ATOM 4265 C C . ASN D 1 129 ? -4.543 121.895 4.898 1.00 25.64 129 ASN D C 1
ATOM 4266 O O . ASN D 1 129 ? -4.069 123.065 5.030 1.00 28.45 129 ASN D O 1
ATOM 4271 N N . GLN D 1 130 ? -5.794 121.570 5.194 1.00 26.49 130 GLN D N 1
ATOM 4272 C CA . GLN D 1 130 ? -6.820 122.590 5.731 1.00 28.44 130 GLN D CA 1
ATOM 4273 C C . GLN D 1 130 ? -6.433 123.101 7.090 1.00 30.10 130 GLN D C 1
ATOM 4274 O O . GLN D 1 130 ? -6.529 124.300 7.333 1.00 26.87 130 GLN D O 1
ATOM 4280 N N . TYR D 1 131 ? -5.808 122.242 7.881 1.00 29.76 131 TYR D N 1
ATOM 4281 C CA . TYR D 1 131 ? -5.288 122.649 9.158 1.00 29.10 131 TYR D CA 1
ATOM 4282 C C . TYR D 1 131 ? -4.225 123.749 9.054 1.00 29.43 131 TYR D C 1
ATOM 4283 O O . TYR D 1 131 ? -4.319 124.821 9.697 1.00 29.91 131 TYR D O 1
ATOM 4292 N N . SER D 1 132 ? -3.215 123.501 8.208 1.00 28.41 132 SER D N 1
ATOM 4293 C CA . SER D 1 132 ? -2.082 124.322 8.077 1.00 30.73 132 SER D CA 1
ATOM 4294 C C . SER D 1 132 ? -2.555 125.553 7.371 1.00 33.29 132 SER D C 1
ATOM 4295 O O . SER D 1 132 ? -2.075 126.698 7.672 1.00 32.44 132 SER D O 1
ATOM 4298 N N . ILE D 1 133 ? -3.424 125.370 6.388 1.00 34.71 133 ILE D N 1
ATOM 4299 C CA . ILE D 1 133 ? -3.956 126.568 5.632 1.00 39.04 133 ILE D CA 1
ATOM 4300 C C . ILE D 1 133 ? -4.741 127.530 6.515 1.00 40.66 133 ILE D C 1
ATOM 4301 O O . ILE D 1 133 ? -4.767 128.745 6.315 1.00 41.92 133 ILE D O 1
ATOM 4306 N N . SER D 1 134 ? -5.399 126.996 7.506 1.00 42.65 134 SER D N 1
ATOM 4307 C CA . SER D 1 134 ? -6.051 127.886 8.417 1.00 44.73 134 SER D CA 1
ATOM 4308 C C . SER D 1 134 ? -4.939 128.984 8.830 1.00 46.60 134 SER D C 1
ATOM 4309 O O . SER D 1 134 ? -5.204 130.202 8.917 1.00 46.76 134 SER D O 1
ATOM 4312 N N . TRP D 1 135 ? -3.682 128.560 9.030 1.00 47.85 135 TRP D N 1
ATOM 4313 C CA . TRP D 1 135 ? -2.630 129.408 9.634 1.00 47.55 135 TRP D CA 1
ATOM 4314 C C . TRP D 1 135 ? -2.020 130.247 8.531 1.00 48.68 135 TRP D C 1
ATOM 4315 O O . TRP D 1 135 ? -1.835 131.464 8.658 1.00 47.25 135 TRP D O 1
ATOM 4326 N N . GLU D 1 136 ? -1.708 129.573 7.436 1.00 50.19 136 GLU D N 1
ATOM 4327 C CA . GLU D 1 136 ? -1.340 130.203 6.193 1.00 51.53 136 GLU D CA 1
ATOM 4328 C C . GLU D 1 136 ? -2.695 130.620 5.554 1.00 53.18 136 GLU D C 1
ATOM 4329 O O . GLU D 1 136 ? -3.125 131.764 5.608 1.00 55.25 136 GLU D O 1
ATOM 4335 N N . SER E 1 3 ? 42.804 117.749 39.403 1.00 43.95 3 SER E N 1
ATOM 4336 C CA . SER E 1 3 ? 41.819 118.435 38.512 1.00 41.84 3 SER E CA 1
ATOM 4337 C C . SER E 1 3 ? 41.937 118.156 36.990 1.00 41.50 3 SER E C 1
ATOM 4338 O O . SER E 1 3 ? 43.034 117.994 36.391 1.00 42.00 3 SER E O 1
ATOM 4341 N N . ASN E 1 4 ? 40.777 118.176 36.355 1.00 37.89 4 ASN E N 1
ATOM 4342 C CA . ASN E 1 4 ? 40.678 118.093 34.880 1.00 35.61 4 ASN E CA 1
ATOM 4343 C C . ASN E 1 4 ? 40.486 119.465 34.211 1.00 33.75 4 ASN E C 1
ATOM 4344 O O . ASN E 1 4 ? 40.138 119.559 33.016 1.00 31.05 4 ASN E O 1
ATOM 4349 N N . GLN E 1 5 ? 40.759 120.554 34.991 1.00 32.48 5 GLN E N 1
ATOM 4350 C CA . GLN E 1 5 ? 40.423 121.877 34.567 1.00 32.37 5 GLN E CA 1
ATOM 4351 C C . GLN E 1 5 ? 41.166 122.240 33.281 1.00 32.20 5 GLN E C 1
ATOM 4352 O O . GLN E 1 5 ? 40.578 122.934 32.411 1.00 31.91 5 GLN E O 1
ATOM 4358 N N . THR E 1 6 ? 42.447 121.854 33.166 1.00 30.43 6 THR E N 1
ATOM 4359 C CA . THR E 1 6 ? 43.229 122.253 31.936 1.00 30.35 6 THR E CA 1
ATOM 4360 C C . THR E 1 6 ? 42.684 121.636 30.620 1.00 28.72 6 THR E C 1
ATOM 4361 O O . THR E 1 6 ? 42.405 122.321 29.608 1.00 29.05 6 THR E O 1
ATOM 4365 N N . VAL E 1 7 ? 42.496 120.346 30.604 1.00 30.45 7 VAL E N 1
ATOM 4366 C CA . VAL E 1 7 ? 41.952 119.697 29.416 1.00 31.96 7 VAL E CA 1
ATOM 4367 C C . VAL E 1 7 ? 40.492 120.131 29.190 1.00 31.06 7 VAL E C 1
ATOM 4368 O O . VAL E 1 7 ? 40.050 120.293 28.033 1.00 28.86 7 VAL E O 1
ATOM 4372 N N . TYR E 1 8 ? 39.723 120.207 30.271 1.00 30.90 8 TYR E N 1
ATOM 4373 C CA . TYR E 1 8 ? 38.358 120.604 30.184 1.00 32.54 8 TYR E CA 1
ATOM 4374 C C . TYR E 1 8 ? 38.312 121.965 29.517 1.00 32.40 8 TYR E C 1
ATOM 4375 O O . TYR E 1 8 ? 37.472 122.217 28.617 1.00 33.35 8 TYR E O 1
ATOM 4384 N N . GLN E 1 9 ? 39.146 122.905 29.962 1.00 32.81 9 GLN E N 1
ATOM 4385 C CA . GLN E 1 9 ? 39.027 124.222 29.401 1.00 33.51 9 GLN E CA 1
ATOM 4386 C C . GLN E 1 9 ? 39.465 124.309 27.919 1.00 31.94 9 GLN E C 1
ATOM 4387 O O . GLN E 1 9 ? 38.803 124.978 27.121 1.00 30.82 9 GLN E O 1
ATOM 4393 N N . PHE E 1 10 ? 40.445 123.538 27.519 1.00 32.28 10 PHE E N 1
ATOM 4394 C CA . PHE E 1 10 ? 40.766 123.440 26.129 1.00 32.18 10 PHE E CA 1
ATOM 4395 C C . PHE E 1 10 ? 39.594 122.906 25.281 1.00 32.13 10 PHE E C 1
ATOM 4396 O O . PHE E 1 10 ? 39.296 123.456 24.224 1.00 29.13 10 PHE E O 1
ATOM 4404 N N . ILE E 1 11 ? 38.896 121.873 25.783 1.00 31.53 11 ILE E N 1
ATOM 4405 C CA . ILE E 1 11 ? 37.754 121.349 25.095 1.00 31.64 11 ILE E CA 1
ATOM 4406 C C . ILE E 1 11 ? 36.695 122.418 24.971 1.00 30.85 11 ILE E C 1
ATOM 4407 O O . ILE E 1 11 ? 36.135 122.671 23.877 1.00 30.46 11 ILE E O 1
ATOM 4412 N N . ALA E 1 12 ? 36.404 123.085 26.100 1.00 32.39 12 ALA E N 1
ATOM 4413 C CA . ALA E 1 12 ? 35.344 124.108 26.138 1.00 29.48 12 ALA E CA 1
ATOM 4414 C C . ALA E 1 12 ? 35.661 125.254 25.201 1.00 30.16 12 ALA E C 1
ATOM 4415 O O . ALA E 1 12 ? 34.743 125.832 24.637 1.00 28.78 12 ALA E O 1
ATOM 4417 N N . GLU E 1 13 ? 36.941 125.589 25.073 1.00 29.40 13 GLU E N 1
ATOM 4418 C CA . GLU E 1 13 ? 37.365 126.701 24.217 1.00 30.76 13 GLU E CA 1
ATOM 4419 C C . GLU E 1 13 ? 37.477 126.379 22.748 1.00 32.29 13 GLU E C 1
ATOM 4420 O O . GLU E 1 13 ? 37.670 127.262 21.981 1.00 31.25 13 GLU E O 1
ATOM 4426 N N . ASN E 1 14 ? 37.374 125.103 22.367 1.00 32.49 14 ASN E N 1
ATOM 4427 C CA . ASN E 1 14 ? 37.650 124.613 21.010 1.00 34.19 14 ASN E CA 1
ATOM 4428 C C . ASN E 1 14 ? 36.594 123.679 20.521 1.00 32.80 14 ASN E C 1
ATOM 4429 O O . ASN E 1 14 ? 36.894 122.744 19.742 1.00 33.62 14 ASN E O 1
ATOM 4434 N N . GLN E 1 15 ? 35.354 123.906 20.932 1.00 33.48 15 GLN E N 1
ATOM 4435 C CA . GLN E 1 15 ? 34.284 122.934 20.699 1.00 35.58 15 GLN E CA 1
ATOM 4436 C C . GLN E 1 15 ? 34.035 122.732 19.160 1.00 36.18 15 GLN E C 1
ATOM 4437 O O . GLN E 1 15 ? 33.869 121.619 18.696 1.00 35.57 15 GLN E O 1
ATOM 4443 N N . ASN E 1 16 ? 34.013 123.803 18.391 1.00 35.41 16 ASN E N 1
ATOM 4444 C CA . ASN E 1 16 ? 33.690 123.637 16.998 1.00 37.81 16 ASN E CA 1
ATOM 4445 C C . ASN E 1 16 ? 34.804 122.899 16.232 1.00 36.15 16 ASN E C 1
ATOM 4446 O O . ASN E 1 16 ? 34.564 122.030 15.389 1.00 35.76 16 ASN E O 1
ATOM 4451 N N . GLU E 1 17 ? 36.041 123.235 16.543 1.00 35.99 17 GLU E N 1
ATOM 4452 C CA . GLU E 1 17 ? 37.188 122.591 15.948 1.00 37.73 17 GLU E CA 1
ATOM 4453 C C . GLU E 1 17 ? 37.304 121.106 16.288 1.00 36.92 17 GLU E C 1
ATOM 4454 O O . GLU E 1 17 ? 37.595 120.283 15.453 1.00 32.78 17 GLU E O 1
ATOM 4460 N N . LEU E 1 18 ? 36.995 120.767 17.535 1.00 35.28 18 LEU E N 1
ATOM 4461 C CA . LEU E 1 18 ? 36.944 119.377 17.931 1.00 34.48 18 LEU E CA 1
ATOM 4462 C C . LEU E 1 18 ? 35.832 118.610 17.335 1.00 33.40 18 LEU E C 1
ATOM 4463 O O . LEU E 1 18 ? 36.058 117.492 17.027 1.00 36.60 18 LEU E O 1
ATOM 4468 N N . LEU E 1 19 ? 34.650 119.200 17.159 1.00 34.92 19 LEU E N 1
ATOM 4469 C CA . LEU E 1 19 ? 33.559 118.585 16.481 1.00 34.94 19 LEU E CA 1
ATOM 4470 C C . LEU E 1 19 ? 33.919 118.168 15.050 1.00 35.34 19 LEU E C 1
ATOM 4471 O O . LEU E 1 19 ? 33.656 117.030 14.630 1.00 32.97 19 LEU E O 1
ATOM 4476 N N . GLN E 1 20 ? 34.488 119.128 14.331 1.00 36.22 20 GLN E N 1
ATOM 4477 C CA . GLN E 1 20 ? 35.012 118.893 12.964 1.00 37.28 20 GLN E CA 1
ATOM 4478 C C . GLN E 1 20 ? 36.053 117.780 12.928 1.00 36.01 20 GLN E C 1
ATOM 4479 O O . GLN E 1 20 ? 35.963 116.891 12.103 1.00 35.13 20 GLN E O 1
ATOM 4485 N N . LEU E 1 21 ? 37.043 117.823 13.809 1.00 34.37 21 LEU E N 1
ATOM 4486 C CA . LEU E 1 21 ? 38.058 116.812 13.863 1.00 34.94 21 LEU E CA 1
ATOM 4487 C C . LEU E 1 21 ? 37.521 115.411 14.171 1.00 33.19 21 LEU E C 1
ATOM 4488 O O . LEU E 1 21 ? 37.970 114.408 13.585 1.00 32.11 21 LEU E O 1
ATOM 4493 N N . TRP E 1 22 ? 36.616 115.316 15.116 1.00 31.36 22 TRP E N 1
ATOM 4494 C CA . TRP E 1 22 ? 36.081 114.055 15.513 1.00 30.96 22 TRP E CA 1
ATOM 4495 C C . TRP E 1 22 ? 35.104 113.472 14.499 1.00 31.26 22 TRP E C 1
ATOM 4496 O O . TRP E 1 22 ? 35.074 112.247 14.310 1.00 29.38 22 TRP E O 1
ATOM 4507 N N . THR E 1 23 ? 34.293 114.343 13.899 1.00 31.03 23 THR E N 1
ATOM 4508 C CA . THR E 1 23 ? 33.490 113.948 12.796 1.00 32.13 23 THR E CA 1
ATOM 4509 C C . THR E 1 23 ? 34.332 113.342 11.665 1.00 33.21 23 THR E C 1
ATOM 4510 O O . THR E 1 23 ? 34.006 112.288 11.184 1.00 34.72 23 THR E O 1
ATOM 4514 N N . ASP E 1 24 ? 35.445 113.978 11.338 1.00 32.83 24 ASP E N 1
ATOM 4515 C CA . ASP E 1 24 ? 36.285 113.532 10.223 1.00 34.54 24 ASP E CA 1
ATOM 4516 C C . ASP E 1 24 ? 36.963 112.245 10.581 1.00 33.63 24 ASP E C 1
ATOM 4517 O O . ASP E 1 24 ? 37.158 111.351 9.764 1.00 31.93 24 ASP E O 1
ATOM 4522 N N . THR E 1 25 ? 37.289 112.104 11.857 1.00 34.04 25 THR E N 1
ATOM 4523 C CA . THR E 1 25 ? 37.801 110.816 12.387 1.00 33.91 25 THR E CA 1
ATOM 4524 C C . THR E 1 25 ? 36.845 109.602 12.208 1.00 32.58 25 THR E C 1
ATOM 4525 O O . THR E 1 25 ? 37.216 108.556 11.675 1.00 28.54 25 THR E O 1
ATOM 4529 N N . LEU E 1 26 ? 35.611 109.801 12.612 1.00 31.75 26 LEU E N 1
ATOM 4530 C CA . LEU E 1 26 ? 34.521 108.840 12.398 1.00 31.61 26 LEU E CA 1
ATOM 4531 C C . LEU E 1 26 ? 34.336 108.505 10.951 1.00 32.36 26 LEU E C 1
ATOM 4532 O O . LEU E 1 26 ? 34.252 107.329 10.618 1.00 30.64 26 LEU E O 1
ATOM 4537 N N . LYS E 1 27 ? 34.353 109.542 10.092 1.00 32.28 27 LYS E N 1
ATOM 4538 C CA . LYS E 1 27 ? 34.192 109.301 8.655 1.00 3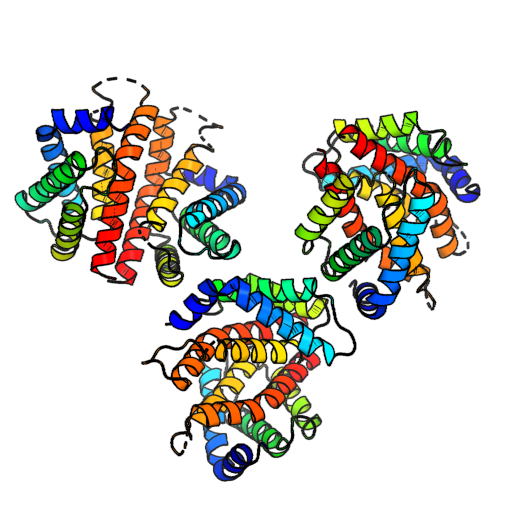2.66 27 LYS E CA 1
ATOM 4539 C C . LYS E 1 27 ? 35.316 108.473 8.124 1.00 32.77 27 LYS E C 1
ATOM 4540 O O . LYS E 1 27 ? 35.122 107.529 7.347 1.00 30.55 27 LYS E O 1
ATOM 4546 N N . GLU E 1 28 ? 36.538 108.812 8.551 1.00 32.61 28 GLU E N 1
ATOM 4547 C CA . GLU E 1 28 ? 37.719 108.117 8.036 1.00 33.08 28 GLU E CA 1
ATOM 4548 C C . GLU E 1 28 ? 37.688 106.681 8.464 1.00 31.86 28 GLU E C 1
ATOM 4549 O O . GLU E 1 28 ? 37.946 105.785 7.656 1.00 28.60 28 GLU E O 1
ATOM 4555 N N . LEU E 1 29 ? 37.315 106.413 9.728 1.00 31.26 29 LEU E N 1
ATOM 4556 C CA . LEU E 1 29 ? 37.205 105.066 10.197 1.00 31.98 29 LEU E CA 1
ATOM 4557 C C . LEU E 1 29 ? 36.122 104.283 9.542 1.00 32.19 29 LEU E C 1
ATOM 4558 O O . LEU E 1 29 ? 36.329 103.113 9.291 1.00 34.51 29 LEU E O 1
ATOM 4563 N N . SER E 1 30 ? 34.996 104.914 9.271 1.00 33.50 30 SER E N 1
ATOM 4564 C CA . SER E 1 30 ? 33.859 104.280 8.582 1.00 36.13 30 SER E CA 1
ATOM 4565 C C . SER E 1 30 ? 34.175 103.829 7.144 1.00 36.53 30 SER E C 1
ATOM 4566 O O . SER E 1 30 ? 33.524 102.951 6.634 1.00 36.53 30 SER E O 1
ATOM 4569 N N . GLU E 1 31 ? 35.175 104.421 6.523 1.00 37.69 31 GLU E N 1
ATOM 4570 C CA . GLU E 1 31 ? 35.666 103.960 5.227 1.00 39.94 31 GLU E CA 1
ATOM 4571 C C . GLU E 1 31 ? 36.146 102.525 5.264 1.00 41.85 31 GLU E C 1
ATOM 4572 O O . GLU E 1 31 ? 36.174 101.837 4.212 1.00 41.63 31 GLU E O 1
ATOM 4578 N N . GLN E 1 32 ? 36.552 102.045 6.442 1.00 43.54 32 GLN E N 1
ATOM 4579 C CA . GLN E 1 32 ? 36.935 100.636 6.572 1.00 45.43 32 GLN E CA 1
ATOM 4580 C C . GLN E 1 32 ? 35.756 99.746 6.938 1.00 44.48 32 GLN E C 1
ATOM 4581 O O . GLN E 1 32 ? 35.899 98.531 7.091 1.00 44.16 32 GLN E O 1
ATOM 4587 N N . GLU E 1 33 ? 34.584 100.318 7.010 1.00 43.51 33 GLU E N 1
ATOM 4588 C CA . GLU E 1 33 ? 33.423 99.521 7.391 1.00 44.89 33 GLU E CA 1
ATOM 4589 C C . GLU E 1 33 ? 32.567 99.266 6.180 1.00 44.42 33 GLU E C 1
ATOM 4590 O O . GLU E 1 33 ? 32.795 99.861 5.092 1.00 40.17 33 GLU E O 1
ATOM 4596 N N . SER E 1 34 ? 31.610 98.344 6.381 1.00 45.89 34 SER E N 1
ATOM 4597 C CA . SER E 1 34 ? 30.812 97.701 5.284 1.00 48.05 34 SER E CA 1
ATOM 4598 C C . SER E 1 34 ? 29.951 98.677 4.584 1.00 49.20 34 SER E C 1
ATOM 4599 O O . SER E 1 34 ? 29.747 98.605 3.289 1.00 49.14 34 SER E O 1
ATOM 4602 N N . TYR E 1 35 ? 29.337 99.540 5.414 1.00 48.01 35 TYR E N 1
ATOM 4603 C CA . TYR E 1 35 ? 28.679 100.692 4.812 1.00 49.37 35 TYR E CA 1
ATOM 4604 C C . TYR E 1 35 ? 28.870 101.897 5.804 1.00 47.59 35 TYR E C 1
ATOM 4605 O O . TYR E 1 35 ? 29.258 101.693 7.000 1.00 49.54 35 TYR E O 1
ATOM 4614 N N . GLN E 1 36 ? 28.590 103.072 5.254 1.00 44.74 36 GLN E N 1
ATOM 4615 C CA . GLN E 1 36 ? 28.790 104.400 5.862 1.00 45.10 36 GLN E CA 1
ATOM 4616 C C . GLN E 1 36 ? 27.333 104.986 5.971 1.00 41.38 36 GLN E C 1
ATOM 4617 O O . GLN E 1 36 ? 26.534 105.123 5.013 1.00 39.81 36 GLN E O 1
ATOM 4623 N N . LEU E 1 37 ? 27.053 105.320 7.201 1.00 38.61 37 LEU E N 1
ATOM 4624 C CA . LEU E 1 37 ? 26.075 106.256 7.517 1.00 37.01 37 LEU E CA 1
ATOM 4625 C C . LEU E 1 37 ? 26.525 107.590 6.937 1.00 34.17 37 LEU E C 1
ATOM 4626 O O . LEU E 1 37 ? 27.660 107.811 6.536 1.00 31.92 37 LEU E O 1
ATOM 4631 N N . THR E 1 38 ? 25.675 108.536 7.021 1.00 33.75 38 THR E N 1
ATOM 4632 C CA . THR E 1 38 ? 25.933 109.863 6.470 1.00 33.78 38 THR E CA 1
ATOM 4633 C C . THR E 1 38 ? 26.652 110.836 7.438 1.00 33.05 38 THR E C 1
ATOM 4634 O O . THR E 1 38 ? 26.766 110.629 8.611 1.00 32.58 38 THR E O 1
ATOM 4638 N N . ASP E 1 39 ? 27.074 111.977 6.934 1.00 32.34 39 ASP E N 1
ATOM 4639 C CA . ASP E 1 39 ? 27.910 112.826 7.677 1.00 33.10 39 ASP E CA 1
ATOM 4640 C C . ASP E 1 39 ? 27.222 113.375 8.888 1.00 33.59 39 ASP E C 1
ATOM 4641 O O . ASP E 1 39 ? 27.878 113.552 9.916 1.00 33.06 39 ASP E O 1
ATOM 4646 N N . GLN E 1 40 ? 25.902 113.641 8.774 1.00 33.51 40 GLN E N 1
ATOM 4647 C CA . GLN E 1 40 ? 25.147 114.175 9.865 1.00 32.92 40 GLN E CA 1
ATOM 4648 C C . GLN E 1 40 ? 25.056 113.257 11.034 1.00 32.69 40 GLN E C 1
ATOM 4649 O O . GLN E 1 40 ? 25.027 113.692 12.212 1.00 31.68 40 GLN E O 1
ATOM 4655 N N . VAL E 1 41 ? 24.983 111.963 10.717 1.00 30.58 41 VAL E N 1
ATOM 4656 C CA . VAL E 1 41 ? 24.987 110.947 11.702 1.00 32.09 41 VAL E CA 1
ATOM 4657 C C . VAL E 1 41 ? 26.290 111.029 12.550 1.00 31.88 41 VAL E C 1
ATOM 4658 O O . VAL E 1 41 ? 26.206 111.052 13.749 1.00 30.92 41 VAL E O 1
ATOM 4662 N N . TYR E 1 42 ? 27.441 111.091 11.881 1.00 30.02 42 TYR E N 1
ATOM 4663 C CA . TYR E 1 42 ? 28.727 111.163 12.586 1.00 30.80 42 TYR E CA 1
ATOM 4664 C C . TYR E 1 42 ? 28.913 112.502 13.297 1.00 29.10 42 TYR E C 1
ATOM 4665 O O . TYR E 1 42 ? 29.423 112.486 14.433 1.00 31.28 42 TYR E O 1
ATOM 4674 N N . GLU E 1 43 ? 28.380 113.604 12.752 1.00 28.75 43 GLU E N 1
ATOM 4675 C CA . GLU E 1 43 ? 28.512 114.914 13.390 1.00 31.28 43 GLU E CA 1
ATOM 4676 C C . GLU E 1 43 ? 27.704 114.909 14.711 1.00 32.43 43 GLU E C 1
ATOM 4677 O O . GLU E 1 43 ? 28.194 115.298 15.723 1.00 34.90 43 GLU E O 1
ATOM 4683 N N . ASN E 1 44 ? 26.522 114.317 14.693 1.00 32.08 44 ASN E N 1
ATOM 4684 C CA . ASN E 1 44 ? 25.691 114.156 15.904 1.00 31.65 44 ASN E CA 1
ATOM 4685 C C . ASN E 1 44 ? 26.327 113.342 16.926 1.00 31.02 44 ASN E C 1
ATOM 4686 O O . ASN E 1 44 ? 26.226 113.668 18.135 1.00 31.33 44 ASN E O 1
ATOM 4691 N N . ILE E 1 45 ? 26.906 112.209 16.514 1.00 32.32 45 ILE E N 1
ATOM 4692 C CA . ILE E 1 45 ? 27.711 111.395 17.428 1.00 32.80 45 ILE E CA 1
ATOM 4693 C C . ILE E 1 45 ? 28.823 112.237 18.142 1.00 31.84 45 ILE E C 1
ATOM 4694 O O . ILE E 1 45 ? 28.978 112.207 19.379 1.00 31.16 45 ILE E O 1
ATOM 4699 N N . SER E 1 46 ? 29.609 112.934 17.341 1.00 32.11 46 SER E N 1
ATOM 4700 C CA . SER E 1 46 ? 30.695 113.824 17.838 1.00 33.41 46 SER E CA 1
ATOM 4701 C C . SER E 1 46 ? 30.214 114.851 18.841 1.00 31.85 46 SER E C 1
ATOM 4702 O O . SER E 1 46 ? 30.853 115.049 19.846 1.00 32.46 46 SER E O 1
ATOM 4705 N N . LYS E 1 47 ? 29.087 115.489 18.540 1.00 31.92 47 LYS E N 1
ATOM 4706 C CA . LYS E 1 47 ? 28.467 116.523 19.433 1.00 31.53 47 LYS E CA 1
ATOM 4707 C C . LYS E 1 47 ? 27.968 115.937 20.717 1.00 33.06 47 LYS E C 1
ATOM 4708 O O . LYS E 1 47 ? 28.211 116.486 21.798 1.00 31.07 47 LYS E O 1
ATOM 4714 N N . GLU E 1 48 ? 27.350 114.760 20.602 1.00 32.85 48 GLU E N 1
ATOM 4715 C CA . GLU E 1 48 ? 26.864 114.058 21.777 1.00 34.71 48 GLU E CA 1
ATOM 4716 C C . GLU E 1 48 ? 28.022 113.693 22.677 1.00 32.96 48 GLU E C 1
ATOM 4717 O O . GLU E 1 48 ? 27.886 113.783 23.912 1.00 31.52 48 GLU E O 1
ATOM 4723 N N . TYR E 1 49 ? 29.108 113.228 22.102 1.00 30.42 49 TYR E N 1
ATOM 4724 C CA . TYR E 1 49 ? 30.319 112.951 22.858 1.00 30.92 49 TYR E CA 1
ATOM 4725 C C . TYR E 1 49 ? 30.943 114.185 23.553 1.00 30.88 49 TYR E C 1
ATOM 4726 O O . TYR E 1 49 ? 31.259 114.162 24.756 1.00 29.51 49 TYR E O 1
ATOM 4735 N N . ILE E 1 50 ? 31.027 115.276 22.860 1.00 32.15 50 ILE E N 1
ATOM 4736 C CA . ILE E 1 50 ? 31.543 116.502 23.430 1.00 32.63 50 ILE E CA 1
ATOM 4737 C C . ILE E 1 50 ? 30.624 116.970 24.554 1.00 31.03 50 ILE E C 1
ATOM 4738 O O . ILE E 1 50 ? 31.112 117.439 25.594 1.00 31.89 50 ILE E O 1
ATOM 4743 N N . ASP E 1 51 ? 29.324 116.847 24.378 1.00 32.29 51 ASP E N 1
ATOM 4744 C CA . ASP E 1 51 ? 28.399 117.230 25.451 1.00 33.20 51 ASP E CA 1
ATOM 4745 C C . ASP E 1 51 ? 28.658 116.396 26.748 1.00 33.59 51 ASP E C 1
ATOM 4746 O O . ASP E 1 51 ? 28.570 116.917 27.872 1.00 33.05 51 ASP E O 1
ATOM 4751 N N . ILE E 1 52 ? 28.903 115.108 26.561 1.00 31.10 52 ILE E N 1
ATOM 4752 C CA . ILE E 1 52 ? 29.316 114.237 27.656 1.00 29.95 52 ILE E CA 1
ATOM 4753 C C . ILE E 1 52 ? 30.583 114.738 28.320 1.00 29.60 52 ILE E C 1
ATOM 4754 O O . ILE E 1 52 ? 30.646 114.841 29.580 1.00 29.87 52 ILE E O 1
ATOM 4759 N N . LEU E 1 53 ? 31.600 115.085 27.524 1.00 28.30 53 LEU E N 1
ATOM 4760 C CA . LEU E 1 53 ? 32.841 115.613 28.040 1.00 29.95 53 LEU E CA 1
ATOM 4761 C C . LEU E 1 53 ? 32.570 116.854 28.918 1.00 30.95 53 LEU E C 1
ATOM 4762 O O . LEU E 1 53 ? 33.143 117.008 29.995 1.00 28.91 53 LEU E O 1
ATOM 4767 N N . LEU E 1 54 ? 31.711 117.743 28.420 1.00 30.52 54 LEU E N 1
ATOM 4768 C CA . LEU E 1 54 ? 31.450 118.987 29.136 1.00 31.21 54 LEU E CA 1
ATOM 4769 C C . LEU E 1 54 ? 30.668 118.817 30.484 1.00 29.92 54 LEU E C 1
ATOM 4770 O O . LEU E 1 54 ? 30.637 119.758 31.232 1.00 29.48 54 LEU E O 1
ATOM 4775 N N . LEU E 1 55 ? 30.023 117.659 30.705 1.00 30.30 55 LEU E N 1
ATOM 4776 C CA . LEU E 1 55 ? 29.390 117.306 31.927 1.00 31.43 55 LEU E CA 1
ATOM 4777 C C . LEU E 1 55 ? 30.372 116.653 32.905 1.00 32.15 55 LEU E C 1
ATOM 4778 O O . LEU E 1 55 ? 29.967 116.362 34.010 1.00 30.83 55 LEU E O 1
ATOM 4783 N N . SER E 1 56 ? 31.585 116.271 32.437 1.00 32.13 56 SER E N 1
ATOM 4784 C CA . SER E 1 56 ? 32.414 115.247 33.123 1.00 32.06 56 SER E CA 1
ATOM 4785 C C . SER E 1 56 ? 33.713 115.804 33.801 1.00 32.05 56 SER E C 1
ATOM 4786 O O . SER E 1 56 ? 34.741 115.126 33.869 1.00 31.50 56 SER E O 1
ATOM 4789 N N . VAL E 1 57 ? 33.706 117.090 34.186 1.00 29.15 57 VAL E N 1
ATOM 4790 C CA . VAL E 1 57 ? 34.915 117.692 34.741 1.00 29.73 57 VAL E CA 1
ATOM 4791 C C . VAL E 1 57 ? 35.375 116.949 35.986 1.00 29.44 57 VAL E C 1
ATOM 4792 O O . VAL E 1 57 ? 36.555 116.824 36.195 1.00 30.73 57 VAL E O 1
ATOM 4796 N N . LYS E 1 58 ? 34.421 116.448 36.778 1.00 31.63 58 LYS E N 1
ATOM 4797 C CA . LYS E 1 58 ? 34.756 115.736 38.048 1.00 31.94 58 LYS E CA 1
ATOM 4798 C C . LYS E 1 58 ? 35.104 114.272 37.685 1.00 32.73 58 LYS E C 1
ATOM 4799 O O . LYS E 1 58 ? 36.207 113.753 37.960 1.00 35.00 58 LYS E O 1
ATOM 4805 N N . ASP E 1 59 ? 34.159 113.621 37.037 1.00 32.26 59 ASP E N 1
ATOM 4806 C CA . ASP E 1 59 ? 34.240 112.221 36.695 1.00 31.92 59 ASP E CA 1
ATOM 4807 C C . ASP E 1 59 ? 33.088 111.961 35.727 1.00 31.35 59 ASP E C 1
ATOM 4808 O O . ASP E 1 59 ? 32.390 112.895 35.346 1.00 29.11 59 ASP E O 1
ATOM 4813 N N . GLU E 1 60 ? 32.857 110.668 35.479 1.00 32.07 60 GLU E N 1
ATOM 4814 C CA . GLU E 1 60 ? 31.827 110.149 34.550 1.00 32.00 60 GLU E CA 1
ATOM 4815 C C . GLU E 1 60 ? 30.448 110.061 35.119 1.00 32.94 60 GLU E C 1
ATOM 4816 O O . GLU E 1 60 ? 29.494 109.768 34.409 1.00 33.18 60 GLU E O 1
ATOM 4822 N N . ASN E 1 61 ? 30.289 110.379 36.412 1.00 32.75 61 ASN E N 1
ATOM 4823 C CA . ASN E 1 61 ? 28.965 110.176 36.999 1.00 33.81 61 ASN E CA 1
ATOM 4824 C C . ASN E 1 61 ? 27.880 111.172 36.576 1.00 32.74 61 ASN E C 1
ATOM 4825 O O . ASN E 1 61 ? 26.735 110.740 36.395 1.00 31.47 61 ASN E O 1
ATOM 4830 N N . ALA E 1 62 ? 28.189 112.474 36.423 1.00 33.93 62 ALA E N 1
ATOM 4831 C CA . ALA E 1 62 ? 27.148 113.452 36.020 1.00 34.49 62 ALA E CA 1
ATOM 4832 C C . ALA E 1 62 ? 26.490 113.145 34.694 1.00 34.48 62 ALA E C 1
ATOM 4833 O O . ALA E 1 62 ? 25.256 113.366 34.466 1.00 36.27 62 ALA E O 1
ATOM 4835 N N . ALA E 1 63 ? 27.293 112.613 33.776 1.00 34.54 63 ALA E N 1
ATOM 4836 C CA . ALA E 1 63 ? 26.749 112.298 32.511 1.00 33.42 63 ALA E CA 1
ATOM 4837 C C . ALA E 1 63 ? 26.171 110.913 32.321 1.00 33.05 63 ALA E C 1
ATOM 4838 O O . ALA E 1 63 ? 26.120 110.403 31.218 1.00 32.54 63 ALA E O 1
ATOM 4840 N N . GLU E 1 64 ? 25.715 110.292 33.370 1.00 33.01 64 GLU E N 1
ATOM 4841 C CA . GLU E 1 64 ? 25.261 108.899 33.354 1.00 33.74 64 GLU E CA 1
ATOM 4842 C C . GLU E 1 64 ? 24.238 108.644 32.227 1.00 33.36 64 GLU E C 1
ATOM 4843 O O . GLU E 1 64 ? 24.388 107.696 31.491 1.00 34.82 64 GLU E O 1
ATOM 4849 N N . SER E 1 65 ? 23.220 109.471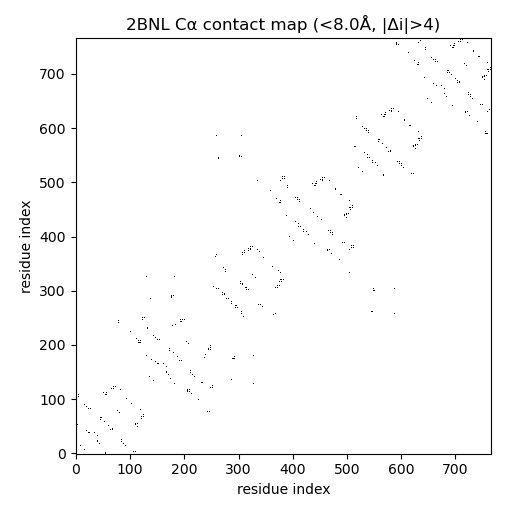 32.127 1.00 33.61 65 SER E N 1
ATOM 4850 C CA . SER E 1 65 ? 22.090 109.292 31.222 1.00 35.21 65 SER E CA 1
ATOM 4851 C C . SER E 1 65 ? 22.543 109.553 29.773 1.00 34.37 65 SER E C 1
ATOM 4852 O O . SER E 1 65 ? 22.153 108.806 28.917 1.00 32.05 65 SER E O 1
ATOM 4855 N N . GLN E 1 66 ? 23.432 110.538 29.600 1.00 32.92 66 GLN E N 1
ATOM 4856 C CA . GLN E 1 66 ? 23.989 110.891 28.347 1.00 34.22 66 GLN E CA 1
ATOM 4857 C C . GLN E 1 66 ? 24.875 109.779 27.820 1.00 31.86 66 GLN E C 1
ATOM 4858 O O . GLN E 1 66 ? 24.875 109.457 26.629 1.00 31.24 66 GLN E O 1
ATOM 4864 N N . ILE E 1 67 ? 25.653 109.211 28.696 1.00 30.79 67 ILE E N 1
ATOM 4865 C CA . ILE E 1 67 ? 26.491 108.056 28.365 1.00 31.45 67 ILE E CA 1
ATOM 4866 C C . ILE E 1 67 ? 25.677 106.856 27.871 1.00 31.20 67 ILE E C 1
ATOM 4867 O O . ILE E 1 67 ? 26.022 106.201 26.847 1.00 32.52 67 ILE E O 1
ATOM 4872 N N . SER E 1 68 ? 24.678 106.522 28.638 1.00 32.57 68 SER E N 1
ATOM 4873 C CA . SER E 1 68 ? 23.781 105.441 28.345 1.00 34.21 68 SER E CA 1
ATOM 4874 C C . SER E 1 68 ? 23.040 105.679 26.982 1.00 32.58 68 SER E C 1
ATOM 4875 O O . SER E 1 68 ? 22.876 104.715 26.209 1.00 31.04 68 SER E O 1
ATOM 4878 N N . GLU E 1 69 ? 22.582 106.909 26.722 1.00 34.71 69 GLU E N 1
ATOM 4879 C CA . GLU E 1 69 ? 22.012 107.281 25.395 1.00 35.47 69 GLU E CA 1
ATOM 4880 C C . GLU E 1 69 ? 22.948 107.123 24.224 1.00 34.36 69 GLU E C 1
ATOM 4881 O O . GLU E 1 69 ? 22.534 106.563 23.220 1.00 33.90 69 GLU E O 1
ATOM 4887 N N . LEU E 1 70 ? 24.195 107.623 24.316 1.00 34.14 70 LEU E N 1
ATOM 4888 C CA . LEU E 1 70 ? 25.135 107.465 23.261 1.00 31.30 70 LEU E CA 1
ATOM 4889 C C . LEU E 1 70 ? 25.448 106.021 23.046 1.00 32.33 70 LEU E C 1
ATOM 4890 O O . LEU E 1 70 ? 25.557 105.516 21.903 1.00 29.95 70 LEU E O 1
ATOM 4895 N N . ALA E 1 71 ? 25.685 105.291 24.139 1.00 30.24 71 ALA E N 1
ATOM 4896 C CA . ALA E 1 71 ? 26.034 103.865 23.930 1.00 31.55 71 ALA E CA 1
ATOM 4897 C C . ALA E 1 71 ? 24.886 103.097 23.212 1.00 31.10 71 ALA E C 1
ATOM 4898 O O . ALA E 1 71 ? 25.124 102.257 22.318 1.00 32.42 71 ALA E O 1
ATOM 4900 N N . LEU E 1 72 ? 23.670 103.290 23.657 1.00 32.89 72 LEU E N 1
ATOM 4901 C CA . LEU E 1 72 ? 22.504 102.673 22.981 1.00 32.44 72 LEU E CA 1
ATOM 4902 C C . LEU E 1 72 ? 22.383 103.040 21.488 1.00 32.11 72 LEU E C 1
ATOM 4903 O O . LEU E 1 72 ? 22.191 102.174 20.598 1.00 30.09 72 LEU E O 1
ATOM 4908 N N . ARG E 1 73 ? 22.591 104.315 21.220 1.00 31.90 73 ARG E N 1
ATOM 4909 C CA . ARG E 1 73 ? 22.537 104.796 19.876 1.00 33.18 73 ARG E CA 1
ATOM 4910 C C . ARG E 1 73 ? 23.617 104.136 19.016 1.00 32.56 73 ARG E C 1
ATOM 4911 O O . ARG E 1 73 ? 23.309 103.705 17.934 1.00 30.73 73 ARG E O 1
ATOM 4919 N N . ALA E 1 74 ? 24.852 103.995 19.541 1.00 31.29 74 ALA E N 1
ATOM 4920 C CA . ALA E 1 74 ? 25.870 103.239 18.823 1.00 31.39 74 ALA E CA 1
ATOM 4921 C C . ALA E 1 74 ? 25.471 101.845 18.429 1.00 30.88 74 ALA E C 1
ATOM 4922 O O . ALA E 1 74 ? 25.651 101.358 17.321 1.00 30.09 74 ALA E O 1
ATOM 4924 N N . VAL E 1 75 ? 24.911 101.141 19.414 1.00 30.09 75 VAL E N 1
ATOM 4925 C CA . VAL E 1 75 ? 24.361 99.852 19.190 1.00 29.80 75 VAL E CA 1
ATOM 4926 C C . VAL E 1 75 ? 23.303 99.806 18.063 1.00 30.48 75 VAL E C 1
ATOM 4927 O O . VAL E 1 75 ? 23.392 99.011 17.125 1.00 31.27 75 VAL E O 1
ATOM 4931 N N . GLN E 1 76 ? 22.365 100.682 18.161 1.00 30.72 76 GLN E N 1
ATOM 4932 C CA . GLN E 1 76 ? 21.186 100.680 17.347 1.00 31.84 76 GLN E CA 1
ATOM 4933 C C . GLN E 1 76 ? 21.509 101.038 15.905 1.00 31.82 76 GLN E C 1
ATOM 4934 O O . GLN E 1 76 ? 20.911 100.498 14.986 1.00 31.96 76 GLN E O 1
ATOM 4940 N N . ILE E 1 77 ? 22.430 101.968 15.742 1.00 32.87 77 ILE E N 1
ATOM 4941 C CA . ILE E 1 77 ? 22.839 102.346 14.354 1.00 34.32 77 ILE E CA 1
ATOM 4942 C C . ILE E 1 77 ? 23.831 101.375 13.691 1.00 35.39 77 ILE E C 1
ATOM 4943 O O . ILE E 1 77 ? 24.245 101.601 12.542 1.00 35.68 77 ILE E O 1
ATOM 4948 N N . GLY E 1 78 ? 24.333 100.426 14.475 1.00 33.89 78 GLY E N 1
ATOM 4949 C CA . GLY E 1 78 ? 25.182 99.333 14.027 1.00 35.55 78 GLY E CA 1
ATOM 4950 C C . GLY E 1 78 ? 26.687 99.549 14.171 1.00 34.46 78 GLY E C 1
ATOM 4951 O O . GLY E 1 78 ? 27.427 98.908 13.455 1.00 36.45 78 GLY E O 1
ATOM 4952 N N . LEU E 1 79 ? 27.144 100.494 15.000 1.00 32.78 79 LEU E N 1
ATOM 4953 C CA . LEU E 1 79 ? 28.556 100.533 15.362 1.00 33.86 79 LEU E CA 1
ATOM 4954 C C . LEU E 1 79 ? 28.975 99.354 16.206 1.00 33.48 79 LEU E C 1
ATOM 4955 O O . LEU E 1 79 ? 28.396 99.104 17.224 1.00 34.55 79 LEU E O 1
ATOM 4960 N N . SER E 1 80 ? 30.025 98.650 15.812 1.00 32.61 80 SER E N 1
ATOM 4961 C CA . SER E 1 80 ? 30.570 97.599 16.689 1.00 33.03 80 SER E CA 1
ATOM 4962 C C . SER E 1 80 ? 31.287 98.215 17.909 1.00 32.56 80 SER E C 1
ATOM 4963 O O . SER E 1 80 ? 31.717 99.381 17.935 1.00 30.33 80 SER E O 1
ATOM 4974 N N . LYS E 1 82 ? 34.220 97.197 18.822 1.00 31.83 82 LYS E N 1
ATOM 4975 C CA . LYS E 1 82 ? 35.537 97.353 18.234 1.00 32.27 82 LYS E CA 1
ATOM 4976 C C . LYS E 1 82 ? 35.690 98.746 17.588 1.00 31.01 82 LYS E C 1
ATOM 4977 O O . LYS E 1 82 ? 36.706 99.471 17.801 1.00 34.11 82 LYS E O 1
ATOM 4983 N N . PHE E 1 83 ? 34.714 99.085 16.751 1.00 32.34 83 PHE E N 1
ATOM 4984 C CA . PHE E 1 83 ? 34.658 100.428 16.098 1.00 30.66 83 PHE E CA 1
ATOM 4985 C C . PHE E 1 83 ? 34.591 101.612 17.063 1.00 30.32 83 PHE E C 1
ATOM 4986 O O . PHE E 1 83 ? 35.307 102.576 16.959 1.00 30.38 83 PHE E O 1
ATOM 4994 N N . LEU E 1 84 ? 33.662 101.581 17.940 1.00 30.24 84 LEU E N 1
ATOM 4995 C CA . LEU E 1 84 ? 33.545 102.584 18.994 1.00 30.56 84 LEU E CA 1
ATOM 4996 C C . LEU E 1 84 ? 34.793 102.774 19.835 1.00 28.80 84 LEU E C 1
ATOM 4997 O O . LEU E 1 84 ? 35.251 103.892 20.016 1.00 31.13 84 LEU E O 1
ATOM 5002 N N . ALA E 1 85 ? 35.400 101.689 20.286 1.00 30.90 85 ALA E N 1
ATOM 5003 C CA . ALA E 1 85 ? 36.623 101.783 21.074 1.00 31.76 85 ALA E CA 1
ATOM 5004 C C . ALA E 1 85 ? 37.769 102.308 20.226 1.00 32.18 85 ALA E C 1
ATOM 5005 O O . ALA E 1 85 ? 38.572 103.086 20.720 1.00 31.04 85 ALA E O 1
ATOM 5007 N N . THR E 1 86 ? 37.821 101.911 18.941 1.00 29.68 86 THR E N 1
ATOM 5008 C CA . THR E 1 86 ? 38.875 102.396 18.101 1.00 29.85 86 THR E CA 1
ATOM 5009 C C . THR E 1 86 ? 38.692 103.890 17.956 1.00 29.45 86 THR E C 1
ATOM 5010 O O . THR E 1 86 ? 39.670 104.668 17.974 1.00 29.94 86 THR E O 1
ATOM 5014 N N . ALA E 1 87 ? 37.475 104.341 17.690 1.00 30.42 87 ALA E N 1
ATOM 5015 C CA . ALA E 1 87 ? 37.224 105.737 17.497 1.00 30.89 87 ALA E CA 1
ATOM 5016 C C . ALA E 1 87 ? 37.499 106.606 18.737 1.00 32.56 87 ALA E C 1
ATOM 5017 O O . ALA E 1 87 ? 38.067 107.676 18.626 1.00 30.45 87 ALA E O 1
ATOM 5019 N N . LEU E 1 88 ? 37.043 106.181 19.905 1.00 32.89 88 LEU E N 1
ATOM 5020 C CA . LEU E 1 88 ? 37.313 106.954 21.139 1.00 32.31 88 LEU E CA 1
ATOM 5021 C C . LEU E 1 88 ? 38.827 107.012 21.431 1.00 33.63 88 LEU E C 1
ATOM 5022 O O . LEU E 1 88 ? 39.317 108.095 21.838 1.00 33.17 88 LEU E O 1
ATOM 5027 N N . ALA E 1 89 ? 39.577 105.938 21.154 1.00 33.14 89 ALA E N 1
ATOM 5028 C CA . ALA E 1 89 ? 41.010 105.974 21.262 1.00 34.55 89 ALA E CA 1
ATOM 5029 C C . ALA E 1 89 ? 41.607 107.061 20.318 1.00 34.60 89 ALA E C 1
ATOM 5030 O O . ALA E 1 89 ? 42.438 107.902 20.672 1.00 34.42 89 ALA E O 1
ATOM 5032 N N . GLU E 1 90 ? 41.206 107.023 19.060 1.00 35.84 90 GLU E N 1
ATOM 5033 C CA . GLU E 1 90 ? 41.661 108.061 18.161 1.00 36.23 90 GLU E CA 1
ATOM 5034 C C . GLU E 1 90 ? 41.253 109.474 18.552 1.00 34.43 90 GLU E C 1
ATOM 5035 O O . GLU E 1 90 ? 41.954 110.409 18.249 1.00 33.74 90 GLU E O 1
ATOM 5041 N N . PHE E 1 91 ? 40.041 109.672 19.070 1.00 32.32 91 PHE E N 1
ATOM 5042 C CA . PHE E 1 91 ? 39.571 110.992 19.459 1.00 31.39 91 PHE E CA 1
ATOM 5043 C C . PHE E 1 91 ? 40.554 111.688 20.397 1.00 32.33 91 PHE E C 1
ATOM 5044 O O . PHE E 1 91 ? 40.916 112.882 20.175 1.00 30.89 91 PHE E O 1
ATOM 5052 N N . TRP E 1 92 ? 41.047 110.955 21.386 1.00 32.17 92 TRP E N 1
ATOM 5053 C CA . TRP E 1 92 ? 41.829 111.650 22.459 1.00 33.61 92 TRP E CA 1
ATOM 5054 C C . TRP E 1 92 ? 43.222 111.823 21.907 1.00 33.94 92 TRP E C 1
ATOM 5055 O O . TRP E 1 92 ? 43.909 112.766 22.280 1.00 32.99 92 TRP E O 1
ATOM 5066 N N . LYS E 1 93 ? 43.635 110.927 21.015 1.00 33.40 93 LYS E N 1
ATOM 5067 C CA . LYS E 1 93 ? 44.957 111.096 20.403 1.00 35.81 93 LYS E CA 1
ATOM 5068 C C . LYS E 1 93 ? 45.057 112.288 19.491 1.00 34.86 93 LYS E C 1
ATOM 5069 O O . LYS E 1 93 ? 46.119 112.930 19.383 1.00 34.45 93 LYS E O 1
ATOM 5075 N N . ARG E 1 94 ? 43.994 112.582 18.772 1.00 34.15 94 ARG E N 1
ATOM 5076 C CA . ARG E 1 94 ? 43.975 113.711 17.872 1.00 35.63 94 ARG E CA 1
ATOM 5077 C C . ARG E 1 94 ? 43.809 115.014 18.644 1.00 34.65 94 ARG E C 1
ATOM 5078 O O . ARG E 1 94 ? 44.292 116.045 18.245 1.00 32.92 94 ARG E O 1
ATOM 5086 N N . LEU E 1 95 ? 43.249 114.927 19.834 1.00 34.31 95 LEU E N 1
ATOM 5087 C CA . LEU E 1 95 ? 43.165 116.063 20.703 1.00 33.44 95 LEU E CA 1
ATOM 5088 C C . LEU E 1 95 ? 44.577 116.347 21.234 1.00 33.13 95 LEU E C 1
ATOM 5089 O O . LEU E 1 95 ? 44.980 117.495 21.385 1.00 32.02 95 LEU E O 1
ATOM 5094 N N . TYR E 1 96 ? 45.278 115.299 21.630 1.00 32.59 96 TYR E N 1
ATOM 5095 C CA . TYR E 1 96 ? 46.657 115.433 22.020 1.00 33.03 96 TYR E CA 1
ATOM 5096 C C . TYR E 1 96 ? 47.491 116.221 20.988 1.00 33.90 96 TYR E C 1
ATOM 5097 O O . TYR E 1 96 ? 48.178 117.174 21.327 1.00 32.38 96 TYR E O 1
ATOM 5106 N N . THR E 1 97 ? 47.447 115.783 19.750 1.00 35.07 97 THR E N 1
ATOM 5107 C CA . THR E 1 97 ? 48.074 116.503 18.636 1.00 37.67 97 THR E CA 1
ATOM 5108 C C . THR E 1 97 ? 47.678 118.011 18.624 1.00 38.77 97 THR E C 1
ATOM 5109 O O . THR E 1 97 ? 48.565 118.886 18.574 1.00 38.50 97 THR E O 1
ATOM 5113 N N . LYS E 1 98 ? 46.393 118.322 18.666 1.00 38.84 98 LYS E N 1
ATOM 5114 C CA . LYS E 1 98 ? 45.991 119.712 18.726 1.00 40.06 98 LYS E CA 1
ATOM 5115 C C . LYS E 1 98 ? 46.572 120.429 19.911 1.00 39.69 98 LYS E C 1
ATOM 5116 O O . LYS E 1 98 ? 47.042 121.532 19.732 1.00 39.54 98 LYS E O 1
ATOM 5130 N N . ASN E 1 100 ? 49.170 119.634 21.868 1.00 42.86 100 ASN E N 1
ATOM 5131 C CA . ASN E 1 100 ? 50.598 119.517 22.055 1.00 45.71 100 ASN E CA 1
ATOM 5132 C C . ASN E 1 100 ? 51.289 120.561 21.207 1.00 48.44 100 ASN E C 1
ATOM 5133 O O . ASN E 1 100 ? 52.405 120.947 21.487 1.00 48.90 100 ASN E O 1
ATOM 5138 N N . ASP E 1 101 ? 50.592 120.932 20.145 1.00 52.08 101 ASP E N 1
ATOM 5139 C CA . ASP E 1 101 ? 51.001 121.858 19.176 1.00 56.30 101 ASP E CA 1
ATOM 5140 C C . ASP E 1 101 ? 50.571 123.306 19.616 1.00 59.03 101 ASP E C 1
ATOM 5141 O O . ASP E 1 101 ? 50.530 124.218 18.783 1.00 60.47 101 ASP E O 1
ATOM 5146 N N . LYS E 1 102 ? 50.258 123.484 20.921 1.00 60.66 102 LYS E N 1
ATOM 5147 C CA . LYS E 1 102 ? 50.291 124.794 21.626 1.00 61.36 102 LYS E CA 1
ATOM 5148 C C . LYS E 1 102 ? 50.832 124.759 23.092 1.00 61.84 102 LYS E C 1
ATOM 5149 O O . LYS E 1 102 ? 51.383 123.743 23.578 1.00 61.44 102 LYS E O 1
ATOM 5155 N N . GLU E 1 108 ? 55.731 119.342 29.580 1.00 46.90 108 GLU E N 1
ATOM 5156 C CA . GLU E 1 108 ? 56.020 118.066 28.956 1.00 45.70 108 GLU E CA 1
ATOM 5157 C C . GLU E 1 108 ? 54.808 117.605 28.202 1.00 43.84 108 GLU E C 1
ATOM 5158 O O . GLU E 1 108 ? 53.684 117.682 28.672 1.00 44.02 108 GLU E O 1
ATOM 5164 N N . SER E 1 109 ? 55.071 117.085 27.030 1.00 41.30 109 SER E N 1
ATOM 5165 C CA . SER E 1 109 ? 54.086 116.322 26.300 1.00 41.52 109 SER E CA 1
ATOM 5166 C C . SER E 1 109 ? 53.569 115.153 27.107 1.00 40.42 109 SER E C 1
ATOM 5167 O O . SER E 1 109 ? 52.404 114.786 26.990 1.00 39.80 109 SER E O 1
ATOM 5170 N N . THR E 1 110 ? 54.469 114.553 27.887 1.00 39.56 110 THR E N 1
ATOM 5171 C CA . THR E 1 110 ? 54.135 113.362 28.627 1.00 39.31 110 THR E CA 1
ATOM 5172 C C . THR E 1 110 ? 53.089 113.734 29.683 1.00 38.74 110 THR E C 1
ATOM 5173 O O . THR E 1 110 ? 52.061 113.055 29.828 1.00 36.24 110 THR E O 1
ATOM 5177 N N . GLU E 1 111 ? 53.329 114.836 30.407 1.00 37.15 111 GLU E N 1
ATOM 5178 C CA . GLU E 1 111 ? 52.340 115.299 31.399 1.00 38.11 111 GLU E CA 1
ATOM 5179 C C . GLU E 1 111 ? 50.978 115.548 30.747 1.00 35.39 111 GLU E C 1
ATOM 5180 O O . GLU E 1 111 ? 49.922 115.247 31.323 1.00 35.81 111 GLU E O 1
ATOM 5186 N N . LEU E 1 112 ? 51.002 116.189 29.591 1.00 34.48 112 LEU E N 1
ATOM 5187 C CA . LEU E 1 112 ? 49.801 116.412 28.803 1.00 34.68 112 LEU E CA 1
ATOM 5188 C C . LEU E 1 112 ? 49.100 115.101 28.433 1.00 33.79 112 LEU E C 1
ATOM 5189 O O . LEU E 1 112 ? 47.907 115.018 28.509 1.00 32.70 112 LEU E O 1
ATOM 5194 N N . ILE E 1 113 ? 49.849 114.086 28.010 1.00 34.53 113 ILE E N 1
ATOM 5195 C CA . ILE E 1 113 ? 49.223 112.761 27.728 1.00 33.13 113 ILE E CA 1
ATOM 5196 C C . ILE E 1 113 ? 48.513 112.263 28.973 1.00 33.28 113 ILE E C 1
ATOM 5197 O O . ILE E 1 113 ? 47.380 111.860 28.876 1.00 33.42 113 ILE E O 1
ATOM 5202 N N . TRP E 1 114 ? 49.123 112.353 30.142 1.00 32.45 114 TRP E N 1
ATOM 5203 C CA . TRP E 1 114 ? 48.469 111.807 31.322 1.00 33.84 114 TRP E CA 1
ATOM 5204 C C . TRP E 1 114 ? 47.282 112.646 31.829 1.00 32.30 114 TRP E C 1
ATOM 5205 O O . TRP E 1 114 ? 46.357 112.116 32.375 1.00 33.37 114 TRP E O 1
ATOM 5216 N N . GLN E 1 115 ? 47.302 113.928 31.608 1.00 33.11 115 GLN E N 1
ATOM 5217 C CA . GLN E 1 115 ? 46.167 114.800 31.881 1.00 33.57 115 GLN E CA 1
ATOM 5218 C C . GLN E 1 115 ? 45.019 114.448 31.011 1.00 32.71 115 GLN E C 1
ATOM 5219 O O . GLN E 1 115 ? 43.889 114.390 31.504 1.00 33.33 115 GLN E O 1
ATOM 5225 N N . ILE E 1 116 ? 45.299 114.182 29.723 1.00 30.55 116 ILE E N 1
ATOM 5226 C CA . ILE E 1 116 ? 44.283 113.821 28.812 1.00 32.19 116 ILE E CA 1
ATOM 5227 C C . ILE E 1 116 ? 43.686 112.495 29.218 1.00 31.16 116 ILE E C 1
ATOM 5228 O O . ILE E 1 116 ? 42.447 112.344 29.222 1.00 30.33 116 ILE E O 1
ATOM 5233 N N . ASP E 1 117 ? 44.576 111.522 29.496 1.00 29.51 117 ASP E N 1
ATOM 5234 C CA . ASP E 1 117 ? 44.150 110.197 29.891 1.00 30.07 117 ASP E CA 1
ATOM 5235 C C . ASP E 1 117 ? 43.330 110.234 31.175 1.00 30.31 117 ASP E C 1
ATOM 5236 O O . ASP E 1 117 ? 42.322 109.558 31.270 1.00 30.90 117 ASP E O 1
ATOM 5241 N N . ARG E 1 118 ? 43.743 111.051 32.153 1.00 30.20 118 ARG E N 1
ATOM 5242 C CA . ARG E 1 118 ? 42.992 111.133 33.384 1.00 32.07 118 ARG E CA 1
ATOM 5243 C C . ARG E 1 118 ? 41.523 111.619 33.213 1.00 31.23 118 ARG E C 1
ATOM 5244 O O . ARG E 1 118 ? 40.630 111.209 33.893 1.00 32.33 118 ARG E O 1
ATOM 5252 N N . PHE E 1 119 ? 41.304 112.519 32.251 1.00 31.88 119 PHE E N 1
ATOM 5253 C CA . PHE E 1 119 ? 40.003 113.017 31.911 1.00 31.34 119 PHE E CA 1
ATOM 5254 C C . PHE E 1 119 ? 39.194 112.050 31.126 1.00 29.55 119 PHE E C 1
ATOM 5255 O O . PHE E 1 119 ? 38.022 111.790 31.432 1.00 30.42 119 PHE E O 1
ATOM 5263 N N . PHE E 1 120 ? 39.782 111.492 30.086 1.00 30.07 120 PHE E N 1
ATOM 5264 C CA . PHE E 1 120 ? 39.037 110.643 29.146 1.00 28.87 120 PHE E CA 1
ATOM 5265 C C . PHE E 1 120 ? 38.810 109.219 29.614 1.00 30.99 120 PHE E C 1
ATOM 5266 O O . PHE E 1 120 ? 37.757 108.693 29.360 1.00 33.18 120 PHE E O 1
ATOM 5274 N N . SER E 1 121 ? 39.764 108.606 30.306 1.00 31.55 121 SER E N 1
ATOM 5275 C CA . SER E 1 121 ? 39.684 107.180 30.510 1.00 32.77 121 SER E CA 1
ATOM 5276 C C . SER E 1 121 ? 38.422 106.732 31.259 1.00 31.86 121 SER E C 1
ATOM 5277 O O . SER E 1 121 ? 37.724 105.853 30.796 1.00 32.14 121 SER E O 1
ATOM 5280 N N . PRO E 1 122 ? 38.095 107.363 32.406 1.00 32.55 122 PRO E N 1
ATOM 5281 C CA . PRO E 1 122 ? 36.816 106.936 33.087 1.00 32.10 122 PRO E CA 1
ATOM 5282 C C . PRO E 1 122 ? 35.544 107.190 32.284 1.00 30.84 122 PRO E C 1
ATOM 5283 O O . PRO E 1 122 ? 34.628 106.400 32.348 1.00 30.10 122 PRO E O 1
ATOM 5287 N N . ILE E 1 123 ? 35.525 108.209 31.442 1.00 30.67 123 ILE E N 1
ATOM 5288 C CA . ILE E 1 123 ? 34.368 108.430 30.560 1.00 30.24 123 ILE E CA 1
ATOM 5289 C C . ILE E 1 123 ? 34.262 107.319 29.577 1.00 28.48 123 ILE E C 1
ATOM 5290 O O . ILE E 1 123 ? 33.171 106.769 29.329 1.00 29.24 123 ILE E O 1
ATOM 5295 N N . ASN E 1 124 ? 35.381 107.060 28.879 1.00 30.34 124 ASN E N 1
ATOM 5296 C CA . ASN E 1 124 ? 35.392 106.066 27.823 1.00 30.50 124 ASN E CA 1
ATOM 5297 C C . ASN E 1 124 ? 35.061 104.674 28.330 1.00 28.74 124 ASN E C 1
ATOM 5298 O O . ASN E 1 124 ? 34.251 103.973 27.738 1.00 30.74 124 ASN E O 1
ATOM 5303 N N . THR E 1 125 ? 35.601 104.306 29.460 1.00 28.75 125 THR E N 1
ATOM 5304 C CA . THR E 1 125 ? 35.341 103.013 30.030 1.00 28.20 125 THR E CA 1
ATOM 5305 C C . THR E 1 125 ? 33.845 102.856 30.390 1.00 28.98 125 THR E C 1
ATOM 5306 O O . THR E 1 125 ? 33.325 101.743 30.317 1.00 28.97 125 THR E O 1
ATOM 5310 N N . GLU E 1 126 ? 33.187 103.961 30.781 1.00 28.45 126 GLU E N 1
ATOM 5311 C CA . GLU E 1 126 ? 31.788 103.921 31.124 1.00 29.57 126 GLU E CA 1
ATOM 5312 C C . GLU E 1 126 ? 30.944 103.785 29.867 1.00 28.13 126 GLU E C 1
ATOM 5313 O O . GLU E 1 126 ? 30.002 103.061 29.829 1.00 28.23 126 GLU E O 1
ATOM 5319 N N . ILE E 1 127 ? 31.336 104.467 28.829 1.00 29.60 127 ILE E N 1
ATOM 5320 C CA . ILE E 1 127 ? 30.727 104.269 27.531 1.00 28.68 127 ILE E CA 1
ATOM 5321 C C . ILE E 1 127 ? 30.790 102.797 27.102 1.00 28.49 127 ILE E C 1
ATOM 5322 O O . ILE E 1 127 ? 29.781 102.233 26.679 1.00 30.27 127 ILE E O 1
ATOM 5327 N N . PHE E 1 128 ? 31.991 102.186 27.173 1.00 29.89 128 PHE E N 1
ATOM 5328 C CA . PHE E 1 128 ? 32.168 100.795 26.883 1.00 28.41 128 PHE E CA 1
ATOM 5329 C C . PHE E 1 128 ? 31.221 99.929 27.709 1.00 28.19 128 PHE E C 1
ATOM 5330 O O . PHE E 1 128 ? 30.590 99.025 27.217 1.00 26.21 128 PHE E O 1
ATOM 5338 N N . ASN E 1 129 ? 31.182 100.195 28.986 1.00 27.95 129 ASN E N 1
ATOM 5339 C CA . ASN E 1 129 ? 30.337 99.377 29.905 1.00 27.97 129 ASN E CA 1
ATOM 5340 C C . ASN E 1 129 ? 28.880 99.453 29.460 1.00 26.51 129 ASN E C 1
ATOM 5341 O O . ASN E 1 129 ? 28.164 98.472 29.386 1.00 27.04 129 ASN E O 1
ATOM 5346 N N . GLN E 1 130 ? 28.429 100.671 29.142 1.00 28.74 130 GLN E N 1
ATOM 5347 C CA . GLN E 1 130 ? 27.011 100.869 28.768 1.00 29.94 130 GLN E CA 1
ATOM 5348 C C . GLN E 1 130 ? 26.688 100.230 27.426 1.00 31.55 130 GLN E C 1
ATOM 5349 O O . GLN E 1 130 ? 25.632 99.681 27.248 1.00 32.30 130 GLN E O 1
ATOM 5355 N N . TYR E 1 131 ? 27.639 100.235 26.513 1.00 32.39 131 TYR E N 1
ATOM 5356 C CA . TYR E 1 131 ? 27.512 99.507 25.302 1.00 32.03 131 TYR E CA 1
ATOM 5357 C C . TYR E 1 131 ? 27.248 98.055 25.536 1.00 31.70 131 TYR E C 1
ATOM 5358 O O . TYR E 1 131 ? 26.254 97.543 25.044 1.00 32.00 131 TYR E O 1
ATOM 5367 N N . SER E 1 132 ? 28.109 97.384 26.311 1.00 31.16 132 SER E N 1
ATOM 5368 C CA . SER E 1 132 ? 27.985 95.992 26.601 1.00 32.01 132 SER E CA 1
ATOM 5369 C C . SER E 1 132 ? 26.677 95.760 27.349 1.00 34.63 132 SER E C 1
ATOM 5370 O O . SER E 1 132 ? 25.914 94.823 27.047 1.00 33.99 132 SER E O 1
ATOM 5373 N N . ILE E 1 133 ? 26.424 96.611 28.338 1.00 36.87 133 ILE E N 1
ATOM 5374 C CA . ILE E 1 133 ? 25.238 96.490 29.216 1.00 38.11 133 ILE E CA 1
ATOM 5375 C C . ILE E 1 133 ? 23.955 96.641 28.444 1.00 39.58 133 ILE E C 1
ATOM 5376 O O . ILE E 1 133 ? 22.974 96.024 28.825 1.00 40.66 133 ILE E O 1
ATOM 5381 N N . SER E 1 134 ? 23.957 97.354 27.312 1.00 42.25 134 SER E N 1
ATOM 5382 C CA . SER E 1 134 ? 22.743 97.438 26.526 1.00 43.68 134 SER E CA 1
ATOM 5383 C C . SER E 1 134 ? 22.268 95.960 26.249 1.00 45.07 134 SER E C 1
ATOM 5384 O O . SER E 1 134 ? 21.080 95.568 26.345 1.00 45.05 134 SER E O 1
ATOM 5387 N N . TRP E 1 135 ? 23.233 95.130 25.894 1.00 44.28 135 TRP E N 1
ATOM 5388 C CA . TRP E 1 135 ? 22.912 93.802 25.326 1.00 46.45 135 TRP E CA 1
ATOM 5389 C C . TRP E 1 135 ? 22.678 92.820 26.479 1.00 45.86 135 TRP E C 1
ATOM 5390 O O . TRP E 1 135 ? 21.757 91.919 26.472 1.00 46.88 135 TRP E O 1
ATOM 5401 N N . GLU E 1 136 ? 23.553 93.021 27.466 1.00 44.37 136 GLU E N 1
ATOM 5402 C CA . GLU E 1 136 ? 23.489 92.253 28.658 1.00 45.37 136 GLU E CA 1
ATOM 5403 C C . GLU E 1 136 ? 22.052 92.381 29.228 1.00 43.91 136 GLU E C 1
ATOM 5404 O O . GLU E 1 136 ? 21.456 91.289 29.435 1.00 41.31 136 GLU E O 1
ATOM 5410 N N . SER F 1 3 ? 56.586 98.486 14.066 1.00 46.13 3 SER F N 1
ATOM 5411 C CA . SER F 1 3 ? 57.337 97.391 14.814 1.00 44.42 3 SER F CA 1
ATOM 5412 C C . SER F 1 3 ? 57.126 97.525 16.312 1.00 44.18 3 SER F C 1
ATOM 5413 O O . SER F 1 3 ? 57.209 98.620 16.894 1.00 48.20 3 SER F O 1
ATOM 5416 N N . ASN F 1 4 ? 56.938 96.379 16.917 1.00 38.36 4 ASN F N 1
ATOM 5417 C CA . ASN F 1 4 ? 56.480 96.283 18.233 1.00 37.54 4 ASN F CA 1
ATOM 5418 C C . ASN F 1 4 ? 57.592 95.596 19.033 1.00 36.76 4 ASN F C 1
ATOM 5419 O O . ASN F 1 4 ? 57.345 95.075 20.100 1.00 36.02 4 ASN F O 1
ATOM 5424 N N . GLN F 1 5 ? 58.839 95.658 18.549 1.00 37.23 5 GLN F N 1
ATOM 5425 C CA . GLN F 1 5 ? 59.904 94.872 19.134 1.00 37.85 5 GLN F CA 1
ATOM 5426 C C . GLN F 1 5 ? 60.273 95.372 20.483 1.00 37.07 5 GLN F C 1
ATOM 5427 O O . GLN F 1 5 ? 60.630 94.555 21.317 1.00 36.67 5 GLN F O 1
ATOM 5433 N N . THR F 1 6 ? 60.398 96.688 20.622 1.00 35.80 6 THR F N 1
ATOM 5434 C CA . THR F 1 6 ? 60.854 97.294 21.891 1.00 37.13 6 THR F CA 1
ATOM 5435 C C . THR F 1 6 ? 59.896 96.838 23.020 1.00 34.42 6 THR F C 1
ATOM 5436 O O . THR F 1 6 ? 60.303 96.393 24.109 1.00 33.63 6 THR F O 1
ATOM 5440 N N . VAL F 1 7 ? 58.592 96.879 22.754 1.00 34.22 7 VAL F N 1
ATOM 5441 C CA . VAL F 1 7 ? 57.612 96.514 23.784 1.00 33.31 7 VAL F CA 1
ATOM 5442 C C . VAL F 1 7 ? 57.480 95.011 23.964 1.00 32.84 7 VAL F C 1
ATOM 5443 O O . VAL F 1 7 ? 57.390 94.480 25.097 1.00 31.93 7 VAL F O 1
ATOM 5447 N N . TYR F 1 8 ? 57.401 94.282 22.844 1.00 31.75 8 TYR F N 1
ATOM 5448 C CA . TYR F 1 8 ? 57.353 92.863 22.886 1.00 32.57 8 TYR F CA 1
ATOM 5449 C C . TYR F 1 8 ? 58.519 92.283 23.658 1.00 32.59 8 TYR F C 1
ATOM 5450 O O . TYR F 1 8 ? 58.348 91.414 24.552 1.00 31.44 8 TYR F O 1
ATOM 5459 N N . GLN F 1 9 ? 59.715 92.782 23.366 1.00 32.85 9 GLN F N 1
ATOM 5460 C CA . GLN F 1 9 ? 60.879 92.184 24.028 1.00 33.71 9 GLN F CA 1
ATOM 5461 C C . GLN F 1 9 ? 60.895 92.513 25.505 1.00 31.54 9 GLN F C 1
ATOM 5462 O O . GLN F 1 9 ? 61.222 91.689 26.351 1.00 31.24 9 GLN F O 1
ATOM 5468 N N . PHE F 1 10 ? 60.503 93.715 25.818 1.00 31.74 10 PHE F N 1
ATOM 5469 C CA . PHE F 1 10 ? 60.353 94.026 27.231 1.00 32.57 10 PHE F CA 1
ATOM 5470 C C . PHE F 1 10 ? 59.399 93.103 27.972 1.00 31.58 10 PHE F C 1
ATOM 5471 O O . PHE F 1 10 ? 59.752 92.555 29.005 1.00 31.07 10 PHE F O 1
ATOM 5479 N N . ILE F 1 11 ? 58.239 92.825 27.414 1.00 30.65 11 ILE F N 1
ATOM 5480 C CA . ILE F 1 11 ? 57.273 91.902 28.057 1.00 32.25 11 ILE F CA 1
ATOM 5481 C C . ILE F 1 11 ? 57.881 90.505 28.218 1.00 31.86 11 ILE F C 1
ATOM 5482 O O . ILE F 1 11 ? 57.800 89.902 29.257 1.00 31.56 11 ILE F O 1
ATOM 5487 N N . ALA F 1 12 ? 58.547 90.042 27.154 1.00 32.67 12 ALA F N 1
ATOM 5488 C CA . ALA F 1 12 ? 59.183 88.727 27.144 1.00 32.87 12 ALA F CA 1
ATOM 5489 C C . ALA F 1 12 ? 60.237 88.576 28.257 1.00 32.29 12 ALA F C 1
ATOM 5490 O O . ALA F 1 12 ? 60.255 87.544 28.917 1.00 32.53 12 ALA F O 1
ATOM 5492 N N . GLU F 1 13 ? 61.063 89.610 28.452 1.00 33.22 13 GLU F N 1
ATOM 5493 C CA . GLU F 1 13 ? 62.167 89.580 29.382 1.00 33.45 13 GLU F CA 1
ATOM 5494 C C . GLU F 1 13 ? 61.694 89.882 30.759 1.00 32.81 13 GLU F C 1
ATOM 5495 O O . GLU F 1 13 ? 62.442 89.726 31.652 1.00 33.15 13 GLU F O 1
ATOM 5501 N N . ASN F 1 14 ? 60.479 90.383 30.919 1.00 31.93 14 ASN F N 1
ATOM 5502 C CA . ASN F 1 14 ? 59.993 90.781 32.276 1.00 32.92 14 ASN F CA 1
ATOM 5503 C C . ASN F 1 14 ? 58.680 90.176 32.701 1.00 32.79 14 ASN F C 1
ATOM 5504 O O . ASN F 1 14 ? 57.925 90.805 33.485 1.00 30.88 14 ASN F O 1
ATOM 5509 N N . GLN F 1 15 ? 58.444 88.949 32.225 1.00 32.00 15 GLN F N 1
ATOM 5510 C CA . GLN F 1 15 ? 57.170 88.282 32.451 1.00 35.09 15 GLN F CA 1
ATOM 5511 C C . GLN F 1 15 ? 56.807 88.063 33.918 1.00 35.41 15 GLN F C 1
ATOM 5512 O O . GLN F 1 15 ? 55.669 88.279 34.370 1.00 33.62 15 GLN F O 1
ATOM 5518 N N . ASN F 1 16 ? 57.752 87.571 34.648 1.00 36.98 16 ASN F N 1
ATOM 5519 C CA . ASN F 1 16 ? 57.472 87.309 36.027 1.00 39.00 16 ASN F CA 1
ATOM 5520 C C . ASN F 1 16 ? 57.176 88.593 36.849 1.00 37.10 16 ASN F C 1
ATOM 5521 O O . ASN F 1 16 ? 56.204 88.656 37.600 1.00 36.74 16 ASN F O 1
ATOM 5526 N N . GLU F 1 17 ? 57.968 89.642 36.697 1.00 35.47 17 GLU F N 1
ATOM 5527 C CA . GLU F 1 17 ? 57.591 90.963 37.268 1.00 35.77 17 GLU F CA 1
ATOM 5528 C C . GLU F 1 17 ? 56.230 91.527 36.835 1.00 33.33 17 GLU F C 1
ATOM 5529 O O . GLU F 1 17 ? 55.422 92.071 37.631 1.00 30.10 17 GLU F O 1
ATOM 5535 N N . LEU F 1 18 ? 55.953 91.472 35.520 1.00 31.59 18 LEU F N 1
ATOM 5536 C CA . LEU F 1 18 ? 54.659 91.916 35.023 1.00 31.44 18 LEU F CA 1
ATOM 5537 C C . LEU F 1 18 ? 53.478 91.139 35.560 1.00 31.30 18 LEU F C 1
ATOM 5538 O O . LEU F 1 18 ? 52.451 91.742 35.870 1.00 32.25 18 LEU F O 1
ATOM 5543 N N . LEU F 1 19 ? 53.625 89.825 35.701 1.00 30.86 19 LEU F N 1
ATOM 5544 C CA . LEU F 1 19 ? 52.583 88.972 36.166 1.00 31.89 19 LEU F CA 1
ATOM 5545 C C . LEU F 1 19 ? 52.219 89.435 37.590 1.00 33.28 19 LEU F C 1
ATOM 5546 O O . LEU F 1 19 ? 51.035 89.591 37.896 1.00 33.37 19 LEU F O 1
ATOM 5551 N N . GLN F 1 20 ? 53.251 89.647 38.436 1.00 31.47 20 GLN F N 1
ATOM 5552 C CA . GLN F 1 20 ? 53.022 90.163 39.761 1.00 34.69 20 GLN F CA 1
ATOM 5553 C C . GLN F 1 20 ? 52.423 91.561 39.792 1.00 33.27 20 GLN F C 1
ATOM 5554 O O . GLN F 1 20 ? 51.452 91.815 40.480 1.00 35.82 20 GLN F O 1
ATOM 5560 N N . LEU F 1 21 ? 52.974 92.479 39.033 1.00 33.19 21 LEU F N 1
ATOM 5561 C CA . LEU F 1 21 ? 52.424 93.784 38.969 1.00 32.19 21 LEU F CA 1
ATOM 5562 C C . LEU F 1 21 ? 50.968 93.803 38.529 1.00 32.71 21 LEU F C 1
ATOM 5563 O O . LEU F 1 21 ? 50.167 94.588 39.057 1.00 32.38 21 LEU F O 1
ATOM 5568 N N . TRP F 1 22 ? 50.636 93.075 37.471 1.00 29.45 22 TRP F N 1
ATOM 5569 C CA . TRP F 1 22 ? 49.258 93.069 36.958 1.00 29.96 22 TRP F CA 1
ATOM 5570 C C . TRP F 1 22 ? 48.273 92.309 37.868 1.00 29.75 22 TRP F C 1
ATOM 5571 O O . TRP F 1 22 ? 47.121 92.690 38.062 1.00 29.80 22 TRP F O 1
ATOM 5582 N N . THR F 1 23 ? 48.745 91.273 38.537 1.00 32.19 23 THR F N 1
ATOM 5583 C CA . THR F 1 23 ? 47.888 90.594 39.463 1.00 32.28 23 THR F CA 1
ATOM 5584 C C . THR F 1 23 ? 47.582 91.599 40.661 1.00 32.12 23 THR F C 1
ATOM 5585 O O . THR F 1 23 ? 46.509 91.661 41.115 1.00 31.31 23 THR F O 1
ATOM 5589 N N . ASP F 1 24 ? 48.575 92.373 41.106 1.00 33.46 24 ASP F N 1
ATOM 5590 C CA . ASP F 1 24 ? 48.417 93.285 42.240 1.00 33.80 24 ASP F CA 1
ATOM 5591 C C . ASP F 1 24 ? 47.483 94.376 41.827 1.00 34.30 24 ASP F C 1
ATOM 5592 O O . ASP F 1 24 ? 46.668 94.833 42.616 1.00 34.19 24 ASP F O 1
ATOM 5597 N N . THR F 1 25 ? 47.576 94.805 40.565 1.00 32.36 25 THR F N 1
ATOM 5598 C CA . THR F 1 25 ? 46.641 95.799 39.988 1.00 32.57 25 THR F CA 1
ATOM 5599 C C . THR F 1 25 ? 45.188 95.362 40.030 1.00 30.59 25 THR F C 1
ATOM 5600 O O . THR F 1 25 ? 44.340 96.146 40.441 1.00 28.80 25 THR F O 1
ATOM 5604 N N . LEU F 1 26 ? 44.925 94.129 39.560 1.00 30.41 26 LEU F N 1
ATOM 5605 C CA . LEU F 1 26 ? 43.587 93.502 39.585 1.00 29.65 26 LEU F CA 1
ATOM 5606 C C . LEU F 1 26 ? 43.054 93.406 41.044 1.00 28.29 26 LEU F C 1
ATOM 5607 O O . LEU F 1 26 ? 41.956 93.810 41.328 1.00 27.57 26 LEU F O 1
ATOM 5612 N N . LYS F 1 27 ? 43.939 92.989 41.946 1.00 30.63 27 LYS F N 1
ATOM 5613 C CA . LYS F 1 27 ? 43.579 92.933 43.343 1.00 31.75 27 LYS F CA 1
ATOM 5614 C C . LYS F 1 27 ? 43.206 94.294 43.942 1.00 32.58 27 LYS F C 1
ATOM 5615 O O . LYS F 1 27 ? 42.172 94.403 44.647 1.00 32.47 27 LYS F O 1
ATOM 5621 N N . GLU F 1 28 ? 44.059 95.302 43.700 1.00 31.04 28 GLU F N 1
ATOM 5622 C CA . GLU F 1 28 ? 43.770 96.640 44.139 1.00 32.10 28 GLU F CA 1
ATOM 5623 C C . GLU F 1 28 ? 42.434 97.132 43.583 1.00 31.43 28 GLU F C 1
ATOM 5624 O O . GLU F 1 28 ? 41.608 97.688 44.307 1.00 29.94 28 GLU F O 1
ATOM 5630 N N . LEU F 1 29 ? 42.198 96.961 42.290 1.00 29.68 29 LEU F N 1
ATOM 5631 C CA . LEU F 1 29 ? 40.928 97.376 41.735 1.00 30.59 29 LEU F CA 1
ATOM 5632 C C . LEU F 1 29 ? 39.733 96.610 42.336 1.00 29.95 29 LEU F C 1
ATOM 5633 O O . LEU F 1 29 ? 38.675 97.168 42.560 1.00 29.14 29 LEU F O 1
ATOM 5638 N N . SER F 1 30 ? 39.938 95.350 42.675 1.00 29.64 30 SER F N 1
ATOM 5639 C CA . SER F 1 30 ? 38.880 94.478 43.153 1.00 30.95 30 SER F CA 1
ATOM 5640 C C . SER F 1 30 ? 38.411 94.950 44.534 1.00 31.77 30 SER F C 1
ATOM 5641 O O . SER F 1 30 ? 37.254 94.726 44.889 1.00 29.68 30 SER F O 1
ATOM 5644 N N . GLU F 1 31 ? 39.291 95.650 45.257 1.00 30.85 31 GLU F N 1
ATOM 5645 C CA . GLU F 1 31 ? 38.901 96.254 46.533 1.00 32.07 31 GLU F CA 1
ATOM 5646 C C . GLU F 1 31 ? 37.817 97.262 46.413 1.00 33.78 31 GLU F C 1
ATOM 5647 O O . GLU F 1 31 ? 37.124 97.446 47.385 1.00 30.30 31 GLU F O 1
ATOM 5653 N N . GLN F 1 32 ? 37.574 97.864 45.217 1.00 33.29 32 GLN F N 1
ATOM 5654 C CA . GLN F 1 32 ? 36.443 98.833 45.016 1.00 35.08 32 GLN F CA 1
ATOM 5655 C C . GLN F 1 32 ? 35.154 98.121 44.524 1.00 37.15 32 GLN F C 1
ATOM 5656 O O . GLN F 1 32 ? 34.105 98.742 44.310 1.00 35.53 32 GLN F O 1
ATOM 5662 N N . GLU F 1 33 ? 35.228 96.794 44.310 1.00 38.84 33 GLU F N 1
ATOM 5663 C CA . GLU F 1 33 ? 34.097 96.037 43.780 1.00 39.43 33 GLU F CA 1
ATOM 5664 C C . GLU F 1 33 ? 33.304 95.428 44.939 1.00 40.04 33 GLU F C 1
ATOM 5665 O O . GLU F 1 33 ? 33.744 95.421 46.097 1.00 35.25 33 GLU F O 1
ATOM 5671 N N . SER F 1 34 ? 32.121 94.882 44.629 1.00 42.36 34 SER F N 1
ATOM 5672 C CA . SER F 1 34 ? 31.256 94.375 45.719 1.00 43.12 34 SER F CA 1
ATOM 5673 C C . SER F 1 34 ? 31.820 93.038 46.309 1.00 40.45 34 SER F C 1
ATOM 5674 O O . SER F 1 34 ? 31.617 92.782 47.437 1.00 40.07 34 SER F O 1
ATOM 5677 N N . TYR F 1 35 ? 32.576 92.267 45.530 1.00 37.08 35 TYR F N 1
ATOM 5678 C CA . TYR F 1 35 ? 33.370 91.219 46.109 1.00 36.01 35 TYR F CA 1
ATOM 5679 C C . TYR F 1 35 ? 34.741 91.165 45.459 1.00 32.86 35 TYR F C 1
ATOM 5680 O O . TYR F 1 35 ? 34.983 91.817 44.413 1.00 33.87 35 TYR F O 1
ATOM 5689 N N . GLN F 1 36 ? 35.608 90.357 46.074 1.00 30.41 36 GLN F N 1
ATOM 5690 C CA . GLN F 1 36 ? 36.958 90.077 45.568 1.00 29.62 36 GLN F CA 1
ATOM 5691 C C . GLN F 1 36 ? 37.035 88.574 45.330 1.00 29.96 36 GLN F C 1
ATOM 5692 O O . GLN F 1 36 ? 36.603 87.787 46.180 1.00 29.55 36 GLN F O 1
ATOM 5698 N N . LEU F 1 37 ? 37.546 88.209 44.162 1.00 31.09 37 LEU F N 1
ATOM 5699 C CA . LEU F 1 37 ? 37.856 86.835 43.837 1.00 30.22 37 LEU F CA 1
ATOM 5700 C C . LEU F 1 37 ? 39.181 86.528 44.383 1.00 31.79 37 LEU F C 1
ATOM 5701 O O . LEU F 1 37 ? 39.706 87.244 45.207 1.00 30.20 37 LEU F O 1
ATOM 5706 N N . THR F 1 38 ? 39.722 85.381 44.043 1.00 31.86 38 THR F N 1
ATOM 5707 C CA . THR F 1 38 ? 40.846 84.851 44.788 1.00 30.52 38 THR F CA 1
ATOM 5708 C C . THR F 1 38 ? 42.107 85.317 44.114 1.00 31.14 38 THR F C 1
ATOM 5709 O O . THR F 1 38 ? 42.098 85.652 42.923 1.00 29.59 38 THR F O 1
ATOM 5713 N N . ASP F 1 39 ? 43.198 85.257 44.843 1.00 27.94 39 ASP F N 1
ATOM 5714 C CA . ASP F 1 39 ? 44.515 85.462 44.245 1.00 31.55 39 ASP F CA 1
ATOM 5715 C C . ASP F 1 39 ? 44.784 84.662 42.971 1.00 30.97 39 ASP F C 1
ATOM 5716 O O . ASP F 1 39 ? 45.305 85.205 42.007 1.00 31.08 39 ASP F O 1
ATOM 5721 N N . GLN F 1 40 ? 44.468 83.374 42.983 1.00 31.37 40 GLN F N 1
ATOM 5722 C CA . GLN F 1 40 ? 44.715 82.529 41.835 1.00 30.55 40 GLN F CA 1
ATOM 5723 C C . GLN F 1 40 ? 43.881 82.922 40.684 1.00 30.26 40 GLN F C 1
ATOM 5724 O O . GLN F 1 40 ? 44.363 82.864 39.579 1.00 30.40 40 GLN F O 1
ATOM 5730 N N . VAL F 1 41 ? 42.632 83.302 40.908 1.00 28.43 41 VAL F N 1
ATOM 5731 C CA . VAL F 1 41 ? 41.792 83.857 39.855 1.00 30.06 41 VAL F CA 1
ATOM 5732 C C . VAL F 1 41 ? 42.376 85.060 39.159 1.00 29.04 41 VAL F C 1
ATOM 5733 O O . VAL F 1 41 ? 42.437 85.066 37.911 1.00 28.72 41 VAL F O 1
ATOM 5737 N N . TYR F 1 42 ? 42.810 86.049 39.921 1.00 28.18 42 TYR F N 1
ATOM 5738 C CA . TYR F 1 42 ? 43.454 87.222 39.318 1.00 29.68 42 TYR F CA 1
ATOM 5739 C C . TYR F 1 42 ? 44.773 86.894 38.653 1.00 29.75 42 TYR F C 1
ATOM 5740 O O . TYR F 1 42 ? 45.099 87.472 37.597 1.00 28.42 42 TYR F O 1
ATOM 5749 N N . GLU F 1 43 ? 45.546 86.020 39.282 1.00 29.39 43 GLU F N 1
ATOM 5750 C CA . GLU F 1 43 ? 46.774 85.577 38.705 1.00 30.58 43 GLU F CA 1
ATOM 5751 C C . GLU F 1 43 ? 46.591 84.937 37.304 1.00 30.72 43 GLU F C 1
ATOM 5752 O O . GLU F 1 43 ? 47.397 85.151 36.357 1.00 27.15 43 GLU F O 1
ATOM 5758 N N . ASN F 1 44 ? 45.568 84.089 37.208 1.00 29.22 44 ASN F N 1
ATOM 5759 C CA . ASN F 1 44 ? 45.228 83.413 35.994 1.00 29.40 44 ASN F CA 1
ATOM 5760 C C . ASN F 1 44 ? 44.797 84.362 34.897 1.00 30.61 44 ASN F C 1
ATOM 5761 O O . ASN F 1 44 ? 45.097 84.122 33.701 1.00 31.53 44 ASN F O 1
ATOM 5766 N N . ILE F 1 45 ? 44.015 85.389 35.243 1.00 30.45 45 ILE F N 1
ATOM 5767 C CA . ILE F 1 45 ? 43.742 86.480 34.318 1.00 30.70 45 ILE F CA 1
ATOM 5768 C C . ILE F 1 45 ? 45.044 87.159 33.813 1.00 30.77 45 ILE F C 1
ATOM 5769 O O . ILE F 1 45 ? 45.217 87.257 32.574 1.00 29.53 45 ILE F O 1
ATOM 5774 N N . SER F 1 46 ? 45.975 87.521 34.711 1.00 29.63 46 SER F N 1
ATOM 5775 C CA . SER F 1 46 ? 47.243 88.186 34.313 1.00 30.62 46 SER F CA 1
ATOM 5776 C C . SER F 1 46 ? 48.015 87.290 33.399 1.00 30.06 46 SER F C 1
ATOM 5777 O O . SER F 1 46 ? 48.495 87.732 32.384 1.00 30.75 46 SER F O 1
ATOM 5780 N N . LYS F 1 47 ? 48.110 86.015 33.775 1.00 30.29 47 LYS F N 1
ATOM 5781 C CA . LYS F 1 47 ? 48.838 85.036 33.012 1.00 30.89 47 LYS F CA 1
ATOM 5782 C C . LYS F 1 47 ? 48.243 84.804 31.558 1.00 30.42 47 LYS F C 1
ATOM 5783 O O . LYS F 1 47 ? 48.953 84.721 30.538 1.00 28.13 47 LYS F O 1
ATOM 5789 N N . GLU F 1 48 ? 46.940 84.627 31.494 1.00 29.96 48 GLU F N 1
ATOM 5790 C CA . GLU F 1 48 ? 46.269 84.546 30.201 1.00 31.05 48 GLU F CA 1
ATOM 5791 C C . GLU F 1 48 ? 46.429 85.810 29.348 1.00 30.22 48 GLU F C 1
ATOM 5792 O O . GLU F 1 48 ? 46.608 85.729 28.140 1.00 27.44 48 GLU F O 1
ATOM 5798 N N . TYR F 1 49 ? 46.441 86.979 29.979 1.00 30.13 49 TYR F N 1
ATOM 5799 C CA . TYR F 1 49 ? 46.647 88.192 29.284 1.00 29.17 49 TYR F CA 1
ATOM 5800 C C . TYR F 1 49 ? 48.055 88.288 28.724 1.00 30.41 49 TYR F C 1
ATOM 5801 O O . TYR F 1 49 ? 48.280 88.684 27.560 1.00 29.61 49 TYR F O 1
ATOM 5810 N N . ILE F 1 50 ? 49.038 87.926 29.547 1.00 30.46 50 ILE F N 1
ATOM 5811 C CA . ILE F 1 50 ? 50.419 87.811 29.026 1.00 31.46 50 ILE F CA 1
ATOM 5812 C C . ILE F 1 50 ? 50.572 86.923 27.863 1.00 29.06 50 ILE F C 1
ATOM 5813 O O . ILE F 1 50 ? 51.393 87.196 26.971 1.00 28.69 50 ILE F O 1
ATOM 5818 N N . ASP F 1 51 ? 49.883 85.820 27.866 1.00 29.55 51 ASP F N 1
ATOM 5819 C CA . ASP F 1 51 ? 49.960 84.878 26.705 1.00 27.91 51 ASP F CA 1
ATOM 5820 C C . ASP F 1 51 ? 49.426 85.561 25.447 1.00 28.27 51 ASP F C 1
ATOM 5821 O O . ASP F 1 51 ? 50.040 85.458 24.330 1.00 27.27 51 ASP F O 1
ATOM 5826 N N . ILE F 1 52 ? 48.312 86.272 25.618 1.00 29.49 52 ILE F N 1
ATOM 5827 C CA . ILE F 1 52 ? 47.721 87.060 24.530 1.00 30.39 52 ILE F CA 1
ATOM 5828 C C . ILE F 1 52 ? 48.751 88.043 23.996 1.00 30.06 52 ILE F C 1
ATOM 5829 O O . ILE F 1 52 ? 48.951 88.150 22.740 1.00 31.74 52 ILE F O 1
ATOM 5834 N N . LEU F 1 53 ? 49.424 88.801 24.881 1.00 30.08 53 LEU F N 1
ATOM 5835 C CA . LEU F 1 53 ? 50.464 89.726 24.454 1.00 28.34 53 LEU F CA 1
ATOM 5836 C C . LEU F 1 53 ? 51.558 89.031 23.631 1.00 30.14 53 LEU F C 1
ATOM 5837 O O . LEU F 1 53 ? 51.962 89.582 22.593 1.00 28.55 53 LEU F O 1
ATOM 5842 N N . LEU F 1 54 ? 52.047 87.862 24.082 1.00 29.55 54 LEU F N 1
ATOM 5843 C CA . LEU F 1 54 ? 53.197 87.190 23.490 1.00 29.30 54 LEU F CA 1
ATOM 5844 C C . LEU F 1 54 ? 52.740 86.478 22.199 1.00 29.66 54 LEU F C 1
ATOM 5845 O O . LEU F 1 54 ? 53.567 86.055 21.384 1.00 34.43 54 LEU F O 1
ATOM 5850 N N . LEU F 1 55 ? 51.449 86.386 21.999 1.00 28.27 55 LEU F N 1
ATOM 5851 C CA . LEU F 1 55 ? 50.945 85.947 20.739 1.00 30.83 55 LEU F CA 1
ATOM 5852 C C . LEU F 1 55 ? 50.683 87.130 19.712 1.00 32.61 55 LEU F C 1
ATOM 5853 O O . LEU F 1 55 ? 50.540 86.911 18.425 1.00 33.99 55 LEU F O 1
ATOM 5858 N N . SER F 1 56 ? 50.751 88.376 20.205 1.00 31.93 56 SER F N 1
ATOM 5859 C CA . SER F 1 56 ? 50.279 89.561 19.394 1.00 32.24 56 SER F CA 1
ATOM 5860 C C . SER F 1 56 ? 51.428 90.544 18.962 1.00 33.96 56 SER F C 1
ATOM 5861 O O . SER F 1 56 ? 51.270 91.816 18.872 1.00 32.98 56 SER F O 1
ATOM 5864 N N . VAL F 1 57 ? 52.596 89.998 18.724 1.00 34.52 57 VAL F N 1
ATOM 5865 C CA . VAL F 1 57 ? 53.709 90.829 18.147 1.00 34.66 57 VAL F CA 1
ATOM 5866 C C . VAL F 1 57 ? 53.329 91.590 16.882 1.00 35.58 57 VAL F C 1
ATOM 5867 O O . VAL F 1 57 ? 53.739 92.761 16.682 1.00 35.46 57 VAL F O 1
ATOM 5871 N N . LYS F 1 58 ? 52.502 90.982 16.054 1.00 35.82 58 LYS F N 1
ATOM 5872 C CA . LYS F 1 58 ? 52.103 91.572 14.801 1.00 36.49 58 LYS F CA 1
ATOM 5873 C C . LYS F 1 58 ? 50.846 92.430 15.051 1.00 37.53 58 LYS F C 1
ATOM 5874 O O . LYS F 1 58 ? 50.795 93.673 14.782 1.00 37.97 58 LYS F O 1
ATOM 5880 N N . ASP F 1 59 ? 49.798 91.766 15.546 1.00 37.40 59 ASP F N 1
ATOM 5881 C CA . ASP F 1 59 ? 48.514 92.399 15.812 1.00 36.05 59 ASP F CA 1
ATOM 5882 C C . ASP F 1 59 ? 47.652 91.436 16.633 1.00 35.96 59 ASP F C 1
ATOM 5883 O O . ASP F 1 59 ? 48.150 90.369 17.119 1.00 37.19 59 ASP F O 1
ATOM 5888 N N . GLU F 1 60 ? 46.395 91.779 16.794 1.00 34.43 60 GLU F N 1
ATOM 5889 C CA . GLU F 1 60 ? 45.441 91.025 17.699 1.00 34.95 60 GLU F CA 1
ATOM 5890 C C . GLU F 1 60 ? 44.870 89.697 17.077 1.00 35.14 60 GLU F C 1
ATOM 5891 O O . GLU F 1 60 ? 44.111 88.986 17.739 1.00 39.15 60 GLU F O 1
ATOM 5897 N N . ASN F 1 61 ? 45.238 89.354 15.833 1.00 34.43 61 ASN F N 1
ATOM 5898 C CA . ASN F 1 61 ? 44.610 88.193 15.125 1.00 33.21 61 ASN F CA 1
ATOM 5899 C C . ASN F 1 61 ? 45.070 86.768 15.574 1.00 31.17 61 ASN F C 1
ATOM 5900 O O . ASN F 1 61 ? 44.297 85.847 15.726 1.00 30.72 61 ASN F O 1
ATOM 5905 N N . ALA F 1 62 ? 46.339 86.596 15.784 1.00 30.99 62 ALA F N 1
ATOM 5906 C CA . ALA F 1 62 ? 46.810 85.265 16.120 1.00 32.54 62 ALA F CA 1
ATOM 5907 C C . ALA F 1 62 ? 46.252 84.765 17.487 1.00 31.38 62 ALA F C 1
ATOM 5908 O O . ALA F 1 62 ? 46.109 83.544 17.707 1.00 34.33 62 ALA F O 1
ATOM 5910 N N . ALA F 1 63 ? 45.997 85.689 18.399 1.00 30.65 63 ALA F N 1
ATOM 5911 C CA . ALA F 1 63 ? 45.473 85.351 19.754 1.00 30.04 63 ALA F CA 1
ATOM 5912 C C . ALA F 1 63 ? 43.989 85.267 19.839 1.00 30.46 63 ALA F C 1
ATOM 5913 O O . ALA F 1 63 ? 43.363 85.325 20.903 1.00 30.00 63 ALA F O 1
ATOM 5915 N N . GLU F 1 64 ? 43.360 85.062 18.697 1.00 31.10 64 GLU F N 1
ATOM 5916 C CA . GLU F 1 64 ? 41.912 85.065 18.638 1.00 31.42 64 GLU F CA 1
ATOM 5917 C C . GLU F 1 64 ? 41.218 84.173 19.667 1.00 32.20 64 GLU F C 1
ATOM 5918 O O . GLU F 1 64 ? 40.223 84.605 20.355 1.00 32.63 64 GLU F O 1
ATOM 5924 N N . SER F 1 65 ? 41.610 82.910 19.704 1.00 32.76 65 SER F N 1
ATOM 5925 C CA . SER F 1 65 ? 41.011 81.925 20.668 1.00 32.04 65 SER F CA 1
ATOM 5926 C C . SER F 1 65 ? 41.269 82.289 22.162 1.00 33.23 65 SER F C 1
ATOM 5927 O O . SER F 1 65 ? 40.363 82.176 23.014 1.00 30.77 65 SER F O 1
ATOM 5930 N N . GLN F 1 66 ? 42.453 82.802 22.481 1.00 30.78 66 GLN F N 1
ATOM 5931 C CA . GLN F 1 66 ? 42.770 83.156 23.839 1.00 30.55 66 GLN F CA 1
ATOM 5932 C C . GLN F 1 66 ? 41.895 84.377 24.263 1.00 30.81 66 GLN F C 1
ATOM 5933 O O . GLN F 1 66 ? 41.528 84.488 25.391 1.00 30.22 66 GLN F O 1
ATOM 5939 N N . ILE F 1 67 ? 41.735 85.318 23.374 1.00 28.87 67 ILE F N 1
ATOM 5940 C CA . ILE F 1 67 ? 41.019 86.581 23.609 1.00 30.67 67 ILE F CA 1
ATOM 5941 C C . ILE F 1 67 ? 39.589 86.225 23.880 1.00 32.05 67 ILE F C 1
ATOM 5942 O O . ILE F 1 67 ? 38.958 86.718 24.847 1.00 31.13 67 ILE F O 1
ATOM 5947 N N . SER F 1 68 ? 39.039 85.339 23.056 1.00 33.28 68 SER F N 1
ATOM 5948 C CA . SER F 1 68 ? 37.676 84.864 23.225 1.00 34.88 68 SER F CA 1
ATOM 5949 C C . SER F 1 68 ? 37.459 84.168 24.573 1.00 34.16 68 SER F C 1
ATOM 5950 O O . SER F 1 68 ? 36.471 84.393 25.283 1.00 32.58 68 SER F O 1
ATOM 5953 N N . GLU F 1 69 ? 38.366 83.288 24.949 1.00 34.35 69 GLU F N 1
ATOM 5954 C CA . GLU F 1 69 ? 38.256 82.559 26.205 1.00 35.17 69 GLU F CA 1
ATOM 5955 C C . GLU F 1 69 ? 38.413 83.518 27.416 1.00 31.86 69 GLU F C 1
ATOM 5956 O O . GLU F 1 69 ? 37.682 83.409 28.446 1.00 30.94 69 GLU F O 1
ATOM 5962 N N . LEU F 1 70 ? 39.330 84.463 27.316 1.00 29.33 70 LEU F N 1
ATOM 5963 C CA . LEU F 1 70 ? 39.466 85.458 28.436 1.00 30.95 70 LEU F CA 1
ATOM 5964 C C . LEU F 1 70 ? 38.272 86.331 28.596 1.00 31.79 70 LEU F C 1
ATOM 5965 O O . LEU F 1 70 ? 37.755 86.552 29.732 1.00 28.98 70 LEU F O 1
ATOM 5970 N N . ALA F 1 71 ? 37.763 86.842 27.464 1.00 29.05 71 ALA F N 1
ATOM 5971 C CA . ALA F 1 71 ? 36.566 87.597 27.520 1.00 30.45 71 ALA F CA 1
ATOM 5972 C C . ALA F 1 71 ? 35.394 86.881 28.146 1.00 28.75 71 ALA F C 1
ATOM 5973 O O . ALA F 1 71 ? 34.672 87.442 28.945 1.00 31.79 71 ALA F O 1
ATOM 5975 N N . LEU F 1 72 ? 35.112 85.705 27.697 1.00 30.65 72 LEU F N 1
ATOM 5976 C CA . LEU F 1 72 ? 33.990 84.937 28.180 1.00 30.95 72 LEU F CA 1
ATOM 5977 C C . LEU F 1 72 ? 34.175 84.589 29.679 1.00 29.99 72 LEU F C 1
ATOM 5978 O O . LEU F 1 72 ? 33.216 84.660 30.443 1.00 27.01 72 LEU F O 1
ATOM 5983 N N . ARG F 1 73 ? 35.393 84.208 30.070 1.00 29.79 73 ARG F N 1
ATOM 5984 C CA . ARG F 1 73 ? 35.574 83.963 31.550 1.00 30.67 73 ARG F CA 1
ATOM 5985 C C . ARG F 1 73 ? 35.371 85.197 32.395 1.00 29.03 73 ARG F C 1
ATOM 5986 O O . ARG F 1 73 ? 34.816 85.097 33.471 1.00 28.84 73 ARG F O 1
ATOM 5994 N N . ALA F 1 74 ? 35.802 86.381 31.896 1.00 29.64 74 ALA F N 1
ATOM 5995 C CA . ALA F 1 74 ? 35.494 87.637 32.579 1.00 29.34 74 ALA F CA 1
ATOM 5996 C C . ALA F 1 74 ? 34.022 87.909 32.825 1.00 29.46 74 ALA F C 1
ATOM 5997 O O . ALA F 1 74 ? 33.624 88.282 33.895 1.00 27.69 74 ALA F O 1
ATOM 5999 N N . VAL F 1 75 ? 33.178 87.730 31.794 1.00 27.36 75 VAL F N 1
ATOM 6000 C CA . VAL F 1 75 ? 31.705 87.845 31.924 1.00 28.79 75 VAL F CA 1
ATOM 6001 C C . VAL F 1 75 ? 31.241 86.839 32.966 1.00 28.96 75 VAL F C 1
ATOM 6002 O O . VAL F 1 75 ? 30.500 87.191 33.846 1.00 29.80 75 VAL F O 1
ATOM 6006 N N . GLN F 1 76 ? 31.688 85.579 32.876 1.00 28.50 76 GLN F N 1
ATOM 6007 C CA . GLN F 1 76 ? 31.069 84.546 33.661 1.00 29.64 76 GLN F CA 1
ATOM 6008 C C . GLN F 1 76 ? 31.415 84.672 35.188 1.00 29.34 76 GLN F C 1
ATOM 6009 O O . GLN F 1 76 ? 30.596 84.326 36.027 1.00 29.98 76 GLN F O 1
ATOM 6015 N N . ILE F 1 77 ? 32.607 85.191 35.476 1.00 29.46 77 ILE F N 1
ATOM 6016 C CA . ILE F 1 77 ? 33.081 85.368 36.867 1.00 29.57 77 ILE F CA 1
ATOM 6017 C C . ILE F 1 77 ? 32.564 86.665 37.480 1.00 31.83 77 ILE F C 1
ATOM 6018 O O . ILE F 1 77 ? 32.759 86.959 38.719 1.00 30.90 77 ILE F O 1
ATOM 6023 N N . GLY F 1 78 ? 31.838 87.423 36.658 1.00 32.13 78 GLY F N 1
ATOM 6024 C CA . GLY F 1 78 ? 31.152 88.592 37.117 1.00 33.10 78 GLY F CA 1
ATOM 6025 C C . GLY F 1 78 ? 32.005 89.897 36.971 1.00 33.23 78 GLY F C 1
ATOM 6026 O O . GLY F 1 78 ? 31.671 90.875 37.623 1.00 33.67 78 GLY F O 1
ATOM 6027 N N . LEU F 1 79 ? 33.126 89.916 36.226 1.00 29.49 79 LEU F N 1
ATOM 6028 C CA . LEU F 1 79 ? 33.857 91.201 36.039 1.00 32.36 79 LEU F CA 1
ATOM 6029 C C . LEU F 1 79 ? 33.009 92.064 35.015 1.00 31.36 79 LEU F C 1
ATOM 6030 O O . LEU F 1 79 ? 32.637 91.573 33.934 1.00 33.58 79 LEU F O 1
ATOM 6035 N N . SER F 1 80 ? 32.664 93.279 35.374 1.00 31.86 80 SER F N 1
ATOM 6036 C CA . SER F 1 80 ? 32.011 94.225 34.402 1.00 29.74 80 SER F CA 1
ATOM 6037 C C . SER F 1 80 ? 32.982 94.613 33.314 1.00 28.92 80 SER F C 1
ATOM 6038 O O . SER F 1 80 ? 34.191 94.529 33.465 1.00 27.49 80 SER F O 1
ATOM 6049 N N . LYS F 1 82 ? 33.255 97.637 32.587 1.00 29.21 82 LYS F N 1
ATOM 6050 C CA . LYS F 1 82 ? 33.913 98.767 33.223 1.00 28.26 82 LYS F CA 1
ATOM 6051 C C . LYS F 1 82 ? 35.237 98.300 33.979 1.00 29.60 82 LYS F C 1
ATOM 6052 O O . LYS F 1 82 ? 36.329 98.928 33.883 1.00 29.28 82 LYS F O 1
ATOM 6058 N N . PHE F 1 83 ? 35.106 97.253 34.808 1.00 29.80 83 PHE F N 1
ATOM 6059 C CA . PHE F 1 83 ? 36.219 96.779 35.615 1.00 29.18 83 PHE F CA 1
ATOM 6060 C C . PHE F 1 83 ? 37.335 96.303 34.662 1.00 27.81 83 PHE F C 1
ATOM 6061 O O . PHE F 1 83 ? 38.516 96.702 34.793 1.00 27.64 83 PHE F O 1
ATOM 6069 N N . LEU F 1 84 ? 36.953 95.536 33.663 1.00 28.73 84 LEU F N 1
ATOM 6070 C CA . LEU F 1 84 ? 37.899 95.051 32.696 1.00 29.83 84 LEU F CA 1
ATOM 6071 C C . LEU F 1 84 ? 38.694 96.128 31.937 1.00 31.18 84 LEU F C 1
ATOM 6072 O O . LEU F 1 84 ? 39.934 96.067 31.859 1.00 31.88 84 LEU F O 1
ATOM 6077 N N . ALA F 1 85 ? 37.955 97.074 31.367 1.00 31.41 85 ALA F N 1
ATOM 6078 C CA . ALA F 1 85 ? 38.519 98.198 30.679 1.00 31.21 85 ALA F CA 1
ATOM 6079 C C . ALA F 1 85 ? 39.386 99.055 31.640 1.00 30.22 85 ALA F C 1
ATOM 6080 O O . ALA F 1 85 ? 40.444 99.494 31.286 1.00 28.16 85 ALA F O 1
ATOM 6082 N N . THR F 1 86 ? 38.954 99.258 32.876 1.00 29.89 86 THR F N 1
ATOM 6083 C CA . THR F 1 86 ? 39.803 99.990 33.802 1.00 31.05 86 THR F CA 1
ATOM 6084 C C . THR F 1 86 ? 41.116 99.243 34.034 1.00 30.10 86 THR F C 1
ATOM 6085 O O . THR F 1 86 ? 42.207 99.843 34.125 1.00 28.56 86 THR F O 1
ATOM 6089 N N . ALA F 1 87 ? 41.019 97.923 34.289 1.00 31.06 87 ALA F N 1
ATOM 6090 C CA . ALA F 1 87 ? 42.181 97.116 34.566 1.00 32.25 87 ALA F CA 1
ATOM 6091 C C . ALA F 1 87 ? 43.143 97.124 33.395 1.00 32.75 87 ALA F C 1
ATOM 6092 O O . ALA F 1 87 ? 44.339 97.345 33.584 1.00 32.23 87 ALA F O 1
ATOM 6094 N N . LEU F 1 88 ? 42.623 96.883 32.188 1.00 32.31 88 LEU F N 1
ATOM 6095 C CA . LEU F 1 88 ? 43.519 96.904 31.021 1.00 32.36 88 LEU F CA 1
ATOM 6096 C C . LEU F 1 88 ? 44.213 98.281 30.836 1.00 31.26 88 LEU F C 1
ATOM 6097 O O . LEU F 1 88 ? 45.396 98.275 30.539 1.00 32.18 88 LEU F O 1
ATOM 6102 N N . ALA F 1 89 ? 43.510 99.389 31.033 1.00 33.01 89 ALA F N 1
ATOM 6103 C CA . ALA F 1 89 ? 44.143 100.709 31.033 1.00 33.58 89 ALA F CA 1
ATOM 6104 C C . ALA F 1 89 ? 45.332 100.801 32.018 1.00 34.00 89 ALA F C 1
ATOM 6105 O O . ALA F 1 89 ? 46.407 101.256 31.674 1.00 32.56 89 ALA F O 1
ATOM 6107 N N . GLU F 1 90 ? 45.080 100.377 33.248 1.00 33.41 90 GLU F N 1
ATOM 6108 C CA . GLU F 1 90 ? 46.068 100.452 34.273 1.00 34.21 90 GLU F CA 1
ATOM 6109 C C . GLU F 1 90 ? 47.231 99.514 33.972 1.00 32.93 90 GLU F C 1
ATOM 6110 O O . GLU F 1 90 ? 48.395 99.829 34.289 1.00 34.23 90 GLU F O 1
ATOM 6116 N N . PHE F 1 91 ? 46.957 98.396 33.346 1.00 32.51 91 PHE F N 1
ATOM 6117 C CA . PHE F 1 91 ? 48.071 97.443 33.008 1.00 31.02 91 PHE F CA 1
ATOM 6118 C C . PHE F 1 91 ? 49.164 98.108 32.175 1.00 30.81 91 PHE F C 1
ATOM 6119 O O . PHE F 1 91 ? 50.356 97.922 32.475 1.00 29.95 91 PHE F O 1
ATOM 6127 N N . TRP F 1 92 ? 48.807 98.722 31.024 1.00 31.39 92 TRP F N 1
ATOM 6128 C CA . TRP F 1 92 ? 49.820 99.324 30.124 1.00 31.97 92 TRP F CA 1
ATOM 6129 C C . TRP F 1 92 ? 50.476 100.589 30.779 1.00 31.77 92 TRP F C 1
ATOM 6130 O O . TRP F 1 92 ? 51.639 100.855 30.555 1.00 31.73 92 TRP F O 1
ATOM 6141 N N . LYS F 1 93 ? 49.747 101.308 31.612 1.00 33.46 93 LYS F N 1
ATOM 6142 C CA . LYS F 1 93 ? 50.282 102.471 32.323 1.00 33.81 93 LYS F CA 1
ATOM 6143 C C . LYS F 1 93 ? 51.317 102.052 33.354 1.00 35.58 93 LYS F C 1
ATOM 6144 O O . LYS F 1 93 ? 52.390 102.686 33.485 1.00 35.83 93 LYS F O 1
ATOM 6150 N N . ARG F 1 94 ? 51.049 100.969 34.061 1.00 34.67 94 ARG F N 1
ATOM 6151 C CA . ARG F 1 94 ? 52.039 100.428 34.950 1.00 35.34 94 ARG F CA 1
ATOM 6152 C C . ARG F 1 94 ? 53.294 99.846 34.251 1.00 34.40 94 ARG F C 1
ATOM 6153 O O . ARG F 1 94 ? 54.406 99.830 34.821 1.00 33.98 94 ARG F O 1
ATOM 6161 N N . LEU F 1 95 ? 53.092 99.261 33.091 1.00 31.94 95 LEU F N 1
ATOM 6162 C CA . LEU F 1 95 ? 54.162 98.824 32.298 1.00 32.19 95 LEU F CA 1
ATOM 6163 C C . LEU F 1 95 ? 55.019 100.036 31.849 1.00 32.15 95 LEU F C 1
ATOM 6164 O O . LEU F 1 95 ? 56.299 99.964 31.830 1.00 32.10 95 LEU F O 1
ATOM 6169 N N . TYR F 1 96 ? 54.348 101.145 31.464 1.00 31.72 96 TYR F N 1
ATOM 6170 C CA . TYR F 1 96 ? 55.091 102.340 31.086 1.00 31.43 96 TYR F CA 1
ATOM 6171 C C . TYR F 1 96 ? 56.022 102.738 32.206 1.00 31.11 96 TYR F C 1
ATOM 6172 O O . TYR F 1 96 ? 57.136 103.102 31.946 1.00 32.20 96 TYR F O 1
ATOM 6181 N N . THR F 1 97 ? 55.523 102.772 33.412 1.00 32.15 97 THR F N 1
ATOM 6182 C CA . THR F 1 97 ? 56.347 103.121 34.559 1.00 35.01 97 THR F CA 1
ATOM 6183 C C . THR F 1 97 ? 57.603 102.289 34.613 1.00 35.85 97 THR F C 1
ATOM 6184 O O . THR F 1 97 ? 58.696 102.845 34.916 1.00 35.33 97 THR F O 1
ATOM 6188 N N . LYS F 1 98 ? 57.470 100.967 34.386 1.00 34.50 98 LYS F N 1
ATOM 6189 C CA . LYS F 1 98 ? 58.593 100.071 34.369 1.00 36.84 98 LYS F CA 1
ATOM 6190 C C . LYS F 1 98 ? 59.561 100.257 33.259 1.00 36.09 98 LYS F C 1
ATOM 6191 O O . LYS F 1 98 ? 60.739 100.293 33.472 1.00 36.32 98 LYS F O 1
ATOM 6205 N N . ASN F 1 100 ? 59.901 103.005 31.466 1.00 40.80 100 ASN F N 1
ATOM 6206 C CA . ASN F 1 100 ? 60.388 104.383 31.426 1.00 43.04 100 ASN F CA 1
ATOM 6207 C C . ASN F 1 100 ? 61.610 104.486 32.321 1.00 45.94 100 ASN F C 1
ATOM 6208 O O . ASN F 1 100 ? 62.570 105.168 31.963 1.00 45.26 100 ASN F O 1
ATOM 6213 N N . ASP F 1 101 ? 61.524 103.824 33.480 1.00 49.66 101 ASP F N 1
ATOM 6214 C CA . ASP F 1 101 ? 62.641 103.639 34.424 1.00 54.19 101 ASP F CA 1
ATOM 6215 C C . ASP F 1 101 ? 63.916 103.097 33.787 1.00 55.13 101 ASP F C 1
ATOM 6216 O O . ASP F 1 101 ? 65.007 103.507 34.146 1.00 57.42 101 ASP F O 1
ATOM 6221 N N . LYS F 1 102 ? 63.777 102.159 32.864 1.00 57.30 102 LYS F N 1
ATOM 6222 C CA . LYS F 1 102 ? 64.920 101.514 32.255 1.00 58.45 102 LYS F CA 1
ATOM 6223 C C . LYS F 1 102 ? 65.396 102.337 31.062 1.00 58.37 102 LYS F C 1
ATOM 6224 O O . LYS F 1 102 ? 65.728 101.795 30.018 1.00 58.19 102 LYS F O 1
ATOM 6230 N N . GLU F 1 108 ? 63.034 109.405 24.696 1.00 43.43 108 GLU F N 1
ATOM 6231 C CA . GLU F 1 108 ? 61.806 110.192 24.908 1.00 42.46 108 GLU F CA 1
ATOM 6232 C C . GLU F 1 108 ? 60.665 109.285 25.451 1.00 40.59 108 GLU F C 1
ATOM 6233 O O . GLU F 1 108 ? 60.284 108.244 24.868 1.00 37.96 108 GLU F O 1
ATOM 6239 N N . SER F 1 109 ? 60.158 109.735 26.597 1.00 38.83 109 SER F N 1
ATOM 6240 C CA . SER F 1 109 ? 59.007 109.156 27.279 1.00 38.52 109 SER F CA 1
ATOM 6241 C C . SER F 1 109 ? 57.789 109.153 26.413 1.00 36.73 109 SER F C 1
ATOM 6242 O O . SER F 1 109 ? 57.104 108.194 26.379 1.00 35.89 109 SER F O 1
ATOM 6245 N N . THR F 1 110 ? 57.543 110.266 25.737 1.00 36.09 110 THR F N 1
ATOM 6246 C CA . THR F 1 110 ? 56.405 110.344 24.849 1.00 36.97 110 THR F CA 1
ATOM 6247 C C . THR F 1 110 ? 56.421 109.213 23.783 1.00 35.84 110 THR F C 1
ATOM 6248 O O . THR F 1 110 ? 55.418 108.521 23.584 1.00 32.67 110 THR F O 1
ATOM 6252 N N . GLU F 1 111 ? 57.550 109.074 23.086 1.00 35.94 111 GLU F N 1
ATOM 6253 C CA . GLU F 1 111 ? 57.766 108.015 22.108 1.00 37.43 111 GLU F CA 1
ATOM 6254 C C . GLU F 1 111 ? 57.428 106.614 22.656 1.00 35.39 111 GLU F C 1
ATOM 6255 O O . GLU F 1 111 ? 56.798 105.826 21.995 1.00 36.42 111 GLU F O 1
ATOM 6261 N N . LEU F 1 112 ? 57.870 106.344 23.869 1.00 33.97 112 LEU F N 1
ATOM 6262 C CA . LEU F 1 112 ? 57.588 105.150 24.581 1.00 33.91 112 LEU F CA 1
ATOM 6263 C C . LEU F 1 112 ? 56.075 104.910 24.766 1.00 33.22 112 LEU F C 1
ATOM 6264 O O . LEU F 1 112 ? 55.631 103.809 24.571 1.00 31.60 112 LEU F O 1
ATOM 6269 N N . ILE F 1 113 ? 55.341 105.954 25.184 1.00 30.86 113 ILE F N 1
ATOM 6270 C CA . ILE F 1 113 ? 53.938 105.865 25.427 1.00 31.60 113 ILE F CA 1
ATOM 6271 C C . ILE F 1 113 ? 53.272 105.447 24.144 1.00 30.84 113 ILE F C 1
ATOM 6272 O O . ILE F 1 113 ? 52.386 104.606 24.161 1.00 29.00 113 ILE F O 1
ATOM 6277 N N . TRP F 1 114 ? 53.672 106.089 23.046 1.00 32.90 114 TRP F N 1
ATOM 6278 C CA . TRP F 1 114 ? 53.115 105.752 21.771 1.00 33.99 114 TRP F CA 1
ATOM 6279 C C . TRP F 1 114 ? 53.479 104.318 21.283 1.00 32.92 114 TRP F C 1
ATOM 6280 O O . TRP F 1 114 ? 52.632 103.726 20.633 1.00 33.98 114 TRP F O 1
ATOM 6291 N N . GLN F 1 115 ? 54.710 103.839 21.482 1.00 32.04 115 GLN F N 1
ATOM 6292 C CA . GLN F 1 115 ? 55.048 102.450 21.237 1.00 32.35 115 GLN F CA 1
ATOM 6293 C C . GLN F 1 115 ? 54.141 101.488 22.015 1.00 31.70 115 GLN F C 1
ATOM 6294 O O . GLN F 1 115 ? 53.647 100.522 21.459 1.00 30.28 115 GLN F O 1
ATOM 6300 N N . ILE F 1 116 ? 53.936 101.742 23.314 1.00 30.94 116 ILE F N 1
ATOM 6301 C CA . ILE F 1 116 ? 53.108 100.925 24.109 1.00 29.85 116 ILE F CA 1
ATOM 6302 C C . ILE F 1 116 ? 51.653 100.939 23.559 1.00 30.95 116 ILE F C 1
ATOM 6303 O O . ILE F 1 116 ? 51.028 99.889 23.356 1.00 31.65 116 ILE F O 1
ATOM 6308 N N . ASP F 1 117 ? 51.113 102.114 23.279 1.00 30.94 117 ASP F N 1
ATOM 6309 C CA . ASP F 1 117 ? 49.712 102.227 22.790 1.00 31.40 117 ASP F CA 1
ATOM 6310 C C . ASP F 1 117 ? 49.539 101.411 21.452 1.00 31.65 117 ASP F C 1
ATOM 6311 O O . ASP F 1 117 ? 48.523 100.780 21.200 1.00 31.03 117 ASP F O 1
ATOM 6316 N N . ARG F 1 118 ? 50.510 101.563 20.552 1.00 31.69 118 ARG F N 1
ATOM 6317 C CA . ARG F 1 118 ? 50.469 100.893 19.266 1.00 32.72 118 ARG F CA 1
ATOM 6318 C C . ARG F 1 118 ? 50.337 99.346 19.450 1.00 30.58 118 ARG F C 1
ATOM 6319 O O . ARG F 1 118 ? 49.641 98.615 18.721 1.00 29.99 118 ARG F O 1
ATOM 6327 N N . PHE F 1 119 ? 51.123 98.863 20.366 1.00 29.06 119 PHE F N 1
ATOM 6328 C CA . PHE F 1 119 ? 51.104 97.443 20.709 1.00 30.94 119 PHE F CA 1
ATOM 6329 C C . PHE F 1 119 ? 49.783 97.000 21.386 1.00 31.71 119 PHE F C 1
ATOM 6330 O O . PHE F 1 119 ? 49.193 95.988 20.974 1.00 30.14 119 PHE F O 1
ATOM 6338 N N . PHE F 1 120 ? 49.408 97.719 22.442 1.00 30.51 120 PHE F N 1
ATOM 6339 C CA . PHE F 1 120 ? 48.275 97.311 23.266 1.00 29.33 120 PHE F CA 1
ATOM 6340 C C . PHE F 1 120 ? 46.867 97.607 22.737 1.00 31.12 120 PHE F C 1
ATOM 6341 O O . PHE F 1 120 ? 45.945 96.884 22.970 1.00 30.07 120 PHE F O 1
ATOM 6349 N N . SER F 1 121 ? 46.702 98.754 22.115 1.00 31.33 121 SER F N 1
ATOM 6350 C CA . SER F 1 121 ? 45.402 99.240 21.773 1.00 33.43 121 SER F CA 1
ATOM 6351 C C . SER F 1 121 ? 44.536 98.295 20.964 1.00 32.18 121 SER F C 1
ATOM 6352 O O . SER F 1 121 ? 43.397 98.115 21.262 1.00 32.20 121 SER F O 1
ATOM 6355 N N . PRO F 1 122 ? 45.051 97.690 19.905 1.00 33.70 122 PRO F N 1
ATOM 6356 C CA . PRO F 1 122 ? 44.175 96.765 19.139 1.00 31.44 122 PRO F CA 1
ATOM 6357 C C . PRO F 1 122 ? 43.914 95.457 19.811 1.00 31.24 122 PRO F C 1
ATOM 6358 O O . PRO F 1 122 ? 42.921 94.856 19.574 1.00 31.03 122 PRO F O 1
ATOM 6362 N N . ILE F 1 123 ? 44.838 95.013 20.664 1.00 29.22 123 ILE F N 1
ATOM 6363 C CA . ILE F 1 123 ? 44.561 93.867 21.535 1.00 30.66 123 ILE F CA 1
ATOM 6364 C C . ILE F 1 123 ? 43.426 94.152 22.449 1.00 29.23 123 ILE F C 1
ATOM 6365 O O . ILE F 1 123 ? 42.464 93.381 22.593 1.00 28.65 123 ILE F O 1
ATOM 6370 N N . ASN F 1 124 ? 43.518 95.290 23.096 1.00 28.96 124 ASN F N 1
ATOM 6371 C CA . ASN F 1 124 ? 42.509 95.635 24.128 1.00 29.38 124 ASN F CA 1
ATOM 6372 C C . ASN F 1 124 ? 41.187 95.853 23.525 1.00 29.49 124 ASN F C 1
ATOM 6373 O O . ASN F 1 124 ? 40.191 95.473 24.072 1.00 28.62 124 ASN F O 1
ATOM 6378 N N . THR F 1 125 ? 41.150 96.523 22.380 1.00 29.15 125 THR F N 1
ATOM 6379 C CA . THR F 1 125 ? 39.859 96.804 21.769 1.00 29.93 125 THR F CA 1
ATOM 6380 C C . THR F 1 125 ? 39.202 95.476 21.315 1.00 28.31 125 THR F C 1
ATOM 6381 O O . THR F 1 125 ? 37.933 95.372 21.282 1.00 28.01 125 THR F O 1
ATOM 6385 N N . GLU F 1 126 ? 40.036 94.497 20.893 1.00 28.91 126 GLU F N 1
ATOM 6386 C CA . GLU F 1 126 ? 39.585 93.165 20.537 1.00 28.59 126 GLU F CA 1
ATOM 6387 C C . GLU F 1 126 ? 38.951 92.438 21.722 1.00 28.04 126 GLU F C 1
ATOM 6388 O O . GLU F 1 126 ? 37.916 91.794 21.604 1.00 28.00 126 GLU F O 1
ATOM 6394 N N . ILE F 1 127 ? 39.599 92.530 22.870 1.00 27.74 127 ILE F N 1
ATOM 6395 C CA . ILE F 1 127 ? 39.066 91.974 24.070 1.00 28.00 127 ILE F CA 1
ATOM 6396 C C . ILE F 1 127 ? 37.733 92.613 24.452 1.00 26.03 127 ILE F C 1
ATOM 6397 O O . ILE F 1 127 ? 36.791 91.940 24.748 1.00 26.88 127 ILE F O 1
ATOM 6402 N N . PHE F 1 128 ? 37.625 93.921 24.318 1.00 27.32 128 PHE F N 1
ATOM 6403 C CA . PHE F 1 128 ? 36.404 94.583 24.568 1.00 28.14 128 PHE F CA 1
ATOM 6404 C C . PHE F 1 128 ? 35.304 94.156 23.653 1.00 27.72 128 PHE F C 1
ATOM 6405 O O . PHE F 1 128 ? 34.211 93.902 24.104 1.00 24.24 128 PHE F O 1
ATOM 6413 N N . ASN F 1 129 ? 35.562 94.082 22.361 1.00 25.97 129 ASN F N 1
ATOM 6414 C CA . ASN F 1 129 ? 34.582 93.563 21.493 1.00 27.38 129 ASN F CA 1
ATOM 6415 C C . ASN F 1 129 ? 34.108 92.135 21.816 1.00 26.30 129 ASN F C 1
ATOM 6416 O O . ASN F 1 129 ? 32.944 91.826 21.705 1.00 26.34 129 ASN F O 1
ATOM 6421 N N . GLN F 1 130 ? 35.080 91.229 22.158 1.00 27.38 130 GLN F N 1
ATOM 6422 C CA . GLN F 1 130 ? 34.698 89.845 22.413 1.00 27.92 130 GLN F CA 1
ATOM 6423 C C . GLN F 1 130 ? 33.916 89.769 23.746 1.00 27.34 130 GLN F C 1
ATOM 6424 O O . GLN F 1 130 ? 33.026 88.961 23.905 1.00 26.86 130 GLN F O 1
ATOM 6430 N N . TYR F 1 131 ? 34.189 90.687 24.647 1.00 28.19 131 TYR F N 1
ATOM 6431 C CA . TYR F 1 131 ? 33.415 90.764 25.907 1.00 26.26 131 TYR F CA 1
ATOM 6432 C C . TYR F 1 131 ? 31.943 91.055 25.558 1.00 27.51 131 TYR F C 1
ATOM 6433 O O . TYR F 1 131 ? 31.033 90.379 25.995 1.00 26.78 131 TYR F O 1
ATOM 6442 N N . SER F 1 132 ? 31.699 92.082 24.744 1.00 26.67 132 SER F N 1
ATOM 6443 C CA . SER F 1 132 ? 30.359 92.520 24.493 1.00 30.83 132 SER F CA 1
ATOM 6444 C C . SER F 1 132 ? 29.653 91.429 23.635 1.00 31.94 132 SER F C 1
ATOM 6445 O O . SER F 1 132 ? 28.429 91.180 23.756 1.00 32.94 132 SER F O 1
ATOM 6448 N N . ILE F 1 133 ? 30.430 90.784 22.756 1.00 34.24 133 ILE F N 1
ATOM 6449 C CA . ILE F 1 133 ? 29.901 89.801 21.797 1.00 37.37 133 ILE F CA 1
ATOM 6450 C C . ILE F 1 133 ? 29.366 88.673 22.560 1.00 40.37 133 ILE F C 1
ATOM 6451 O O . ILE F 1 133 ? 28.376 88.098 22.161 1.00 44.12 133 ILE F O 1
ATOM 6456 N N . SER F 1 134 ? 29.991 88.348 23.682 1.00 41.83 134 SER F N 1
ATOM 6457 C CA . SER F 1 134 ? 29.489 87.218 24.451 1.00 45.53 134 SER F CA 1
ATOM 6458 C C . SER F 1 134 ? 27.909 87.439 24.687 1.00 47.07 134 SER F C 1
ATOM 6459 O O . SER F 1 134 ? 26.994 86.498 24.559 1.00 48.55 134 SER F O 1
ATOM 6462 N N . TRP F 1 135 ? 27.545 88.712 24.983 1.00 47.85 135 TRP F N 1
ATOM 6463 C CA . TRP F 1 135 ? 26.142 89.076 25.241 1.00 48.32 135 TRP F CA 1
ATOM 6464 C C . TRP F 1 135 ? 25.294 89.274 23.961 1.00 49.21 135 TRP F C 1
ATOM 6465 O O . TRP F 1 135 ? 24.213 88.694 23.836 1.00 48.80 135 TRP F O 1
ATOM 6476 N N . GLU F 1 136 ? 25.797 90.055 23.000 1.00 50.05 136 GLU F N 1
ATOM 6477 C CA . GLU F 1 136 ? 25.160 90.166 21.657 1.00 50.58 136 GLU F CA 1
ATOM 6478 C C . GLU F 1 136 ? 24.988 88.719 21.190 1.00 49.95 136 GLU F C 1
ATOM 6479 O O . GLU F 1 136 ? 23.831 88.321 21.032 1.00 50.75 136 GLU F O 1
#

Solvent-accessible surface area: 35495 Å² total

B-factor: mean 37.08, std 8.76, range [24.14, 75.39]

Sequence (766 aa):
SNQTVYQFIAENQNELLQLWTDTLKELSEQESYQLTDQVYENISKEYIDILLLSVKDENAAESQISELALRAVQIGLSKFLATALAEFWKRLYTKNDKESTELIWQIDRFFSPINTEIFNQYSISWESNQTVYQFIAENQNELLQLWTDTLKELSEQESYQLTDQVYENISKEYIDILLLSVKDENAAESQISELALRAVQIGLSKFLATALAEFWKRLYTKNDESTELIWQIDRFFSPINTEIFNQYSISWESNQTVYQFIAENQNELLQLWTDTLKELSEQESYQLTDQVYENISKEYIDILLLSVKDENAAESQISELALRAVQIGLSKFLATALAEFWKRLYTKNDKRLPDQESTELIWQIDRFFSPINTEIFNQYSISWESNQTVYQFIAENQNELLQLWTDTLKELSEQESYQLTDQVYENISKEYIDILLLSVKDENAAESQISELALRAVQIGLSKFLATALAEFWKRLYTKNDKESTELIWQIDRFFSPINTEIFNQYSISWESNQTVYQFIAENQNELLQLWTDTLKELSEQESYQLTDQVYENISKEYIDILLLSVKDENAAESQISELALRAVQIGLSKFLATALAEFWKRLYTKNDKESTELIWQIDRFFSPINTEIFNQYSISWESNQTVYQFIAENQNELLQLWTDTLKELSEQESYQLTDQVYENISKEYIDILLLSVKDENAAESQISELALRAVQIGLSKFLATALAEFWKRLYTKNDKESTELIWQIDRFFSPINTEIFNQYSISWE